Protein 3F5L (pdb70)

GO terms:
  GO:0080079 cellobiose glucosidase activity (F, IDA)
  GO:0080083 beta-gentiobiose beta-glucosidase activity (F, IDA)
  GO:0008422 beta-glucosidase activity (F, IDA)
  GO:0033907 beta-D-fucosidase activity (F, IDA)
  GO:0042973 glucan endo-1,3-beta-D-glucosidase activity (F, IDA)
  GO:0004565 beta-galactosidase activity (F, IDA)
  GO:0004567 beta-mannosidase activity (F, IDA)
  GO:0047668 amygdalin beta-glucosidase activity (F, IDA)
  GO:0047701 beta-L-arabinosidase activity (F, IDA)
  GO:0050224 prunasin beta-glucosidase activity (F, IDA)
  GO:0008422 beta-glucosidase activity (F, EXP)
  GO:0042803 protein homodimerization activity (F, IPI)

InterPro domains:
  IPR001360 Glycoside hydrolase family 1 [PF00232] (41-503)
  IPR001360 Glycoside hydrolase family 1 [PR00131] (334-348)
  IPR001360 Glycoside hydrolase family 1 [PR00131] (410-418)
  IPR001360 Glycoside hydrolase family 1 [PR00131] (431-442)
  IPR001360 Glycoside hydrolase family 1 [PR00131] (452-469)
  IPR001360 Glycoside hydrolase family 1 [PR00131] (476-488)
  IPR001360 Glycoside hydrolase family 1 [PTHR10353] (43-503)
  IPR017853 Glycoside hydrolase superfamily [SSF51445] (38-503)

Structure (mmCIF, N/CA/C/O backbone):
data_3F5L
#
_entry.id   3F5L
#
_cell.length_a   79.624
_cell.length_b   100.804
_cell.length_c   127.631
_cell.angle_alpha   90.00
_cell.angle_beta   90.00
_cell.angle_gamma   90.00
#
_symmetry.space_group_name_H-M   'P 21 21 21'
#
loop_
_entity.id
_entity.type
_entity.pdbx_description
1 polymer Beta-glucosidase
2 branched beta-D-glucopyranose-(1-3)-beta-D-glucopyranose
3 non-polymer 'ZINC ION'
4 non-polymer 'SULFATE ION'
5 non-polymer '2-(N-MORPHOLINO)-ETHANESULFONIC ACID'
6 water water
#
loop_
_atom_site.group_PDB
_atom_site.id
_atom_site.type_symbol
_atom_site.label_atom_id
_atom_site.label_alt_id
_atom_site.label_comp_id
_atom_site.label_asym_id
_atom_site.label_entity_id
_atom_site.label_seq_id
_atom_site.pdbx_PDB_ins_code
_atom_site.Cartn_x
_atom_site.Cartn_y
_atom_site.Cartn_z
_atom_site.occupancy
_atom_site.B_iso_or_equiv
_atom_site.auth_seq_id
_atom_site.auth_comp_id
_atom_site.auth_asym_id
_atom_site.auth_atom_id
_atom_site.pdbx_PDB_model_num
ATOM 1 N N . ASN A 1 10 ? 9.502 32.202 35.726 1.00 26.99 5 ASN A N 1
ATOM 2 C CA . ASN A 1 10 ? 9.515 31.473 34.434 1.00 26.00 5 ASN A CA 1
ATOM 3 C C . ASN A 1 10 ? 9.091 30.023 34.625 1.00 24.57 5 ASN A C 1
ATOM 4 O O . ASN A 1 10 ? 9.346 29.433 35.671 1.00 24.36 5 ASN A O 1
ATOM 9 N N . TRP A 1 11 ? 8.450 29.457 33.605 1.00 22.45 6 TRP A N 1
ATOM 10 C CA . TRP A 1 11 ? 7.801 28.149 33.727 1.00 19.87 6 TRP A CA 1
ATOM 11 C C . TRP A 1 11 ? 8.782 26.987 33.922 1.00 18.01 6 TRP A C 1
ATOM 12 O O . TRP A 1 11 ? 8.406 25.926 34.426 1.00 16.90 6 TRP A O 1
ATOM 23 N N . LEU A 1 12 ? 10.045 27.225 33.587 1.00 16.51 7 LEU A N 1
ATOM 24 C CA . LEU A 1 12 ? 11.106 26.240 33.833 1.00 15.44 7 LEU A CA 1
ATOM 25 C C . LEU A 1 12 ? 11.583 26.243 35.284 1.00 14.92 7 LEU A C 1
ATOM 26 O O . LEU A 1 12 ? 12.253 25.311 35.716 1.00 14.28 7 LEU A O 1
ATOM 31 N N . GLY A 1 13 ? 11.236 27.285 36.035 1.00 14.55 8 GLY A N 1
ATOM 32 C CA . GLY A 1 13 ? 11.641 27.367 37.435 1.00 14.67 8 GLY A CA 1
ATOM 33 C C . GLY A 1 13 ? 13.145 27.275 37.633 1.00 14.88 8 GLY A C 1
ATOM 34 O O . GLY A 1 13 ? 13.611 26.696 38.621 1.00 15.15 8 GLY A O 1
ATOM 35 N N . GLY A 1 14 ? 13.903 27.849 36.702 1.00 14.93 9 GLY A N 1
ATOM 36 C CA . GLY A 1 14 ? 15.365 27.851 36.785 1.00 15.05 9 GLY A CA 1
ATOM 37 C C . GLY A 1 14 ? 16.037 26.569 36.328 1.00 14.77 9 GLY A C 1
ATOM 38 O O . GLY A 1 14 ? 17.259 26.435 36.399 1.00 15.75 9 GLY A O 1
ATOM 39 N N . LEU A 1 15 ? 15.242 25.611 35.864 1.00 14.11 10 LEU A N 1
ATOM 40 C CA . LEU A 1 15 ? 15.798 24.352 35.386 1.00 13.39 10 LEU A CA 1
ATOM 41 C C . LEU A 1 15 ? 16.251 24.441 33.931 1.00 13.36 10 LEU A C 1
ATOM 42 O O . LEU A 1 15 ? 15.638 25.126 33.108 1.00 13.68 10 LEU A O 1
ATOM 47 N N . SER A 1 16 ? 17.341 23.742 33.639 1.00 13.02 11 SER A N 1
ATOM 48 C CA . SER A 1 16 ? 17.899 23.628 32.305 1.00 13.49 11 SER A CA 1
ATOM 49 C C . SER A 1 16 ? 18.990 22.583 32.425 1.00 13.44 11 SER A C 1
ATOM 50 O O . SER A 1 16 ? 19.271 22.113 33.531 1.00 12.73 11 SER A O 1
ATOM 53 N N . ARG A 1 17 ? 19.615 22.215 31.310 1.00 13.73 12 ARG A N 1
ATOM 54 C CA . ARG A 1 17 ? 20.729 21.270 31.375 1.00 14.35 12 ARG A CA 1
ATOM 55 C C . ARG A 1 17 ? 21.887 21.789 32.227 1.00 14.47 12 ARG A C 1
ATOM 56 O O . ARG A 1 17 ? 22.589 21.006 32.867 1.00 14.69 12 ARG A O 1
ATOM 64 N N . ALA A 1 18 ? 22.067 23.106 32.254 1.00 14.76 13 ALA A N 1
ATOM 65 C CA . ALA A 1 18 ? 23.122 23.714 33.064 1.00 14.80 13 ALA A CA 1
ATOM 66 C C . ALA A 1 18 ? 22.898 23.493 34.562 1.00 14.42 13 ALA A C 1
ATOM 67 O O . ALA A 1 18 ? 23.828 23.596 35.361 1.00 15.48 13 ALA A O 1
ATOM 69 N N . ALA A 1 19 ? 21.660 23.189 34.941 1.00 13.78 14 ALA A N 1
ATOM 70 C CA . ALA A 1 19 ? 21.317 22.972 36.345 1.00 12.90 14 ALA A CA 1
ATOM 71 C C . ALA A 1 19 ? 21.636 21.561 36.835 1.00 12.64 14 ALA A C 1
ATOM 72 O O . ALA A 1 19 ? 21.496 21.262 38.019 1.00 12.67 14 ALA A O 1
ATOM 74 N N . PHE A 1 20 ? 22.045 20.701 35.907 1.00 12.15 15 PHE A N 1
ATOM 75 C CA . PHE A 1 20 ? 22.381 19.314 36.211 1.00 12.02 15 PHE A CA 1
ATOM 76 C C . PHE A 1 20 ? 23.823 19.033 35.813 1.00 12.65 15 PHE A C 1
ATOM 77 O O . PHE A 1 20 ? 24.414 19.807 35.059 1.00 12.35 15 PHE A O 1
ATOM 85 N N . PRO A 1 21 ? 24.392 17.926 36.317 1.00 12.78 16 PRO A N 1
ATOM 86 C CA . PRO A 1 21 ? 25.805 17.652 36.037 1.00 13.26 16 PRO A CA 1
ATOM 87 C C . PRO A 1 21 ? 26.111 17.546 34.554 1.00 13.90 16 PRO A C 1
ATOM 88 O O . PRO A 1 21 ? 25.234 17.237 33.741 1.00 12.89 16 PRO A O 1
ATOM 92 N N . LYS A 1 22 ? 27.363 17.806 34.203 1.00 14.63 17 LYS A N 1
ATOM 93 C CA . LYS A 1 22 ? 27.810 17.625 32.837 1.00 15.79 17 LYS A CA 1
ATOM 94 C C . LYS A 1 22 ? 27.549 16.176 32.415 1.00 15.43 17 LYS A C 1
ATOM 95 O O . LYS A 1 22 ? 27.811 15.243 33.171 1.00 15.87 17 LYS A O 1
ATOM 101 N N . ARG A 1 23 ? 27.022 16.008 31.210 1.00 15.52 18 ARG A N 1
ATOM 102 C CA . ARG A 1 23 ? 26.747 14.684 30.643 1.00 15.29 18 ARG A CA 1
ATOM 103 C C . ARG A 1 23 ? 25.570 13.958 31.299 1.00 13.75 18 ARG A C 1
ATOM 104 O O . ARG A 1 23 ? 25.348 12.782 31.022 1.00 13.91 18 ARG A O 1
ATOM 112 N N . PHE A 1 24 ? 24.829 14.639 32.173 1.00 11.87 19 PHE A N 1
ATOM 113 C CA . PHE A 1 24 ? 23.623 14.044 32.760 1.00 10.02 19 PHE A CA 1
ATOM 114 C C . PHE A 1 24 ? 22.677 13.637 31.633 1.00 9.36 19 PHE A C 1
ATOM 115 O O . PHE A 1 24 ? 22.482 14.378 30.678 1.00 9.62 19 PHE A O 1
ATOM 123 N N . VAL A 1 25 ? 22.107 12.443 31.752 1.00 8.34 20 VAL A N 1
ATOM 124 C CA . VAL A 1 25 ? 21.276 11.862 30.698 1.00 7.96 20 VAL A CA 1
ATOM 125 C C . VAL A 1 25 ? 19.788 12.084 30.966 1.00 7.36 20 VAL A C 1
ATOM 126 O O . VAL A 1 25 ? 19.305 11.792 32.055 1.00 7.64 20 VAL A O 1
ATOM 130 N N . PHE A 1 26 ? 19.081 12.635 29.983 1.00 6.94 21 PHE A N 1
ATOM 131 C CA . PHE A 1 26 ? 17.625 12.783 30.058 1.00 6.79 21 PHE A CA 1
ATOM 132 C C . PHE A 1 26 ? 16.947 11.935 28.996 1.00 6.59 21 PHE A C 1
ATOM 133 O O . PHE A 1 26 ? 17.313 11.980 27.815 1.00 6.74 21 PHE A O 1
ATOM 141 N N . GLY A 1 27 ? 15.935 11.178 29.409 1.00 6.15 22 GLY A N 1
ATOM 142 C CA . GLY A 1 27 ? 15.210 10.320 28.475 1.00 6.15 22 GLY A CA 1
ATOM 143 C C . GLY A 1 27 ? 13.731 10.196 28.776 1.00 5.94 22 GLY A C 1
ATOM 144 O O . GLY A 1 27 ? 13.211 10.804 29.728 1.00 5.84 22 GLY A O 1
ATOM 145 N N . THR A 1 28 ? 13.051 9.405 27.941 1.00 5.96 23 THR A N 1
ATOM 146 C CA . THR A 1 28 ? 11.675 8.981 28.185 1.00 6.20 23 THR A CA 1
ATOM 147 C C . THR A 1 28 ? 11.642 7.464 28.174 1.00 5.65 23 THR A C 1
ATOM 148 O O . THR A 1 28 ? 12.614 6.829 27.760 1.00 5.44 23 THR A O 1
ATOM 152 N N . VAL A 1 29 ? 10.514 6.898 28.599 1.00 5.58 24 VAL A N 1
ATOM 153 C CA . VAL A 1 29 ? 10.410 5.458 28.843 1.00 5.91 24 VAL A CA 1
ATOM 154 C C . VAL A 1 29 ? 9.107 4.892 28.303 1.00 5.59 24 VAL A C 1
ATOM 155 O O . VAL A 1 29 ? 8.058 5.547 28.367 1.00 5.87 24 VAL A O 1
ATOM 159 N N . THR A 1 30 ? 9.190 3.678 27.762 1.00 5.28 25 THR A N 1
ATOM 160 C CA . THR A 1 30 ? 8.022 2.848 27.494 1.00 5.28 25 THR A CA 1
ATOM 161 C C . THR A 1 30 ? 8.388 1.419 27.890 1.00 5.47 25 THR A C 1
ATOM 162 O O . THR A 1 30 ? 9.510 1.162 28.315 1.00 5.50 25 THR A O 1
ATOM 166 N N . SER A 1 31 ? 7.436 0.494 27.759 1.00 4.93 26 SER A N 1
ATOM 167 C CA . SER A 1 31 ? 7.741 -0.929 27.845 1.00 5.12 26 SER A CA 1
ATOM 168 C C . SER A 1 31 ? 7.021 -1.647 26.707 1.00 4.79 26 SER A C 1
ATOM 169 O O . SER A 1 31 ? 6.043 -1.139 26.159 1.00 4.72 26 SER A O 1
ATOM 172 N N . ALA A 1 32 ? 7.505 -2.840 26.365 1.00 4.62 27 ALA A N 1
ATOM 173 C CA . ALA A 1 32 ? 7.077 -3.516 25.145 1.00 4.83 27 ALA A CA 1
ATOM 174 C C . ALA A 1 32 ? 5.573 -3.776 25.088 1.00 4.67 27 ALA A C 1
ATOM 175 O O . ALA A 1 32 ? 4.892 -3.369 24.130 1.00 4.98 27 ALA A O 1
ATOM 177 N N . TYR A 1 33 ? 5.036 -4.452 26.100 1.00 4.59 28 TYR A N 1
ATOM 178 C CA . TYR A 1 33 ? 3.619 -4.776 26.046 1.00 4.42 28 TYR A CA 1
ATOM 179 C C . TYR A 1 33 ? 2.764 -3.510 26.105 1.00 4.97 28 TYR A C 1
ATOM 180 O O . TYR A 1 33 ? 1.646 -3.477 25.585 1.00 5.39 28 TYR A O 1
ATOM 189 N N . GLN A 1 34 ? 3.275 -2.469 26.751 1.00 4.72 29 GLN A N 1
ATOM 190 C CA . GLN A 1 34 ? 2.471 -1.274 26.947 1.00 4.70 29 GLN A CA 1
ATOM 191 C C . GLN A 1 34 ? 2.345 -0.415 25.696 1.00 4.72 29 GLN A C 1
ATOM 192 O O . GLN A 1 34 ? 1.360 0.317 25.567 1.00 4.54 29 GLN A O 1
ATOM 198 N N . VAL A 1 35 ? 3.308 -0.517 24.773 1.00 4.46 30 VAL A N 1
ATOM 199 C CA . VAL A 1 35 ? 3.294 0.346 23.587 1.00 4.98 30 VAL A CA 1
ATOM 200 C C . VAL A 1 35 ? 3.378 -0.337 22.227 1.00 4.67 30 VAL A C 1
ATOM 201 O O . VAL A 1 35 ? 2.931 0.248 21.248 1.00 4.70 30 VAL A O 1
ATOM 205 N N . GLU A 1 36 ? 3.967 -1.535 22.133 1.00 4.85 31 GLU A N 1
ATOM 206 C CA . GLU A 1 36 ? 4.285 -2.066 20.804 1.00 5.12 31 GLU A CA 1
ATOM 207 C C . GLU A 1 36 ? 3.083 -2.379 19.939 1.00 4.98 31 GLU A C 1
ATOM 208 O O . GLU A 1 36 ? 3.072 -2.056 18.744 1.00 5.21 31 GLU A O 1
ATOM 214 N N . GLY A 1 37 ? 2.107 -3.053 20.528 1.00 5.01 32 GLY A N 1
ATOM 215 C CA . GLY A 1 37 ? 1.090 -3.711 19.729 1.00 5.68 32 GLY A CA 1
ATOM 216 C C . GLY A 1 37 ? 1.681 -4.905 19.010 1.00 5.50 32 GLY A C 1
ATOM 217 O O . GLY A 1 37 ? 2.684 -5.481 19.437 1.00 5.76 32 GLY A O 1
ATOM 218 N N . MET A 1 38 ? 1.037 -5.302 17.918 1.00 5.53 33 MET A N 1
ATOM 219 C CA . MET A 1 38 ? 1.427 -6.505 17.177 1.00 5.77 33 MET A CA 1
ATOM 220 C C . MET A 1 38 ? 1.657 -7.665 18.147 1.00 5.81 33 MET A C 1
ATOM 221 O O . MET A 1 38 ? 2.642 -8.406 18.046 1.00 6.12 33 MET A O 1
ATOM 226 N N . ALA A 1 39 ? 0.739 -7.810 19.100 1.00 5.96 34 ALA A N 1
ATOM 227 C CA . ALA A 1 39 ? 0.938 -8.777 20.183 1.00 6.30 34 ALA A CA 1
ATOM 228 C C . ALA A 1 39 ? 0.916 -10.222 19.705 1.00 6.87 34 ALA A C 1
ATOM 229 O O . ALA A 1 39 ? 1.623 -11.067 20.257 1.00 6.83 34 ALA A O 1
ATOM 231 N N . ALA A 1 40 ? 0.099 -10.506 18.694 1.00 7.00 35 ALA A N 1
ATOM 232 C CA . ALA A 1 40 ? -0.014 -11.863 18.143 1.00 8.25 35 ALA A CA 1
ATOM 233 C C . ALA A 1 40 ? 0.336 -11.851 16.665 1.00 8.79 35 ALA A C 1
ATOM 234 O O . ALA A 1 40 ? -0.201 -12.629 15.868 1.00 10.77 35 ALA A O 1
ATOM 236 N N . SER A 1 41 ? 1.253 -10.963 16.304 1.00 8.11 36 SER A N 1
ATOM 237 C CA . SER A 1 41 ? 1.696 -10.821 14.935 1.00 7.98 36 SER A CA 1
ATOM 238 C C . SER A 1 41 ? 3.215 -10.658 14.902 1.00 8.17 36 SER A C 1
ATOM 239 O O . SER A 1 41 ? 3.872 -10.527 15.938 1.00 7.74 36 SER A O 1
ATOM 242 N N . GLY A 1 42 ? 3.773 -10.669 13.701 1.00 8.06 37 GLY A N 1
ATOM 243 C CA . GLY A 1 42 ? 5.213 -10.578 13.550 1.00 7.53 37 GLY A CA 1
ATOM 244 C C . GLY A 1 42 ? 5.944 -11.747 14.193 1.00 7.15 37 GLY A C 1
ATOM 245 O O . GLY A 1 42 ? 7.128 -11.633 14.510 1.00 7.14 37 GLY A O 1
ATOM 246 N N . GLY A 1 43 ? 5.241 -12.862 14.376 1.00 7.14 38 GLY A N 1
ATOM 247 C CA . GLY A 1 43 ? 5.822 -14.054 14.994 1.00 7.28 38 GLY A CA 1
ATOM 248 C C . GLY A 1 43 ? 5.841 -14.091 16.513 1.00 7.15 38 GLY A C 1
ATOM 249 O O . GLY A 1 43 ? 6.290 -15.079 17.101 1.00 8.13 38 GLY A O 1
ATOM 250 N N . ARG A 1 44 ? 5.359 -13.034 17.167 1.00 6.73 39 ARG A N 1
ATOM 251 C CA . ARG A 1 44 ? 5.435 -12.981 18.628 1.00 6.52 39 ARG A CA 1
ATOM 252 C C . ARG A 1 44 ? 4.555 -14.048 19.264 1.00 6.73 39 ARG A C 1
ATOM 253 O O . ARG A 1 44 ? 3.400 -14.242 18.859 1.00 7.35 39 ARG A O 1
ATOM 261 N N . GLY A 1 45 ? 5.098 -14.738 20.267 1.00 6.76 40 GLY A N 1
ATOM 262 C CA . GLY A 1 45 ? 4.301 -15.668 21.075 1.00 7.20 40 GLY A CA 1
ATOM 263 C C . GLY A 1 45 ? 3.678 -14.961 22.270 1.00 7.00 40 GLY A C 1
ATOM 264 O O . GLY A 1 45 ? 4.097 -13.865 22.633 1.00 6.71 40 GLY A O 1
ATOM 265 N N . PRO A 1 46 ? 2.665 -15.572 22.893 1.00 7.03 41 PRO A N 1
ATOM 266 C CA . PRO A 1 46 ? 1.997 -14.866 23.995 1.00 7.38 41 PRO A CA 1
ATOM 267 C C . PRO A 1 46 ? 2.831 -14.783 25.271 1.00 7.27 41 PRO A C 1
ATOM 268 O O . PRO A 1 46 ? 3.625 -15.679 25.569 1.00 6.94 41 PRO A O 1
ATOM 272 N N . SER A 1 47 ? 2.637 -13.696 26.010 1.00 6.88 42 SER A N 1
ATOM 273 C CA . SER A 1 47 ? 3.144 -13.565 27.368 1.00 6.75 42 SER A CA 1
ATOM 274 C C . SER A 1 47 ? 2.028 -13.844 28.370 1.00 6.75 42 SER A C 1
ATOM 275 O O . SER A 1 47 ? 0.838 -13.967 28.010 1.00 6.56 42 SER A O 1
ATOM 278 N N . ILE A 1 48 ? 2.408 -13.926 29.644 1.00 6.58 43 ILE A N 1
ATOM 279 C CA . ILE A 1 48 ? 1.406 -14.081 30.692 1.00 6.67 43 ILE A CA 1
ATOM 280 C C . ILE A 1 48 ? 0.417 -12.904 30.711 1.00 6.63 43 ILE A C 1
ATOM 281 O O . ILE A 1 48 ? -0.729 -13.067 31.134 1.00 6.79 43 ILE A O 1
ATOM 286 N N . TRP A 1 49 ? 0.841 -11.735 30.231 1.00 6.60 44 TRP A N 1
ATOM 287 C CA . TRP A 1 49 ? -0.053 -10.571 30.184 1.00 6.50 44 TRP A CA 1
ATOM 288 C C . TRP A 1 49 ? -1.048 -10.653 29.037 1.00 6.82 44 TRP A C 1
ATOM 289 O O . TRP A 1 49 ? -2.158 -10.119 29.146 1.00 6.86 44 TRP A O 1
ATOM 300 N N . ASP A 1 50 ? -0.675 -11.319 27.942 1.00 6.74 45 ASP A N 1
ATOM 301 C CA . ASP A 1 50 ? -1.644 -11.548 26.867 1.00 7.33 45 ASP A CA 1
ATOM 302 C C . ASP A 1 50 ? -2.798 -12.402 27.391 1.00 7.47 45 ASP A C 1
ATOM 303 O O . ASP A 1 50 ? -3.976 -12.057 27.220 1.00 8.57 45 ASP A O 1
ATOM 308 N N . ALA A 1 51 ? -2.465 -13.517 28.042 1.00 7.38 46 ALA A N 1
ATOM 309 C CA . ALA A 1 51 ? -3.502 -14.408 28.565 1.00 7.72 46 ALA A CA 1
ATOM 310 C C . ALA A 1 51 ? -4.347 -13.700 29.618 1.00 7.90 46 ALA A C 1
ATOM 311 O O . ALA A 1 51 ? -5.565 -13.808 29.626 1.00 8.34 46 ALA A O 1
ATOM 313 N N . PHE A 1 52 ? -3.692 -12.963 30.503 1.00 7.51 47 PHE A N 1
ATOM 314 C CA . PHE A 1 52 ? -4.385 -12.251 31.570 1.00 7.12 47 PHE A CA 1
ATOM 315 C C . PHE A 1 52 ? -5.347 -11.201 31.007 1.00 7.22 47 PHE A C 1
ATOM 316 O O . PHE A 1 52 ? -6.528 -11.161 31.380 1.00 7.16 47 PHE A O 1
ATOM 324 N N . ALA A 1 53 ? -4.858 -10.371 30.087 1.00 7.28 48 ALA A N 1
ATOM 325 C CA . ALA A 1 53 ? -5.673 -9.267 29.578 1.00 7.57 48 ALA A CA 1
ATOM 326 C C . ALA A 1 53 ? -6.830 -9.727 28.702 1.00 8.28 48 ALA A C 1
ATOM 327 O O . ALA A 1 53 ? -7.838 -9.011 28.578 1.00 8.48 48 ALA A O 1
ATOM 329 N N . HIS A 1 54 ? -6.706 -10.922 28.119 1.00 8.10 49 HIS A N 1
ATOM 330 C CA . HIS A 1 54 ? -7.769 -11.463 27.277 1.00 9.26 49 HIS A CA 1
ATOM 331 C C . HIS A 1 54 ? -8.874 -12.158 28.067 1.00 10.13 49 HIS A C 1
ATOM 332 O O . HIS A 1 54 ? -9.870 -12.601 27.489 1.00 11.85 49 HIS A O 1
ATOM 339 N N . THR A 1 55 ? -8.711 -12.244 29.383 1.00 10.02 50 THR A N 1
ATOM 340 C CA . THR A 1 55 ? -9.726 -12.849 30.236 1.00 10.94 5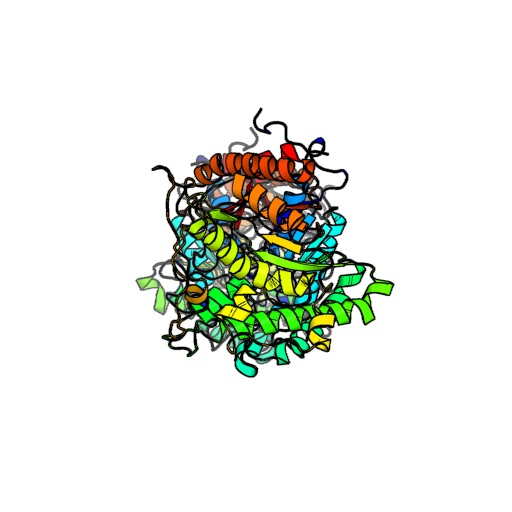0 THR A CA 1
ATOM 341 C C . THR A 1 55 ? -10.683 -11.755 30.717 1.00 10.90 50 THR A C 1
ATOM 342 O O . THR A 1 55 ? -10.252 -10.782 31.333 1.00 10.32 50 THR A O 1
ATOM 346 N N . PRO A 1 56 ? -11.989 -11.899 30.426 1.00 11.28 51 PRO A N 1
ATOM 347 C CA . PRO A 1 56 ? -12.940 -10.859 30.829 1.00 11.38 51 PRO A CA 1
ATOM 348 C C . PRO A 1 56 ? -12.848 -10.518 32.315 1.00 10.85 51 PRO A C 1
ATOM 349 O O . PRO A 1 56 ? -12.719 -11.409 33.150 1.00 11.05 51 PRO A O 1
ATOM 353 N N . GLY A 1 57 ? -12.910 -9.225 32.624 1.00 10.07 52 GLY A N 1
ATOM 354 C CA . GLY A 1 57 ? -12.881 -8.748 34.007 1.00 9.91 52 GLY A CA 1
ATOM 355 C C . GLY A 1 57 ? -11.508 -8.386 34.556 1.00 9.70 52 GLY A C 1
ATOM 356 O O . GLY A 1 57 ? -11.403 -7.682 35.565 1.00 10.54 52 GLY A O 1
ATOM 357 N N . ASN A 1 58 ? -10.442 -8.870 33.918 1.00 9.05 53 ASN A N 1
ATOM 358 C CA . ASN A 1 58 ? -9.107 -8.660 34.471 1.00 8.75 53 ASN A CA 1
ATOM 359 C C . ASN A 1 58 ? -8.579 -7.234 34.319 1.00 8.68 53 ASN A C 1
ATOM 360 O O . ASN A 1 58 ? -7.880 -6.731 35.207 1.00 9.79 53 ASN A O 1
ATOM 365 N N . VAL A 1 59 ? -8.903 -6.601 33.195 1.00 7.82 54 VAL A N 1
ATOM 366 C CA . VAL A 1 59 ? -8.437 -5.249 32.878 1.00 8.11 54 VAL A CA 1
ATOM 367 C C . VAL A 1 59 ? -9.637 -4.330 32.665 1.00 7.61 54 VAL A C 1
ATOM 368 O O . VAL A 1 59 ? -10.675 -4.765 32.148 1.00 8.21 54 VAL A O 1
ATOM 372 N N . ALA A 1 60 ? -9.502 -3.061 33.055 1.00 7.64 55 ALA A N 1
ATOM 373 C CA . ALA A 1 60 ? -10.551 -2.069 32.808 1.00 7.90 55 ALA A CA 1
ATOM 374 C C . ALA A 1 60 ? -11.077 -2.152 31.375 1.00 7.94 55 ALA A C 1
ATOM 375 O O . ALA A 1 60 ? -10.300 -2.160 30.418 1.00 8.03 55 ALA A O 1
ATOM 377 N N . GLY A 1 61 ? -12.400 -2.205 31.230 1.00 8.17 56 GLY A N 1
ATOM 378 C CA . GLY A 1 61 ? -13.034 -2.249 29.916 1.00 8.49 56 GLY A CA 1
ATOM 379 C C . GLY A 1 61 ? -12.722 -3.484 29.084 1.00 8.58 56 GLY A C 1
ATOM 380 O O . GLY A 1 61 ? -12.959 -3.492 27.876 1.00 9.21 56 GLY A O 1
ATOM 381 N N . ASN A 1 62 ? -12.198 -4.526 29.730 1.00 8.65 57 ASN A N 1
ATOM 382 C CA . ASN A 1 62 ? -11.725 -5.731 29.030 1.00 8.93 57 ASN A CA 1
ATOM 383 C C . ASN A 1 62 ? -10.732 -5.407 27.918 1.00 8.80 57 ASN A C 1
ATOM 384 O O . ASN A 1 62 ? -10.704 -6.053 26.873 1.00 8.99 57 ASN A O 1
ATOM 389 N N . GLN A 1 63 ? -9.899 -4.406 28.166 1.00 8.38 58 GLN A N 1
ATOM 390 C CA . GLN A 1 63 ? -8.930 -3.973 27.166 1.00 8.43 58 GLN A CA 1
ATOM 391 C C . GLN A 1 63 ? -7.639 -4.772 27.256 1.00 7.55 58 GLN A C 1
ATOM 392 O O . GLN A 1 63 ? -7.379 -5.466 28.237 1.00 7.54 58 GLN A O 1
ATOM 398 N N . ASN A 1 64 ? -6.832 -4.682 26.207 1.00 6.70 59 ASN A N 1
ATOM 399 C CA . ASN A 1 64 ? -5.593 -5.448 26.153 1.00 6.56 59 ASN A CA 1
ATOM 400 C C . ASN A 1 64 ? -4.566 -4.699 25.321 1.00 5.97 59 ASN A C 1
ATOM 401 O O . ASN A 1 64 ? -4.869 -3.635 24.775 1.00 5.98 59 ASN A O 1
ATOM 406 N N . GLY A 1 65 ? -3.362 -5.257 25.222 1.00 5.27 60 GLY A N 1
ATOM 407 C CA . GLY A 1 65 ? -2.293 -4.642 24.439 1.00 5.56 60 GLY A CA 1
ATOM 408 C C . GLY A 1 65 ? -2.148 -5.166 23.022 1.00 5.61 60 GLY A C 1
ATOM 409 O O . GLY A 1 65 ? -1.073 -5.052 22.429 1.00 6.06 60 GLY A O 1
ATOM 410 N N . ASP A 1 66 ? -3.208 -5.737 22.451 1.00 5.51 61 ASP A N 1
ATOM 411 C CA . ASP A 1 66 ? -3.089 -6.285 21.087 1.00 6.02 61 ASP A CA 1
ATOM 412 C C . ASP A 1 66 ? -2.538 -5.260 20.100 1.00 5.76 61 ASP A C 1
ATOM 413 O O . ASP A 1 66 ? -1.684 -5.591 19.267 1.00 5.75 61 ASP A O 1
ATOM 418 N N . VAL A 1 67 ? -3.068 -4.038 20.184 1.00 5.76 62 VAL A N 1
ATOM 419 C CA . VAL A 1 67 ? -2.643 -2.918 19.331 1.00 6.19 62 VAL A CA 1
ATOM 420 C C . VAL A 1 67 ? -1.882 -1.856 20.121 1.00 5.67 62 VAL A C 1
ATOM 421 O O . VAL A 1 67 ? -0.881 -1.322 19.637 1.00 5.93 62 VAL A O 1
ATOM 425 N N . ALA A 1 68 ? -2.333 -1.561 21.337 1.00 5.57 63 ALA A N 1
ATOM 426 C CA . ALA A 1 68 ? -1.671 -0.558 22.182 1.00 5.84 63 ALA A CA 1
ATOM 427 C C . ALA A 1 68 ? -1.468 0.739 21.393 1.00 5.35 63 ALA A C 1
ATOM 428 O O . ALA A 1 68 ? -2.425 1.246 20.815 1.00 6.14 63 ALA A O 1
ATOM 430 N N . THR A 1 69 ? -0.250 1.285 21.366 1.00 4.90 64 THR A N 1
ATOM 431 C CA . THR A 1 69 ? 0.012 2.501 20.584 1.00 5.25 64 THR A CA 1
ATOM 432 C C . THR A 1 69 ? 0.486 2.194 19.164 1.00 5.18 64 THR A C 1
ATOM 433 O O . THR A 1 69 ? 0.741 3.117 18.375 1.00 5.57 64 THR A O 1
ATOM 437 N N . ASP A 1 70 ? 0.652 0.905 18.860 1.00 4.90 65 ASP A N 1
ATOM 438 C CA . ASP A 1 70 ? 1.170 0.466 17.548 1.00 5.11 65 ASP A CA 1
ATOM 439 C C . ASP A 1 70 ? 2.557 1.050 17.254 1.00 5.47 65 ASP A C 1
ATOM 440 O O . ASP A 1 70 ? 2.886 1.353 16.099 1.00 5.67 65 ASP A O 1
ATOM 445 N N . GLN A 1 71 ? 3.382 1.174 18.288 1.00 5.35 66 GLN A N 1
ATOM 446 C CA . GLN A 1 71 ? 4.754 1.647 18.082 1.00 5.75 66 GLN A CA 1
ATOM 447 C C . GLN A 1 71 ? 5.506 0.727 17.115 1.00 6.17 66 GLN A C 1
ATOM 448 O O . GLN A 1 71 ? 6.408 1.175 16.406 1.00 6.47 66 GLN A O 1
ATOM 454 N N . TYR A 1 72 ? 5.122 -0.548 17.064 1.00 5.81 67 TYR A N 1
ATOM 455 C CA . TYR A 1 72 ? 5.741 -1.492 16.143 1.00 6.48 67 TYR A CA 1
ATOM 456 C C . TYR A 1 72 ? 5.776 -0.953 14.707 1.00 6.72 67 TYR A C 1
ATOM 457 O O . TYR A 1 72 ? 6.766 -1.129 13.998 1.00 7.66 67 TYR A O 1
ATOM 466 N N . HIS A 1 73 ? 4.699 -0.301 14.280 1.00 7.04 68 HIS A N 1
ATOM 467 C CA . HIS A 1 73 ? 4.638 0.239 12.921 1.00 7.90 68 HIS A CA 1
ATOM 468 C C . HIS A 1 73 ? 4.959 1.722 12.844 1.00 9.36 68 HIS A C 1
ATOM 469 O O . HIS A 1 73 ? 5.006 2.272 11.747 1.00 12.87 68 HIS A O 1
ATOM 476 N N . ARG A 1 74 ? 5.129 2.378 13.983 1.00 8.78 69 ARG A N 1
ATOM 477 C CA . ARG A 1 74 ? 5.256 3.836 14.006 1.00 9.56 69 ARG A CA 1
ATOM 478 C C . ARG A 1 74 ? 6.534 4.290 14.681 1.00 8.64 69 ARG A C 1
ATOM 479 O O . ARG A 1 74 ? 6.671 5.471 14.995 1.00 7.78 69 ARG A O 1
ATOM 487 N N . TYR A 1 75 ? 7.463 3.371 14.921 1.00 7.62 70 TYR A N 1
ATOM 488 C CA . TYR A 1 75 ? 8.613 3.698 15.765 1.00 7.17 70 TYR A CA 1
ATOM 489 C C . TYR A 1 75 ? 9.445 4.869 15.238 1.00 6.54 70 TYR A C 1
ATOM 490 O O . TYR A 1 75 ? 9.978 5.644 16.026 1.00 6.73 70 TYR A O 1
ATOM 499 N N . LYS A 1 76 ? 9.546 5.038 13.922 1.00 6.15 71 LYS A N 1
ATOM 500 C CA . LYS A 1 76 ? 10.309 6.175 13.408 1.00 6.16 71 LYS A CA 1
ATOM 501 C C . LYS A 1 76 ? 9.624 7.514 13.707 1.00 6.05 71 LYS A C 1
ATOM 502 O O . LYS A 1 76 ? 10.296 8.513 13.990 1.00 6.54 71 LYS A O 1
ATOM 508 N N . GLU A 1 77 ? 8.291 7.532 13.681 1.00 6.02 72 GLU A N 1
ATOM 509 C CA . GLU A 1 77 ? 7.568 8.720 14.119 1.00 6.44 72 GLU A CA 1
ATOM 510 C C . GLU A 1 77 ? 7.913 9.048 15.570 1.00 6.26 72 GLU A C 1
ATOM 511 O O . GLU A 1 77 ? 8.193 10.202 15.916 1.00 6.85 72 GLU A O 1
ATOM 517 N N . ASP A 1 78 ? 7.892 8.027 16.421 1.00 6.29 73 ASP A N 1
ATOM 518 C CA . ASP A 1 78 ? 8.093 8.252 17.844 1.00 6.14 73 ASP A CA 1
ATOM 519 C C . ASP A 1 78 ? 9.537 8.653 18.162 1.00 6.14 73 ASP A C 1
ATOM 520 O O . ASP A 1 78 ? 9.767 9.483 19.045 1.00 6.44 73 ASP A O 1
ATOM 525 N N . VAL A 1 79 ? 10.503 8.067 17.460 1.00 6.16 74 VAL A N 1
ATOM 526 C CA . VAL A 1 79 ? 11.898 8.463 17.637 1.00 6.76 74 VAL A CA 1
ATOM 527 C C . VAL A 1 79 ? 12.113 9.893 17.132 1.00 6.64 74 VAL A C 1
ATOM 528 O O . VAL A 1 79 ? 12.788 10.693 17.779 1.00 6.67 74 VAL A O 1
ATOM 532 N N . ASN A 1 80 ? 11.514 10.239 15.998 1.00 6.75 75 ASN A N 1
ATOM 533 C CA . ASN A 1 80 ? 11.608 11.628 15.535 1.00 7.01 75 ASN A CA 1
ATOM 534 C C . ASN A 1 80 ? 11.065 12.595 16.585 1.00 7.31 75 ASN A C 1
ATOM 535 O O . ASN A 1 80 ? 11.631 13.667 16.822 1.00 8.04 75 ASN A O 1
ATOM 540 N N . LEU A 1 81 ? 9.963 12.214 17.218 1.00 7.63 76 LEU A N 1
ATOM 541 C CA . LEU A 1 81 ? 9.337 13.059 18.222 1.00 8.65 76 LEU A CA 1
ATOM 542 C C . LEU A 1 81 ? 10.245 13.239 19.435 1.00 8.29 76 LEU A C 1
ATOM 543 O O . LEU A 1 81 ? 10.469 14.363 19.892 1.00 8.80 76 LEU A O 1
ATOM 548 N N . MET A 1 82 ? 10.795 12.148 19.966 1.00 7.65 77 MET A N 1
ATOM 549 C CA . MET A 1 82 ? 11.645 12.302 21.142 1.00 8.37 77 MET A CA 1
ATOM 550 C C . MET A 1 82 ? 12.893 13.141 20.829 1.00 8.30 77 MET A C 1
ATOM 551 O O . MET A 1 82 ? 13.353 13.906 21.680 1.00 8.52 77 MET A O 1
ATOM 556 N N . LYS A 1 83 ? 13.430 13.023 19.614 1.00 8.01 78 LYS A N 1
ATOM 557 C CA . LYS A 1 83 ? 14.577 13.842 19.236 1.00 8.64 78 LYS A CA 1
ATOM 558 C C . LYS A 1 83 ? 14.174 15.318 19.170 1.00 8.59 78 LYS A C 1
ATOM 559 O O . LYS A 1 83 ? 14.909 16.201 19.643 1.00 8.35 78 LYS A O 1
ATOM 565 N N . SER A 1 84 ? 12.997 15.589 18.612 1.00 8.68 79 SER A N 1
ATOM 566 C CA . SER A 1 84 ? 12.502 16.970 18.521 1.00 9.11 79 SER A CA 1
ATOM 567 C C . SER A 1 84 ? 12.285 17.607 19.898 1.00 8.96 79 SER A C 1
ATOM 568 O O . SER A 1 84 ? 12.297 18.843 20.037 1.00 9.80 79 SER A O 1
ATOM 571 N N . LEU A 1 85 ? 12.086 16.770 20.913 1.00 7.89 80 LEU A N 1
ATOM 572 C CA . LEU A 1 85 ? 11.859 17.245 22.278 1.00 7.82 80 LEU A CA 1
ATOM 573 C C . LEU A 1 85 ? 13.169 17.336 23.080 1.00 7.86 80 LEU A C 1
ATOM 574 O O . LEU A 1 85 ? 13.156 17.589 24.279 1.00 7.66 80 LEU A O 1
ATOM 579 N N . ASN A 1 86 ? 14.289 17.116 22.397 1.00 7.60 81 ASN A N 1
ATOM 580 C CA . ASN A 1 86 ? 15.636 17.308 22.963 1.00 7.70 81 ASN A CA 1
ATOM 581 C C . ASN A 1 86 ? 16.082 16.279 23.997 1.00 8.08 81 ASN A C 1
ATOM 582 O O . ASN A 1 86 ? 17.010 16.529 24.756 1.00 8.38 81 ASN A O 1
ATOM 587 N N . PHE A 1 87 ? 15.450 15.112 24.001 1.00 7.51 82 PHE A N 1
ATOM 588 C CA . PHE A 1 87 ? 15.915 14.024 24.856 1.00 7.48 82 PHE A CA 1
ATOM 589 C C . PHE A 1 87 ? 17.208 13.403 24.313 1.00 7.76 82 PHE A C 1
ATOM 590 O O . PHE A 1 87 ? 17.468 13.470 23.110 1.00 8.51 82 PHE A O 1
ATOM 598 N N . ASP A 1 88 ? 18.001 12.810 25.212 1.00 8.11 83 ASP A N 1
ATOM 599 C CA . ASP A 1 88 ? 19.280 12.157 24.882 1.00 8.63 83 ASP A CA 1
ATOM 600 C C . ASP A 1 88 ? 19.174 10.650 24.739 1.00 7.60 83 ASP A C 1
ATOM 601 O O . ASP A 1 88 ? 20.050 10.024 24.149 1.00 7.28 83 ASP A O 1
ATOM 606 N N . ALA A 1 89 ? 18.140 10.068 25.339 1.00 6.82 84 ALA A N 1
ATOM 607 C CA . ALA A 1 89 ? 18.094 8.622 25.542 1.00 6.22 84 ALA A CA 1
ATOM 608 C C . ALA A 1 89 ? 16.657 8.142 25.548 1.00 5.91 84 ALA A C 1
ATOM 609 O O . ALA A 1 89 ? 15.738 8.914 25.802 1.00 5.98 84 ALA A O 1
ATOM 611 N N . TYR A 1 90 ? 16.482 6.852 25.282 1.00 5.30 85 TYR A N 1
ATOM 612 C CA . TYR A 1 90 ? 15.168 6.226 25.301 1.00 5.09 85 TYR A CA 1
ATOM 613 C C . TYR A 1 90 ? 15.302 4.903 26.027 1.00 5.02 85 TYR A C 1
ATOM 614 O O . TYR A 1 90 ? 16.121 4.063 25.634 1.00 5.33 85 TYR A O 1
ATOM 623 N N . ARG A 1 91 ? 14.518 4.733 27.090 1.00 4.72 86 ARG A N 1
ATOM 624 C CA . ARG A 1 91 ? 14.440 3.449 27.795 1.00 5.10 86 ARG A CA 1
ATOM 625 C C . ARG A 1 91 ? 13.231 2.695 27.261 1.00 5.31 86 ARG A C 1
ATOM 626 O O . ARG A 1 91 ? 12.104 3.207 27.297 1.00 5.38 86 ARG A O 1
ATOM 634 N N . PHE A 1 92 ? 13.473 1.489 26.753 1.00 5.52 87 PHE A N 1
ATOM 635 C CA . PHE A 1 92 ? 12.407 0.639 26.239 1.00 5.37 87 PHE A CA 1
ATOM 636 C C . PHE A 1 92 ? 12.765 -0.786 26.577 1.00 5.29 87 PHE A C 1
ATOM 637 O O . PHE A 1 92 ? 13.883 -1.056 27.019 1.00 5.87 87 PHE A O 1
ATOM 645 N N . SER A 1 93 ? 11.823 -1.698 26.378 1.00 4.92 88 SER A N 1
ATOM 646 C CA . SER A 1 93 ? 12.111 -3.103 26.661 1.00 4.70 88 SER A CA 1
ATOM 647 C C . SER A 1 93 ? 11.978 -3.994 25.433 1.00 4.85 88 SER A C 1
ATOM 648 O O . SER A 1 93 ? 11.272 -3.665 24.468 1.00 5.14 88 SER A O 1
ATOM 651 N N . ILE A 1 94 ? 12.706 -5.106 25.471 1.00 5.19 89 ILE A N 1
ATOM 652 C CA . ILE A 1 94 ? 12.572 -6.167 24.484 1.00 5.78 89 ILE A CA 1
ATOM 653 C C . ILE A 1 94 ? 11.576 -7.184 25.029 1.00 5.43 89 ILE A C 1
ATOM 654 O O . ILE A 1 94 ? 11.708 -7.645 26.172 1.00 5.74 89 ILE A O 1
ATOM 659 N N . SER A 1 95 ? 10.591 -7.541 24.205 1.00 5.17 90 SER A N 1
ATOM 660 C CA . SER A 1 95 ? 9.648 -8.589 24.567 1.00 5.38 90 SER A CA 1
ATOM 661 C C . SER A 1 95 ? 10.294 -9.957 24.357 1.00 5.12 90 SER A C 1
ATOM 662 O O . SER A 1 95 ? 10.610 -10.348 23.223 1.00 5.14 90 SER A O 1
ATOM 665 N N . TRP A 1 96 ? 10.489 -10.679 25.457 1.00 4.87 91 TRP A N 1
ATOM 666 C CA . TRP A 1 96 ? 11.101 -12.011 25.433 1.00 5.02 91 TRP A CA 1
ATOM 667 C C . TRP A 1 96 ? 10.381 -12.909 24.435 1.00 5.32 91 TRP A C 1
ATOM 668 O O . TRP A 1 96 ? 11.022 -13.579 23.624 1.00 5.33 91 TRP A O 1
ATOM 679 N N . SER A 1 97 ? 9.052 -12.905 24.467 1.00 4.90 92 SER A N 1
ATOM 680 C CA . SER A 1 97 ? 8.295 -13.795 23.586 1.00 5.76 92 SER A CA 1
ATOM 681 C C . SER A 1 97 ? 8.203 -13.299 22.138 1.00 5.97 92 SER A C 1
ATOM 682 O O . SER A 1 97 ? 7.731 -14.041 21.266 1.00 5.91 92 SER A O 1
ATOM 685 N N . ARG A 1 98 ? 8.673 -12.078 21.860 1.00 6.18 93 ARG A N 1
ATOM 686 C CA . ARG A 1 98 ? 8.829 -11.639 20.466 1.00 6.02 93 ARG A CA 1
ATOM 687 C C . ARG A 1 98 ? 10.130 -12.205 19.882 1.00 6.65 93 ARG A C 1
ATOM 688 O O . ARG A 1 98 ? 10.200 -12.465 18.687 1.00 6.83 93 ARG A O 1
ATOM 696 N N . ILE A 1 99 ? 11.143 -12.401 20.723 1.00 6.59 94 ILE A N 1
ATOM 697 C CA . ILE A 1 99 ? 12.409 -13.011 20.299 1.00 7.38 94 ILE A CA 1
ATOM 698 C C . ILE A 1 99 ? 12.332 -14.538 20.293 1.00 7.12 94 ILE A C 1
ATOM 699 O O . ILE A 1 99 ? 12.690 -15.172 19.302 1.00 6.82 94 ILE A O 1
ATOM 704 N N . PHE A 1 100 ? 11.884 -15.101 21.412 1.00 6.82 95 PHE A N 1
ATOM 705 C CA . PHE A 1 100 ? 11.685 -16.555 21.566 1.00 6.72 95 PHE A CA 1
ATOM 706 C C . PHE A 1 100 ? 10.210 -16.803 21.866 1.00 7.01 95 PHE A C 1
ATOM 707 O O . PHE A 1 100 ? 9.792 -16.683 23.014 1.00 6.54 95 PHE A O 1
ATOM 715 N N . PRO A 1 101 ? 9.409 -17.156 20.848 1.00 7.21 96 PRO A N 1
ATOM 716 C CA . PRO A 1 101 ? 7.972 -17.300 21.104 1.00 7.99 96 PRO A CA 1
ATOM 717 C C . PRO A 1 101 ? 7.634 -18.281 22.226 1.00 8.65 96 PRO A C 1
ATOM 718 O O . PRO A 1 101 ? 6.634 -18.085 22.910 1.00 9.09 96 PRO A O 1
ATOM 722 N N . ASP A 1 102 ? 8.457 -19.317 22.404 1.00 8.78 97 ASP A N 1
ATOM 723 C CA . ASP A 1 102 ? 8.273 -20.301 23.476 1.00 9.97 97 ASP A CA 1
ATOM 724 C C . ASP A 1 102 ? 9.145 -20.022 24.702 1.00 9.54 97 ASP A C 1
ATOM 725 O O . ASP A 1 102 ? 9.156 -20.807 25.655 1.00 9.53 97 ASP A O 1
ATOM 730 N N . GLY A 1 103 ? 9.892 -18.922 24.676 1.00 8.97 98 GLY A N 1
ATOM 731 C CA . GLY A 1 103 ? 10.769 -18.555 25.788 1.00 9.13 98 GLY A CA 1
ATOM 732 C C . GLY A 1 103 ? 12.151 -19.197 25.770 1.00 9.41 98 GLY A C 1
ATOM 733 O O . GLY A 1 103 ? 13.038 -18.795 26.516 1.00 10.29 98 GLY A O 1
ATOM 734 N N . GLU A 1 104 ? 12.310 -20.198 24.907 1.00 9.05 99 GLU A N 1
ATOM 735 C CA . GLU A 1 104 ? 13.527 -20.980 24.766 1.00 9.72 99 GLU A CA 1
ATOM 736 C C . GLU A 1 104 ? 13.429 -21.607 23.381 1.00 9.75 99 GLU A C 1
ATOM 737 O O . GLU A 1 104 ? 12.337 -21.695 22.810 1.00 9.94 99 GLU A O 1
ATOM 743 N N . GLY A 1 105 ? 14.560 -22.035 22.833 1.00 10.70 100 GLY A N 1
ATOM 744 C CA . GLY A 1 105 ? 14.547 -22.730 21.548 1.00 11.17 100 GLY A CA 1
ATOM 745 C C . GLY A 1 105 ? 14.562 -21.822 20.332 1.00 11.14 100 GLY A C 1
ATOM 746 O O . GLY A 1 105 ? 15.511 -21.072 20.123 1.00 11.47 100 GLY A O 1
ATOM 747 N N . ARG A 1 106 ? 13.500 -21.894 19.534 1.00 11.47 101 ARG A N 1
ATOM 748 C CA . ARG A 1 106 ? 13.465 -21.253 18.221 1.00 12.03 101 ARG A CA 1
ATOM 749 C C . ARG A 1 106 ? 13.444 -19.725 18.314 1.00 11.22 101 ARG A C 1
ATOM 750 O O . ARG A 1 106 ? 12.678 -19.154 19.091 1.00 11.55 101 ARG A O 1
ATOM 758 N N . VAL A 1 107 ? 14.314 -19.084 17.539 1.00 10.41 102 VAL A N 1
ATOM 759 C CA . VAL A 1 107 ? 14.365 -17.623 17.430 1.00 10.18 102 VAL A CA 1
ATOM 760 C C . VAL A 1 107 ? 13.415 -17.133 16.337 1.00 9.94 102 VAL A C 1
ATOM 761 O O . VAL A 1 107 ? 13.394 -17.670 15.218 1.00 10.22 102 VAL A O 1
ATOM 765 N N . ASN A 1 108 ? 12.620 -16.119 16.668 1.00 8.95 103 ASN A N 1
ATOM 766 C CA . ASN A 1 108 ? 11.747 -15.456 15.706 1.00 8.65 103 ASN A CA 1
ATOM 767 C C . ASN A 1 108 ? 12.515 -14.331 15.011 1.00 8.39 103 ASN A C 1
ATOM 768 O O . ASN A 1 108 ? 12.666 -13.239 15.553 1.00 7.76 103 ASN A O 1
ATOM 773 N N . GLN A 1 109 ? 13.006 -14.595 13.804 1.00 8.25 104 GLN A N 1
ATOM 774 C CA . GLN A 1 109 ? 13.878 -13.633 13.130 1.00 9.00 104 GLN A CA 1
ATOM 775 C C . GLN A 1 109 ? 13.194 -12.294 12.847 1.00 8.20 104 GLN A C 1
ATOM 776 O O . GLN A 1 109 ? 13.841 -11.243 12.849 1.00 7.95 104 GLN A O 1
ATOM 782 N N . GLU A 1 110 ? 11.890 -12.334 12.587 1.00 7.62 105 GLU A N 1
ATOM 783 C CA . GLU A 1 110 ? 11.141 -11.099 12.342 1.00 7.78 105 GLU A CA 1
ATOM 784 C C . GLU A 1 110 ? 11.169 -10.192 13.585 1.00 7.66 105 GLU A C 1
ATOM 785 O O . GLU A 1 110 ? 11.244 -8.967 13.473 1.00 7.41 105 GLU A O 1
ATOM 791 N N . GLY A 1 111 ? 11.111 -10.806 14.765 1.00 6.87 106 GLY A N 1
ATOM 792 C CA . GLY A 1 111 ? 11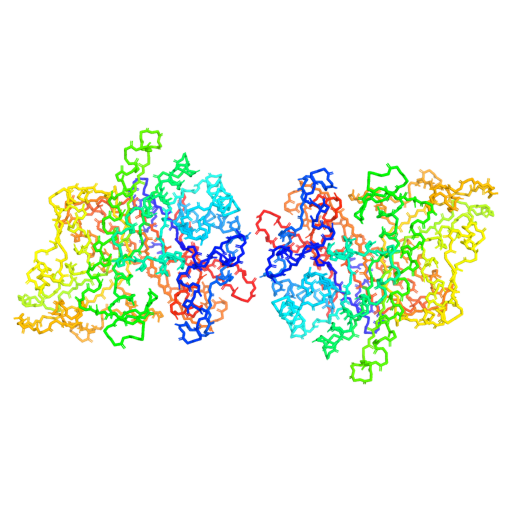.189 -10.064 16.033 1.00 7.29 106 GLY A CA 1
ATOM 793 C C . GLY A 1 111 ? 12.555 -9.442 16.241 1.00 7.06 106 GLY A C 1
ATOM 794 O O . GLY A 1 111 ? 12.680 -8.273 16.621 1.00 7.25 106 GLY A O 1
ATOM 795 N N . VAL A 1 112 ? 13.604 -10.211 15.963 1.00 6.97 107 VAL A N 1
ATOM 796 C CA . VAL A 1 112 ? 14.967 -9.699 16.029 1.00 7.42 107 VAL A CA 1
ATOM 797 C C . VAL A 1 112 ? 15.125 -8.495 15.091 1.00 7.29 107 VAL A C 1
ATOM 798 O O . VAL A 1 112 ? 15.738 -7.479 15.447 1.00 7.47 107 VAL A O 1
ATOM 802 N N . ALA A 1 113 ? 14.563 -8.601 13.889 1.00 6.88 108 ALA A N 1
ATOM 803 C CA . ALA A 1 113 ? 14.665 -7.523 12.913 1.00 7.09 108 ALA A CA 1
ATOM 804 C C . ALA A 1 113 ? 14.002 -6.232 13.407 1.00 6.67 108 ALA A C 1
ATOM 805 O O . ALA A 1 113 ? 14.524 -5.134 13.167 1.00 7.16 108 ALA A O 1
ATOM 807 N N . TYR A 1 114 ? 12.862 -6.349 14.095 1.00 6.40 109 TYR A N 1
ATOM 808 C CA . TYR A 1 114 ? 12.218 -5.158 14.660 1.00 6.49 109 TYR A CA 1
ATOM 809 C C . TYR A 1 114 ? 13.168 -4.418 15.612 1.00 6.46 109 TYR A C 1
ATOM 810 O O . TYR A 1 114 ? 13.397 -3.209 15.479 1.00 6.45 109 TYR A O 1
ATOM 819 N N . TYR A 1 115 ? 13.722 -5.138 16.581 1.00 6.44 110 TYR A N 1
ATOM 820 C CA . TYR A 1 115 ? 14.605 -4.482 17.544 1.00 6.33 110 TYR A CA 1
ATOM 821 C C . TYR A 1 115 ? 15.878 -3.949 16.891 1.00 6.35 110 TYR A C 1
ATOM 822 O O . TYR A 1 115 ? 16.357 -2.876 17.260 1.00 6.47 110 TYR A O 1
ATOM 831 N N . ASN A 1 116 ? 16.416 -4.669 15.911 1.00 6.60 111 ASN A N 1
ATOM 832 C CA . ASN A 1 116 ? 17.548 -4.123 15.166 1.00 7.17 111 ASN A CA 1
ATOM 833 C C . ASN A 1 116 ? 17.188 -2.803 14.486 1.00 6.94 111 ASN A C 1
ATOM 834 O O . ASN A 1 116 ? 17.951 -1.830 14.543 1.00 7.19 111 ASN A O 1
ATOM 839 N N . ASN A 1 117 ? 16.012 -2.764 13.868 1.00 7.06 112 ASN A N 1
ATOM 840 C CA . ASN A 1 117 ? 15.560 -1.549 13.187 1.00 7.23 112 ASN A CA 1
ATOM 841 C C . ASN A 1 117 ? 15.360 -0.377 14.148 1.00 7.15 112 ASN A C 1
ATOM 842 O O . ASN A 1 117 ? 15.750 0.758 13.851 1.00 7.44 112 ASN A O 1
ATOM 847 N N . LEU A 1 118 ? 14.759 -0.660 15.303 1.00 6.93 113 LEU A N 1
ATOM 848 C CA . LEU A 1 118 ? 14.545 0.355 16.325 1.00 6.80 113 LEU A CA 1
ATOM 849 C C . LEU A 1 118 ? 15.880 0.881 16.869 1.00 6.38 113 LEU A C 1
ATOM 850 O O . LEU A 1 118 ? 16.116 2.097 16.921 1.00 6.38 113 LEU A O 1
ATOM 855 N N . ILE A 1 119 ? 16.752 -0.036 17.276 1.00 6.39 114 ILE A N 1
ATOM 856 C CA . ILE A 1 119 ? 18.067 0.339 17.803 1.00 6.55 114 ILE A CA 1
ATOM 857 C C . ILE A 1 119 ? 18.860 1.159 16.781 1.00 6.59 114 ILE A C 1
ATOM 858 O O . ILE A 1 119 ? 19.437 2.204 17.110 1.00 7.15 114 ILE A O 1
ATOM 863 N N . ASN A 1 120 ? 18.886 0.693 15.538 1.00 7.08 115 ASN A N 1
ATOM 864 C CA . ASN A 1 120 ? 19.637 1.396 14.508 1.00 7.12 115 ASN A CA 1
ATOM 865 C C . ASN A 1 120 ? 19.076 2.791 14.241 1.00 7.27 115 ASN A C 1
ATOM 866 O O . ASN A 1 120 ? 19.841 3.734 14.050 1.00 8.09 115 ASN A O 1
ATOM 871 N N . TYR A 1 121 ? 17.752 2.935 14.243 1.00 7.37 116 TYR A N 1
ATOM 872 C CA . TYR A 1 121 ? 17.160 4.245 14.015 1.00 7.34 116 TYR A CA 1
ATOM 873 C C . TYR A 1 121 ? 17.429 5.192 15.183 1.00 7.22 116 TYR A C 1
ATOM 874 O O . TYR A 1 121 ? 17.753 6.363 14.972 1.00 7.91 116 TYR A O 1
ATOM 883 N N . LEU A 1 122 ? 17.310 4.695 16.418 1.00 7.46 117 LEU A N 1
ATOM 884 C CA . LEU A 1 122 ? 17.685 5.487 17.595 1.00 7.17 117 LEU A CA 1
ATOM 885 C C . LEU A 1 122 ? 19.093 6.043 17.438 1.00 7.54 117 LEU A C 1
ATOM 886 O O . LEU A 1 122 ? 19.329 7.251 17.606 1.00 7.69 117 LEU A O 1
ATOM 891 N N . LEU A 1 123 ? 20.034 5.165 17.124 1.00 8.50 118 LEU A N 1
ATOM 892 C CA . LEU A 1 123 ? 21.428 5.590 17.005 1.00 9.38 118 LEU A CA 1
ATOM 893 C C . LEU A 1 123 ? 21.622 6.580 15.843 1.00 10.05 118 LEU A C 1
ATOM 894 O O . LEU A 1 123 ? 22.362 7.566 15.973 1.00 10.94 118 LEU A O 1
ATOM 899 N N . GLN A 1 124 ? 20.954 6.328 14.720 1.00 10.29 119 GLN A N 1
ATOM 900 C CA . GLN A 1 124 ? 20.991 7.250 13.579 1.00 11.42 119 GLN A CA 1
ATOM 901 C C . GLN A 1 124 ? 20.541 8.652 13.987 1.00 11.45 119 GLN A C 1
ATOM 902 O O . GLN A 1 124 ? 21.089 9.651 13.512 1.00 12.03 119 GLN A O 1
ATOM 908 N N . LYS A 1 125 ? 19.557 8.723 14.881 1.00 10.74 120 LYS A N 1
ATOM 909 C CA . LYS A 1 125 ? 18.993 10.000 15.323 1.00 10.95 120 LYS A CA 1
ATOM 910 C C . LYS A 1 125 ? 19.669 10.568 16.581 1.00 10.76 120 LYS A C 1
ATOM 911 O O . LYS A 1 125 ? 19.217 11.577 17.128 1.00 11.88 120 LYS A O 1
ATOM 917 N N . GLY A 1 126 ? 20.739 9.925 17.039 1.00 10.33 121 GLY A N 1
ATOM 918 C CA . GLY A 1 126 ? 21.490 10.424 18.191 1.00 10.57 121 GLY A CA 1
ATOM 919 C C . GLY A 1 126 ? 20.825 10.201 19.540 1.00 10.11 121 GLY A C 1
ATOM 920 O O . GLY A 1 126 ? 21.065 10.940 20.494 1.00 11.18 121 GLY A O 1
ATOM 921 N N . ILE A 1 127 ? 19.992 9.171 19.628 1.00 9.08 122 ILE A N 1
ATOM 922 C CA . ILE A 1 127 ? 19.310 8.822 20.885 1.00 8.50 122 ILE A CA 1
ATOM 923 C C . ILE A 1 127 ? 19.912 7.519 21.436 1.00 8.10 122 ILE A C 1
ATOM 924 O O . ILE A 1 127 ? 19.972 6.514 20.730 1.00 8.48 122 ILE A O 1
ATOM 929 N N . THR A 1 128 ? 20.372 7.541 22.685 1.00 7.20 123 THR A N 1
ATOM 930 C CA . THR A 1 128 ? 21.027 6.368 23.273 1.00 7.22 123 THR A CA 1
ATOM 931 C C . THR A 1 128 ? 19.983 5.357 23.754 1.00 6.76 123 THR A C 1
ATOM 932 O O . THR A 1 128 ? 19.102 5.697 24.537 1.00 7.28 123 THR A O 1
ATOM 936 N N . PRO A 1 129 ? 20.088 4.107 23.297 1.00 7.10 124 PRO A N 1
ATOM 937 C CA . PRO A 1 129 ? 19.154 3.088 23.783 1.00 6.84 124 PRO A CA 1
ATOM 938 C C . PRO A 1 129 ? 19.527 2.559 25.177 1.00 7.00 124 PRO A C 1
ATOM 939 O O . PRO A 1 129 ? 20.673 2.156 25.409 1.00 7.35 124 PRO A O 1
ATOM 943 N N . TYR A 1 130 ? 18.564 2.587 26.093 1.00 6.36 125 TYR A N 1
ATOM 944 C CA . TYR A 1 130 ? 18.686 1.971 27.417 1.00 6.25 125 TYR A CA 1
ATOM 945 C C . TYR A 1 130 ? 17.670 0.834 27.407 1.00 6.35 125 TYR A C 1
ATOM 946 O O . TYR A 1 130 ? 16.466 1.076 27.312 1.00 6.81 125 TYR A O 1
ATOM 955 N N . VAL A 1 131 ? 18.139 -0.406 27.465 1.00 6.00 126 VAL A N 1
ATOM 956 C CA . VAL A 1 131 ? 17.287 -1.526 27.094 1.00 5.94 126 VAL A CA 1
ATOM 957 C C . VAL A 1 131 ? 17.005 -2.468 28.253 1.00 5.69 126 VAL A C 1
ATOM 958 O O . VAL A 1 131 ? 17.927 -3.068 28.802 1.00 5.78 126 VAL A O 1
ATOM 962 N N . ASN A 1 132 ? 15.727 -2.597 28.609 1.00 5.46 127 ASN A N 1
ATOM 963 C CA . ASN A 1 132 ? 15.284 -3.597 29.577 1.00 6.12 127 ASN A CA 1
ATOM 964 C C . ASN A 1 132 ? 15.052 -4.930 28.893 1.00 6.28 127 ASN A C 1
ATOM 965 O O . ASN A 1 132 ? 14.408 -5.001 27.850 1.00 6.53 127 ASN A O 1
ATOM 970 N N . LEU A 1 133 ? 15.553 -5.998 29.497 1.00 5.93 128 LEU A N 1
ATOM 971 C CA . LEU A 1 133 ? 15.309 -7.337 28.957 1.00 6.44 128 LEU A CA 1
ATOM 972 C C . LEU A 1 133 ? 13.927 -7.866 29.343 1.00 6.43 128 LEU A C 1
ATOM 973 O O . LEU A 1 133 ? 13.367 -8.718 28.650 1.00 6.71 128 LEU A O 1
ATOM 978 N N . TYR A 1 134 ? 13.385 -7.371 30.451 1.00 6.47 129 TYR A N 1
ATOM 979 C CA . TYR A 1 134 ? 12.155 -7.936 30.995 1.00 6.79 129 TYR A CA 1
ATOM 980 C C . TYR A 1 134 ? 11.317 -6.841 31.630 1.00 7.11 129 TYR A C 1
ATOM 981 O O . TYR A 1 134 ? 11.824 -6.044 32.419 1.00 8.35 129 TYR A O 1
ATOM 990 N N . HIS A 1 135 ? 10.033 -6.807 31.284 1.00 6.69 130 HIS A N 1
ATOM 991 C CA . HIS A 1 135 ? 9.113 -5.835 31.856 1.00 7.18 130 HIS A CA 1
ATOM 992 C C . HIS A 1 135 ? 7.726 -6.475 32.005 1.00 7.40 130 HIS A C 1
ATOM 993 O O . HIS A 1 135 ? 6.772 -6.126 31.297 1.00 7.09 130 HIS A O 1
ATOM 1000 N N . TYR A 1 136 ? 7.660 -7.440 32.926 1.00 7.31 131 TYR A N 1
ATOM 1001 C CA . TYR A 1 136 ? 6.454 -8.187 33.341 1.00 7.72 131 TYR A CA 1
ATOM 1002 C C . TYR A 1 136 ? 6.006 -9.284 32.376 1.00 7.71 131 TYR A C 1
ATOM 1003 O O . TYR A 1 136 ? 5.121 -10.078 32.708 1.00 7.91 131 TYR A O 1
ATOM 1012 N N . ASP A 1 137 ? 6.593 -9.311 31.190 1.00 6.99 132 ASP A N 1
ATOM 1013 C CA . ASP A 1 137 ? 6.031 -10.045 30.066 1.00 7.20 132 ASP A CA 1
ATOM 1014 C C . ASP A 1 137 ? 6.655 -11.422 29.858 1.00 7.26 132 ASP A C 1
ATOM 1015 O O . ASP A 1 137 ? 7.120 -11.748 28.756 1.00 6.92 132 ASP A O 1
ATOM 1020 N N . LEU A 1 138 ? 6.631 -12.244 30.907 1.00 6.81 133 LEU A N 1
ATOM 1021 C CA . LEU A 1 138 ? 7.148 -13.611 30.823 1.00 6.80 133 LEU A CA 1
ATOM 1022 C C . LEU A 1 138 ? 6.424 -14.380 29.704 1.00 6.22 133 LEU A C 1
ATOM 1023 O O . LEU A 1 138 ? 5.196 -14.343 29.630 1.00 5.98 133 LEU A O 1
ATOM 1028 N N . PRO A 1 139 ? 7.178 -15.065 28.821 1.00 6.19 134 PRO A N 1
ATOM 1029 C CA . PRO A 1 139 ? 6.516 -15.933 27.849 1.00 6.57 134 PRO A CA 1
ATOM 1030 C C . PRO A 1 139 ? 5.566 -16.922 28.530 1.00 6.66 134 PRO A C 1
ATOM 1031 O O . PRO A 1 139 ? 5.930 -17.573 29.512 1.00 6.70 134 PRO A O 1
ATOM 1035 N N . LEU A 1 140 ? 4.343 -16.999 28.014 1.00 6.67 135 LEU A N 1
ATOM 1036 C CA . LEU A 1 140 ? 3.324 -17.883 28.577 1.00 7.06 135 LEU A CA 1
ATOM 1037 C C . LEU A 1 140 ? 3.810 -19.329 28.627 1.00 7.31 135 LEU A C 1
ATOM 1038 O O . LEU A 1 140 ? 3.527 -20.054 29.581 1.00 7.31 135 LEU A O 1
ATOM 1043 N N . ALA A 1 141 ? 4.572 -19.733 27.622 1.00 7.43 136 ALA A N 1
ATOM 1044 C CA . ALA A 1 141 ? 5.061 -21.110 27.581 1.00 7.93 136 ALA A CA 1
ATOM 1045 C C . ALA A 1 141 ? 5.940 -21.430 28.786 1.00 8.37 136 ALA A C 1
ATOM 1046 O O . ALA A 1 141 ? 5.923 -22.559 29.281 1.00 8.06 136 ALA A O 1
ATOM 1048 N N . LEU A 1 142 ? 6.694 -20.440 29.272 1.00 7.78 137 LEU A N 1
ATOM 1049 C CA . LEU A 1 142 ? 7.567 -20.662 30.434 1.00 8.01 137 LEU A CA 1
ATOM 1050 C C . LEU A 1 142 ? 6.785 -20.725 31.738 1.00 8.35 137 LEU A C 1
ATOM 1051 O O . LEU A 1 142 ? 7.141 -21.477 32.650 1.00 8.57 137 LEU A O 1
ATOM 1056 N N . GLU A 1 143 ? 5.718 -19.936 31.831 1.00 7.92 138 GLU A N 1
ATOM 1057 C CA . GLU A 1 143 ? 4.828 -20.017 32.983 1.00 8.24 138 GLU A CA 1
ATOM 1058 C C . GLU A 1 143 ? 4.222 -21.419 33.072 1.00 8.53 138 GLU A C 1
ATOM 1059 O O . GLU A 1 143 ? 4.228 -22.050 34.133 1.00 8.59 138 GLU A O 1
ATOM 1065 N N . LYS A 1 144 ? 3.704 -21.906 31.949 1.00 8.34 139 LYS A N 1
ATOM 1066 C CA . LYS A 1 144 ? 3.031 -23.218 31.930 1.00 9.27 139 LYS A CA 1
ATOM 1067 C C . LYS A 1 144 ? 4.003 -24.386 32.113 1.00 9.30 139 LYS A C 1
ATOM 1068 O O . LYS A 1 144 ? 3.704 -25.343 32.834 1.00 9.97 139 LYS A O 1
ATOM 1074 N N . LYS A 1 145 ? 5.170 -24.308 31.488 1.00 8.51 140 LYS A N 1
ATOM 1075 C CA . LYS A 1 145 ? 6.099 -25.440 31.505 1.00 8.99 140 LYS A CA 1
ATOM 1076 C C . LYS A 1 145 ? 6.909 -25.518 32.793 1.00 9.05 140 LYS A C 1
ATOM 1077 O O . LYS A 1 145 ? 7.182 -26.616 33.300 1.00 9.04 140 LYS A O 1
ATOM 1083 N N . TYR A 1 146 ? 7.287 -24.357 33.325 1.00 8.76 141 TYR A N 1
ATOM 1084 C CA . TYR A 1 146 ? 8.237 -24.303 34.437 1.00 8.44 141 TYR A CA 1
ATOM 1085 C C . TYR A 1 146 ? 7.668 -23.729 35.727 1.00 8.36 141 TYR A C 1
ATOM 1086 O O . TYR A 1 146 ? 8.283 -23.857 36.778 1.00 8.69 141 TYR A O 1
ATOM 1095 N N . GLY A 1 147 ? 6.525 -23.054 35.644 1.00 8.19 142 GLY A N 1
ATOM 1096 C CA . GLY A 1 147 ? 5.974 -22.363 36.800 1.00 8.53 142 GLY A CA 1
ATOM 1097 C C . GLY A 1 147 ? 6.556 -20.975 37.002 1.00 8.20 142 GLY A C 1
ATOM 1098 O O . GLY A 1 147 ? 6.445 -20.398 38.090 1.00 8.28 142 GLY A O 1
ATOM 1099 N N . GLY A 1 148 ? 7.164 -20.422 35.959 1.00 7.74 143 GLY A N 1
ATOM 1100 C CA . GLY A 1 148 ? 7.657 -19.050 36.035 1.00 7.70 143 GLY A CA 1
ATOM 1101 C C . GLY A 1 148 ? 8.609 -18.829 37.193 1.00 7.63 143 GLY A C 1
ATOM 1102 O O . GLY A 1 148 ? 9.459 -19.673 37.498 1.00 7.50 143 GLY A O 1
ATOM 1103 N N . TRP A 1 149 ? 8.452 -17.686 37.851 1.00 7.82 144 TRP A N 1
ATOM 1104 C CA . TRP A 1 149 ? 9.427 -17.207 38.835 1.00 7.73 144 TRP A CA 1
ATOM 1105 C C . TRP A 1 149 ? 9.455 -18.001 40.145 1.00 8.26 144 TRP A C 1
ATOM 1106 O O . TRP A 1 149 ? 10.289 -17.756 41.007 1.00 8.06 144 TRP A O 1
ATOM 1117 N N . LEU A 1 150 ? 8.548 -18.964 40.279 1.00 8.19 145 LEU A N 1
ATOM 1118 C CA . LEU A 1 150 ? 8.622 -19.892 41.404 1.00 8.79 145 LEU A CA 1
ATOM 1119 C C . LEU A 1 150 ? 9.756 -20.909 41.219 1.00 8.98 145 LEU A C 1
ATOM 1120 O O . LEU A 1 150 ? 10.187 -21.533 42.189 1.00 10.04 145 LEU A O 1
ATOM 1125 N N . ASN A 1 151 ? 10.234 -21.073 39.986 1.00 8.26 146 ASN A N 1
ATOM 1126 C CA . ASN A 1 151 ? 11.214 -22.109 39.646 1.00 8.49 146 ASN A CA 1
ATOM 1127 C C . ASN A 1 151 ? 12.621 -21.531 39.539 1.00 8.52 146 ASN A C 1
ATOM 1128 O O . ASN A 1 151 ? 12.868 -20.601 38.758 1.00 8.63 146 ASN A O 1
ATOM 1133 N N . ALA A 1 152 ? 13.553 -22.069 40.322 1.00 8.81 147 ALA A N 1
ATOM 1134 C CA . ALA A 1 152 ? 14.940 -21.614 40.274 1.00 8.97 147 ALA A CA 1
ATOM 1135 C C . ALA A 1 152 ? 15.576 -21.776 38.884 1.00 8.68 147 ALA A C 1
ATOM 1136 O O . ALA A 1 152 ? 16.560 -21.093 38.559 1.00 8.94 147 ALA A O 1
ATOM 1138 N N . LYS A 1 153 ? 15.000 -22.650 38.058 1.00 8.66 148 LYS A N 1
ATOM 1139 C CA . LYS A 1 153 ? 15.457 -22.844 36.678 1.00 9.47 148 LYS A CA 1
ATOM 1140 C C . LYS A 1 153 ? 15.346 -21.557 35.841 1.00 8.62 148 LYS A C 1
ATOM 1141 O O . LYS A 1 153 ? 15.962 -21.435 34.774 1.00 8.21 148 LYS A O 1
ATOM 1147 N N . MET A 1 154 ? 14.566 -20.592 36.321 1.00 8.28 149 MET A N 1
ATOM 1148 C CA . MET A 1 154 ? 14.481 -19.315 35.622 1.00 8.23 149 MET A CA 1
ATOM 1149 C C . MET A 1 154 ? 15.842 -18.653 35.452 1.00 8.16 149 MET A C 1
ATOM 1150 O O . MET A 1 154 ? 16.034 -17.886 34.503 1.00 7.94 149 MET A O 1
ATOM 1155 N N . ALA A 1 155 ? 16.779 -18.895 36.373 1.00 7.77 150 ALA A N 1
ATOM 1156 C CA . ALA A 1 155 ? 18.103 -18.278 36.225 1.00 8.13 150 ALA A CA 1
ATOM 1157 C C . ALA A 1 155 ? 18.755 -18.733 34.923 1.00 8.18 150 ALA A C 1
ATOM 1158 O O . ALA A 1 155 ? 19.292 -17.927 34.170 1.00 7.84 150 ALA A O 1
ATOM 1160 N N . ASP A 1 156 ? 18.699 -20.033 34.647 1.00 8.23 151 ASP A N 1
ATOM 1161 C CA . ASP A 1 156 ? 19.250 -20.578 33.402 1.00 8.70 151 ASP A CA 1
ATOM 1162 C C . ASP A 1 156 ? 18.480 -20.060 32.185 1.00 8.20 151 ASP A C 1
ATOM 1163 O O . ASP A 1 156 ? 19.074 -19.651 31.185 1.00 8.29 151 ASP A O 1
ATOM 1168 N N . LEU A 1 157 ? 17.154 -20.100 32.266 1.00 7.83 152 LEU A N 1
ATOM 1169 C CA . LEU A 1 157 ? 16.320 -19.679 31.137 1.00 7.56 152 LEU A CA 1
ATOM 1170 C C . LEU A 1 157 ? 16.517 -18.201 30.799 1.00 7.16 152 LEU A C 1
ATOM 1171 O O . LEU A 1 157 ? 16.656 -17.826 29.627 1.00 6.99 152 LEU A O 1
ATOM 1176 N N . PHE A 1 158 ? 16.554 -17.361 31.829 1.00 6.46 153 PHE A N 1
ATOM 1177 C CA . PHE A 1 158 ? 16.767 -15.936 31.626 1.00 6.59 153 PHE A CA 1
ATOM 1178 C C . PHE A 1 158 ? 18.182 -15.654 31.127 1.00 6.57 153 PHE A C 1
ATOM 1179 O O . PHE A 1 158 ? 18.380 -14.806 30.253 1.00 6.53 153 PHE A O 1
ATOM 1187 N N . THR A 1 159 ? 19.170 -16.367 31.659 1.00 6.70 154 THR A N 1
ATOM 1188 C CA . THR A 1 159 ? 20.542 -16.152 31.217 1.00 7.01 154 THR A CA 1
ATOM 1189 C C . THR A 1 159 ? 20.714 -16.473 29.734 1.00 7.08 154 THR A C 1
ATOM 1190 O O . THR A 1 159 ? 21.398 -15.750 29.018 1.00 7.35 154 THR A O 1
ATOM 1194 N N . GLU A 1 160 ? 20.077 -17.542 29.267 1.00 7.40 155 GLU A N 1
ATOM 1195 C CA . GLU A 1 160 ? 20.200 -17.906 27.855 1.00 8.24 155 GLU A CA 1
ATOM 1196 C C . GLU A 1 160 ? 19.541 -16.865 26.941 1.00 7.50 155 GLU A C 1
ATOM 1197 O O . GLU A 1 160 ? 20.079 -16.517 25.882 1.00 7.54 155 GLU A O 1
ATOM 1203 N N . TYR A 1 161 ? 18.402 -16.330 27.376 1.00 7.15 156 TYR A N 1
ATOM 1204 C CA . TYR A 1 161 ? 17.738 -15.226 26.673 1.00 6.74 156 TYR A CA 1
A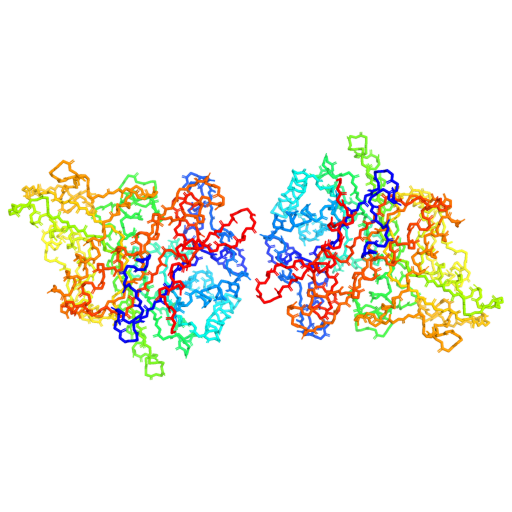TOM 1205 C C . TYR A 1 161 ? 18.603 -13.965 26.676 1.00 6.54 156 TYR A C 1
ATOM 1206 O O . TYR A 1 161 ? 18.806 -13.335 25.631 1.00 6.75 156 TYR A O 1
ATOM 1215 N N . ALA A 1 162 ? 19.135 -13.619 27.845 1.00 6.67 157 ALA A N 1
ATOM 1216 C CA . ALA A 1 162 ? 20.035 -12.466 27.963 1.00 6.74 157 ALA A CA 1
ATOM 1217 C C . ALA A 1 162 ? 21.254 -12.618 27.070 1.00 6.89 157 ALA A C 1
ATOM 1218 O O . ALA A 1 162 ? 21.633 -11.672 26.368 1.00 6.86 157 ALA A O 1
ATOM 1220 N N . ASP A 1 163 ? 21.852 -13.812 27.087 1.00 6.92 158 ASP A N 1
ATOM 1221 C CA . ASP A 1 163 ? 23.022 -14.101 26.259 1.00 7.44 158 ASP A CA 1
ATOM 1222 C C . ASP A 1 163 ? 22.726 -13.811 24.780 1.00 7.38 158 ASP A C 1
ATOM 1223 O O . ASP A 1 163 ? 23.502 -13.132 24.093 1.00 7.38 158 ASP A O 1
ATOM 1228 N N . PHE A 1 164 ? 21.587 -14.297 24.300 1.00 7.15 159 PHE A N 1
ATOM 1229 C CA . PHE A 1 164 ? 21.192 -14.026 22.920 1.00 7.11 159 PHE A CA 1
ATOM 1230 C C . PHE A 1 164 ? 21.101 -12.529 22.638 1.00 7.08 159 PHE A C 1
ATOM 1231 O O . PHE A 1 164 ? 21.584 -12.050 21.613 1.00 6.73 159 PHE A O 1
ATOM 1239 N N . CYS A 1 165 ? 20.466 -11.786 23.541 1.00 6.36 160 CYS A N 1
ATOM 1240 C CA . CYS A 1 165 ? 20.342 -10.336 23.355 1.00 6.75 160 CYS A CA 1
ATOM 1241 C C . CYS A 1 165 ? 21.694 -9.630 23.371 1.00 6.63 160 CYS A C 1
ATOM 1242 O O . CYS A 1 165 ? 21.939 -8.739 22.553 1.00 6.66 160 CYS A O 1
ATOM 1245 N N . PHE A 1 166 ? 22.577 -10.020 24.290 1.00 6.45 161 PHE A N 1
ATOM 1246 C CA . PHE A 1 166 ? 23.916 -9.432 24.324 1.00 6.82 161 PHE A CA 1
ATOM 1247 C C . PHE A 1 166 ? 24.646 -9.697 22.999 1.00 7.43 161 PHE A C 1
ATOM 1248 O O . PHE A 1 166 ? 25.229 -8.795 22.410 1.00 7.47 161 PHE A O 1
ATOM 1256 N N . LYS A 1 167 ? 24.620 -10.944 22.534 1.00 7.90 162 LYS A N 1
ATOM 1257 C CA . LYS A 1 167 ? 25.286 -11.323 21.288 1.00 9.03 162 LYS A CA 1
ATOM 1258 C C . LYS A 1 167 ? 24.729 -10.547 20.092 1.00 8.97 162 LYS A C 1
ATOM 1259 O O . LYS A 1 167 ? 25.467 -10.076 19.227 1.00 9.08 162 LYS A O 1
ATOM 1265 N N . THR A 1 168 ? 23.411 -10.411 20.057 1.00 8.16 163 THR A N 1
ATOM 1266 C CA . THR A 1 168 ? 22.732 -9.923 18.870 1.00 8.23 163 THR A CA 1
ATOM 1267 C C . THR A 1 168 ? 22.702 -8.397 18.793 1.00 7.78 163 THR A C 1
ATOM 1268 O O . THR A 1 168 ? 22.807 -7.823 17.705 1.00 8.44 163 THR A O 1
ATOM 1272 N N . PHE A 1 169 ? 22.586 -7.742 19.945 1.00 7.21 164 PHE A N 1
ATOM 1273 C CA . PHE A 1 169 ? 22.417 -6.288 19.983 1.00 7.25 164 PHE A CA 1
ATOM 1274 C C . PHE A 1 169 ? 23.530 -5.529 20.698 1.00 7.21 164 PHE A C 1
ATOM 1275 O O . PHE A 1 169 ? 23.619 -4.302 20.567 1.00 7.09 164 PHE A O 1
ATOM 1283 N N . GLY A 1 170 ? 24.370 -6.247 21.449 1.00 7.53 165 GLY A N 1
ATOM 1284 C CA . GLY A 1 170 ? 25.340 -5.617 22.350 1.00 7.80 165 GLY A CA 1
ATOM 1285 C C . GLY A 1 170 ? 26.512 -4.888 21.720 1.00 8.20 165 GLY A C 1
ATOM 1286 O O . GLY A 1 170 ? 27.209 -4.139 22.393 1.00 8.00 165 GLY A O 1
ATOM 1287 N N . ASN A 1 171 ? 26.732 -5.091 20.427 1.00 8.73 166 ASN A N 1
ATOM 1288 C CA . ASN A 1 171 ? 27.739 -4.285 19.738 1.00 9.80 166 ASN A CA 1
ATOM 1289 C C . ASN A 1 171 ? 27.270 -2.844 19.601 1.00 9.45 166 ASN A C 1
ATOM 1290 O O . ASN A 1 171 ? 28.085 -1.931 19.450 1.00 9.68 166 ASN A O 1
ATOM 1295 N N . ARG A 1 172 ? 25.954 -2.647 19.704 1.00 8.84 167 ARG A N 1
ATOM 1296 C CA . ARG A 1 172 ? 25.341 -1.319 19.624 1.00 8.79 167 ARG A CA 1
ATOM 1297 C C . ARG A 1 172 ? 24.753 -0.846 20.952 1.00 8.56 167 ARG A C 1
ATOM 1298 O O . ARG A 1 172 ? 24.888 0.323 21.297 1.00 9.88 167 ARG A O 1
ATOM 1306 N N . VAL A 1 173 ? 24.102 -1.746 21.691 1.00 7.87 168 VAL A N 1
ATOM 1307 C CA . VAL A 1 173 ? 23.494 -1.404 22.978 1.00 7.67 168 VAL A CA 1
ATOM 1308 C C . VAL A 1 173 ? 24.534 -1.525 24.092 1.00 7.59 168 VAL A C 1
ATOM 1309 O O . VAL A 1 173 ? 25.137 -2.585 24.265 1.00 7.99 168 VAL A O 1
ATOM 1313 N N . LYS A 1 174 ? 24.754 -0.431 24.824 1.00 7.34 169 LYS A N 1
ATOM 1314 C CA . LYS A 1 174 ? 25.775 -0.378 25.870 1.00 7.65 169 LYS A CA 1
ATOM 1315 C C . LYS A 1 174 ? 25.196 -0.167 27.275 1.00 7.38 169 LYS A C 1
ATOM 1316 O O . LYS A 1 174 ? 25.932 -0.177 28.263 1.00 8.29 169 LYS A O 1
ATOM 1322 N N . HIS A 1 175 ? 23.884 0.032 27.359 1.00 7.03 170 HIS A N 1
ATOM 1323 C CA . HIS A 1 175 ? 23.219 0.274 28.638 1.00 6.84 170 HIS A CA 1
ATOM 1324 C C . HIS A 1 175 ? 22.031 -0.665 28.747 1.00 6.71 170 HIS A C 1
ATOM 1325 O O . HIS A 1 175 ? 21.007 -0.455 28.087 1.00 7.47 170 HIS A O 1
ATOM 1332 N N . TRP A 1 176 ? 22.178 -1.698 29.570 1.00 6.20 171 TRP A N 1
ATOM 1333 C CA . TRP A 1 176 ? 21.146 -2.714 29.751 1.00 6.28 171 TRP A CA 1
ATOM 1334 C C . TRP A 1 176 ? 20.569 -2.662 31.151 1.00 6.44 171 TRP A C 1
ATOM 1335 O O . TRP A 1 176 ? 21.231 -2.204 32.095 1.00 6.41 171 TRP A O 1
ATOM 1346 N N . PHE A 1 177 ? 19.337 -3.152 31.279 1.00 6.05 172 PHE A N 1
ATOM 1347 C CA . PHE A 1 177 ? 18.749 -3.498 32.561 1.00 6.56 172 PHE A CA 1
ATOM 1348 C C . PHE A 1 177 ? 18.182 -4.895 32.407 1.00 6.58 172 PHE A C 1
ATOM 1349 O O . PHE A 1 177 ? 17.690 -5.257 31.334 1.00 6.69 172 PHE A O 1
ATOM 1357 N N . THR A 1 178 ? 18.231 -5.681 33.473 1.00 6.77 173 THR A N 1
ATOM 1358 C CA . THR A 1 178 ? 17.608 -6.998 33.443 1.00 7.11 173 THR A CA 1
ATOM 1359 C C . THR A 1 178 ? 16.099 -6.884 33.678 1.00 7.72 173 THR A C 1
ATOM 1360 O O . THR A 1 178 ? 15.303 -7.057 32.747 1.00 8.97 173 THR A O 1
ATOM 1364 N N . PHE A 1 179 ? 15.714 -6.553 34.906 1.00 7.38 174 PHE A N 1
ATOM 1365 C CA . PHE A 1 179 ? 14.313 -6.584 35.316 1.00 7.09 174 PHE A CA 1
ATOM 1366 C C . PHE A 1 179 ? 13.727 -5.221 35.626 1.00 7.75 174 PHE A C 1
ATOM 1367 O O . PHE A 1 179 ? 14.461 -4.251 35.839 1.00 8.43 174 PHE A O 1
ATOM 1375 N N . ASN A 1 180 ? 12.395 -5.175 35.664 1.00 8.45 175 ASN A N 1
ATOM 1376 C CA . ASN A 1 180 ? 11.653 -3.989 36.057 1.00 7.79 175 ASN A CA 1
ATOM 1377 C C . ASN A 1 180 ? 10.734 -4.287 37.233 1.00 7.87 175 ASN A C 1
ATOM 1378 O O . ASN A 1 180 ? 9.805 -5.090 37.117 1.00 8.23 175 ASN A O 1
ATOM 1383 N N . GLN A 1 181 ? 10.993 -3.644 38.362 1.00 7.94 176 GLN A N 1
ATOM 1384 C CA . GLN A 1 181 ? 10.122 -3.726 39.534 1.00 7.73 176 GLN A CA 1
ATOM 1385 C C . GLN A 1 181 ? 9.789 -5.149 39.970 1.00 7.92 176 GLN A C 1
ATOM 1386 O O . GLN A 1 181 ? 8.613 -5.498 40.063 1.00 7.45 176 GLN A O 1
ATOM 1392 N N . PRO A 1 182 ? 10.815 -5.959 40.263 1.00 7.79 177 PRO A N 1
ATOM 1393 C CA . PRO A 1 182 ? 10.535 -7.293 40.787 1.00 7.66 177 PRO A CA 1
ATOM 1394 C C . PRO A 1 182 ? 9.683 -7.249 42.058 1.00 7.81 177 PRO A C 1
ATOM 1395 O O . PRO A 1 182 ? 8.921 -8.179 42.304 1.00 7.84 177 PRO A O 1
ATOM 1399 N N . ARG A 1 183 ? 9.773 -6.179 42.849 1.00 7.41 178 ARG A N 1
ATOM 1400 C CA . ARG A 1 183 ? 8.923 -6.064 44.040 1.00 7.48 178 ARG A CA 1
ATOM 1401 C C . ARG A 1 183 ? 7.446 -6.116 43.676 1.00 7.55 178 ARG A C 1
ATOM 1402 O O . ARG A 1 183 ? 6.648 -6.737 44.381 1.00 7.91 178 ARG A O 1
ATOM 1410 N N . ILE A 1 184 ? 7.086 -5.445 42.584 1.00 7.92 179 ILE A N 1
ATOM 1411 C CA . ILE A 1 184 ? 5.688 -5.380 42.158 1.00 8.56 179 ILE A CA 1
ATOM 1412 C C . ILE A 1 184 ? 5.233 -6.723 41.570 1.00 8.25 179 ILE A C 1
ATOM 1413 O O . ILE A 1 184 ? 4.086 -7.138 41.784 1.00 8.37 179 ILE A O 1
ATOM 1418 N N . VAL A 1 185 ? 6.116 -7.421 40.857 1.00 7.86 180 VAL A N 1
ATOM 1419 C CA . VAL A 1 185 ? 5.779 -8.769 40.413 1.00 7.93 180 VAL A CA 1
ATOM 1420 C C . VAL A 1 185 ? 5.506 -9.667 41.619 1.00 7.83 180 VAL A C 1
ATOM 1421 O O . VAL A 1 185 ? 4.507 -10.387 41.652 1.00 7.87 180 VAL A O 1
ATOM 1425 N N . ALA A 1 186 ? 6.371 -9.592 42.627 1.00 7.45 181 ALA A N 1
ATOM 1426 C CA . ALA A 1 186 ? 6.198 -10.413 43.826 1.00 7.76 181 ALA A CA 1
ATOM 1427 C C . ALA A 1 186 ? 4.914 -10.018 44.562 1.00 7.95 181 ALA A C 1
ATOM 1428 O O . ALA A 1 186 ? 4.110 -10.875 44.945 1.00 8.49 181 ALA A O 1
ATOM 1430 N N . LEU A 1 187 ? 4.709 -8.719 44.743 1.00 7.55 182 LEU A N 1
ATOM 1431 C CA . LEU A 1 187 ? 3.556 -8.227 45.497 1.00 7.62 182 LEU A CA 1
ATOM 1432 C C . LEU A 1 187 ? 2.233 -8.516 44.797 1.00 7.88 182 LEU A C 1
ATOM 1433 O O . LEU A 1 187 ? 1.326 -9.121 45.378 1.00 8.28 182 LEU A O 1
ATOM 1438 N N . LEU A 1 188 ? 2.102 -8.066 43.554 1.00 7.67 183 LEU A N 1
ATOM 1439 C CA . LEU A 1 188 ? 0.817 -8.181 42.881 1.00 8.13 183 LEU A CA 1
ATOM 1440 C C . LEU A 1 188 ? 0.591 -9.552 42.255 1.00 8.19 183 LEU A C 1
ATOM 1441 O O . LEU A 1 188 ? -0.546 -10.011 42.163 1.00 8.64 183 LEU A O 1
ATOM 1446 N N . GLY A 1 189 ? 1.664 -10.204 41.829 1.00 8.33 184 GLY A N 1
ATOM 1447 C CA . GLY A 1 189 ? 1.547 -11.521 41.216 1.00 8.01 184 GLY A CA 1
ATOM 1448 C C . GLY A 1 189 ? 1.393 -12.662 42.201 1.00 8.28 184 GLY A C 1
ATOM 1449 O O . GLY A 1 189 ? 0.818 -13.702 41.858 1.00 8.23 184 GLY A O 1
ATOM 1450 N N . TYR A 1 190 ? 1.910 -12.481 43.419 1.00 7.63 185 TYR A N 1
ATOM 1451 C CA . TYR A 1 190 ? 2.062 -13.604 44.358 1.00 8.02 185 TYR A CA 1
ATOM 1452 C C . TYR A 1 190 ? 1.635 -13.348 45.807 1.00 8.56 185 TYR A C 1
ATOM 1453 O O . TYR A 1 190 ? 1.538 -14.289 46.591 1.00 9.41 185 TYR A O 1
ATOM 1462 N N . ASP A 1 191 ? 1.391 -12.087 46.156 1.00 9.08 186 ASP A N 1
ATOM 1463 C CA . ASP A 1 191 ? 0.880 -11.726 47.488 1.00 9.65 186 ASP A CA 1
ATOM 1464 C C . ASP A 1 191 ? -0.608 -11.410 47.350 1.00 10.27 186 ASP A C 1
ATOM 1465 O O . ASP A 1 191 ? -1.462 -12.143 47.864 1.00 10.43 186 ASP A O 1
ATOM 1470 N N . GLN A 1 192 ? -0.922 -10.355 46.604 1.00 10.29 187 GLN A N 1
ATOM 1471 C CA . GLN A 1 192 ? -2.312 -9.927 46.420 1.00 11.60 187 GLN A CA 1
ATOM 1472 C C . GLN A 1 192 ? -3.034 -10.708 45.318 1.00 11.54 187 GLN A C 1
ATOM 1473 O O . GLN A 1 192 ? -4.263 -10.789 45.316 1.00 12.19 187 GLN A O 1
ATOM 1479 N N . GLY A 1 193 ? -2.281 -11.236 44.358 1.00 11.22 188 GLY A N 1
ATOM 1480 C CA . GLY A 1 193 ? -2.868 -12.009 43.265 1.00 11.50 188 GLY A CA 1
ATOM 1481 C C . GLY A 1 193 ? -3.692 -11.210 42.269 1.00 11.33 188 GLY A C 1
ATOM 1482 O O . GLY A 1 193 ? -4.615 -11.746 41.660 1.00 12.00 188 GLY A O 1
ATOM 1483 N N . THR A 1 194 ? -3.350 -9.941 42.076 1.00 10.73 189 THR A N 1
ATOM 1484 C CA . THR A 1 194 ? -4.091 -9.084 41.145 1.00 11.11 189 THR A CA 1
ATOM 1485 C C . THR A 1 194 ? -3.371 -8.853 39.814 1.00 10.91 189 THR A C 1
ATOM 1486 O O . THR A 1 194 ? -3.938 -8.236 38.917 1.00 12.81 189 THR A O 1
ATOM 1490 N N . ASN A 1 195 ? -2.123 -9.296 39.696 1.00 9.91 190 ASN A N 1
ATOM 1491 C CA . ASN A 1 195 ? -1.425 -9.313 38.406 1.00 9.25 190 ASN A CA 1
ATOM 1492 C C . ASN A 1 195 ? -1.109 -10.771 38.091 1.00 9.08 190 ASN A C 1
ATOM 1493 O O . ASN A 1 195 ? -1.058 -11.590 39.007 1.00 8.76 190 ASN A O 1
ATOM 1498 N N . PRO A 1 196 ? -0.860 -11.104 36.813 1.00 8.75 191 PRO A N 1
ATOM 1499 C CA . PRO A 1 196 ? -0.514 -12.503 36.508 1.00 9.46 191 PRO A CA 1
ATOM 1500 C C . PRO A 1 196 ? 0.747 -12.915 37.268 1.00 9.63 191 PRO A C 1
ATOM 1501 O O . PRO A 1 196 ? 1.673 -12.111 37.411 1.00 10.06 191 PRO A O 1
ATOM 1505 N N . PRO A 1 197 ? 0.804 -14.167 37.752 1.00 9.45 192 PRO A N 1
ATOM 1506 C CA . PRO A 1 197 ? -0.107 -15.293 37.517 1.00 9.56 192 PRO A CA 1
ATOM 1507 C C . PRO A 1 197 ? -1.326 -15.374 38.445 1.00 9.78 192 PRO A C 1
ATOM 1508 O O . PRO A 1 197 ? -1.946 -16.436 38.526 1.00 10.72 192 PRO A O 1
ATOM 1512 N N . LYS A 1 198 ? -1.670 -14.284 39.130 1.00 9.87 193 LYS A N 1
ATOM 1513 C CA . LYS A 1 198 ? -2.863 -14.251 40.006 1.00 10.53 193 LYS A CA 1
ATOM 1514 C C . LYS A 1 198 ? -2.804 -15.293 41.120 1.00 10.69 193 LYS A C 1
ATOM 1515 O O . LYS A 1 198 ? -3.791 -16.003 41.391 1.00 11.36 193 LYS A O 1
ATOM 1521 N N . ARG A 1 199 ? -1.649 -15.388 41.768 1.00 10.04 194 ARG A N 1
ATOM 1522 C CA . ARG A 1 199 ? -1.480 -16.327 42.869 1.00 10.09 194 ARG A CA 1
ATOM 1523 C C . ARG A 1 199 ? -1.546 -15.627 44.212 1.00 10.43 194 ARG A C 1
ATOM 1524 O O . ARG A 1 199 ? -1.070 -14.500 44.371 1.00 9.82 194 ARG A O 1
ATOM 1532 N N . CYS A 1 200 ? -2.157 -16.300 45.179 1.00 10.69 195 CYS A N 1
ATOM 1533 C CA . CYS A 1 200 ? -2.286 -15.778 46.525 1.00 11.80 195 CYS A CA 1
ATOM 1534 C C . CYS A 1 200 ? -2.935 -16.867 47.364 1.00 12.22 195 CYS A C 1
ATOM 1535 O O . CYS A 1 200 ? -3.391 -17.875 46.831 1.00 12.02 195 CYS A O 1
ATOM 1538 N N . THR A 1 201 ? -2.977 -16.666 48.672 1.00 12.58 196 THR A N 1
ATOM 1539 C CA . THR A 1 201 ? -3.534 -17.687 49.554 1.00 13.97 196 THR A CA 1
ATOM 1540 C C . THR A 1 201 ? -4.973 -18.069 49.175 1.00 15.60 196 THR A C 1
ATOM 1541 O O . THR A 1 201 ? -5.298 -19.258 49.092 1.00 16.42 196 THR A O 1
ATOM 1545 N N . LYS A 1 202 ? -5.821 -17.083 48.908 1.00 17.40 197 LYS A N 1
ATOM 1546 C CA . LYS A 1 202 ? -7.226 -17.393 48.580 1.00 19.11 197 LYS A CA 1
ATOM 1547 C C . LYS A 1 202 ? -7.501 -17.672 47.091 1.00 19.44 197 LYS A C 1
ATOM 1548 O O . LYS A 1 202 ? -8.612 -18.063 46.721 1.00 20.46 197 LYS A O 1
ATOM 1554 N N . CYS A 1 203 ? -6.481 -17.515 46.254 1.00 18.89 198 CYS A N 1
ATOM 1555 C CA . CYS A 1 203 ? -6.656 -17.440 44.799 1.00 18.27 198 CYS A CA 1
ATOM 1556 C C . CYS A 1 203 ? -7.007 -18.748 44.072 1.00 17.77 198 CYS A C 1
ATOM 1557 O O . CYS A 1 203 ? -6.527 -19.824 44.430 1.00 17.57 198 CYS A O 1
ATOM 1560 N N . ALA A 1 204 ? -7.830 -18.630 43.028 1.00 17.45 199 ALA A N 1
ATOM 1561 C CA . ALA A 1 204 ? -8.227 -19.776 42.204 1.00 17.11 199 ALA A CA 1
ATOM 1562 C C . ALA A 1 204 ? -7.034 -20.515 41.614 1.00 16.94 199 ALA A C 1
ATOM 1563 O O . ALA A 1 204 ? -7.045 -21.741 41.504 1.00 16.91 199 ALA A O 1
ATOM 1565 N N . ALA A 1 205 ? -6.005 -19.766 41.232 1.00 16.04 200 ALA A N 1
ATOM 1566 C CA . ALA A 1 205 ? -4.826 -20.349 40.606 1.00 15.77 200 ALA A CA 1
ATOM 1567 C C . ALA A 1 205 ? -3.928 -21.043 41.619 1.00 15.20 200 ALA A C 1
ATOM 1568 O O . ALA A 1 205 ? -2.963 -21.707 41.244 1.00 16.24 200 ALA A O 1
ATOM 1570 N N . GLY A 1 206 ? -4.238 -20.871 42.900 1.00 14.44 201 GLY A N 1
ATOM 1571 C CA . GLY A 1 206 ? -3.398 -21.407 43.961 1.00 13.66 201 GLY A CA 1
ATOM 1572 C C . GLY A 1 206 ? -2.468 -20.340 44.506 1.00 13.11 201 GLY A C 1
ATOM 1573 O O . GLY A 1 206 ? -2.542 -19.178 44.097 1.00 12.39 201 GLY A O 1
ATOM 1574 N N . GLY A 1 207 ? -1.603 -20.734 45.433 1.00 12.55 202 GLY A N 1
ATOM 1575 C CA . GLY A 1 207 ? -0.599 -19.820 45.962 1.00 11.80 202 GLY A CA 1
ATOM 1576 C C . GLY A 1 207 ? -0.528 -19.767 47.472 1.00 11.84 202 GLY A C 1
ATOM 1577 O O . GLY A 1 207 ? -1.229 -20.500 48.188 1.00 12.65 202 GLY A O 1
ATOM 1578 N N . ASN A 1 208 ? 0.340 -18.883 47.951 1.00 10.63 203 ASN A N 1
ATOM 1579 C CA . ASN A 1 208 ? 0.603 -18.717 49.367 1.00 10.34 203 ASN A CA 1
ATOM 1580 C C . ASN A 1 208 ? 1.265 -17.354 49.537 1.00 9.95 203 ASN A C 1
ATOM 1581 O O . ASN A 1 208 ? 2.457 -17.184 49.231 1.00 9.45 203 ASN A O 1
ATOM 1586 N N . SER A 1 209 ? 0.483 -16.390 50.011 1.00 9.49 204 SER A N 1
ATOM 1587 C CA . SER A 1 209 ? 0.927 -15.002 50.081 1.00 9.54 204 SER A CA 1
ATOM 1588 C C . SER A 1 209 ? 2.069 -14.790 51.069 1.00 9.55 204 SER A C 1
ATOM 1589 O O . SER A 1 209 ? 2.743 -13.761 51.024 1.00 9.72 204 SER A O 1
ATOM 1592 N N . ALA A 1 210 ? 2.287 -15.758 51.958 1.00 9.73 205 ALA A N 1
ATOM 1593 C CA . ALA A 1 210 ? 3.335 -15.649 52.974 1.00 9.85 205 ALA A CA 1
ATOM 1594 C C . ALA A 1 210 ? 4.682 -16.208 52.533 1.00 9.80 205 ALA A C 1
ATOM 1595 O O . ALA A 1 210 ? 5.708 -15.920 53.149 1.00 9.85 205 ALA A O 1
ATOM 1597 N N . THR A 1 211 ? 4.682 -17.021 51.483 1.00 9.50 206 THR A N 1
ATOM 1598 C CA . THR A 1 211 ? 5.916 -17.689 51.051 1.00 9.48 206 THR A CA 1
ATOM 1599 C C . THR A 1 211 ? 6.332 -17.327 49.626 1.00 8.90 206 THR A C 1
ATOM 1600 O O . THR A 1 211 ? 7.518 -17.094 49.367 1.00 8.82 206 THR A O 1
ATOM 1604 N N . GLU A 1 212 ? 5.373 -17.306 48.703 1.00 8.27 207 GLU A N 1
ATOM 1605 C CA . GLU A 1 212 ? 5.702 -17.164 47.282 1.00 7.95 207 GLU A CA 1
ATOM 1606 C C . GLU A 1 212 ? 6.358 -15.827 46.906 1.00 7.41 207 GLU A C 1
ATOM 1607 O O . GLU A 1 212 ? 7.281 -15.816 46.102 1.00 7.19 207 GLU A O 1
ATOM 1613 N N . PRO A 1 213 ? 5.915 -14.705 47.497 1.00 7.26 208 PRO A N 1
ATOM 1614 C CA . PRO A 1 213 ? 6.613 -13.454 47.158 1.00 7.23 208 PRO A CA 1
ATOM 1615 C C . PRO A 1 213 ? 8.118 -13.527 47.418 1.00 7.13 208 PRO A C 1
ATOM 1616 O O . PRO A 1 213 ? 8.917 -12.957 46.647 1.00 7.54 208 PRO A O 1
ATOM 1620 N N . TYR A 1 214 ? 8.510 -14.207 48.495 1.00 6.70 209 TYR A N 1
ATOM 1621 C CA . TYR A 1 214 ? 9.929 -14.308 48.839 1.00 6.66 209 TYR A CA 1
ATOM 1622 C C . TYR A 1 214 ? 10.698 -15.233 47.895 1.00 6.79 209 TYR A C 1
ATOM 1623 O O . TYR A 1 214 ? 11.850 -14.963 47.562 1.00 6.69 209 TYR A O 1
ATOM 1632 N N . ILE A 1 215 ? 10.064 -16.330 47.482 1.00 6.59 210 ILE A N 1
ATOM 1633 C CA . ILE A 1 215 ? 10.666 -17.242 46.514 1.00 7.19 210 ILE A CA 1
ATOM 1634 C C . ILE A 1 215 ? 10.908 -16.500 45.186 1.00 6.78 210 ILE A C 1
ATOM 1635 O O . ILE A 1 215 ? 11.982 -16.585 44.588 1.00 7.11 210 ILE A O 1
ATOM 1640 N N . VAL A 1 216 ? 9.892 -15.763 44.748 1.00 6.26 211 VAL A N 1
ATOM 1641 C CA . VAL A 1 216 ? 9.947 -15.021 43.490 1.00 6.19 211 VAL A CA 1
ATOM 1642 C C . VAL A 1 216 ? 11.057 -13.955 43.509 1.00 6.23 211 VAL A C 1
ATOM 1643 O O . VAL A 1 216 ? 11.875 -13.881 42.584 1.00 6.08 211 VAL A O 1
ATOM 1647 N N . ALA A 1 217 ? 11.132 -13.170 44.584 1.00 6.27 212 ALA A N 1
ATOM 1648 C CA . ALA A 1 217 ? 12.168 -12.140 44.691 1.00 6.28 212 ALA A CA 1
ATOM 1649 C C . ALA A 1 217 ? 13.553 -12.780 44.655 1.00 6.32 212 ALA A C 1
ATOM 1650 O O . ALA A 1 217 ? 14.478 -12.263 44.019 1.00 6.55 212 ALA A O 1
ATOM 1652 N N . HIS A 1 218 ? 13.695 -13.913 45.342 1.00 6.43 213 HIS A N 1
ATOM 1653 C CA . HIS A 1 218 ? 14.962 -14.613 45.399 1.00 6.31 213 HIS A CA 1
ATOM 1654 C C . HIS A 1 218 ? 15.377 -15.047 44.002 1.00 6.46 213 HIS A C 1
ATOM 1655 O O . HIS A 1 218 ? 16.528 -14.878 43.610 1.00 6.52 213 HIS A O 1
ATOM 1662 N N . ASN A 1 219 ? 14.431 -15.589 43.237 1.00 6.41 214 ASN A N 1
ATOM 1663 C CA . ASN A 1 219 ? 14.749 -16.032 41.891 1.00 6.13 214 ASN A CA 1
ATOM 1664 C C . ASN A 1 219 ? 15.051 -14.880 40.936 1.00 6.48 214 ASN A C 1
ATOM 1665 O O . ASN A 1 219 ? 15.893 -15.019 40.068 1.00 6.42 214 ASN A O 1
ATOM 1670 N N . PHE A 1 220 ? 14.412 -13.729 41.134 1.00 5.88 215 PHE A N 1
ATOM 1671 C CA . PHE A 1 220 ? 14.783 -12.543 40.341 1.00 5.93 215 PHE A CA 1
ATOM 1672 C C . PHE A 1 220 ? 16.231 -12.129 40.629 1.00 6.02 215 PHE A C 1
ATOM 1673 O O . PHE A 1 220 ? 16.995 -11.833 39.707 1.00 6.14 215 PHE A O 1
ATOM 1681 N N . LEU A 1 221 ? 16.603 -12.101 41.909 1.00 6.09 216 LEU A N 1
ATOM 1682 C CA . LEU A 1 221 ? 17.977 -11.754 42.284 1.00 6.10 216 LEU A CA 1
ATOM 1683 C C . LEU A 1 221 ? 19.005 -12.755 41.725 1.00 6.14 216 LEU A C 1
ATOM 1684 O O . LEU A 1 221 ? 20.028 -12.357 41.164 1.00 6.24 216 LEU A O 1
ATOM 1689 N N . LEU A 1 222 ? 18.731 -14.052 41.858 1.00 5.99 217 LEU A N 1
ATOM 1690 C CA . LEU A 1 222 ? 19.647 -15.063 41.331 1.00 6.23 217 LEU A CA 1
ATOM 1691 C C . LEU A 1 222 ? 19.730 -14.999 39.807 1.00 6.11 217 LEU A C 1
ATOM 1692 O O . LEU A 1 222 ? 20.804 -15.194 39.228 1.00 6.88 217 LEU A O 1
ATOM 1697 N N . SER A 1 223 ? 18.604 -14.722 39.159 1.00 5.88 218 SER A N 1
ATOM 1698 C CA . SER A 1 223 ? 18.576 -14.636 37.691 1.00 5.68 218 SER A CA 1
ATOM 1699 C C . SER A 1 223 ? 19.325 -13.404 37.182 1.00 5.79 218 SER A C 1
ATOM 1700 O O . SER A 1 223 ? 20.060 -13.491 36.201 1.00 5.81 218 SER A O 1
ATOM 1703 N N . HIS A 1 224 ? 19.134 -12.268 37.849 1.00 5.52 219 HIS A N 1
ATOM 1704 C CA . HIS A 1 224 ? 19.887 -11.073 37.534 1.00 5.79 219 HIS A CA 1
ATOM 1705 C C . HIS A 1 224 ? 21.390 -11.361 37.637 1.00 5.76 219 HIS A C 1
ATOM 1706 O O . HIS A 1 224 ? 22.170 -11.023 36.744 1.00 5.95 219 HIS A O 1
ATOM 1713 N N . ALA A 1 225 ? 21.799 -11.966 38.746 1.00 5.65 220 ALA A N 1
ATOM 1714 C CA . ALA A 1 225 ? 23.218 -12.208 38.994 1.00 6.05 220 ALA A CA 1
ATOM 1715 C C . ALA A 1 225 ? 23.807 -13.154 37.953 1.00 6.33 220 ALA A C 1
ATOM 1716 O O . ALA A 1 225 ? 24.938 -12.962 37.507 1.00 6.62 220 ALA A O 1
ATOM 1718 N N . ALA A 1 226 ? 23.044 -14.168 37.553 1.00 6.51 221 ALA A N 1
ATOM 1719 C CA . ALA A 1 226 ? 23.525 -15.100 36.547 1.00 6.59 221 ALA A CA 1
ATOM 1720 C C . ALA A 1 226 ? 23.688 -14.430 35.190 1.00 6.42 221 ALA A C 1
ATOM 1721 O O . ALA A 1 226 ? 24.677 -14.664 34.486 1.00 7.20 221 ALA A O 1
ATOM 1723 N N . ALA A 1 227 ? 22.730 -13.584 34.822 1.00 6.16 222 ALA A N 1
ATOM 1724 C CA . ALA A 1 227 ? 22.818 -12.900 33.531 1.00 6.08 222 ALA A CA 1
ATOM 1725 C C . ALA A 1 227 ? 24.004 -11.932 33.480 1.00 6.51 222 ALA A C 1
ATOM 1726 O O . ALA A 1 227 ? 24.690 -11.819 32.455 1.00 6.59 222 ALA A O 1
ATOM 1728 N N . VAL A 1 228 ? 24.238 -11.229 34.583 1.00 6.33 223 VAL A N 1
ATOM 1729 C CA . VAL A 1 228 ? 25.363 -10.305 34.666 1.00 6.93 223 VAL A CA 1
ATOM 1730 C C . VAL A 1 228 ? 26.699 -11.062 34.659 1.00 7.02 223 VAL A C 1
ATOM 1731 O O . VAL A 1 228 ? 27.657 -10.633 34.006 1.00 7.56 223 VAL A O 1
ATOM 1735 N N . ALA A 1 229 ? 26.761 -12.205 35.337 1.00 6.68 224 ALA A N 1
ATOM 1736 C CA . ALA A 1 229 ? 27.974 -13.023 35.286 1.00 7.30 224 ALA A CA 1
ATOM 1737 C C . ALA A 1 229 ? 28.267 -13.453 33.841 1.00 7.17 224 ALA A C 1
ATOM 1738 O O . ALA A 1 229 ? 29.424 -13.454 33.403 1.00 7.20 224 ALA A O 1
ATOM 1740 N N . ARG A 1 230 ? 27.230 -13.824 33.094 1.00 6.86 225 ARG A N 1
ATOM 1741 C CA . ARG A 1 230 ? 27.391 -14.163 31.679 1.00 6.90 225 ARG A CA 1
ATOM 1742 C C . ARG A 1 230 ? 27.892 -12.961 30.874 1.00 6.83 225 ARG A C 1
ATOM 1743 O O . ARG A 1 230 ? 28.816 -13.079 30.074 1.00 7.37 225 ARG A O 1
ATOM 1751 N N . TYR A 1 231 ? 27.287 -11.795 31.087 1.00 7.12 226 TYR A N 1
ATOM 1752 C CA . TYR A 1 231 ? 27.752 -10.606 30.385 1.00 7.30 226 TYR A CA 1
ATOM 1753 C C . TYR A 1 231 ? 29.235 -10.354 30.642 1.00 7.60 226 TYR A C 1
ATOM 1754 O O . TYR A 1 231 ? 30.025 -10.141 29.709 1.00 7.31 226 TYR A O 1
ATOM 1763 N N . ARG A 1 232 ? 29.608 -10.367 31.914 1.00 7.74 227 ARG A N 1
ATOM 1764 C CA . ARG A 1 232 ? 30.964 -10.011 32.306 1.00 8.58 227 ARG A CA 1
ATOM 1765 C C . ARG A 1 232 ? 32.001 -11.007 31.809 1.00 9.36 227 ARG A C 1
ATOM 1766 O O . ARG A 1 232 ? 33.117 -10.620 31.438 1.00 10.58 227 ARG A O 1
ATOM 1774 N N . THR A 1 233 ? 31.658 -12.288 31.815 1.00 9.44 228 THR A N 1
ATOM 1775 C CA . THR A 1 233 ? 32.627 -13.306 31.418 1.00 10.75 228 THR A CA 1
ATOM 1776 C C . THR A 1 233 ? 32.730 -13.518 29.917 1.00 11.07 228 THR A C 1
ATOM 1777 O O . THR A 1 233 ? 33.790 -13.903 29.432 1.00 11.84 228 THR A O 1
ATOM 1781 N N . LYS A 1 234 ? 31.652 -13.256 29.177 1.00 10.92 229 LYS A N 1
ATOM 1782 C CA . LYS A 1 234 ? 31.620 -13.562 27.741 1.00 10.97 229 LYS A CA 1
ATOM 1783 C C . LYS A 1 234 ? 31.591 -12.343 26.808 1.00 11.02 229 LYS A C 1
ATOM 1784 O O . LYS A 1 234 ? 32.177 -12.382 25.721 1.00 12.25 229 LYS A O 1
ATOM 1790 N N . TYR A 1 235 ? 30.921 -11.265 27.217 1.00 9.99 230 TYR A N 1
ATOM 1791 C CA . TYR A 1 235 ? 30.637 -10.152 26.302 1.00 9.15 230 TYR A CA 1
ATOM 1792 C C . TYR A 1 235 ? 31.305 -8.830 26.634 1.00 9.06 230 TYR A C 1
ATOM 1793 O O . TYR A 1 235 ? 31.524 -8.010 25.745 1.00 8.73 230 TYR A O 1
ATOM 1802 N N . GLN A 1 236 ? 31.616 -8.605 27.908 1.00 9.16 231 GLN A N 1
ATOM 1803 C CA . GLN A 1 236 ? 32.056 -7.288 28.351 1.00 9.80 231 GLN A CA 1
ATOM 1804 C C . GLN A 1 236 ? 33.371 -6.837 27.719 1.00 9.81 231 GLN A C 1
ATOM 1805 O O . GLN A 1 236 ? 33.519 -5.666 27.400 1.00 9.24 231 GLN A O 1
ATOM 1811 N N . ALA A 1 237 ? 34.314 -7.754 27.541 1.00 10.42 232 ALA A N 1
ATOM 1812 C CA . ALA A 1 237 ? 35.618 -7.353 27.014 1.00 10.82 232 ALA A CA 1
ATOM 1813 C C . ALA A 1 237 ? 35.480 -6.698 25.644 1.00 10.80 232 ALA A C 1
ATOM 1814 O O . ALA A 1 237 ? 36.076 -5.643 25.389 1.00 11.38 232 ALA A O 1
ATOM 1816 N N . ALA A 1 238 ? 34.689 -7.317 24.768 1.00 10.47 233 ALA A N 1
ATOM 1817 C CA . ALA A 1 238 ? 34.461 -6.790 23.425 1.00 10.64 233 ALA A CA 1
ATOM 1818 C C . ALA A 1 238 ? 33.492 -5.618 23.432 1.00 10.59 233 ALA A C 1
ATOM 1819 O O . ALA A 1 238 ? 33.729 -4.612 22.763 1.00 11.73 233 ALA A O 1
ATOM 1821 N N . GLN A 1 239 ? 32.405 -5.737 24.193 1.00 9.03 234 GLN A N 1
ATOM 1822 C CA . GLN A 1 239 ? 31.305 -4.770 24.073 1.00 9.01 234 GLN A CA 1
ATOM 1823 C C . GLN A 1 239 ? 31.420 -3.552 24.981 1.00 9.12 234 GLN A C 1
ATOM 1824 O O . GLN A 1 239 ? 30.956 -2.469 24.622 1.00 8.73 234 GLN A O 1
ATOM 1830 N N . GLN A 1 240 ? 32.020 -3.729 26.155 1.00 9.03 235 GLN A N 1
ATOM 1831 C CA . GLN A 1 240 ? 32.329 -2.604 27.040 1.00 9.79 235 GLN A CA 1
ATOM 1832 C C . GLN A 1 240 ? 31.108 -1.768 27.414 1.00 9.81 235 GLN A C 1
ATOM 1833 O O . GLN A 1 240 ? 31.158 -0.536 27.480 1.00 10.74 235 GLN A O 1
ATOM 1839 N N . GLY A 1 241 ? 30.015 -2.479 27.684 1.00 9.50 236 GLY A N 1
ATOM 1840 C CA . GLY A 1 241 ? 28.785 -1.880 28.189 1.00 9.02 236 GLY A CA 1
ATOM 1841 C C . GLY A 1 241 ? 28.549 -2.196 29.657 1.00 8.67 236 GLY A C 1
ATOM 1842 O O . GLY A 1 241 ? 29.455 -2.647 30.376 1.00 8.70 236 GLY A O 1
ATOM 1843 N N . LYS A 1 242 ? 27.315 -1.956 30.091 1.00 8.45 237 LYS A N 1
ATOM 1844 C CA . LYS A 1 242 ? 26.940 -2.041 31.499 1.00 8.56 237 LYS A CA 1
ATOM 1845 C C . LYS A 1 242 ? 25.560 -2.672 31.628 1.00 7.86 237 LYS A C 1
ATOM 1846 O O . LYS A 1 242 ? 24.738 -2.571 30.714 1.00 7.89 237 LYS A O 1
ATOM 1852 N N . VAL A 1 243 ? 25.317 -3.317 32.764 1.00 7.14 238 VAL A N 1
ATOM 1853 C CA . VAL A 1 243 ? 24.032 -3.939 33.053 1.00 7.06 238 VAL A CA 1
ATOM 1854 C C . VAL A 1 243 ? 23.588 -3.580 34.469 1.00 6.91 238 VAL A C 1
ATOM 1855 O O . VAL A 1 243 ? 24.339 -3.769 35.430 1.00 7.78 238 VAL A O 1
ATOM 1859 N N . GLY A 1 244 ? 22.364 -3.062 34.593 1.00 6.67 239 GLY A N 1
ATOM 1860 C CA . GLY A 1 244 ? 21.781 -2.759 35.901 1.00 6.68 239 GLY A CA 1
ATOM 1861 C C . GLY A 1 244 ? 20.438 -3.453 36.075 1.00 6.57 239 GLY A C 1
ATOM 1862 O O . GLY A 1 244 ? 20.128 -4.433 35.386 1.00 6.03 239 GLY A O 1
ATOM 1863 N N . ILE A 1 245 ? 19.653 -2.945 37.012 1.00 6.14 240 ILE A N 1
ATOM 1864 C CA . ILE A 1 245 ? 18.335 -3.489 37.329 1.00 6.18 240 ILE A CA 1
ATOM 1865 C C . ILE A 1 245 ? 17.458 -2.299 37.734 1.00 6.03 240 ILE A C 1
ATOM 1866 O O . ILE A 1 245 ? 17.983 -1.283 38.202 1.00 7.32 240 ILE A O 1
ATOM 1871 N N . VAL A 1 246 ? 16.150 -2.405 37.510 1.00 5.91 241 VAL A N 1
ATOM 1872 C CA . VAL A 1 246 ? 15.215 -1.324 37.840 1.00 6.14 241 VAL A CA 1
ATOM 1873 C C . VAL A 1 246 ? 14.329 -1.733 39.016 1.00 6.41 241 VAL A C 1
ATOM 1874 O O . VAL A 1 246 ? 13.656 -2.765 38.969 1.00 6.30 241 VAL A O 1
ATOM 1878 N N . LEU A 1 247 ? 14.359 -0.928 40.074 1.00 6.31 242 LEU A N 1
ATOM 1879 C CA . LEU A 1 247 ? 13.633 -1.191 41.310 1.00 6.73 242 LEU A CA 1
ATOM 1880 C C . LEU A 1 247 ? 12.690 -0.029 41.614 1.00 6.93 242 LEU A C 1
ATOM 1881 O O . LEU A 1 247 ? 13.081 1.141 41.505 1.00 7.22 242 LEU A O 1
ATOM 1886 N N . ASP A 1 248 ? 11.455 -0.331 42.010 1.00 7.32 243 ASP A N 1
ATOM 1887 C CA . ASP A 1 248 ? 10.581 0.742 42.496 1.00 7.90 243 ASP A CA 1
ATOM 1888 C C . ASP A 1 248 ? 10.944 1.146 43.925 1.00 7.62 243 ASP A C 1
ATOM 1889 O O . ASP A 1 248 ? 11.270 0.312 44.767 1.00 7.91 243 ASP A O 1
ATOM 1894 N N . PHE A 1 249 ? 10.878 2.444 44.190 1.00 7.89 244 PHE A N 1
ATOM 1895 C CA . PHE A 1 249 ? 11.083 2.941 45.537 1.00 8.57 244 PHE A CA 1
ATOM 1896 C C . PHE A 1 249 ? 10.176 4.137 45.727 1.00 9.03 244 PHE A C 1
ATOM 1897 O O . PHE A 1 249 ? 10.377 5.185 45.113 1.00 9.92 244 PHE A O 1
ATOM 1905 N N . ASN A 1 250 ? 9.158 3.962 46.557 1.00 9.04 245 ASN A N 1
ATOM 1906 C CA . ASN A 1 250 ? 8.391 5.109 47.022 1.00 9.44 245 ASN A CA 1
ATOM 1907 C C . ASN A 1 250 ? 8.823 5.441 48.437 1.00 9.02 245 ASN A C 1
ATOM 1908 O O . ASN A 1 250 ? 9.203 4.565 49.207 1.00 9.66 245 ASN A O 1
ATOM 1913 N N . TRP A 1 251 ? 8.818 6.723 48.757 1.00 8.25 246 TRP A N 1
ATOM 1914 C CA . TRP A 1 251 ? 9.369 7.159 50.026 1.00 8.32 246 TRP A CA 1
ATOM 1915 C C . TRP A 1 251 ? 8.445 6.835 51.198 1.00 8.42 246 TRP A C 1
ATOM 1916 O O . TRP A 1 251 ? 7.221 6.830 51.059 1.00 9.07 246 TRP A O 1
ATOM 1927 N N . TYR A 1 252 ? 9.041 6.559 52.353 1.00 8.23 247 TYR A N 1
ATOM 1928 C CA . TYR A 1 252 ? 8.279 6.401 53.595 1.00 8.66 247 TYR A CA 1
ATOM 1929 C C . TYR A 1 252 ? 8.795 7.403 54.616 1.00 8.79 247 TYR A C 1
ATOM 1930 O O . TYR A 1 252 ? 9.996 7.483 54.861 1.00 9.01 247 TYR A O 1
ATOM 1939 N N . GLU A 1 253 ? 7.878 8.185 55.176 1.00 9.21 248 GLU A N 1
ATOM 1940 C CA . GLU A 1 253 ? 8.206 9.220 56.145 1.00 9.99 248 GLU A CA 1
ATOM 1941 C C . GLU A 1 253 ? 7.515 8.905 57.466 1.00 9.82 248 GLU A C 1
ATOM 1942 O O . GLU A 1 253 ? 6.312 8.658 57.501 1.00 10.17 248 GLU A O 1
ATOM 1948 N N . ALA A 1 254 ? 8.272 8.898 58.558 1.00 9.92 249 ALA A N 1
ATOM 1949 C CA . ALA A 1 254 ? 7.670 8.659 59.872 1.00 10.37 249 ALA A CA 1
ATOM 1950 C C . ALA A 1 254 ? 6.573 9.683 60.178 1.00 10.80 249 ALA A C 1
ATOM 1951 O O . ALA A 1 254 ? 6.738 10.876 59.924 1.00 11.45 249 ALA A O 1
ATOM 1953 N N . LEU A 1 255 ? 5.459 9.209 60.727 1.00 11.52 250 LEU A N 1
ATOM 1954 C CA . LEU A 1 255 ? 4.336 10.081 61.058 1.00 12.54 250 LEU A CA 1
ATOM 1955 C C . LEU A 1 255 ? 4.727 11.095 62.125 1.00 12.94 250 LEU A C 1
ATOM 1956 O O . LEU A 1 255 ? 4.253 12.238 62.110 1.00 13.85 250 LEU A O 1
ATOM 1961 N N . SER A 1 256 ? 5.587 10.663 63.043 1.00 13.51 251 SER A N 1
ATOM 1962 C CA . SER A 1 256 ? 6.089 11.518 64.114 1.00 14.13 251 SER A CA 1
ATOM 1963 C C . SER A 1 256 ? 7.533 11.136 64.407 1.00 14.63 251 SER A C 1
ATOM 1964 O O . SER A 1 256 ? 8.055 10.176 63.843 1.00 14.31 251 SER A O 1
ATOM 1967 N N . ASN A 1 257 ? 8.182 11.886 65.293 1.00 15.42 252 ASN A N 1
ATOM 1968 C CA . ASN A 1 257 ? 9.555 11.575 65.668 1.00 16.42 252 ASN A CA 1
ATOM 1969 C C . ASN A 1 257 ? 9.657 10.536 66.784 1.00 16.16 252 ASN A C 1
ATOM 1970 O O . ASN A 1 257 ? 10.733 10.343 67.357 1.00 16.80 252 ASN A O 1
ATOM 1975 N N . SER A 1 258 ? 8.555 9.854 67.087 1.00 15.69 253 SER A N 1
ATOM 1976 C CA . SER A 1 258 ? 8.602 8.787 68.088 1.00 15.60 253 SER A CA 1
ATOM 1977 C C . SER A 1 258 ? 9.508 7.643 67.634 1.00 15.85 253 SER A C 1
ATOM 1978 O O . SER A 1 258 ? 9.698 7.416 66.435 1.00 15.49 253 SER A O 1
ATOM 1981 N N . THR A 1 259 ? 10.084 6.935 68.595 1.00 15.95 254 THR A N 1
ATOM 1982 C CA . THR A 1 259 ? 10.947 5.799 68.301 1.00 16.18 254 THR A CA 1
ATOM 1983 C C . THR A 1 259 ? 10.177 4.798 67.448 1.00 15.59 254 THR A C 1
ATOM 1984 O O . THR A 1 259 ? 10.689 4.277 66.462 1.00 14.91 254 THR A O 1
ATOM 1988 N N . GLU A 1 260 ? 8.926 4.570 67.822 1.00 15.01 255 GLU A N 1
ATOM 1989 C CA . GLU A 1 260 ? 8.069 3.592 67.158 1.00 15.24 255 GLU A CA 1
ATOM 1990 C C . GLU A 1 260 ? 7.733 3.989 65.711 1.00 14.36 255 GLU A C 1
ATOM 1991 O O . GLU A 1 260 ? 7.770 3.149 64.810 1.00 14.11 255 GLU A O 1
ATOM 1997 N N . ASP A 1 261 ? 7.443 5.268 65.477 1.00 13.06 256 ASP A N 1
ATOM 1998 C CA . ASP A 1 261 ? 7.118 5.715 64.112 1.00 12.34 256 ASP A CA 1
ATOM 1999 C C . ASP A 1 261 ? 8.367 5.755 63.224 1.00 12.12 256 ASP A C 1
ATOM 2000 O O . ASP A 1 261 ? 8.310 5.374 62.052 1.00 11.65 256 ASP A O 1
ATOM 2005 N N . GLN A 1 262 ? 9.492 6.220 63.764 1.00 11.73 257 GLN A N 1
ATOM 2006 C CA . GLN A 1 262 ? 10.742 6.193 63.007 1.00 11.81 257 GLN A CA 1
ATOM 2007 C C . GLN A 1 262 ? 11.134 4.761 62.638 1.00 11.39 257 GLN A C 1
ATOM 2008 O O . GLN A 1 262 ? 11.572 4.508 61.513 1.00 10.86 257 GLN A O 1
ATOM 2014 N N . ALA A 1 263 ? 10.969 3.826 63.572 1.00 10.92 258 ALA A N 1
ATOM 2015 C CA . ALA A 1 263 ? 11.245 2.412 63.302 1.00 10.58 258 ALA A CA 1
ATOM 2016 C C . ALA A 1 263 ? 10.326 1.856 62.212 1.00 10.30 258 ALA A C 1
ATOM 2017 O O . ALA A 1 263 ? 10.755 1.078 61.368 1.00 10.29 258 ALA A O 1
ATOM 2019 N N . ALA A 1 264 ? 9.059 2.247 62.236 1.00 9.69 259 ALA A N 1
ATOM 2020 C CA . ALA A 1 264 ? 8.121 1.789 61.215 1.00 9.51 259 ALA A CA 1
ATOM 2021 C C . ALA A 1 264 ? 8.530 2.267 59.826 1.00 9.19 259 ALA A C 1
ATOM 2022 O O . ALA A 1 264 ? 8.508 1.492 58.872 1.00 8.94 259 ALA A O 1
ATOM 2024 N N . ALA A 1 265 ? 8.879 3.543 59.704 1.00 8.98 260 ALA A N 1
ATOM 2025 C CA . ALA A 1 265 ? 9.269 4.086 58.405 1.00 8.92 260 ALA A CA 1
ATOM 2026 C C . ALA A 1 265 ? 10.495 3.350 57.888 1.00 8.99 260 ALA A C 1
ATOM 2027 O O . ALA A 1 265 ? 10.583 3.053 56.693 1.00 8.53 260 ALA A O 1
ATOM 2029 N N . GLN A 1 266 ? 11.431 3.037 58.781 1.00 9.02 261 GLN A N 1
ATOM 2030 C CA . GLN A 1 266 ? 12.651 2.355 58.371 1.00 9.13 261 GLN A CA 1
ATOM 2031 C C . GLN A 1 266 ? 12.358 0.901 57.981 1.00 9.26 261 GLN A C 1
ATOM 2032 O O . GLN A 1 266 ? 12.944 0.388 57.023 1.00 9.15 261 GLN A O 1
ATOM 2038 N N . ARG A 1 267 ? 11.469 0.238 58.715 1.00 9.47 262 ARG A N 1
ATOM 2039 C CA . ARG A 1 267 ? 11.056 -1.123 58.364 1.00 9.72 262 ARG A CA 1
ATOM 2040 C C . ARG A 1 267 ? 10.461 -1.152 56.961 1.00 8.98 262 ARG A C 1
ATOM 2041 O O . ARG A 1 267 ? 10.738 -2.054 56.163 1.00 8.82 262 ARG A O 1
ATOM 2049 N N . ALA A 1 268 ? 9.606 -0.175 56.679 1.00 8.38 263 ALA A N 1
ATOM 2050 C CA . ALA A 1 268 ? 8.978 -0.067 55.369 1.00 7.92 263 ALA A CA 1
ATOM 2051 C C . ALA A 1 268 ? 10.026 0.104 54.278 1.00 7.98 263 ALA A C 1
ATOM 2052 O O . ALA A 1 268 ? 9.963 -0.561 53.244 1.00 7.91 263 ALA A O 1
ATOM 2054 N N . ARG A 1 269 ? 11.005 0.978 54.501 1.00 7.21 264 ARG A N 1
ATOM 2055 C CA . ARG A 1 269 ? 12.072 1.146 53.522 1.00 7.44 264 ARG A CA 1
ATOM 2056 C C . ARG A 1 269 ? 12.813 -0.166 53.286 1.00 7.18 264 ARG A C 1
ATOM 2057 O O . ARG A 1 269 ? 13.080 -0.540 52.135 1.00 7.44 264 ARG A O 1
ATOM 2065 N N . ASP A 1 270 ? 13.126 -0.884 54.362 1.00 7.18 265 ASP A N 1
ATOM 2066 C CA . ASP A 1 270 ? 13.844 -2.145 54.239 1.00 7.43 265 ASP A CA 1
ATOM 2067 C C . ASP A 1 270 ? 13.051 -3.236 53.492 1.00 6.96 265 ASP A C 1
ATOM 2068 O O . ASP A 1 270 ? 13.629 -3.962 52.672 1.00 7.69 265 ASP A O 1
ATOM 2073 N N . PHE A 1 271 ? 11.750 -3.336 53.760 1.00 6.98 266 PHE A N 1
ATOM 2074 C CA . PHE A 1 271 ? 10.897 -4.327 53.095 1.00 6.88 266 PHE A CA 1
ATOM 2075 C C . PHE A 1 271 ? 10.588 -3.937 51.648 1.00 6.85 266 PHE A C 1
ATOM 2076 O O . PHE A 1 271 ? 10.209 -4.790 50.834 1.00 7.72 266 PHE A O 1
ATOM 2084 N N . HIS A 1 272 ? 10.750 -2.652 51.332 1.00 6.91 267 HIS A N 1
ATOM 2085 C CA . HIS A 1 272 ? 10.403 -2.129 50.001 1.00 7.22 267 HIS A CA 1
ATOM 2086 C C . HIS A 1 272 ? 11.613 -2.149 49.061 1.00 7.23 267 HIS A C 1
ATOM 2087 O O . HIS A 1 272 ? 11.613 -2.862 48.038 1.00 7.72 267 HIS A O 1
ATOM 2094 N N . ILE A 1 273 ? 12.636 -1.363 49.398 1.00 6.94 268 ILE A N 1
ATOM 2095 C CA . ILE A 1 273 ? 13.846 -1.261 48.577 1.00 7.49 268 ILE A CA 1
ATOM 2096 C C . ILE A 1 273 ? 15.003 -2.120 49.113 1.00 7.23 268 ILE A C 1
ATOM 2097 O O . ILE A 1 273 ? 15.763 -2.702 48.333 1.00 7.53 268 ILE A O 1
ATOM 2102 N N . GLY A 1 274 ? 15.137 -2.223 50.432 1.00 6.91 269 GLY A N 1
ATOM 2103 C CA . GLY A 1 274 ? 16.243 -2.986 51.017 1.00 6.90 269 GLY A CA 1
ATOM 2104 C C . GLY A 1 274 ? 16.214 -4.440 50.595 1.00 6.67 269 GLY A C 1
ATOM 2105 O O . GLY A 1 274 ? 17.254 -5.081 50.446 1.00 6.52 269 GLY A O 1
ATOM 2106 N N . TRP A 1 275 ? 15.005 -4.959 50.416 1.00 6.59 270 TRP A N 1
ATOM 2107 C CA . TRP A 1 275 ? 14.783 -6.330 49.975 1.00 6.50 270 TRP A CA 1
ATOM 2108 C C . TRP A 1 275 ? 15.681 -6.694 48.794 1.00 6.55 270 TRP A C 1
ATOM 2109 O O . TRP A 1 275 ? 16.196 -7.819 48.731 1.00 6.84 270 TRP A O 1
ATOM 2120 N N . TYR A 1 276 ? 15.862 -5.738 47.874 1.00 6.89 271 TYR A N 1
ATOM 2121 C CA . TYR A 1 276 ? 16.730 -5.924 46.700 1.00 7.37 271 TYR A CA 1
ATOM 2122 C C . TYR A 1 276 ? 18.095 -5.261 46.827 1.00 7.68 271 TYR A C 1
ATOM 2123 O O . TYR A 1 276 ? 19.101 -5.821 46.381 1.00 7.97 271 TYR A O 1
ATOM 2132 N N . LEU A 1 277 ? 18.142 -4.066 47.415 1.00 8.21 272 LEU A N 1
ATOM 2133 C CA . LEU A 1 277 ? 19.407 -3.337 47.481 1.00 8.63 272 LEU A CA 1
ATOM 2134 C C . LEU A 1 277 ? 20.400 -3.914 48.469 1.00 8.49 272 LEU A C 1
ATOM 2135 O O . LEU A 1 277 ? 21.595 -3.862 48.224 1.00 8.65 272 LEU A O 1
ATOM 2140 N N . ASP A 1 278 ? 19.945 -4.427 49.605 1.00 7.96 273 ASP A N 1
ATOM 2141 C CA . ASP A 1 278 ? 20.909 -5.053 50.503 1.00 7.72 273 ASP A CA 1
ATOM 2142 C C . ASP A 1 278 ? 21.593 -6.273 49.859 1.00 7.28 273 ASP A C 1
ATOM 2143 O O . ASP A 1 278 ? 22.809 -6.403 49.930 1.00 7.45 273 ASP A O 1
ATOM 2148 N N . PRO A 1 279 ? 20.834 -7.144 49.174 1.00 6.49 274 PRO A N 1
ATOM 2149 C CA . PRO A 1 279 ? 21.546 -8.184 48.431 1.00 6.53 274 PRO A CA 1
ATOM 2150 C C . PRO A 1 279 ? 22.502 -7.630 47.362 1.00 6.78 274 PRO A C 1
ATOM 2151 O O . PRO A 1 279 ? 23.668 -8.059 47.283 1.00 6.94 274 PRO A O 1
ATOM 2155 N N . LEU A 1 280 ? 22.026 -6.687 46.559 1.00 6.54 275 LEU A N 1
ATOM 2156 C CA . LEU A 1 280 ? 22.817 -6.201 45.419 1.00 6.49 275 LEU A CA 1
ATOM 2157 C C . LEU A 1 280 ? 24.056 -5.422 45.832 1.00 6.57 275 LEU A C 1
ATOM 2158 O O . LEU A 1 280 ? 25.081 -5.465 45.145 1.00 6.62 275 LEU A O 1
ATOM 2163 N N . ILE A 1 281 ? 23.967 -4.697 46.945 1.00 6.99 276 ILE A N 1
ATOM 2164 C CA . ILE A 1 281 ? 25.086 -3.852 47.387 1.00 7.69 276 ILE A CA 1
ATOM 2165 C C . ILE A 1 281 ? 25.913 -4.526 48.481 1.00 7.74 276 ILE A C 1
ATOM 2166 O O . ILE A 1 281 ? 27.150 -4.434 48.486 1.00 8.34 276 ILE A O 1
ATOM 2171 N N . ASN A 1 282 ? 25.228 -5.206 49.396 1.00 7.80 277 ASN A N 1
ATOM 2172 C CA . ASN A 1 282 ? 25.868 -5.750 50.601 1.00 8.14 277 ASN A CA 1
ATOM 2173 C C . ASN A 1 282 ? 25.944 -7.277 50.674 1.00 8.34 277 ASN A C 1
ATOM 2174 O O . ASN A 1 282 ? 26.594 -7.820 51.572 1.00 9.11 277 ASN A O 1
ATOM 2179 N N . GLY A 1 283 ? 25.287 -7.972 49.755 1.00 8.09 278 GLY A N 1
ATOM 2180 C CA . GLY A 1 283 ? 25.330 -9.434 49.738 1.00 8.47 278 GLY A CA 1
ATOM 2181 C C . GLY A 1 283 ? 24.501 -10.143 50.796 1.00 8.41 278 GLY A C 1
ATOM 2182 O O . GLY A 1 283 ? 24.795 -11.291 51.130 1.00 10.03 278 GLY A O 1
ATOM 2183 N N . HIS A 1 284 ? 23.472 -9.487 51.330 1.00 8.14 279 HIS A N 1
ATOM 2184 C CA . HIS A 1 284 ? 22.569 -10.139 52.281 1.00 7.68 279 HIS A CA 1
ATOM 2185 C C . HIS A 1 284 ? 21.216 -9.437 52.275 1.00 7.44 279 HIS A C 1
ATOM 2186 O O . HIS A 1 284 ? 21.122 -8.270 51.894 1.00 7.79 279 HIS A O 1
ATOM 2193 N N . TYR A 1 285 ? 20.167 -10.137 52.700 1.00 7.28 280 TYR A N 1
ATOM 2194 C CA . TYR A 1 285 ? 18.876 -9.478 52.907 1.00 7.40 280 TYR A CA 1
ATOM 2195 C C . TYR A 1 285 ? 18.923 -8.548 54.124 1.00 7.84 280 TYR A C 1
ATOM 2196 O O . TYR A 1 285 ? 19.743 -8.756 55.024 1.00 7.98 280 TYR A O 1
ATOM 2205 N N . PRO A 1 286 ? 18.038 -7.536 54.177 1.00 7.72 281 PRO A N 1
ATOM 2206 C CA . PRO A 1 286 ? 18.030 -6.666 55.359 1.00 8.07 281 PRO A CA 1
ATOM 2207 C C . PRO A 1 286 ? 17.847 -7.472 56.631 1.00 8.56 281 PRO A C 1
ATOM 2208 O O . PRO A 1 286 ? 17.105 -8.460 56.643 1.00 8.69 281 PRO A O 1
ATOM 2212 N N . GLN A 1 287 ? 18.511 -7.045 57.702 1.00 9.04 282 GLN A N 1
ATOM 2213 C CA . GLN A 1 287 ? 18.433 -7.756 58.974 1.00 9.53 282 GLN A CA 1
ATOM 2214 C C . GLN A 1 287 ? 16.991 -7.874 59.474 1.00 9.56 282 GLN A C 1
ATOM 2215 O O . GLN A 1 287 ? 16.600 -8.925 59.971 1.00 9.26 282 GLN A O 1
ATOM 2221 N N . ILE A 1 288 ? 16.201 -6.811 59.330 1.00 9.85 283 ILE A N 1
ATOM 2222 C CA . ILE A 1 288 ? 14.831 -6.837 59.846 1.00 9.76 283 ILE A CA 1
ATOM 2223 C C . ILE A 1 288 ? 13.999 -7.895 59.118 1.00 9.66 283 ILE A C 1
ATOM 2224 O O . ILE A 1 288 ? 13.120 -8.528 59.708 1.00 9.04 283 ILE A O 1
ATOM 2229 N N . MET A 1 289 ? 14.278 -8.089 57.830 1.00 9.01 284 MET A N 1
ATOM 2230 C CA . MET A 1 289 ? 13.580 -9.137 57.086 1.00 9.10 284 MET A CA 1
ATOM 2231 C C . MET A 1 289 ? 14.003 -10.517 57.555 1.00 9.22 284 MET A C 1
ATOM 2232 O O . MET A 1 289 ? 13.168 -11.415 57.720 1.00 9.28 284 MET A O 1
ATOM 2237 N N . GLN A 1 290 ? 15.296 -10.703 57.781 1.00 9.24 285 GLN A N 1
ATOM 2238 C CA . GLN A 1 290 ? 15.748 -11.972 58.344 1.00 9.92 285 GLN A CA 1
ATOM 2239 C C . GLN A 1 290 ? 15.088 -12.239 59.691 1.00 10.74 285 GLN A C 1
ATOM 2240 O O . GLN A 1 290 ? 14.666 -13.364 59.960 1.00 10.93 285 GLN A O 1
ATOM 2246 N N . ASP A 1 291 ? 14.990 -11.200 60.518 1.00 10.84 286 ASP A N 1
ATOM 2247 C CA . ASP A 1 291 ? 14.453 -11.344 61.879 1.00 11.72 286 ASP A CA 1
ATOM 2248 C C . ASP A 1 291 ? 12.959 -11.642 61.909 1.00 11.76 286 ASP A C 1
ATOM 2249 O O . ASP A 1 291 ? 12.491 -12.394 62.766 1.00 12.49 286 ASP A O 1
ATOM 2254 N N . LEU A 1 292 ? 12.198 -11.037 61.000 1.00 11.26 287 LEU A N 1
ATOM 2255 C CA . LEU A 1 292 ? 10.741 -11.167 61.036 1.00 11.32 287 LEU A CA 1
ATOM 2256 C C . LEU A 1 292 ? 10.213 -12.274 60.134 1.00 11.23 287 LEU A C 1
ATOM 2257 O O . LEU A 1 292 ? 9.230 -12.947 60.470 1.00 11.63 287 LEU A O 1
ATOM 2262 N N . VAL A 1 293 ? 10.847 -12.458 58.979 1.00 10.57 288 VAL A N 1
ATOM 2263 C CA . VAL A 1 293 ? 10.361 -13.426 57.994 1.00 10.79 288 VAL A CA 1
ATOM 2264 C C . VAL A 1 293 ? 10.949 -14.819 58.253 1.00 11.13 288 VAL A C 1
ATOM 2265 O O . VAL A 1 293 ? 10.335 -15.831 57.912 1.00 10.74 288 VAL A O 1
ATOM 2269 N N . LYS A 1 294 ? 12.129 -14.857 58.866 1.00 11.92 289 LYS A N 1
ATOM 2270 C CA . LYS A 1 294 ? 12.709 -16.108 59.364 1.00 12.63 289 LYS A CA 1
ATOM 2271 C C . LYS A 1 294 ? 12.824 -17.169 58.262 1.00 12.45 289 LYS A C 1
ATOM 2272 O O . LYS A 1 294 ? 13.386 -16.893 57.203 1.00 12.04 289 LYS A O 1
ATOM 2278 N N . ASP A 1 295 ? 12.302 -18.373 58.486 1.00 12.98 290 ASP A N 1
ATOM 2279 C CA . ASP A 1 295 ? 12.542 -19.446 57.524 1.00 14.08 290 ASP A CA 1
ATOM 2280 C C . ASP A 1 295 ? 11.782 -19.298 56.200 1.00 13.11 290 ASP A C 1
ATOM 2281 O O . ASP A 1 295 ? 12.044 -20.038 55.247 1.00 13.98 290 ASP A O 1
ATOM 2286 N N . ARG A 1 296 ? 10.858 -18.342 56.134 1.00 11.99 291 ARG A N 1
ATOM 2287 C CA . ARG A 1 296 ? 10.170 -18.061 54.875 1.00 11.11 291 ARG A CA 1
ATOM 2288 C C . ARG A 1 296 ? 11.032 -17.220 53.924 1.00 10.72 291 ARG A C 1
ATOM 2289 O O . ARG A 1 296 ? 10.722 -17.091 52.740 1.00 11.04 291 ARG A O 1
ATOM 2297 N N . LEU A 1 297 ? 12.118 -16.651 54.443 1.00 10.19 292 LEU A N 1
ATOM 2298 C CA . LEU A 1 297 ? 13.037 -15.894 53.603 1.00 9.69 292 LEU A CA 1
ATOM 2299 C C . LEU A 1 297 ? 14.171 -16.811 53.158 1.00 9.58 292 LEU A C 1
ATOM 2300 O O . LEU A 1 297 ? 14.923 -17.307 53.993 1.00 10.11 292 LEU A O 1
ATOM 2305 N N . PRO A 1 298 ? 14.289 -17.070 51.841 1.00 9.32 293 PRO A N 1
ATOM 2306 C CA . PRO A 1 298 ? 15.363 -17.974 51.402 1.00 9.39 293 PRO A CA 1
ATOM 2307 C C . PRO A 1 298 ? 16.744 -17.448 51.803 1.00 9.64 293 PRO A C 1
ATOM 2308 O O . PRO A 1 298 ? 16.924 -16.235 51.956 1.00 9.62 293 PRO A O 1
ATOM 2312 N N . LYS A 1 299 ? 17.696 -18.362 51.985 1.00 10.31 294 LYS A N 1
ATOM 2313 C CA . LYS A 1 299 ? 19.061 -18.004 52.344 1.00 11.68 294 LYS A CA 1
ATOM 2314 C C . LYS A 1 299 ? 19.968 -18.142 51.142 1.00 11.04 294 LYS A C 1
ATOM 2315 O O . LYS A 1 299 ? 19.995 -19.188 50.500 1.00 12.34 294 LYS A O 1
ATOM 2321 N N . PHE A 1 300 ? 20.699 -17.084 50.819 1.00 10.47 295 PHE A N 1
ATOM 2322 C CA . PHE A 1 300 ? 21.773 -17.185 49.848 1.00 9.68 295 PHE A CA 1
ATOM 2323 C C . PHE A 1 300 ? 22.903 -18.014 50.433 1.00 10.05 295 PHE A C 1
ATOM 2324 O O . PHE A 1 300 ? 23.289 -17.811 51.583 1.00 10.49 295 PHE A O 1
ATOM 2332 N N . THR A 1 301 ? 23.453 -18.927 49.642 1.00 9.72 296 THR A N 1
ATOM 2333 C CA . THR A 1 301 ? 24.736 -19.529 50.018 1.00 10.24 296 THR A CA 1
ATOM 2334 C C . THR A 1 301 ? 25.813 -18.455 49.912 1.00 10.32 296 THR A C 1
ATOM 2335 O O . THR A 1 301 ? 25.625 -17.466 49.207 1.00 9.98 296 THR A O 1
ATOM 2339 N N . PRO A 1 302 ? 26.958 -18.644 50.593 1.00 10.54 297 PRO A N 1
ATOM 2340 C CA . PRO A 1 302 ? 28.035 -17.668 50.431 1.00 10.60 297 PRO A CA 1
ATOM 2341 C C . PRO A 1 302 ? 28.396 -17.428 48.959 1.00 10.16 297 PRO A C 1
ATOM 2342 O O . PRO A 1 302 ? 28.629 -16.287 48.557 1.00 10.36 297 PRO A O 1
ATOM 2346 N N . GLU A 1 303 ? 28.422 -18.485 48.153 1.00 10.13 298 GLU A N 1
ATOM 2347 C CA . GLU A 1 303 ? 28.742 -18.336 46.739 1.00 10.56 298 GLU A CA 1
ATOM 2348 C C . GLU A 1 303 ? 27.685 -17.518 45.975 1.00 9.75 298 GLU A C 1
ATOM 2349 O O . GLU A 1 303 ? 28.020 -16.652 45.171 1.00 9.90 298 GLU A O 1
ATOM 2355 N N . GLN A 1 304 ? 26.414 -17.793 46.242 1.00 9.11 299 GLN A N 1
ATOM 2356 C CA . GLN A 1 304 ? 25.333 -17.021 45.627 1.00 8.90 299 GLN A CA 1
ATOM 2357 C C . GLN A 1 304 ? 25.369 -15.557 46.043 1.00 8.24 299 GLN A C 1
ATOM 2358 O O . GLN A 1 304 ? 25.185 -14.664 45.206 1.00 8.22 299 GLN A O 1
ATOM 2364 N N . ALA A 1 305 ? 25.608 -15.315 47.331 1.00 7.93 300 ALA A N 1
ATOM 2365 C CA . ALA A 1 305 ? 25.670 -13.954 47.843 1.00 8.00 300 ALA A CA 1
ATOM 2366 C C . ALA A 1 305 ? 26.793 -13.181 47.163 1.00 7.63 300 ALA A C 1
ATOM 2367 O O . ALA A 1 305 ? 26.632 -12.012 46.848 1.00 7.83 300 ALA A O 1
ATOM 2369 N N . ARG A 1 306 ? 27.917 -13.844 46.915 1.00 7.84 301 ARG A N 1
ATOM 2370 C CA . ARG A 1 306 ? 29.055 -13.199 46.255 1.00 7.69 301 ARG A CA 1
ATOM 2371 C C . ARG A 1 306 ? 28.786 -12.963 44.767 1.00 8.20 301 ARG A C 1
ATOM 2372 O O . ARG A 1 306 ? 29.331 -12.039 44.164 1.00 8.59 301 ARG A O 1
ATOM 2380 N N . LEU A 1 307 ? 27.916 -13.779 44.176 1.00 7.78 302 LEU A N 1
ATOM 2381 C CA . LEU A 1 307 ? 27.508 -13.550 42.787 1.00 8.07 302 LEU A CA 1
ATOM 2382 C C . LEU A 1 307 ? 26.539 -12.375 42.664 1.00 7.64 302 LEU A C 1
ATOM 2383 O O . LEU A 1 307 ? 26.594 -11.612 41.701 1.00 7.56 302 LEU A O 1
ATOM 2388 N N . VAL A 1 308 ? 25.646 -12.246 43.643 1.00 7.05 303 VAL A N 1
ATOM 2389 C CA . VAL A 1 308 ? 24.657 -11.168 43.661 1.00 7.04 303 VAL A CA 1
ATOM 2390 C C . VAL A 1 308 ? 25.267 -9.822 44.062 1.00 6.88 303 VAL A C 1
ATOM 2391 O O . VAL A 1 308 ? 24.950 -8.794 43.465 1.00 7.01 303 VAL A O 1
ATOM 2395 N N . LYS A 1 309 ? 26.134 -9.822 45.070 1.00 6.44 304 LYS A N 1
ATOM 2396 C CA . LYS A 1 309 ? 26.755 -8.579 45.509 1.00 6.42 304 LYS A CA 1
ATOM 2397 C C . LYS A 1 309 ? 27.595 -7.986 44.381 1.00 6.55 304 LYS A C 1
ATOM 2398 O O . LYS A 1 309 ? 28.411 -8.670 43.775 1.00 6.90 304 LYS A O 1
ATOM 2404 N N . GLY A 1 310 ? 27.389 -6.704 44.123 1.00 6.68 305 GLY A N 1
ATOM 2405 C CA . GLY A 1 310 ? 28.154 -5.989 43.105 1.00 7.45 305 GLY A CA 1
ATOM 2406 C C . GLY A 1 310 ? 27.705 -6.256 41.677 1.00 7.40 305 GLY A C 1
ATOM 2407 O O . GLY A 1 310 ? 28.347 -5.802 40.735 1.00 8.24 305 GLY A O 1
ATOM 2408 N N . SER A 1 311 ? 26.597 -6.978 41.509 1.00 7.21 306 SER A N 1
ATOM 2409 C CA . SER A 1 311 ? 26.145 -7.386 40.174 1.00 7.35 306 SER A CA 1
ATOM 2410 C C . SER A 1 311 ? 25.323 -6.351 39.407 1.00 7.44 306 SER A C 1
ATOM 2411 O O . SER A 1 311 ? 24.868 -6.643 38.307 1.00 8.08 306 SER A O 1
ATOM 2414 N N . ALA A 1 312 ? 25.126 -5.168 39.974 1.00 7.94 307 ALA A N 1
ATOM 2415 C CA . ALA A 1 312 ? 24.465 -4.086 39.229 1.00 8.50 307 ALA A CA 1
ATOM 2416 C C . ALA A 1 312 ? 25.444 -2.945 38.992 1.00 8.87 307 ALA A C 1
ATOM 2417 O O . ALA A 1 312 ? 25.997 -2.396 39.945 1.00 10.13 307 ALA A O 1
ATOM 2419 N N . ASP A 1 313 ? 25.667 -2.598 37.724 1.00 8.65 308 ASP A N 1
ATOM 2420 C CA . ASP A 1 313 ? 26.572 -1.496 37.378 1.00 9.07 308 ASP A CA 1
ATOM 2421 C C . ASP A 1 313 ? 25.975 -0.125 37.696 1.00 9.10 308 ASP A C 1
ATOM 2422 O O . ASP A 1 313 ? 26.708 0.855 37.875 1.00 10.12 308 ASP A O 1
ATOM 2427 N N . TYR A 1 314 ? 24.647 -0.064 37.742 1.00 8.26 309 TYR A N 1
ATOM 2428 C CA . TYR A 1 314 ? 23.920 1.104 38.224 1.00 7.79 309 TYR A CA 1
ATOM 2429 C C . TYR A 1 314 ? 22.583 0.606 38.734 1.00 7.60 309 TYR A C 1
ATOM 2430 O O . TYR A 1 314 ? 22.141 -0.504 38.371 1.00 7.88 309 TYR A O 1
ATOM 2439 N N . ILE A 1 315 ? 21.956 1.399 39.594 1.00 7.23 310 ILE A N 1
ATOM 2440 C CA . ILE A 1 315 ? 20.652 1.044 40.128 1.00 7.83 310 ILE A CA 1
ATOM 2441 C C . ILE A 1 315 ? 19.615 1.949 39.491 1.00 7.37 310 ILE A C 1
ATOM 2442 O O . ILE A 1 315 ? 19.680 3.170 39.638 1.00 8.06 310 ILE A O 1
ATOM 2447 N N . GLY A 1 316 ? 18.678 1.361 38.756 1.00 7.16 311 GLY A N 1
ATOM 2448 C CA . GLY A 1 316 ? 17.537 2.127 38.261 1.00 6.62 311 GLY A CA 1
ATOM 2449 C C . GLY A 1 316 ? 16.502 2.227 39.366 1.00 6.67 311 GLY A C 1
ATOM 2450 O O . GLY A 1 316 ? 16.117 1.222 39.967 1.00 6.41 311 GLY A O 1
ATOM 2451 N N . ILE A 1 317 ? 16.073 3.447 39.667 1.00 5.78 312 ILE A N 1
ATOM 2452 C CA . ILE A 1 317 ? 15.005 3.667 40.638 1.00 6.52 312 ILE A CA 1
ATOM 2453 C C . ILE A 1 317 ? 13.794 4.279 39.949 1.00 6.29 312 ILE A C 1
ATOM 2454 O O . ILE A 1 317 ? 13.886 5.342 39.310 1.00 6.45 312 ILE A O 1
ATOM 2459 N N . ASN A 1 318 ? 12.658 3.593 40.061 1.00 5.87 313 ASN A N 1
ATOM 2460 C CA . ASN A 1 318 ? 11.374 4.151 39.657 1.00 6.03 313 ASN A CA 1
ATOM 2461 C C . ASN A 1 318 ? 10.746 4.829 40.866 1.00 6.13 313 ASN A C 1
ATOM 2462 O O . ASN A 1 318 ? 10.412 4.163 41.854 1.00 7.45 313 ASN A O 1
ATOM 2467 N N . GLN A 1 319 ? 10.608 6.150 40.795 1.00 6.17 314 GLN A N 1
ATOM 2468 C CA . GLN A 1 319 ? 10.202 6.946 41.949 1.00 6.75 314 GLN A CA 1
ATOM 2469 C C . GLN A 1 319 ? 8.932 7.691 41.591 1.00 6.82 314 GLN A C 1
ATOM 2470 O O . GLN A 1 319 ? 8.928 8.437 40.619 1.00 7.83 314 GLN A O 1
ATOM 2476 N N . TYR A 1 320 ? 7.863 7.501 42.361 1.00 6.76 315 TYR A N 1
ATOM 2477 C CA . TYR A 1 320 ? 6.600 8.178 42.067 1.00 6.76 315 TYR A CA 1
ATOM 2478 C C . TYR A 1 320 ? 6.020 8.969 43.227 1.00 6.93 315 TYR A C 1
ATOM 2479 O O . TYR A 1 320 ? 5.514 10.067 43.035 1.00 7.29 315 TYR A O 1
ATOM 2488 N N . THR A 1 321 ? 6.059 8.393 44.422 1.00 7.04 316 THR A N 1
ATOM 2489 C CA . THR A 1 321 ? 5.236 8.921 45.506 1.00 7.79 316 THR A CA 1
ATOM 2490 C C . THR A 1 321 ? 5.839 8.652 46.882 1.00 7.91 316 THR A C 1
ATOM 2491 O O . THR A 1 321 ? 6.962 8.137 46.991 1.00 7.51 316 THR A O 1
ATOM 2495 N N . ALA A 1 322 ? 5.087 9.011 47.923 1.00 7.81 317 ALA A N 1
ATOM 2496 C CA . ALA A 1 322 ? 5.534 8.914 49.314 1.00 8.36 317 ALA A CA 1
ATOM 2497 C C . ALA A 1 322 ? 4.321 8.645 50.203 1.00 8.96 317 ALA A C 1
ATOM 2498 O O . ALA A 1 322 ? 3.192 8.989 49.839 1.00 9.30 317 ALA A O 1
ATOM 2500 N N . SER A 1 323 ? 4.567 8.031 51.359 1.00 9.43 318 SER A N 1
ATOM 2501 C CA . SER A 1 323 ? 3.521 7.712 52.346 1.00 10.20 318 SER A CA 1
ATOM 2502 C C . SER A 1 323 ? 4.044 8.014 53.738 1.00 10.08 318 SER A C 1
ATOM 2503 O O . SER A 1 323 ? 5.252 7.859 53.997 1.00 9.91 318 SER A O 1
ATOM 2506 N N . TYR A 1 324 ? 3.146 8.423 54.637 1.00 10.17 319 TYR A N 1
ATOM 2507 C CA . TYR A 1 324 ? 3.458 8.466 56.070 1.00 10.49 319 TYR A CA 1
ATOM 2508 C C . TYR A 1 324 ? 3.275 7.074 56.670 1.00 10.86 319 TYR A C 1
ATOM 2509 O O . TYR A 1 324 ? 2.337 6.347 56.309 1.00 11.13 319 TYR A O 1
ATOM 2518 N N . MET A 1 325 ? 4.162 6.723 57.603 1.00 11.18 320 MET A N 1
ATOM 2519 C CA . MET A 1 325 ? 4.109 5.447 58.310 1.00 12.04 320 MET A CA 1
ATOM 2520 C C . MET A 1 325 ? 4.007 5.640 59.822 1.00 11.65 320 MET A C 1
ATOM 2521 O O . MET A 1 325 ? 4.747 6.429 60.415 1.00 11.22 320 MET A O 1
ATOM 2526 N N . LYS A 1 326 ? 3.086 4.894 60.421 1.00 12.10 321 LYS A N 1
ATOM 2527 C CA . LYS A 1 326 ? 2.881 4.862 61.864 1.00 12.87 321 LYS A CA 1
ATOM 2528 C C . LYS A 1 326 ? 3.319 3.493 62.373 1.00 13.34 321 LYS A C 1
ATOM 2529 O O . LYS A 1 326 ? 3.116 2.469 61.710 1.00 13.06 321 LYS A O 1
ATOM 2535 N N . GLY A 1 327 ? 3.922 3.480 63.555 1.00 14.45 322 GLY A N 1
ATOM 2536 C CA . GLY A 1 327 ? 4.431 2.249 64.117 1.00 16.34 322 GLY A CA 1
ATOM 2537 C C . GLY A 1 327 ? 3.483 1.589 65.089 1.00 17.84 322 GLY A C 1
ATOM 2538 O O . GLY A 1 327 ? 2.336 2.026 65.271 1.00 18.21 322 GLY A O 1
ATOM 2539 N N . GLN A 1 328 ? 3.992 0.537 65.717 1.00 18.88 323 GLN A N 1
ATOM 2540 C CA . GLN A 1 328 ? 3.229 -0.338 66.578 1.00 20.88 323 GLN A CA 1
ATOM 2541 C C . GLN A 1 328 ? 4.256 -1.228 67.263 1.00 21.63 323 GLN A C 1
ATOM 2542 O O . GLN A 1 328 ? 5.393 -1.329 66.806 1.00 21.83 323 GLN A O 1
ATOM 2548 N N . GLN A 1 329 ? 3.881 -1.863 68.366 1.00 22.94 324 GLN A N 1
ATOM 2549 C CA . GLN A 1 329 ? 4.805 -2.780 69.011 1.00 23.81 324 GLN A CA 1
ATOM 2550 C C . GLN A 1 329 ? 4.935 -4.027 68.141 1.00 23.56 324 GLN A C 1
ATOM 2551 O O . GLN A 1 329 ? 3.933 -4.603 67.725 1.00 23.59 324 GLN A O 1
ATOM 2557 N N . LEU A 1 330 ? 6.168 -4.424 67.839 1.00 23.78 325 LEU A N 1
ATOM 2558 C CA . LEU A 1 330 ? 6.396 -5.634 67.053 1.00 24.21 325 LEU A CA 1
ATOM 2559 C C . LEU A 1 330 ? 5.881 -6.847 67.814 1.00 24.87 325 LEU A C 1
ATOM 2560 O O . LEU A 1 330 ? 6.206 -7.041 68.990 1.00 25.23 325 LEU A O 1
ATOM 2565 N N . MET A 1 331 ? 5.075 -7.655 67.134 1.00 25.62 326 MET A N 1
ATOM 2566 C CA . MET A 1 331 ? 4.402 -8.785 67.755 1.00 26.53 326 MET A CA 1
ATOM 2567 C C . MET A 1 331 ? 4.772 -10.099 67.091 1.00 26.35 326 MET A C 1
ATOM 2568 O O . MET A 1 331 ? 5.114 -10.135 65.911 1.00 26.12 326 MET A O 1
ATOM 2573 N N . GLN A 1 332 ? 4.706 -11.178 67.864 1.00 26.35 327 GLN A N 1
ATOM 2574 C CA . GLN A 1 332 ? 4.754 -12.519 67.313 1.00 26.48 327 GLN A CA 1
ATOM 2575 C C . GLN A 1 332 ? 3.398 -12.794 66.672 1.00 26.03 327 GLN A C 1
ATOM 2576 O O . GLN A 1 332 ? 2.362 -12.695 67.333 1.00 26.42 327 GLN A O 1
ATOM 2582 N N . GLN A 1 333 ? 3.396 -13.114 65.382 1.00 25.02 328 GLN A N 1
ATOM 2583 C CA . GLN A 1 333 ? 2.142 -13.330 64.665 1.00 24.25 328 GLN A CA 1
ATOM 2584 C C . GLN A 1 333 ? 2.237 -14.504 63.689 1.00 23.19 328 GLN A C 1
ATOM 2585 O O . GLN A 1 333 ? 3.312 -14.811 63.175 1.00 23.16 328 GLN A O 1
ATOM 2591 N N . THR A 1 334 ? 1.111 -15.173 63.463 1.00 22.13 329 THR A N 1
ATOM 2592 C CA . THR A 1 334 ? 1.032 -16.215 62.446 1.00 21.18 329 THR A CA 1
ATOM 2593 C C . THR A 1 334 ? 1.217 -15.542 61.085 1.00 19.96 329 THR A C 1
ATOM 2594 O O . THR A 1 334 ? 0.535 -14.565 60.785 1.00 20.16 329 THR A O 1
ATOM 2598 N N . PRO A 1 335 ? 2.160 -16.042 60.267 1.00 18.77 330 PRO A N 1
ATOM 2599 C CA . PRO A 1 335 ? 2.391 -15.421 58.961 1.00 17.88 330 PRO A CA 1
ATOM 2600 C C . PRO A 1 335 ? 1.155 -15.461 58.072 1.00 16.86 330 PRO A C 1
ATOM 2601 O O . PRO A 1 335 ? 0.470 -16.484 58.003 1.00 17.05 330 PRO A O 1
ATOM 2605 N N . THR A 1 336 ? 0.877 -14.343 57.408 1.00 15.24 331 THR A N 1
ATOM 2606 C CA . THR A 1 336 ? -0.215 -14.278 56.441 1.00 14.40 331 THR A CA 1
ATOM 2607 C C . THR A 1 336 ? 0.245 -13.794 55.060 1.00 13.15 331 THR A C 1
ATOM 2608 O O . THR A 1 336 ? -0.209 -14.311 54.038 1.00 12.76 331 THR A O 1
ATOM 2612 N N . SER A 1 337 ? 1.136 -12.800 55.023 1.00 12.01 332 SER A N 1
ATOM 2613 C CA . SER A 1 337 ? 1.567 -12.238 53.738 1.00 10.76 332 SER A CA 1
ATOM 2614 C C . SER A 1 337 ? 2.819 -11.389 53.848 1.00 10.06 332 SER A C 1
ATOM 2615 O O . SER A 1 337 ? 3.138 -10.860 54.910 1.00 9.58 332 SER A O 1
ATOM 2618 N N . TYR A 1 338 ? 3.507 -11.225 52.721 1.00 9.37 333 TYR A N 1
ATOM 2619 C CA . TYR A 1 338 ? 4.616 -10.281 52.634 1.00 9.03 333 TYR A CA 1
ATOM 2620 C C . TYR A 1 338 ? 4.169 -8.910 53.152 1.00 8.88 333 TYR A C 1
ATOM 2621 O O . TYR A 1 338 ? 4.880 -8.278 53.939 1.00 8.65 333 TYR A O 1
ATOM 2630 N N . SER A 1 339 ? 2.984 -8.467 52.741 1.00 9.23 334 SER A N 1
ATOM 2631 C CA . SER A 1 339 ? 2.499 -7.147 53.138 1.00 10.00 334 SER A CA 1
ATOM 2632 C C . SER A 1 339 ? 2.337 -7.017 54.653 1.00 10.25 334 SER A C 1
ATOM 2633 O O . SER A 1 339 ? 2.737 -6.013 55.246 1.00 10.67 334 SER A O 1
ATOM 2636 N N . ALA A 1 340 ? 1.741 -8.027 55.269 1.00 10.17 335 ALA A N 1
ATOM 2637 C CA . ALA A 1 340 ? 1.511 -8.010 56.713 1.00 10.46 335 ALA A CA 1
ATOM 2638 C C . ALA A 1 340 ? 2.807 -8.174 57.508 1.00 10.55 335 ALA A C 1
ATOM 2639 O O . ALA A 1 340 ? 2.892 -7.746 58.670 1.00 10.96 335 ALA A O 1
ATOM 2641 N N . ASP A 1 341 ? 3.819 -8.783 56.894 1.00 10.01 336 ASP A N 1
ATOM 2642 C CA . ASP A 1 341 ? 5.107 -8.991 57.557 1.00 9.96 336 ASP A CA 1
ATOM 2643 C C . ASP A 1 341 ? 5.797 -7.698 57.998 1.00 10.01 336 ASP A C 1
ATOM 2644 O O . ASP A 1 341 ? 6.618 -7.725 58.916 1.00 10.14 336 ASP A O 1
ATOM 2649 N N . TRP A 1 342 ? 5.500 -6.581 57.335 1.00 9.65 337 TRP A N 1
ATOM 2650 C CA . TRP A 1 342 ? 6.176 -5.324 57.644 1.00 9.98 337 TRP A CA 1
ATOM 2651 C C . TRP A 1 342 ? 5.833 -4.821 59.044 1.00 10.31 337 TRP A C 1
ATOM 2652 O O . TRP A 1 342 ? 6.609 -4.080 59.642 1.00 10.81 337 TRP A O 1
ATOM 2663 N N . GLN A 1 343 ? 4.644 -5.189 59.525 1.00 10.71 338 GLN A N 1
ATOM 2664 C CA . GLN A 1 343 ? 4.098 -4.676 60.790 1.00 11.55 338 GLN A CA 1
ATOM 2665 C C . GLN A 1 343 ? 4.153 -3.150 60.861 1.00 11.64 338 GLN A C 1
ATOM 2666 O O . GLN A 1 343 ? 4.658 -2.566 61.828 1.00 11.99 338 GLN A O 1
ATOM 2672 N N . VAL A 1 344 ? 3.612 -2.506 59.828 1.00 11.84 339 VAL A N 1
ATOM 2673 C CA . VAL A 1 344 ? 3.484 -1.055 59.802 1.00 12.36 339 VAL A CA 1
ATOM 2674 C C . VAL A 1 344 ? 2.052 -0.640 59.517 1.00 12.95 339 VAL A C 1
ATOM 2675 O O . VAL A 1 344 ? 1.232 -1.430 59.050 1.00 12.80 339 VAL A O 1
ATOM 2679 N N . THR A 1 345 ? 1.761 0.618 59.807 1.00 13.97 340 THR A N 1
ATOM 2680 C CA . THR A 1 345 ? 0.435 1.158 59.601 1.00 15.34 340 THR A CA 1
ATOM 2681 C C . THR A 1 345 ? 0.516 2.357 58.672 1.00 15.64 340 THR A C 1
ATOM 2682 O O . THR A 1 345 ? 1.110 3.382 59.004 1.00 15.53 340 THR A O 1
ATOM 2686 N N . TYR A 1 346 ? -0.052 2.207 57.486 1.00 16.41 341 TYR A N 1
ATOM 2687 C CA . TYR A 1 346 ? -0.170 3.310 56.566 1.00 17.24 341 TYR A CA 1
ATOM 2688 C C . TYR A 1 346 ? -1.167 4.316 57.131 1.00 17.61 341 TYR A C 1
ATOM 2689 O O . TYR A 1 346 ? -2.201 3.933 57.689 1.00 17.94 341 TYR A O 1
ATOM 2698 N N . VAL A 1 347 ? -0.836 5.598 57.026 1.00 17.68 342 VAL A N 1
ATOM 2699 C CA . VAL A 1 347 ? -1.773 6.649 57.410 1.00 18.01 342 VAL A CA 1
ATOM 2700 C C . VAL A 1 347 ? -1.833 7.721 56.333 1.00 17.86 342 VAL A C 1
ATOM 2701 O O . VAL A 1 347 ? -0.834 8.026 55.687 1.00 17.53 342 VAL A O 1
ATOM 2705 N N . PHE A 1 348 ? -3.021 8.289 56.144 1.00 17.95 343 PHE A N 1
ATOM 2706 C CA . PHE A 1 348 ? -3.260 9.276 55.079 1.00 17.81 343 PHE A CA 1
ATOM 2707 C C . PHE A 1 348 ? -2.600 10.648 55.290 1.00 17.88 343 PHE A C 1
ATOM 2708 O O . PHE A 1 348 ? -2.172 11.299 54.335 1.00 17.43 343 PHE A O 1
ATOM 2716 N N . ALA A 1 349 ? -2.524 11.097 56.537 1.00 17.64 344 ALA A N 1
ATOM 2717 C CA . ALA A 1 349 ? -2.236 12.508 56.767 1.00 17.35 344 ALA A CA 1
ATOM 2718 C C . ALA A 1 349 ? -1.353 12.733 57.981 1.00 16.82 344 ALA A C 1
ATOM 2719 O O . ALA A 1 349 ? -1.185 11.844 58.813 1.00 16.96 344 ALA A O 1
ATOM 2721 N N . LYS A 1 350 ? -0.815 13.946 58.069 1.00 16.84 345 LYS A N 1
ATOM 2722 C CA . LYS A 1 350 ? -0.050 14.387 59.228 1.00 17.13 345 LYS A CA 1
ATOM 2723 C C . LYS A 1 350 ? -0.478 15.809 59.586 1.00 17.37 345 LYS A C 1
ATOM 2724 O O . LYS A 1 350 ? -0.609 16.663 58.716 1.00 17.27 345 LYS A O 1
ATOM 2730 N N . ASN A 1 351 ? -0.711 16.051 60.873 1.00 17.64 346 ASN A N 1
ATOM 2731 C CA . ASN A 1 351 ? -1.164 17.365 61.331 1.00 18.58 346 ASN A CA 1
ATOM 2732 C C . ASN A 1 351 ? -2.381 17.875 60.555 1.00 18.43 346 ASN A C 1
ATOM 2733 O O . ASN A 1 351 ? -2.498 19.071 60.270 1.00 19.09 346 ASN A O 1
ATOM 2738 N N . GLY A 1 352 ? -3.278 16.956 60.205 1.00 18.23 347 GLY A N 1
ATOM 2739 C CA . GLY A 1 352 ? -4.530 17.300 59.549 1.00 18.38 347 GLY A CA 1
ATOM 2740 C C . GLY A 1 352 ? -4.448 17.517 58.051 1.00 18.42 347 GLY A C 1
ATOM 2741 O O . GLY A 1 352 ? -5.450 17.841 57.417 1.00 18.88 347 GLY A O 1
ATOM 2742 N N . LYS A 1 353 ? -3.257 17.339 57.481 1.00 18.01 348 LYS A N 1
ATOM 2743 C CA . LYS A 1 353 ? -3.050 17.597 56.057 1.00 18.20 348 LYS A CA 1
ATOM 2744 C C . LYS A 1 353 ? -2.630 16.338 55.306 1.00 17.41 348 LYS A C 1
ATOM 2745 O O . LYS A 1 353 ? -1.744 15.619 55.756 1.00 17.77 348 LYS A O 1
ATOM 2751 N N . PRO A 1 354 ? -3.266 16.070 54.151 1.00 16.67 349 PRO A N 1
ATOM 2752 C CA . PRO A 1 354 ? -2.840 14.946 53.315 1.00 15.65 349 PRO A CA 1
ATOM 2753 C C . PRO A 1 354 ? -1.401 15.145 52.871 1.00 14.22 349 PRO A C 1
ATOM 2754 O O . PRO A 1 354 ? -0.953 16.282 52.736 1.00 14.15 349 PRO A O 1
ATOM 2758 N N . ILE A 1 355 ? -0.696 14.048 52.625 1.00 12.80 350 ILE A N 1
ATOM 2759 C CA . ILE A 1 355 ? 0.697 14.130 52.181 1.00 11.60 350 ILE A CA 1
ATOM 2760 C C . ILE A 1 355 ? 0.815 14.889 50.847 1.00 11.42 350 ILE A C 1
ATOM 2761 O O . ILE A 1 355 ? 1.804 15.564 50.585 1.00 11.07 350 ILE A O 1
ATOM 2766 N N . GLY A 1 356 ? -0.224 14.805 50.022 1.00 10.93 351 GLY A N 1
ATOM 2767 C CA . GLY A 1 356 ? -0.260 15.543 48.761 1.00 10.86 351 GLY A CA 1
ATOM 2768 C C . GLY A 1 356 ? -1.554 15.194 48.051 1.00 10.49 351 GLY A C 1
ATOM 2769 O O . GLY A 1 356 ? -2.265 14.288 48.491 1.00 11.41 351 GLY A O 1
ATOM 2770 N N . PRO A 1 357 ? -1.863 15.909 46.955 1.00 10.43 352 PRO A N 1
ATOM 2771 C CA . PRO A 1 357 ? -3.035 15.572 46.147 1.00 10.06 352 PRO A CA 1
ATOM 2772 C C . PRO A 1 357 ? -2.757 14.331 45.301 1.00 9.91 352 PRO A C 1
ATOM 2773 O O . PRO A 1 357 ? -1.599 14.031 45.017 1.00 10.73 352 PRO A O 1
ATOM 2777 N N . GLN A 1 358 ? -3.806 13.617 44.908 1.00 9.32 353 GLN A N 1
ATOM 2778 C CA . GLN A 1 358 ? -3.645 12.422 44.079 1.00 8.69 353 GLN A CA 1
ATOM 2779 C C . GLN A 1 358 ? -3.725 12.734 42.601 1.00 8.28 353 GLN A C 1
ATOM 2780 O O . GLN A 1 358 ? -4.482 13.602 42.184 1.00 8.36 353 GLN A O 1
ATOM 2786 N N . ALA A 1 359 ? -2.941 12.011 41.810 1.00 7.26 354 ALA A N 1
ATOM 2787 C CA . ALA A 1 359 ? -3.140 11.991 40.363 1.00 7.06 354 ALA A CA 1
ATOM 2788 C C . ALA A 1 359 ? -4.323 11.062 40.053 1.00 7.05 354 ALA A C 1
ATOM 2789 O O . ALA A 1 359 ? -5.139 10.777 40.939 1.00 7.37 354 ALA A O 1
ATOM 2791 N N . ASN A 1 360 ? -4.447 10.605 38.813 1.00 6.58 355 ASN A N 1
ATOM 2792 C CA . ASN A 1 360 ? -5.540 9.695 38.500 1.00 6.31 355 ASN A CA 1
ATOM 2793 C C . ASN A 1 360 ? -5.444 8.366 39.268 1.00 6.60 355 ASN A C 1
ATOM 2794 O O . ASN A 1 360 ? -6.443 7.863 39.788 1.00 6.93 355 ASN A O 1
ATOM 2799 N N . SER A 1 361 ? -4.243 7.801 39.342 1.00 6.42 356 SER A N 1
ATOM 2800 C CA . SER A 1 361 ? -4.050 6.534 40.043 1.00 7.13 356 SER A CA 1
ATOM 2801 C C . SER A 1 361 ? -4.140 6.753 41.552 1.00 7.58 356 SER A C 1
ATOM 2802 O O . SER A 1 361 ? -3.502 7.643 42.090 1.00 7.55 356 SER A O 1
ATOM 2805 N N . ASN A 1 362 ? -4.932 5.931 42.239 1.00 7.86 357 ASN A N 1
ATOM 2806 C CA . ASN A 1 362 ? -5.215 6.159 43.654 1.00 8.68 357 ASN A CA 1
ATOM 2807 C C . ASN A 1 362 ? -3.969 6.097 44.534 1.00 8.81 357 ASN A C 1
ATOM 2808 O O . ASN A 1 362 ? -3.912 6.760 45.569 1.00 10.10 357 ASN A O 1
ATOM 2813 N N . TRP A 1 363 ? -2.984 5.315 44.107 1.00 9.09 358 TRP A N 1
ATOM 2814 C CA . TRP A 1 363 ? -1.740 5.141 44.867 1.00 9.45 358 TRP A CA 1
ATOM 2815 C C . TRP A 1 363 ? -0.773 6.299 44.656 1.00 9.38 358 TRP A C 1
ATOM 2816 O O . TRP A 1 363 ? 0.208 6.415 45.384 1.00 9.87 358 TRP A O 1
ATOM 2827 N N . LEU A 1 364 ? -1.030 7.140 43.657 1.00 8.13 359 LEU A N 1
ATOM 2828 C CA . LEU A 1 364 ? -0.045 8.153 43.260 1.00 7.81 359 LEU A CA 1
ATOM 2829 C C . LEU A 1 364 ? -0.357 9.509 43.884 1.00 7.74 359 LEU A C 1
ATOM 2830 O O . LEU A 1 364 ? -1.120 10.310 43.345 1.00 8.02 359 LEU A O 1
ATOM 2835 N N . TYR A 1 365 ? 0.229 9.741 45.053 1.00 7.56 360 TYR A N 1
ATOM 2836 C CA . TYR A 1 365 ? 0.148 11.035 45.715 1.00 7.51 360 TYR A CA 1
ATOM 2837 C C . TYR A 1 365 ? 1.304 11.898 45.218 1.00 7.30 360 TYR A C 1
ATOM 2838 O O . TYR A 1 365 ? 2.456 11.442 45.163 1.00 7.55 360 TYR A O 1
ATOM 2847 N N . ILE A 1 366 ? 0.997 13.135 44.846 1.00 7.26 361 ILE A N 1
ATOM 2848 C CA . ILE A 1 366 ? 2.008 14.041 44.313 1.00 7.69 361 ILE A CA 1
ATOM 2849 C C . ILE A 1 366 ? 2.789 14.645 45.476 1.00 7.72 361 ILE A C 1
ATOM 2850 O O . ILE A 1 366 ? 2.277 15.514 46.195 1.00 8.30 361 ILE A O 1
ATOM 2855 N N . VAL A 1 367 ? 4.011 14.147 45.671 1.00 7.51 362 VAL A N 1
ATOM 2856 C CA . VAL A 1 367 ? 4.855 14.510 46.819 1.00 7.62 362 VAL A CA 1
ATOM 2857 C C . VAL A 1 367 ? 6.295 14.690 46.341 1.00 7.45 362 VAL A C 1
ATOM 2858 O O . VAL A 1 367 ? 7.112 13.773 46.413 1.00 7.53 362 VAL A O 1
ATOM 2862 N N . PRO A 1 368 ? 6.614 15.880 45.823 1.00 7.41 363 PRO A N 1
ATOM 2863 C CA . PRO A 1 368 ? 7.924 16.056 45.216 1.00 7.57 363 PRO A CA 1
ATOM 2864 C C . PRO A 1 368 ? 9.085 15.770 46.179 1.00 7.77 363 PRO A C 1
ATOM 2865 O O . PRO A 1 368 ? 10.109 15.246 45.756 1.00 7.97 363 PRO A O 1
ATOM 2869 N N . TRP A 1 369 ? 8.923 16.079 47.464 1.00 8.11 364 TRP A N 1
ATOM 2870 C CA . TRP A 1 369 ? 10.009 15.843 48.416 1.00 8.00 364 TRP A CA 1
ATOM 2871 C C . TRP A 1 369 ? 10.315 14.359 48.640 1.00 7.93 364 TRP A C 1
ATOM 2872 O O . TRP A 1 369 ? 11.359 14.016 49.192 1.00 8.02 364 TRP A O 1
ATOM 2883 N N . GLY A 1 370 ? 9.422 13.481 48.191 1.00 7.41 365 GLY A N 1
ATOM 2884 C CA . GLY A 1 370 ? 9.716 12.041 48.226 1.00 7.74 365 GLY A CA 1
ATOM 2885 C C . GLY A 1 370 ? 10.874 11.663 47.315 1.00 7.85 365 GLY A C 1
ATOM 2886 O O . GLY A 1 370 ? 11.608 10.709 47.586 1.00 7.86 365 GLY A O 1
ATOM 2887 N N . MET A 1 371 ? 11.046 12.415 46.230 1.00 7.49 366 MET A N 1
ATOM 2888 C CA . MET A 1 371 ? 12.169 12.200 45.315 1.00 7.27 366 MET A CA 1
ATOM 2889 C C . MET A 1 371 ? 13.488 12.494 46.033 1.00 7.19 366 MET A C 1
ATOM 2890 O O . MET A 1 371 ? 14.442 11.711 45.966 1.00 7.74 366 MET A O 1
ATOM 2895 N N . TYR A 1 372 ? 13.536 13.624 46.734 1.00 7.60 367 TYR A N 1
ATOM 2896 C CA . TYR A 1 372 ? 14.719 13.936 47.530 1.00 7.63 367 TYR A CA 1
ATOM 2897 C C . TYR A 1 372 ? 14.923 12.872 48.603 1.00 7.63 367 TYR A C 1
ATOM 2898 O O . TYR A 1 372 ? 16.033 12.379 48.795 1.00 7.42 367 TYR A O 1
ATOM 2907 N N . GLY A 1 373 ? 13.845 12.504 49.283 1.00 7.09 368 GLY A N 1
ATOM 2908 C CA . GLY A 1 373 ? 13.922 11.493 50.342 1.00 7.31 368 GLY A CA 1
ATOM 2909 C C . GLY A 1 373 ? 14.574 10.201 49.878 1.00 7.31 368 GLY A C 1
ATOM 2910 O O . GLY A 1 373 ? 15.518 9.708 50.499 1.00 7.27 368 GLY A O 1
ATOM 2911 N N . CYS A 1 374 ? 14.084 9.663 48.769 1.00 7.15 369 CYS A N 1
ATOM 2912 C CA . CYS A 1 374 ? 14.580 8.388 48.247 1.00 7.47 369 CYS A CA 1
ATOM 2913 C C . CYS A 1 374 ? 16.035 8.474 47.812 1.00 7.39 369 CYS A C 1
ATOM 2914 O O . CYS A 1 374 ? 16.830 7.567 48.093 1.00 7.49 369 CYS A O 1
ATOM 2917 N N . VAL A 1 375 ? 16.377 9.540 47.095 1.00 7.42 370 VAL A N 1
ATOM 2918 C CA . VAL A 1 375 ? 17.713 9.664 46.545 1.00 7.57 370 VAL A CA 1
ATOM 2919 C C . VAL A 1 375 ? 18.739 9.909 47.658 1.00 7.81 370 VAL A C 1
ATOM 2920 O O . VAL A 1 375 ? 19.786 9.256 47.699 1.00 7.90 370 VAL A O 1
ATOM 2924 N N . ASN A 1 376 ? 18.420 10.819 48.575 1.00 7.62 371 ASN A N 1
ATOM 2925 C CA . ASN A 1 376 ? 19.291 11.049 49.722 1.00 8.33 371 ASN A CA 1
ATOM 2926 C C . ASN A 1 376 ? 19.461 9.773 50.551 1.00 7.65 371 ASN A C 1
ATOM 2927 O O . ASN A 1 376 ? 20.553 9.479 51.044 1.00 7.76 371 ASN A O 1
ATOM 2932 N N . TYR A 1 377 ? 18.385 9.009 50.710 1.00 7.29 372 TYR A N 1
ATOM 2933 C CA . TYR A 1 377 ? 18.443 7.787 51.520 1.00 7.14 372 TYR A CA 1
ATOM 2934 C C . TYR A 1 377 ? 19.400 6.754 50.920 1.00 7.65 372 TYR A C 1
ATOM 2935 O O . TYR A 1 377 ? 20.235 6.176 51.626 1.00 7.65 372 TYR A O 1
ATOM 2944 N N . ILE A 1 378 ? 19.295 6.527 49.613 1.00 7.18 373 ILE A N 1
ATOM 2945 C CA . ILE A 1 378 ? 20.183 5.577 48.944 1.00 7.74 373 ILE A CA 1
ATOM 2946 C C . ILE A 1 378 ? 21.642 6.053 49.024 1.00 8.23 373 ILE A C 1
ATOM 2947 O O . ILE A 1 378 ? 22.559 5.256 49.292 1.00 8.13 373 ILE A O 1
ATOM 2952 N N . LYS A 1 379 ? 21.850 7.353 48.824 1.00 8.55 374 LYS A N 1
ATOM 2953 C CA . LYS A 1 379 ? 23.188 7.942 48.927 1.00 9.29 374 LYS A CA 1
ATOM 2954 C C . LYS A 1 379 ? 23.794 7.619 50.278 1.00 9.86 374 LYS A C 1
ATOM 2955 O O . LYS A 1 379 ? 24.913 7.104 50.350 1.00 10.06 374 LYS A O 1
ATOM 2961 N N . GLN A 1 380 ? 23.049 7.901 51.342 1.00 9.57 375 GLN A N 1
ATOM 2962 C CA . GLN A 1 380 ? 23.604 7.797 52.691 1.00 11.01 375 GLN A CA 1
ATOM 2963 C C . GLN A 1 380 ? 23.704 6.371 53.214 1.00 10.93 375 GLN A C 1
ATOM 2964 O O . GLN A 1 380 ? 24.600 6.056 53.998 1.00 11.57 375 GLN A O 1
ATOM 2970 N N . LYS A 1 381 ? 22.808 5.494 52.775 1.00 9.89 376 LYS A N 1
ATOM 2971 C CA . LYS A 1 381 ? 22.767 4.140 53.333 1.00 10.11 376 LYS A CA 1
ATOM 2972 C C . LYS A 1 381 ? 23.644 3.141 52.587 1.00 9.90 376 LYS A C 1
ATOM 2973 O O . LYS A 1 381 ? 24.233 2.237 53.197 1.00 10.60 376 LYS A O 1
ATOM 2979 N N . TYR A 1 382 ? 23.727 3.297 51.268 1.00 9.19 377 TYR A N 1
ATOM 2980 C CA . TYR A 1 382 ? 24.336 2.278 50.413 1.00 9.31 377 TYR A CA 1
ATOM 2981 C C . TYR A 1 382 ? 25.641 2.695 49.729 1.00 9.66 377 TYR A C 1
ATOM 2982 O O . TYR A 1 382 ? 25.994 2.161 48.675 1.00 9.80 377 TYR A O 1
ATOM 2991 N N . GLY A 1 383 ? 26.349 3.656 50.318 1.00 9.87 378 GLY A N 1
ATOM 2992 C CA . GLY A 1 383 ? 27.656 4.055 49.794 1.00 10.32 378 GLY A CA 1
ATOM 2993 C C . GLY A 1 383 ? 27.601 4.825 48.484 1.00 10.36 378 GLY A C 1
ATOM 2994 O O . GLY A 1 383 ? 28.522 4.757 47.672 1.00 11.01 378 GLY A O 1
ATOM 2995 N N . ASN A 1 384 ? 26.511 5.560 48.283 1.00 10.63 379 ASN A N 1
ATOM 2996 C CA . ASN A 1 384 ? 26.367 6.437 47.110 1.00 9.97 379 ASN A CA 1
ATOM 2997 C C . ASN A 1 384 ? 26.591 5.700 45.773 1.00 9.47 379 ASN A C 1
ATOM 2998 O O . ASN A 1 384 ? 27.434 6.104 44.961 1.00 9.23 379 ASN A O 1
ATOM 3003 N N . PRO A 1 385 ? 25.817 4.626 45.526 1.00 9.11 380 PRO A N 1
ATOM 3004 C CA . PRO A 1 385 ? 25.941 3.901 44.266 1.00 9.21 380 PRO A CA 1
ATOM 3005 C C . PRO A 1 385 ? 25.466 4.753 43.093 1.00 9.01 380 PRO A C 1
ATOM 3006 O O . PRO A 1 385 ? 24.723 5.725 43.288 1.00 8.64 380 PRO A O 1
ATOM 3010 N N . THR A 1 386 ? 25.884 4.398 41.882 1.00 8.51 381 THR A N 1
ATOM 3011 C CA . THR A 1 386 ? 25.374 5.107 40.709 1.00 8.54 381 THR A CA 1
ATOM 3012 C C . THR A 1 386 ? 23.898 4.761 40.526 1.00 8.15 381 THR A C 1
ATOM 3013 O O . THR A 1 386 ? 23.534 3.579 40.408 1.00 8.42 381 THR A O 1
ATOM 3017 N N . VAL A 1 387 ? 23.067 5.798 40.523 1.00 7.72 382 VAL A N 1
ATOM 3018 C CA . VAL A 1 387 ? 21.616 5.669 40.399 1.00 7.35 382 VAL A CA 1
ATOM 3019 C C . VAL A 1 387 ? 21.161 6.356 39.116 1.00 6.88 382 VAL A C 1
ATOM 3020 O O . VAL A 1 387 ? 21.690 7.401 38.736 1.00 7.11 382 VAL A O 1
ATOM 3024 N N . VAL A 1 388 ? 20.187 5.752 38.443 1.00 6.38 383 VAL A N 1
ATOM 3025 C CA . VAL A 1 388 ? 19.501 6.401 37.332 1.00 6.41 383 VAL A CA 1
ATOM 3026 C C . VAL A 1 388 ? 18.038 6.419 37.735 1.00 5.98 383 VAL A C 1
ATOM 3027 O O . VAL A 1 388 ? 17.502 5.380 38.141 1.00 6.39 383 VAL A O 1
ATOM 3031 N N . ILE A 1 389 ? 17.392 7.584 37.686 1.00 5.52 384 ILE A N 1
ATOM 3032 C CA . ILE A 1 389 ? 15.950 7.613 37.885 1.00 5.95 384 ILE A CA 1
ATOM 3033 C C . ILE A 1 389 ? 15.340 7.103 36.590 1.00 5.85 384 ILE A C 1
ATOM 3034 O O . ILE A 1 389 ? 15.365 7.783 35.568 1.00 6.26 384 ILE A O 1
ATOM 3039 N N . THR A 1 390 ? 14.841 5.875 36.626 1.00 5.72 385 THR A N 1
ATOM 3040 C CA . THR A 1 390 ? 14.404 5.190 35.412 1.00 6.07 385 THR A CA 1
ATOM 3041 C C . THR A 1 390 ? 12.918 5.369 35.085 1.00 5.72 385 THR A C 1
ATOM 3042 O O . THR A 1 390 ? 12.502 4.995 33.988 1.00 6.15 385 THR A O 1
ATOM 3046 N N . GLU A 1 391 ? 12.133 5.912 36.021 1.00 5.59 386 GLU A N 1
ATOM 3047 C CA . GLU A 1 391 ? 10.738 6.319 35.780 1.00 5.69 386 GLU A CA 1
ATOM 3048 C C . GLU A 1 391 ? 10.355 7.379 36.790 1.00 5.55 386 GLU A C 1
ATOM 3049 O O . GLU A 1 391 ? 10.699 7.268 37.972 1.00 6.27 386 GLU A O 1
ATOM 3055 N N . ASN A 1 392 ? 9.586 8.360 36.327 1.00 5.86 387 ASN A N 1
ATOM 3056 C CA . ASN A 1 392 ? 8.936 9.342 37.197 1.00 5.72 387 ASN A CA 1
ATOM 3057 C C . ASN A 1 392 ? 7.868 9.995 36.327 1.00 5.50 387 ASN A C 1
ATOM 3058 O O . ASN A 1 392 ? 8.140 10.362 35.180 1.00 5.37 387 ASN A O 1
ATOM 3063 N N . GLY A 1 393 ? 6.651 10.114 36.845 1.00 5.09 388 GLY A N 1
ATOM 3064 C CA . GLY A 1 393 ? 5.569 10.716 36.061 1.00 5.30 388 GLY A CA 1
ATOM 3065 C C . GLY A 1 393 ? 4.245 10.612 36.783 1.00 5.20 388 GLY A C 1
ATOM 3066 O O . GLY A 1 393 ? 4.178 10.107 37.909 1.00 5.25 388 GLY A O 1
ATOM 3067 N N . MET A 1 394 ? 3.184 11.082 36.134 1.00 5.38 389 MET A N 1
ATOM 3068 C CA . MET A 1 394 ? 1.846 11.051 36.741 1.00 5.62 389 MET A CA 1
ATOM 3069 C C . MET A 1 394 ? 0.781 10.918 35.662 1.00 5.58 389 MET A C 1
ATOM 3070 O O . MET A 1 394 ? 1.049 11.155 34.475 1.00 5.30 389 MET A O 1
ATOM 3075 N N . ASP A 1 395 ? -0.425 10.528 36.077 1.00 5.29 390 ASP A N 1
ATOM 3076 C CA . ASP A 1 395 ? -1.477 10.237 35.109 1.00 5.52 390 ASP A CA 1
ATOM 3077 C C . ASP A 1 395 ? -2.705 11.125 35.188 1.00 5.85 390 ASP A C 1
ATOM 3078 O O . ASP A 1 395 ? -3.093 11.602 36.260 1.00 5.77 390 ASP A O 1
ATOM 3083 N N . GLN A 1 396 ? -3.294 11.311 34.007 1.00 5.56 391 GLN A N 1
ATOM 3084 C CA . GLN A 1 396 ? -4.602 11.912 33.818 1.00 5.83 391 GLN A CA 1
ATOM 3085 C C . GLN A 1 396 ? -5.655 10.806 33.696 1.00 6.31 391 GLN A C 1
ATOM 3086 O O . GLN A 1 396 ? -5.338 9.661 33.328 1.00 6.14 391 GLN A O 1
ATOM 3092 N N . PRO A 1 397 ? -6.922 11.141 33.984 1.00 6.53 392 PRO A N 1
ATOM 3093 C CA . PRO A 1 397 ? -8.015 10.174 33.898 1.00 7.44 392 PRO A CA 1
ATOM 3094 C C . PRO A 1 397 ? -8.505 9.952 32.478 1.00 7.71 392 PRO A C 1
ATOM 3095 O O . PRO A 1 397 ? -8.066 10.635 31.550 1.00 7.25 392 PRO A O 1
ATOM 3099 N N . ALA A 1 398 ? -9.418 8.991 32.340 1.00 7.99 393 ALA A N 1
ATOM 3100 C CA . ALA A 1 398 ? -10.099 8.686 31.091 1.00 8.73 393 ALA A CA 1
ATOM 3101 C C . ALA A 1 398 ? -11.090 9.782 30.708 1.00 9.01 393 ALA A C 1
ATOM 3102 O O . ALA A 1 398 ? -11.456 10.627 31.528 1.00 9.00 393 ALA A O 1
ATOM 3104 N N . ASN A 1 399 ? -11.539 9.731 29.456 1.00 9.82 394 ASN A N 1
ATOM 3105 C CA . ASN A 1 399 ? -12.733 10.456 29.005 1.00 10.79 394 ASN A CA 1
ATOM 3106 C C . ASN A 1 399 ? -12.583 11.966 28.845 1.00 10.72 394 ASN A C 1
ATOM 3107 O O . ASN A 1 399 ? -13.582 12.671 28.700 1.00 11.32 394 ASN A O 1
ATOM 3112 N N . LEU A 1 400 ? -11.356 12.472 28.872 1.00 10.32 395 LEU A N 1
ATOM 3113 C CA . LEU A 1 400 ? -11.145 13.895 28.620 1.00 10.36 395 LEU A CA 1
ATOM 3114 C C . LEU A 1 400 ? -11.131 14.156 27.123 1.00 10.19 395 LEU A C 1
ATOM 3115 O O . LEU A 1 400 ? -10.979 13.233 26.307 1.00 10.27 395 LEU A O 1
ATOM 3120 N N . SER A 1 401 ? -11.296 15.420 26.750 1.00 10.40 396 SER A N 1
ATOM 3121 C CA . SER A 1 401 ? -11.152 15.801 25.358 1.00 11.13 396 SER A CA 1
ATOM 3122 C C . SER A 1 401 ? -9.676 15.870 24.994 1.00 11.01 396 SER A C 1
ATOM 3123 O O . SER A 1 401 ? -8.804 15.920 25.872 1.00 10.52 396 SER A O 1
ATOM 3126 N N . ARG A 1 402 ? -9.387 15.869 23.698 1.00 11.38 397 ARG A N 1
ATOM 3127 C CA . ARG A 1 402 ? -8.019 16.037 23.239 1.00 11.83 397 ARG A CA 1
ATOM 3128 C C . ARG A 1 402 ? -7.369 17.246 23.906 1.00 11.82 397 ARG A C 1
ATOM 3129 O O . ARG A 1 402 ? -6.275 17.135 24.474 1.00 10.45 397 ARG A O 1
ATOM 3137 N N . ASP A 1 403 ? -8.044 18.393 23.842 1.00 11.81 398 ASP A N 1
ATOM 3138 C CA . ASP A 1 403 ? -7.482 19.637 24.352 1.00 12.72 398 ASP A CA 1
ATOM 3139 C C . ASP A 1 403 ? -7.240 19.573 25.856 1.00 11.24 398 ASP A C 1
ATOM 3140 O O . ASP A 1 403 ? -6.236 20.083 26.351 1.00 11.03 398 ASP A O 1
ATOM 3145 N N . GLN A 1 404 ? -8.141 18.917 26.583 1.00 10.46 399 GLN A N 1
ATOM 3146 C CA . GLN A 1 404 ? -7.951 18.721 28.014 1.00 10.25 399 GLN A CA 1
ATOM 3147 C C . GLN A 1 404 ? -6.703 17.875 28.303 1.00 9.61 399 GLN A C 1
ATOM 3148 O O . GLN A 1 404 ? -5.976 18.156 29.243 1.00 9.86 399 GLN A O 1
ATOM 3154 N N . TYR A 1 405 ? -6.457 16.834 27.504 1.00 8.44 400 TYR A N 1
ATOM 3155 C CA . TYR A 1 405 ? -5.214 16.069 27.666 1.00 7.46 400 TYR A CA 1
ATOM 3156 C C . TYR A 1 405 ? -3.975 16.911 27.404 1.00 7.33 400 TYR A C 1
ATOM 3157 O O . TYR A 1 405 ? -2.981 16.807 28.134 1.00 7.10 400 TYR A O 1
ATOM 3166 N N . LEU A 1 406 ? -4.028 17.757 26.376 1.00 6.80 401 LEU A N 1
ATOM 3167 C CA . LEU A 1 406 ? -2.854 18.533 25.985 1.00 7.18 401 LEU A CA 1
ATOM 3168 C C . LEU A 1 406 ? -2.500 19.627 26.978 1.00 7.29 401 LEU A C 1
ATOM 3169 O O . LEU A 1 406 ? -1.332 19.947 27.130 1.00 7.40 401 LEU A O 1
ATOM 3174 N N . ARG A 1 407 ? -3.502 20.200 27.642 1.00 7.24 402 ARG A N 1
ATOM 3175 C CA . ARG A 1 407 ? -3.248 21.260 28.616 1.00 8.07 402 ARG A CA 1
ATOM 3176 C C . ARG A 1 407 ? -2.931 20.666 29.989 1.00 8.01 402 ARG A C 1
ATOM 3177 O O . ARG A 1 407 ? -3.622 20.901 30.981 1.00 8.01 402 ARG A O 1
ATOM 3185 N N . ASP A 1 408 ? -1.833 19.916 30.040 1.00 7.57 403 ASP A N 1
ATOM 3186 C CA . ASP A 1 408 ? -1.524 19.127 31.221 1.00 7.76 403 ASP A CA 1
ATOM 3187 C C . ASP A 1 408 ? -0.694 19.885 32.246 1.00 8.07 403 ASP A C 1
ATOM 3188 O O . ASP A 1 408 ? 0.400 19.471 32.632 1.00 7.56 403 ASP A O 1
ATOM 3193 N N . THR A 1 409 ? -1.259 20.998 32.702 1.00 9.02 404 THR A N 1
ATOM 3194 C CA . THR A 1 409 ? -0.547 21.900 33.605 1.00 9.63 404 THR A CA 1
ATOM 3195 C C . THR A 1 409 ? -0.142 21.208 34.922 1.00 8.91 404 THR A C 1
ATOM 3196 O O . THR A 1 409 ? 0.919 21.511 35.472 1.00 8.35 404 THR A O 1
ATOM 3200 N N . THR A 1 410 ? -0.940 20.248 35.394 1.00 8.11 405 THR A N 1
ATOM 3201 C CA . THR A 1 410 ? -0.599 19.534 36.623 1.00 8.61 405 THR A CA 1
ATOM 3202 C C . THR A 1 410 ? 0.660 18.693 36.416 1.00 8.01 405 THR A C 1
ATOM 3203 O O . THR A 1 410 ? 1.497 18.585 37.309 1.00 8.08 405 THR A O 1
ATOM 3207 N N . ARG A 1 411 ? 0.809 18.127 35.223 1.00 7.25 406 ARG A N 1
ATOM 3208 C CA . ARG A 1 411 ? 2.014 17.354 34.910 1.00 6.63 406 ARG A CA 1
ATOM 3209 C C . ARG A 1 411 ? 3.241 18.254 34.726 1.00 6.84 406 ARG A C 1
ATOM 3210 O O . ARG A 1 411 ? 4.342 17.907 35.142 1.00 6.53 406 ARG A O 1
ATOM 3218 N N . VAL A 1 412 ? 3.065 19.408 34.090 1.00 6.91 407 VAL A N 1
ATOM 3219 C CA . VAL A 1 412 ? 4.156 20.387 34.053 1.00 7.47 407 VAL A CA 1
ATOM 3220 C C . VAL A 1 412 ? 4.664 20.728 35.460 1.00 7.51 407 VAL A C 1
ATOM 3221 O O . VAL A 1 412 ? 5.865 20.685 35.722 1.00 8.00 407 VAL A O 1
ATOM 3225 N N . HIS A 1 413 ? 3.741 21.029 36.367 1.00 7.74 408 HIS A N 1
ATOM 3226 C CA . HIS A 1 413 ? 4.082 21.339 37.755 1.00 8.45 408 HIS A CA 1
ATOM 3227 C C . HIS A 1 413 ? 4.758 20.137 38.439 1.00 8.24 408 HIS A C 1
ATOM 3228 O O . HIS A 1 413 ? 5.724 20.296 39.181 1.00 8.03 408 HIS A O 1
ATOM 3235 N N . PHE A 1 414 ? 4.243 18.937 38.176 1.00 7.50 409 PHE A N 1
ATOM 3236 C CA . PHE A 1 414 ? 4.823 17.697 38.703 1.00 6.93 409 PHE A CA 1
ATOM 3237 C C . PHE A 1 414 ? 6.306 17.560 38.323 1.00 6.88 409 PHE A C 1
ATOM 3238 O O . PHE A 1 414 ? 7.173 17.392 39.188 1.00 6.71 409 PHE A O 1
ATOM 3246 N N . TYR A 1 415 ? 6.618 17.683 37.038 1.00 6.32 410 TYR A N 1
ATOM 3247 C CA . TYR A 1 415 ? 8.004 17.538 36.601 1.00 6.56 410 TYR A CA 1
ATOM 3248 C C . TYR A 1 415 ? 8.899 18.653 37.124 1.00 6.96 410 TYR A C 1
ATOM 3249 O O . TYR A 1 415 ? 10.008 18.386 37.582 1.00 7.22 410 TYR A O 1
ATOM 3258 N N . ARG A 1 416 ? 8.428 19.896 37.078 1.00 7.53 411 ARG A N 1
ATOM 3259 C CA . ARG A 1 416 ? 9.235 20.993 37.615 1.00 7.95 411 ARG A CA 1
ATOM 3260 C C . ARG A 1 416 ? 9.560 20.754 39.096 1.00 8.17 411 ARG A C 1
ATOM 3261 O O . ARG A 1 416 ? 10.709 20.902 39.511 1.00 7.80 411 ARG A O 1
ATOM 3269 N N . SER A 1 417 ? 8.563 20.351 39.876 1.00 7.91 412 SER A N 1
ATOM 3270 C CA . SER A 1 417 ? 8.750 20.163 41.319 1.00 8.11 412 SER A CA 1
ATOM 3271 C C . SER A 1 417 ? 9.619 18.963 41.648 1.00 7.86 412 SER A C 1
ATOM 3272 O O . SER A 1 417 ? 10.524 19.054 42.474 1.00 8.41 412 SER A O 1
ATOM 3275 N N . TYR A 1 418 ? 9.352 17.831 41.008 1.00 7.22 413 TYR A N 1
ATOM 3276 C CA . TYR A 1 418 ? 10.130 16.637 41.284 1.00 6.78 413 TYR A CA 1
ATOM 3277 C C . TYR A 1 418 ? 11.571 16.795 40.807 1.00 6.61 413 TYR A C 1
ATOM 3278 O O . TYR A 1 418 ? 12.499 16.343 41.488 1.00 7.09 413 TYR A O 1
ATOM 3287 N N . LEU A 1 419 ? 11.774 17.438 39.654 1.00 6.76 414 LEU A N 1
ATOM 3288 C CA . LEU A 1 419 ? 13.134 17.646 39.151 1.00 7.11 414 LEU A CA 1
ATOM 3289 C C . LEU A 1 419 ? 13.914 18.651 40.015 1.00 7.39 414 LEU A C 1
ATOM 3290 O O . LEU A 1 419 ? 15.131 18.530 40.166 1.00 7.78 414 LEU A O 1
ATOM 3295 N N . THR A 1 420 ? 13.211 19.618 40.599 1.00 7.64 415 THR A N 1
ATOM 3296 C CA . THR A 1 420 ? 13.852 20.541 41.537 1.00 8.08 415 THR A CA 1
ATOM 3297 C C . THR A 1 420 ? 14.320 19.791 42.786 1.00 7.91 415 THR A C 1
ATOM 3298 O O . THR A 1 420 ? 15.402 20.053 43.303 1.00 8.50 415 THR A O 1
ATOM 3302 N N . GLN A 1 421 ? 13.523 18.832 43.247 1.00 7.73 416 GLN A N 1
ATOM 3303 C CA . GLN A 1 421 ? 13.912 18.016 44.394 1.00 7.62 416 GLN A CA 1
ATOM 3304 C C . GLN A 1 421 ? 15.057 17.052 44.060 1.00 8.05 416 GLN A C 1
ATOM 3305 O O . GLN A 1 421 ? 15.940 16.815 44.893 1.00 8.08 416 GLN A O 1
ATOM 3311 N N . LEU A 1 422 ? 15.054 16.499 42.846 1.00 7.65 417 LEU A N 1
ATOM 3312 C CA . LEU A 1 422 ? 16.174 15.660 42.407 1.00 7.92 417 LEU A CA 1
ATOM 3313 C C . LEU A 1 422 ? 17.457 16.487 42.350 1.00 8.42 417 LEU A C 1
ATOM 3314 O O . LEU A 1 422 ? 18.508 16.054 42.832 1.00 8.75 417 LEU A O 1
ATOM 3319 N N . LYS A 1 423 ? 17.361 17.675 41.766 1.00 8.51 418 LYS A N 1
ATOM 3320 C CA . LYS A 1 423 ? 18.504 18.587 41.696 1.00 9.24 418 LYS A CA 1
ATOM 3321 C C . LYS A 1 423 ? 19.066 18.872 43.092 1.00 9.43 418 LYS A C 1
ATOM 3322 O O . LYS A 1 423 ? 20.280 18.894 43.280 1.00 9.48 418 LYS A O 1
ATOM 3328 N N . LYS A 1 424 ? 18.184 19.082 44.061 1.00 9.37 419 LYS A N 1
ATOM 3329 C CA . LYS A 1 424 ? 18.610 19.321 45.441 1.00 10.05 419 LYS A CA 1
ATOM 3330 C C . LYS A 1 424 ? 19.481 18.165 45.936 1.00 10.11 419 LYS A C 1
ATOM 3331 O O . LYS A 1 424 ? 20.544 18.385 46.523 1.00 10.74 419 LYS A O 1
ATOM 3337 N N . ALA A 1 425 ? 19.038 16.933 45.700 1.00 9.76 420 ALA A N 1
ATOM 3338 C CA . ALA A 1 425 ? 19.797 15.762 46.143 1.00 9.54 420 ALA A CA 1
ATOM 3339 C C . ALA A 1 425 ? 21.129 15.621 45.402 1.00 10.01 420 ALA A C 1
ATOM 3340 O O . ALA A 1 425 ? 22.148 15.258 45.999 1.00 10.21 420 ALA A O 1
ATOM 3342 N N . ILE A 1 426 ? 21.125 15.905 44.105 1.00 9.71 421 ILE A N 1
ATOM 3343 C CA . ILE A 1 426 ? 22.350 15.842 43.319 1.00 10.29 421 ILE A CA 1
ATOM 3344 C C . ILE A 1 426 ? 23.345 16.914 43.779 1.00 10.72 421 ILE A C 1
ATOM 3345 O O . ILE A 1 426 ? 24.549 16.660 43.891 1.00 10.89 421 ILE A O 1
ATOM 3350 N N . ASP A 1 427 ? 22.835 18.104 44.068 1.00 11.15 422 ASP A N 1
ATOM 3351 C CA . ASP A 1 427 ? 23.706 19.190 44.501 1.00 12.05 422 ASP A CA 1
ATOM 3352 C C . ASP A 1 427 ? 24.322 18.873 45.869 1.00 12.65 422 ASP A C 1
ATOM 3353 O O . ASP A 1 427 ? 25.388 19.393 46.203 1.00 14.05 422 ASP A O 1
ATOM 3358 N N . GLU A 1 428 ? 23.665 18.013 46.647 1.00 12.47 423 GLU A N 1
ATOM 3359 C CA . GLU A 1 428 ? 24.192 17.572 47.950 1.00 12.59 423 GLU A CA 1
ATOM 3360 C C . GLU A 1 428 ? 25.107 16.356 47.817 1.00 12.61 423 GLU A C 1
ATOM 3361 O O . GLU A 1 428 ? 25.596 15.831 48.819 1.00 13.59 423 GLU A O 1
ATOM 3367 N N . GLY A 1 429 ? 25.327 15.904 46.585 1.00 12.32 424 GLY A N 1
ATOM 3368 C CA . GLY A 1 429 ? 26.337 14.883 46.332 1.00 11.70 424 GLY A CA 1
ATOM 3369 C C . GLY A 1 429 ? 25.856 13.522 45.863 1.00 11.12 424 GLY A C 1
ATOM 3370 O O . GLY A 1 429 ? 26.664 12.613 45.700 1.00 11.15 424 GLY A O 1
ATOM 3371 N N . ALA A 1 430 ? 24.552 13.367 45.643 1.00 10.40 425 ALA A N 1
ATOM 3372 C CA . ALA A 1 430 ? 24.040 12.074 45.191 1.00 9.77 425 ALA A CA 1
ATOM 3373 C C . ALA A 1 430 ? 24.536 11.731 43.785 1.00 9.70 425 ALA A C 1
ATOM 3374 O O . ALA A 1 430 ? 24.506 12.558 42.880 1.00 9.71 425 ALA A O 1
ATOM 3376 N N . ASN A 1 431 ? 24.980 10.489 43.620 1.00 9.50 426 ASN A N 1
ATOM 3377 C CA . ASN A 1 431 ? 25.569 9.993 42.387 1.00 10.34 426 ASN A CA 1
ATOM 3378 C C . ASN A 1 431 ? 24.482 9.548 41.401 1.00 9.95 426 ASN A C 1
ATOM 3379 O O . ASN A 1 431 ? 24.376 8.369 41.068 1.00 10.36 426 ASN A O 1
ATOM 3384 N N . VAL A 1 432 ? 23.677 10.506 40.944 1.00 9.21 427 VAL A N 1
ATOM 3385 C CA . VAL A 1 432 ? 22.620 10.227 39.969 1.00 9.09 427 VAL A CA 1
ATOM 3386 C C . VAL A 1 432 ? 23.113 10.581 38.566 1.00 8.76 427 VAL A C 1
ATOM 3387 O O . VAL A 1 432 ? 23.580 11.703 38.330 1.00 9.33 427 VAL A O 1
ATOM 3391 N N . ALA A 1 433 ? 23.014 9.626 37.641 1.00 8.08 428 ALA A N 1
ATOM 3392 C CA . ALA A 1 433 ? 23.596 9.765 36.303 1.00 7.67 428 ALA A CA 1
ATOM 3393 C C . ALA A 1 433 ? 22.586 10.145 35.223 1.00 7.55 428 ALA A C 1
ATOM 3394 O O . ALA A 1 433 ? 22.970 10.564 34.130 1.00 8.04 428 ALA A O 1
ATOM 3396 N N . GLY A 1 434 ? 21.302 9.977 35.514 1.00 7.20 429 GLY A N 1
ATOM 3397 C CA . GLY A 1 434 ? 20.285 10.265 34.518 1.00 7.10 429 GLY A CA 1
ATOM 3398 C C . GLY A 1 434 ? 18.883 10.231 35.079 1.00 6.63 429 GLY A C 1
ATOM 3399 O O . GLY A 1 434 ? 18.662 9.830 36.232 1.00 6.72 429 GLY A O 1
ATOM 3400 N N . TYR A 1 435 ? 17.942 10.660 34.241 1.00 6.04 430 TYR A N 1
ATOM 3401 C CA . TYR A 1 435 ? 16.537 10.794 34.606 1.00 5.92 430 TYR A CA 1
ATOM 3402 C C . TYR A 1 435 ? 15.658 10.503 33.400 1.00 5.93 430 TYR A C 1
ATOM 3403 O O . TYR A 1 435 ? 15.855 11.084 32.323 1.00 6.09 430 TYR A O 1
ATOM 3412 N N . PHE A 1 436 ? 14.667 9.640 33.597 1.00 6.01 431 PHE A N 1
ATOM 3413 C CA . PHE A 1 436 ? 13.762 9.217 32.529 1.00 5.88 431 PHE A CA 1
ATOM 3414 C C . PHE A 1 436 ? 12.303 9.404 32.938 1.00 6.16 431 PHE A C 1
ATOM 3415 O O . PHE A 1 436 ? 11.873 8.937 34.002 1.00 6.50 431 PHE A O 1
ATOM 3423 N N . ALA A 1 437 ? 11.548 10.087 32.082 1.00 6.01 432 ALA A N 1
ATOM 3424 C CA . ALA A 1 437 ? 10.127 10.345 32.325 1.00 6.06 432 ALA A CA 1
ATOM 3425 C C . ALA A 1 437 ? 9.260 9.164 31.882 1.00 5.69 432 ALA A C 1
ATOM 3426 O O . ALA A 1 437 ? 9.336 8.738 30.723 1.00 6.41 432 ALA A O 1
ATOM 3428 N N . TRP A 1 438 ? 8.430 8.650 32.793 1.00 5.35 433 TRP A N 1
ATOM 3429 C CA . TRP A 1 438 ? 7.373 7.705 32.405 1.00 5.05 433 TRP A CA 1
ATOM 3430 C C . TRP A 1 438 ? 6.116 8.530 32.124 1.00 5.23 433 TRP A C 1
ATOM 3431 O O . TRP A 1 438 ? 5.604 9.159 33.044 1.00 5.35 433 TRP A O 1
ATOM 3442 N N . SER A 1 439 ? 5.604 8.576 30.892 1.00 5.06 434 SER A N 1
ATOM 3443 C CA . SER A 1 439 ? 6.064 7.845 29.724 1.00 5.08 434 SER A CA 1
ATOM 3444 C C . SER A 1 439 ? 6.161 8.796 28.535 1.00 5.12 434 SER A C 1
ATOM 3445 O O . SER A 1 439 ? 5.586 9.890 28.554 1.00 5.47 434 SER A O 1
ATOM 3448 N N . LEU A 1 440 ? 6.882 8.386 27.497 1.00 5.32 435 LEU A N 1
ATOM 3449 C CA . LEU A 1 440 ? 6.823 9.123 26.247 1.00 5.73 435 LEU A CA 1
ATOM 3450 C C . LEU A 1 440 ? 5.380 9.301 25.783 1.00 6.18 435 LEU A C 1
ATOM 3451 O O . LEU A 1 440 ? 5.002 10.383 25.334 1.00 6.56 435 LEU A O 1
ATOM 3456 N N . LEU A 1 441 ? 4.585 8.235 25.892 1.00 6.04 436 LEU A N 1
ATOM 3457 C CA . LEU A 1 441 ? 3.250 8.144 25.263 1.00 6.57 436 LEU A CA 1
ATOM 3458 C C . LEU A 1 441 ? 2.223 7.652 26.251 1.00 5.65 436 LEU A C 1
ATOM 3459 O O . LEU A 1 441 ? 2.510 6.773 27.061 1.00 5.87 436 LEU A O 1
ATOM 3464 N N . ASP A 1 442 ? 1.001 8.164 26.163 1.00 4.77 437 ASP A N 1
ATOM 3465 C CA . ASP A 1 442 ? -0.111 7.466 26.797 1.00 4.83 437 ASP A CA 1
ATOM 3466 C C . ASP A 1 442 ? -0.107 6.028 26.282 1.00 4.71 437 ASP A C 1
ATOM 3467 O O . ASP A 1 442 ? 0.158 5.786 25.096 1.00 5.50 437 ASP A O 1
ATOM 3472 N N . ASN A 1 443 ? -0.418 5.083 27.155 1.00 4.52 438 ASN A N 1
ATOM 3473 C CA . ASN A 1 443 ? -0.259 3.689 26.772 1.00 5.21 438 ASN A CA 1
ATOM 3474 C C . ASN A 1 443 ? -1.151 2.742 27.582 1.00 5.19 438 ASN A C 1
ATOM 3475 O O . ASN A 1 443 ? -2.064 3.194 28.274 1.00 5.90 438 ASN A O 1
ATOM 3480 N N . PHE A 1 444 ? -0.932 1.436 27.432 1.00 5.09 439 PHE A N 1
ATOM 3481 C CA . PHE A 1 444 ? -1.708 0.436 28.170 1.00 4.92 439 PHE A CA 1
ATOM 3482 C C . PHE A 1 444 ? -1.170 0.325 29.591 1.00 5.35 439 PHE A C 1
ATOM 3483 O O . PHE A 1 444 ? -0.099 -0.246 29.807 1.00 5.66 439 PHE A O 1
ATOM 3491 N N . GLU A 1 445 ? -1.915 0.870 30.553 1.00 5.85 440 GLU A N 1
ATOM 3492 C CA . GLU A 1 445 ? -1.469 0.911 31.952 1.00 6.66 440 GLU A CA 1
ATOM 3493 C C . GLU A 1 445 ? -1.994 -0.273 32.779 1.00 6.46 440 GLU A C 1
ATOM 3494 O O . GLU A 1 445 ? -2.753 -0.113 33.734 1.00 6.86 440 GLU A O 1
ATOM 3500 N N . TRP A 1 446 ? -1.570 -1.467 32.381 1.00 6.61 441 TRP A N 1
ATOM 3501 C CA . TRP A 1 446 ? -1.818 -2.690 33.146 1.00 6.48 441 TRP A CA 1
ATOM 3502 C C . TRP A 1 446 ? -3.296 -2.817 33.540 1.00 6.79 441 TRP A C 1
ATOM 3503 O O . TRP A 1 446 ? -4.138 -2.802 32.657 1.00 6.34 441 TRP A O 1
ATOM 3514 N N . LEU A 1 447 ? -3.616 -2.956 34.832 1.00 6.76 442 LEU A N 1
ATOM 3515 C CA . LEU A 1 447 ? -5.015 -3.178 35.236 1.00 7.77 442 LEU A CA 1
ATOM 3516 C C . LEU A 1 447 ? -5.931 -2.029 34.827 1.00 7.39 442 LEU A C 1
ATOM 3517 O O . LEU A 1 447 ? -7.135 -2.219 34.662 1.00 7.76 442 LEU A O 1
ATOM 3522 N N . SER A 1 448 ? -5.367 -0.830 34.686 1.00 7.03 443 SER A N 1
ATOM 3523 C CA . SER A 1 448 ? -6.154 0.336 34.306 1.00 7.63 443 SER A CA 1
ATOM 3524 C C . SER A 1 448 ? -6.390 0.424 32.801 1.00 6.97 443 SER A C 1
ATOM 3525 O O . SER A 1 448 ? -7.159 1.266 32.341 1.00 6.93 443 SER A O 1
ATOM 3528 N N . GLY A 1 449 ? -5.728 -0.433 32.030 1.00 6.57 444 GLY A N 1
ATOM 3529 C CA . GLY A 1 449 ? -5.889 -0.381 30.572 1.00 6.86 444 GLY A CA 1
ATOM 3530 C C . GLY A 1 449 ? -5.629 1.020 30.051 1.00 6.56 444 GLY A C 1
ATOM 3531 O O . GLY A 1 449 ? -4.627 1.656 30.416 1.00 6.71 444 GLY A O 1
ATOM 3532 N N . TYR A 1 450 ? -6.534 1.508 29.202 1.00 6.27 445 TYR A N 1
ATOM 3533 C CA . TYR A 1 450 ? -6.372 2.829 28.578 1.00 6.40 445 TYR A CA 1
ATOM 3534 C C . TYR A 1 450 ? -7.068 3.937 29.362 1.00 6.78 445 TYR A C 1
ATOM 3535 O O . TYR A 1 450 ? -7.238 5.037 28.858 1.00 7.56 445 TYR A O 1
ATOM 3544 N N . THR A 1 451 ? -7.437 3.652 30.607 1.00 6.59 446 THR A N 1
ATOM 3545 C CA . THR A 1 451 ? -8.125 4.650 31.438 1.00 7.36 446 THR A CA 1
ATOM 3546 C C . THR A 1 451 ? -7.173 5.520 32.261 1.00 7.62 446 THR A C 1
ATOM 3547 O O . THR A 1 451 ? -7.625 6.404 32.992 1.00 8.57 446 THR A O 1
ATOM 3551 N N . SER A 1 452 ? -5.873 5.259 32.150 1.00 6.95 447 SER A N 1
ATOM 3552 C CA . SER A 1 452 ? -4.831 6.025 32.840 1.00 6.67 447 SER A CA 1
ATOM 3553 C C . SER A 1 452 ? -3.860 6.537 31.782 1.00 6.36 447 SER A C 1
ATOM 3554 O O . SER A 1 452 ? -3.335 5.739 31.010 1.00 6.34 447 SER A O 1
ATOM 3557 N N . LYS A 1 453 ? -3.657 7.855 31.733 1.00 5.76 448 LYS A N 1
ATOM 3558 C CA . LYS A 1 453 ? -2.811 8.494 30.717 1.00 5.44 448 LYS A CA 1
ATOM 3559 C C . LYS A 1 453 ? -1.548 9.100 31.345 1.00 5.04 448 LYS A C 1
ATOM 3560 O O . LYS A 1 453 ? -1.608 10.178 31.966 1.00 5.23 448 LYS A O 1
ATOM 3566 N N . PHE A 1 454 ? -0.408 8.414 31.180 1.00 4.63 449 PHE A N 1
ATOM 3567 C CA . PHE A 1 454 ? 0.871 8.821 31.782 1.00 4.88 449 PHE A CA 1
ATOM 3568 C C . PHE A 1 454 ? 1.795 9.580 30.824 1.00 4.98 449 PHE A C 1
ATOM 3569 O O . PHE A 1 454 ? 2.886 10.002 31.214 1.00 5.00 449 PHE A O 1
ATOM 3577 N N . GLY A 1 455 ? 1.397 9.716 29.562 1.00 4.71 450 GLY A N 1
ATOM 3578 C CA . GLY A 1 455 ? 2.313 10.276 28.557 1.00 4.85 450 GLY A CA 1
ATOM 3579 C C . GLY A 1 455 ? 2.584 11.775 28.642 1.00 5.23 450 GLY A C 1
ATOM 3580 O O . GLY A 1 455 ? 1.724 12.567 29.050 1.00 5.78 450 GLY A O 1
ATOM 3581 N N . ILE A 1 456 ? 3.782 12.164 28.216 1.00 4.78 451 ILE A N 1
ATOM 3582 C CA . ILE A 1 456 ? 4.006 13.559 27.856 1.00 5.69 451 ILE A CA 1
ATOM 3583 C C . ILE A 1 456 ? 3.503 13.826 26.425 1.00 5.78 451 ILE A C 1
ATOM 3584 O O . ILE A 1 456 ? 3.357 14.978 26.020 1.00 6.30 451 ILE A O 1
ATOM 3589 N N . VAL A 1 457 ? 3.240 12.759 25.667 1.00 5.81 452 VAL A N 1
ATOM 3590 C CA . VAL A 1 457 ? 2.616 12.845 24.344 1.00 5.87 452 VAL A CA 1
ATOM 3591 C C . VAL A 1 457 ? 1.261 12.134 24.410 1.00 5.82 452 VAL A C 1
ATOM 3592 O O . VAL A 1 457 ? 1.168 10.995 24.877 1.00 6.08 452 VAL A O 1
ATOM 3596 N N . TYR A 1 458 ? 0.206 12.834 24.014 1.00 5.90 453 TYR A N 1
ATOM 3597 C CA . TYR A 1 458 ? -1.136 12.269 23.943 1.00 6.20 453 TYR A CA 1
ATOM 3598 C C . TYR A 1 458 ? -1.244 11.292 22.781 1.00 6.25 453 TYR A C 1
ATOM 3599 O O . TYR A 1 458 ? -0.752 11.558 21.683 1.00 6.45 453 TYR A O 1
ATOM 3608 N N . VAL A 1 459 ? -1.875 10.144 23.037 1.00 5.59 454 VAL A N 1
ATOM 3609 C CA . VAL A 1 459 ? -2.235 9.214 21.967 1.00 6.35 454 VAL A CA 1
ATOM 3610 C C . VAL A 1 459 ? -3.747 9.107 21.900 1.00 6.52 454 VAL A C 1
ATOM 3611 O O . VAL A 1 459 ? -4.408 8.775 22.892 1.00 6.81 454 VAL A O 1
ATOM 3615 N N . ASP A 1 460 ? -4.302 9.405 20.726 1.00 6.81 455 ASP A N 1
ATOM 3616 C CA . ASP A 1 460 ? -5.727 9.196 20.476 1.00 7.72 455 ASP A CA 1
ATOM 3617 C C . ASP A 1 460 ? -5.903 7.703 20.205 1.00 8.29 455 ASP A C 1
ATOM 3618 O O . ASP A 1 460 ? -5.389 7.185 19.219 1.00 7.86 455 ASP A O 1
ATOM 3623 N N . PHE A 1 461 ? -6.597 6.997 21.088 1.00 8.62 456 PHE A N 1
ATOM 3624 C CA . PHE A 1 461 ? -6.684 5.550 20.923 1.00 9.09 456 PHE A CA 1
ATOM 3625 C C . PHE A 1 461 ? -7.702 5.069 19.893 1.00 10.05 456 PHE A C 1
ATOM 3626 O O . PHE A 1 461 ? -7.812 3.870 19.645 1.00 11.75 456 PHE A O 1
ATOM 3634 N N . ASN A 1 462 ? -8.416 6.003 19.282 1.00 9.97 457 ASN A N 1
ATOM 3635 C CA . ASN A 1 462 ? -9.242 5.681 18.123 1.00 10.48 457 ASN A CA 1
ATOM 3636 C C . ASN A 1 462 ? -8.443 5.758 16.826 1.00 9.37 457 ASN A C 1
ATOM 3637 O O . ASN A 1 462 ? -8.491 4.844 16.002 1.00 9.77 457 ASN A O 1
ATOM 3642 N N . THR A 1 463 ? -7.686 6.837 16.659 1.00 8.52 458 THR A N 1
ATOM 3643 C CA . THR A 1 463 ? -6.983 7.091 15.407 1.00 7.83 458 THR A CA 1
ATOM 3644 C C . THR A 1 463 ? -5.491 6.740 15.469 1.00 7.70 458 THR A C 1
ATOM 3645 O O . THR A 1 463 ? -4.848 6.635 14.426 1.00 8.18 458 THR A O 1
ATOM 3649 N N . LEU A 1 464 ? -4.984 6.555 16.690 1.00 7.63 459 LEU A N 1
ATOM 3650 C CA . LEU A 1 464 ? -3.550 6.336 17.018 1.00 7.94 459 LEU A CA 1
ATOM 3651 C C . LEU A 1 464 ? -2.633 7.542 16.780 1.00 7.19 459 LEU A C 1
ATOM 3652 O O . LEU A 1 464 ? -1.418 7.442 16.922 1.00 6.92 459 LEU A O 1
ATOM 3657 N N . GLU A 1 465 ? -3.219 8.690 16.459 1.00 6.76 460 GLU A N 1
ATOM 3658 C CA . GLU A 1 465 ? -2.437 9.922 16.312 1.00 7.06 460 GLU A CA 1
ATOM 3659 C C . GLU A 1 465 ? -1.725 10.346 17.598 1.00 6.85 460 GLU A C 1
ATOM 3660 O O . GLU A 1 465 ? -2.275 10.233 18.696 1.00 6.98 460 GLU A O 1
ATOM 3666 N N . ARG A 1 466 ? -0.503 10.849 17.439 1.00 6.22 461 ARG A N 1
ATOM 3667 C CA . ARG A 1 466 ? 0.273 11.453 18.535 1.00 6.77 461 ARG A CA 1
ATOM 3668 C C . ARG A 1 466 ? 0.139 12.967 18.538 1.00 7.34 461 ARG A C 1
ATOM 3669 O O . ARG A 1 466 ? 0.173 13.597 17.481 1.00 7.84 461 ARG A O 1
ATOM 3677 N N . HIS A 1 467 ? 0.027 13.544 19.729 1.00 7.66 462 HIS A N 1
ATOM 3678 C CA . HIS A 1 467 ? 0.002 15.005 19.892 1.00 8.66 462 HIS A CA 1
ATOM 3679 C C . HIS A 1 467 ? 0.786 15.352 21.161 1.00 8.20 462 HIS A C 1
ATOM 3680 O O . HIS A 1 467 ? 0.342 15.016 22.252 1.00 7.27 462 HIS A O 1
ATOM 3687 N N . PRO A 1 468 ? 1.927 16.050 21.041 1.00 7.86 463 PRO A N 1
ATOM 3688 C CA . PRO A 1 468 ? 2.643 16.456 22.268 1.00 7.93 463 PRO A CA 1
ATOM 3689 C C . PRO A 1 468 ? 1.791 17.318 23.200 1.00 7.49 463 PRO A C 1
ATOM 3690 O O . PRO A 1 468 ? 1.085 18.222 22.738 1.00 7.83 463 PRO A O 1
ATOM 3694 N N . LYS A 1 469 ? 1.852 17.022 24.498 1.00 6.64 464 LYS A N 1
ATOM 3695 C CA . LYS A 1 469 ? 1.170 17.818 25.515 1.00 6.52 464 LYS A CA 1
ATOM 3696 C C . LYS A 1 469 ? 2.066 18.986 25.942 1.00 6.58 464 LYS A C 1
ATOM 3697 O O . LYS A 1 469 ? 3.241 19.065 25.561 1.00 6.72 464 LYS A O 1
ATOM 3703 N N . ALA A 1 470 ? 1.519 19.884 26.759 1.00 7.07 465 ALA A N 1
ATOM 3704 C CA . ALA A 1 470 ? 2.305 20.988 27.292 1.00 7.34 465 ALA A CA 1
ATOM 3705 C C . ALA A 1 470 ? 3.570 20.488 27.984 1.00 7.60 465 ALA A C 1
ATOM 3706 O O . ALA A 1 470 ? 4.631 21.098 27.862 1.00 8.20 465 ALA A O 1
ATOM 3708 N N . SER A 1 471 ? 3.468 19.372 28.694 1.00 7.77 466 SER A N 1
ATOM 3709 C CA . SER A 1 471 ? 4.640 18.834 29.384 1.00 7.72 466 SER A CA 1
ATOM 3710 C C . SER A 1 471 ? 5.760 18.416 28.427 1.00 7.66 466 SER A C 1
ATOM 3711 O O . SER A 1 471 ? 6.936 18.533 28.765 1.00 7.66 466 SER A O 1
ATOM 3714 N N . ALA A 1 472 ? 5.405 17.945 27.232 1.00 7.37 467 ALA A N 1
ATOM 3715 C CA . ALA A 1 472 ? 6.412 17.643 26.219 1.00 7.56 467 ALA A CA 1
ATOM 3716 C C . ALA A 1 472 ? 7.163 18.903 25.795 1.00 7.38 467 ALA A C 1
ATOM 3717 O O . ALA A 1 472 ? 8.395 18.887 25.655 1.00 7.29 467 ALA A O 1
ATOM 3719 N N . TYR A 1 473 ? 6.427 19.993 25.593 1.00 7.58 468 TYR A N 1
ATOM 3720 C CA . TYR A 1 473 ? 7.056 21.263 25.226 1.00 8.52 468 TYR A CA 1
ATOM 3721 C C . TYR A 1 473 ? 7.867 21.855 26.382 1.00 8.49 468 TYR A C 1
ATOM 3722 O O . TYR A 1 473 ? 8.885 22.510 26.154 1.00 8.28 468 TYR A O 1
ATOM 3731 N N . TRP A 1 474 ? 7.432 21.604 27.614 1.00 7.83 469 TRP A N 1
ATOM 3732 C CA . TRP A 1 474 ? 8.214 21.982 28.783 1.00 7.67 469 TRP A CA 1
ATOM 3733 C C . TRP A 1 474 ? 9.578 21.294 28.739 1.00 7.61 469 TRP A C 1
ATOM 3734 O O . TRP A 1 474 ? 10.616 21.947 28.906 1.00 7.97 469 TRP A O 1
ATOM 3745 N N . PHE A 1 475 ? 9.593 19.981 28.504 1.00 7.62 470 PHE A N 1
ATOM 3746 C CA . PHE A 1 475 ? 10.868 19.277 28.380 1.00 7.33 470 PHE A CA 1
ATOM 3747 C C . PHE A 1 475 ? 11.701 19.796 27.210 1.00 7.81 470 PHE A C 1
ATOM 3748 O O . PHE A 1 475 ? 12.914 19.951 27.342 1.00 7.98 470 PHE A O 1
ATOM 3756 N N . ARG A 1 476 ? 11.062 20.057 26.071 1.00 8.07 471 ARG A N 1
ATOM 3757 C CA . ARG A 1 476 ? 11.798 20.572 24.919 1.00 8.79 471 ARG A CA 1
ATOM 3758 C C . ARG A 1 476 ? 12.525 21.863 25.284 1.00 8.98 471 ARG A C 1
ATOM 3759 O O . ARG A 1 476 ? 13.698 22.026 24.947 1.00 8.80 471 ARG A O 1
ATOM 3767 N N . ASP A 1 477 ? 11.821 22.759 25.973 1.00 9.33 472 ASP A N 1
ATOM 3768 C CA . ASP A 1 477 ? 12.395 24.039 26.402 1.00 10.61 472 ASP A CA 1
ATOM 3769 C C . ASP A 1 477 ? 13.496 23.822 27.440 1.00 10.49 472 ASP A C 1
ATOM 3770 O O . ASP A 1 477 ? 14.566 24.429 27.366 1.00 11.02 472 ASP A O 1
ATOM 3775 N N . MET A 1 478 ? 13.233 22.971 28.425 1.00 10.51 473 MET A N 1
ATOM 3776 C CA . MET A 1 478 ? 14.194 22.732 29.503 1.00 10.52 473 MET A CA 1
ATOM 3777 C C . MET A 1 478 ? 15.484 22.085 28.993 1.00 10.57 473 MET A C 1
ATOM 3778 O O . MET A 1 478 ? 16.581 22.384 29.480 1.00 11.11 473 MET A O 1
ATOM 3783 N N . LEU A 1 479 ? 15.349 21.216 27.995 1.00 10.39 474 LEU A N 1
ATOM 3784 C CA . LEU A 1 479 ? 16.454 20.359 27.550 1.00 11.15 474 LEU A CA 1
ATOM 3785 C C . LEU A 1 479 ? 17.221 20.878 26.337 1.00 12.78 474 LEU A C 1
ATOM 3786 O O . LEU A 1 479 ? 18.116 20.195 25.823 1.00 12.36 474 LEU A O 1
ATOM 3791 N N . LYS A 1 480 ? 16.876 22.071 25.866 1.00 14.76 475 LYS A N 1
ATOM 3792 C CA . LYS A 1 480 ? 17.540 22.592 24.678 1.00 17.48 475 LYS A CA 1
ATOM 3793 C C . LYS A 1 480 ? 19.058 22.630 24.891 1.00 18.92 475 LYS A C 1
ATOM 3794 O O . LYS A 1 480 ? 19.536 23.016 25.961 1.00 19.15 475 LYS A O 1
ATOM 3800 N N . HIS A 1 481 ? 19.801 22.185 23.881 1.00 20.59 476 HIS A N 1
ATOM 3801 C CA . HIS A 1 481 ? 21.252 22.049 23.987 1.00 22.31 476 HIS A CA 1
ATOM 3802 C C . HIS A 1 481 ? 21.944 23.370 23.704 1.00 22.93 476 HIS A C 1
ATOM 3803 O O . HIS A 1 481 ? 21.402 24.217 22.996 1.00 24.14 476 HIS A O 1
ATOM 3810 N N . ASN B 1 10 ? -9.584 32.161 -10.526 1.00 26.72 5 ASN B N 1
ATOM 3811 C CA . ASN B 1 10 ? -9.615 31.391 -9.253 1.00 25.97 5 ASN B CA 1
ATOM 3812 C C . ASN B 1 10 ? -9.194 29.942 -9.461 1.00 24.36 5 ASN B C 1
ATOM 3813 O O . ASN B 1 10 ? -9.468 29.357 -10.508 1.00 24.25 5 ASN B O 1
ATOM 3818 N N . TRP B 1 11 ? -8.546 29.366 -8.451 1.00 22.31 6 TRP B N 1
ATOM 3819 C CA . TRP B 1 11 ? -7.912 28.055 -8.600 1.00 19.75 6 TRP B CA 1
ATOM 3820 C C . TRP B 1 11 ? -8.895 26.899 -8.804 1.00 17.95 6 TRP B C 1
ATOM 3821 O O . TRP B 1 11 ? -8.517 25.845 -9.303 1.00 16.87 6 TRP B O 1
ATOM 3832 N N . LEU B 1 12 ? -10.159 27.124 -8.465 1.00 16.35 7 LEU B N 1
ATOM 3833 C CA . LEU B 1 12 ? -11.211 26.126 -8.704 1.00 15.43 7 LEU B CA 1
ATOM 3834 C C . LEU B 1 12 ? -11.718 26.116 -10.147 1.00 14.90 7 LEU B C 1
ATOM 3835 O O . LEU B 1 12 ? -12.415 25.184 -10.552 1.00 14.47 7 LEU B O 1
ATOM 3840 N N . GLY B 1 13 ? -11.381 27.148 -10.918 1.00 14.68 8 GLY B N 1
ATOM 3841 C CA . GLY B 1 13 ? -11.792 27.197 -12.315 1.00 14.67 8 GLY B CA 1
ATOM 3842 C C . GLY B 1 13 ? -13.299 27.130 -12.486 1.00 14.87 8 GLY B C 1
ATOM 3843 O O . GLY B 1 13 ? -13.802 26.550 -13.454 1.00 15.13 8 GLY B O 1
ATOM 3844 N N . GLY B 1 14 ? -14.027 27.724 -11.547 1.00 14.88 9 GLY B N 1
ATOM 3845 C CA . GLY B 1 14 ? -15.484 27.739 -11.611 1.00 15.14 9 GLY B CA 1
ATOM 3846 C C . GLY B 1 14 ? -16.153 26.455 -11.157 1.00 14.86 9 GLY B C 1
ATOM 3847 O O . GLY B 1 14 ? -17.380 26.329 -11.215 1.00 15.96 9 GLY B O 1
ATOM 3848 N N . LEU B 1 15 ? -15.355 25.491 -10.703 1.00 14.25 10 LEU B N 1
ATOM 3849 C CA . LEU B 1 15 ? -15.908 24.228 -10.236 1.00 13.51 10 LEU B CA 1
ATOM 3850 C C . LEU B 1 15 ? -16.358 24.301 -8.780 1.00 13.43 10 LEU B C 1
ATOM 3851 O O . LEU B 1 15 ? -15.748 24.979 -7.954 1.00 13.95 10 LEU B O 1
ATOM 3856 N N . SER B 1 16 ? -17.438 23.586 -8.491 1.00 13.48 11 SER B N 1
ATOM 3857 C CA . SER B 1 16 ? -17.991 23.456 -7.153 1.00 13.62 11 SER B CA 1
ATOM 3858 C C . SER B 1 16 ? -19.081 22.401 -7.255 1.00 13.65 11 SER B C 1
ATOM 3859 O O . SER B 1 16 ? -19.390 21.936 -8.355 1.00 13.08 11 SER B O 1
ATOM 3862 N N . ARG B 1 17 ? -19.696 22.035 -6.135 1.00 13.79 12 ARG B N 1
ATOM 3863 C CA . ARG B 1 17 ? -20.804 21.084 -6.204 1.00 14.36 12 ARG B CA 1
ATOM 3864 C C . ARG B 1 17 ? -21.971 21.612 -7.041 1.00 14.48 12 ARG B C 1
ATOM 3865 O O . ARG B 1 17 ? -22.674 20.837 -7.686 1.00 14.77 12 ARG B O 1
ATOM 3873 N N . ALA B 1 18 ? -22.155 22.928 -7.056 1.00 14.67 13 ALA B N 1
ATOM 3874 C CA . ALA B 1 18 ? -23.204 23.539 -7.877 1.00 14.88 13 ALA B CA 1
ATOM 3875 C C . ALA B 1 18 ? -22.990 23.306 -9.373 1.00 14.52 13 ALA B C 1
ATOM 3876 O O . ALA B 1 18 ? -23.934 23.392 -10.170 1.00 15.70 13 ALA B O 1
ATOM 3878 N N . ALA B 1 19 ? -21.751 23.007 -9.756 1.00 13.91 14 ALA B N 1
ATOM 3879 C CA . ALA B 1 19 ? -21.409 22.782 -11.160 1.00 13.09 14 ALA B CA 1
ATOM 3880 C C . ALA B 1 19 ? -21.733 21.360 -11.634 1.00 12.69 14 ALA B C 1
ATOM 3881 O O . ALA B 1 19 ? -21.620 21.051 -12.822 1.00 12.95 14 ALA B O 1
ATOM 3883 N N . PHE B 1 20 ? -22.119 20.499 -10.696 1.00 12.08 15 PHE B N 1
ATOM 3884 C CA . PHE B 1 20 ? -22.451 19.112 -11.001 1.00 12.01 15 PHE B CA 1
ATOM 3885 C C . PHE B 1 20 ? -23.892 18.819 -10.598 1.00 12.55 15 PHE B C 1
ATOM 3886 O O . PHE B 1 20 ? -24.488 19.587 -9.830 1.00 12.45 15 PHE B O 1
ATOM 3894 N N . PRO B 1 21 ? -24.453 17.710 -11.107 1.00 12.87 16 PRO B N 1
ATOM 3895 C CA . PRO B 1 21 ? -25.859 17.420 -10.828 1.00 13.32 16 PRO B CA 1
ATOM 3896 C C . PRO B 1 21 ? -26.162 17.308 -9.344 1.00 13.98 16 PRO B C 1
ATOM 3897 O O . PRO B 1 21 ? -25.279 17.017 -8.526 1.00 13.08 16 PRO B O 1
ATOM 3901 N N . LYS B 1 22 ? -27.418 17.548 -8.997 1.00 14.60 17 LYS B N 1
ATOM 3902 C CA . LYS B 1 22 ? -27.856 17.384 -7.631 1.00 15.96 17 LYS B CA 1
ATOM 3903 C C . LYS B 1 22 ? -27.594 15.937 -7.207 1.00 15.59 17 LYS B C 1
ATOM 3904 O O . LYS B 1 22 ? -27.857 14.998 -7.960 1.00 16.24 17 LYS B O 1
ATOM 3910 N N . ARG B 1 23 ? -27.061 15.773 -6.004 1.00 15.58 18 ARG B N 1
ATOM 3911 C CA . ARG B 1 23 ? -26.761 14.451 -5.445 1.00 15.35 18 ARG B CA 1
ATOM 3912 C C . ARG B 1 23 ? -25.582 13.727 -6.109 1.00 13.82 18 ARG B C 1
ATOM 3913 O O . ARG B 1 23 ? -25.359 12.542 -5.846 1.00 13.89 18 ARG B O 1
ATOM 3921 N N . PHE B 1 24 ? -24.830 14.426 -6.954 1.00 11.96 19 PHE B N 1
ATOM 3922 C CA . PHE B 1 24 ? -23.625 13.839 -7.554 1.00 10.17 19 PHE B CA 1
ATOM 3923 C C . PHE B 1 24 ? -22.665 13.449 -6.435 1.00 9.60 19 PHE B C 1
ATOM 3924 O O . PHE B 1 24 ? -22.462 14.203 -5.487 1.00 10.05 19 PHE B O 1
ATOM 3932 N N . VAL B 1 25 ? -22.088 12.258 -6.555 1.00 8.50 20 VAL B N 1
ATOM 3933 C CA . VAL B 1 25 ? -21.258 11.683 -5.503 1.00 8.07 20 VAL B CA 1
ATOM 3934 C C . VAL B 1 25 ? -19.773 11.927 -5.774 1.00 7.56 20 VAL B C 1
ATOM 3935 O O . VAL B 1 25 ? -19.285 11.614 -6.855 1.00 8.00 20 VAL B O 1
ATOM 3939 N N . PHE B 1 26 ? -19.067 12.487 -4.791 1.00 7.04 21 PHE B N 1
ATOM 3940 C CA . PHE B 1 26 ? -17.610 12.649 -4.868 1.00 6.77 21 PHE B CA 1
ATOM 3941 C C . PHE B 1 26 ? -16.906 11.799 -3.822 1.00 6.66 21 PHE B C 1
ATOM 3942 O O . PHE B 1 26 ? -17.260 11.839 -2.634 1.00 6.90 21 PHE B O 1
ATOM 3950 N N . GLY B 1 27 ? -15.893 11.049 -4.251 1.00 6.32 22 GLY B N 1
ATOM 3951 C CA . GLY B 1 27 ? -15.167 10.174 -3.331 1.00 6.19 22 GLY B CA 1
ATOM 3952 C C . GLY B 1 27 ? -13.683 10.063 -3.625 1.00 5.87 22 GLY B C 1
ATOM 3953 O O . GLY B 1 27 ? -13.174 10.687 -4.572 1.00 6.33 22 GLY B O 1
ATOM 3954 N N . THR B 1 28 ? -12.993 9.288 -2.783 1.00 6.10 23 THR B N 1
ATOM 3955 C CA . THR B 1 28 ? -11.615 8.871 -3.034 1.00 6.23 23 THR B CA 1
ATOM 3956 C C . THR B 1 28 ? -11.585 7.348 -3.032 1.00 5.94 23 THR B C 1
ATOM 3957 O O . THR B 1 28 ? -12.548 6.706 -2.618 1.00 5.67 23 THR B O 1
ATOM 3961 N N . VAL B 1 29 ? -10.463 6.786 -3.463 1.00 5.76 24 VAL B N 1
ATOM 3962 C CA . VAL B 1 29 ? -10.364 5.347 -3.690 1.00 6.19 24 VAL B CA 1
ATOM 3963 C C . VAL B 1 29 ? -9.050 4.795 -3.167 1.00 5.73 24 VAL B C 1
ATOM 3964 O O . VAL B 1 29 ? -8.007 5.463 -3.242 1.00 6.49 24 VAL B O 1
ATOM 3968 N N . THR B 1 30 ? -9.123 3.581 -2.629 1.00 5.30 25 THR B N 1
ATOM 3969 C CA . THR B 1 30 ? -7.956 2.748 -2.367 1.00 5.65 25 THR B CA 1
ATOM 3970 C C . THR B 1 30 ? -8.325 1.314 -2.760 1.00 5.56 25 THR B C 1
ATOM 3971 O O . THR B 1 30 ? -9.452 1.037 -3.185 1.00 5.99 25 THR B O 1
ATOM 3975 N N . SER B 1 31 ? -7.368 0.399 -2.621 1.00 5.00 26 SER B N 1
ATOM 3976 C CA . SER B 1 31 ? -7.653 -1.029 -2.721 1.00 5.12 26 SER B CA 1
ATOM 3977 C C . SER B 1 31 ? -6.930 -1.739 -1.576 1.00 5.01 26 SER B C 1
ATOM 3978 O O . SER B 1 31 ? -5.945 -1.226 -1.035 1.00 4.82 26 SER B O 1
ATOM 3981 N N . ALA B 1 32 ? -7.423 -2.927 -1.221 1.00 4.66 27 ALA B N 1
ATOM 3982 C CA . ALA B 1 32 ? -6.979 -3.609 -0.003 1.00 4.85 27 ALA B CA 1
ATOM 3983 C C . ALA B 1 32 ? -5.463 -3.845 0.048 1.00 4.78 27 ALA B C 1
ATOM 3984 O O . ALA B 1 32 ? -4.793 -3.429 1.003 1.00 5.16 27 ALA B O 1
ATOM 3986 N N . TYR B 1 33 ? -4.916 -4.521 -0.957 1.00 4.43 28 TYR B N 1
ATOM 3987 C CA . TYR B 1 33 ? -3.492 -4.832 -0.914 1.00 4.60 28 TYR B CA 1
ATOM 3988 C C . TYR B 1 33 ? -2.637 -3.574 -0.995 1.00 5.15 28 TYR B C 1
ATOM 3989 O O . TYR B 1 33 ? -1.536 -3.532 -0.448 1.00 5.29 28 TYR B O 1
ATOM 3998 N N . GLN B 1 34 ? -3.146 -2.542 -1.657 1.00 4.87 29 GLN B N 1
ATOM 3999 C CA . GLN B 1 34 ? -2.361 -1.332 -1.827 1.00 4.83 29 GLN B CA 1
ATOM 4000 C C . GLN B 1 34 ? -2.262 -0.472 -0.573 1.00 5.13 29 GLN B C 1
ATOM 4001 O O . GLN B 1 34 ? -1.300 0.286 -0.437 1.00 4.78 29 GLN B O 1
ATOM 4007 N N . VAL B 1 35 ? -3.219 -0.590 0.352 1.00 4.63 30 VAL B N 1
ATOM 4008 C CA . VAL B 1 35 ? -3.200 0.264 1.544 1.00 5.25 30 VAL B CA 1
ATOM 4009 C C . VAL B 1 35 ? -3.294 -0.405 2.910 1.00 4.90 30 VAL B C 1
ATOM 4010 O O . VAL B 1 35 ? -2.835 0.169 3.888 1.00 5.22 30 VAL B O 1
ATOM 4014 N N . GLU B 1 36 ? -3.890 -1.591 3.003 1.00 5.16 31 GLU B N 1
ATOM 4015 C CA . GLU B 1 36 ? -4.193 -2.136 4.327 1.00 5.07 31 GLU B CA 1
ATOM 4016 C C . GLU B 1 36 ? -2.976 -2.447 5.182 1.00 5.19 31 GLU B C 1
ATOM 4017 O O . GLU B 1 36 ? -2.949 -2.127 6.381 1.00 5.61 31 GLU B O 1
ATOM 4023 N N . GLY B 1 37 ? -1.995 -3.106 4.582 1.00 5.44 32 GLY B N 1
ATOM 4024 C CA . GLY B 1 37 ? -0.972 -3.774 5.379 1.00 5.65 32 GLY B CA 1
ATOM 4025 C C . GLY B 1 37 ? -1.538 -4.976 6.109 1.00 5.67 32 GLY B C 1
ATOM 4026 O O . GLY B 1 37 ? -2.537 -5.565 5.698 1.00 6.01 32 GLY B O 1
ATOM 4027 N N . MET B 1 38 ? -0.881 -5.357 7.199 1.00 5.47 33 MET B N 1
ATOM 4028 C CA . MET B 1 38 ? -1.270 -6.558 7.938 1.00 5.99 33 MET B CA 1
ATOM 4029 C C . MET B 1 38 ? -1.503 -7.730 6.978 1.00 5.91 33 MET B C 1
ATOM 4030 O O . MET B 1 38 ? -2.483 -8.475 7.101 1.00 6.17 33 MET B O 1
ATOM 4035 N N . ALA B 1 39 ? -0.592 -7.885 6.020 1.00 6.11 34 ALA B N 1
ATOM 4036 C CA . ALA B 1 39 ? -0.813 -8.840 4.938 1.00 6.28 34 ALA B CA 1
ATOM 4037 C C . ALA B 1 39 ? -0.765 -10.285 5.423 1.00 6.79 34 ALA B C 1
ATOM 4038 O O . ALA B 1 39 ? -1.466 -11.143 4.885 1.00 7.15 34 ALA B O 1
ATOM 4040 N N . ALA B 1 40 ? 0.078 -10.553 6.419 1.00 7.20 35 ALA B N 1
ATOM 4041 C CA . ALA B 1 40 ? 0.197 -11.906 6.960 1.00 8.39 35 ALA B CA 1
ATOM 4042 C C . ALA B 1 40 ? -0.158 -11.896 8.438 1.00 8.89 35 ALA B C 1
ATOM 4043 O O . ALA B 1 40 ? 0.376 -12.671 9.228 1.00 11.00 35 ALA B O 1
ATOM 4045 N N . SER B 1 41 ? -1.081 -11.015 8.799 1.00 8.13 36 SER B N 1
ATOM 4046 C CA . SER B 1 41 ? -1.522 -10.869 10.180 1.00 8.09 36 SER B CA 1
ATOM 4047 C C . SER B 1 41 ? -3.040 -10.740 10.213 1.00 8.32 36 SER B C 1
ATOM 4048 O O . SER B 1 41 ? -3.698 -10.628 9.171 1.00 8.07 36 SER B O 1
ATOM 4051 N N . GLY B 1 42 ? -3.606 -10.762 11.410 1.00 8.43 37 GLY B N 1
ATOM 4052 C CA . GLY B 1 42 ? -5.050 -10.684 11.559 1.00 7.66 37 GLY B CA 1
ATOM 4053 C C . GLY B 1 42 ? -5.767 -11.859 10.920 1.00 7.23 37 GLY B C 1
ATOM 4054 O O . GLY B 1 42 ? -6.950 -11.761 10.600 1.00 7.46 37 GLY B O 1
ATOM 4055 N N . GLY B 1 43 ? -5.048 -12.961 10.735 1.00 7.19 38 GLY B N 1
ATOM 4056 C CA . GLY B 1 43 ? -5.616 -14.168 10.126 1.00 7.52 38 GLY B CA 1
ATOM 4057 C C . GLY B 1 43 ? -5.650 -14.203 8.605 1.00 7.39 38 GLY B C 1
ATOM 4058 O O . GLY B 1 43 ? -6.097 -15.194 8.021 1.00 8.30 38 GLY B O 1
ATOM 4059 N N . ARG B 1 44 ? -5.188 -13.140 7.949 1.00 7.11 39 ARG B N 1
ATOM 4060 C CA . ARG B 1 44 ? -5.250 -13.093 6.485 1.00 6.68 39 ARG B CA 1
ATOM 4061 C C . ARG B 1 44 ? -4.372 -14.159 5.846 1.00 6.70 39 ARG B C 1
ATOM 4062 O O . ARG B 1 44 ? -3.215 -14.343 6.240 1.00 7.68 39 ARG B O 1
ATOM 4070 N N . GLY B 1 45 ? -4.923 -14.854 4.851 1.00 6.70 40 GLY B N 1
ATOM 4071 C CA . GLY B 1 45 ? -4.139 -15.787 4.028 1.00 7.43 40 GLY B CA 1
ATOM 4072 C C . GLY B 1 45 ? -3.508 -15.074 2.844 1.00 7.37 40 GLY B C 1
ATOM 4073 O O . GLY B 1 45 ? -3.929 -13.979 2.482 1.00 7.07 40 GLY B O 1
ATOM 4074 N N . PRO B 1 46 ? -2.494 -15.683 2.220 1.00 7.41 41 PRO B N 1
ATOM 4075 C CA . PRO B 1 46 ? -1.812 -14.985 1.125 1.00 7.45 41 PRO B CA 1
ATOM 4076 C C . PRO B 1 46 ? -2.641 -14.903 -0.153 1.00 7.51 41 PRO B C 1
ATOM 4077 O O . PRO B 1 46 ? -3.441 -15.797 -0.441 1.00 7.58 41 PRO B O 1
ATOM 4081 N N . SER B 1 47 ? -2.448 -13.819 -0.895 1.00 7.37 42 SER B N 1
ATOM 4082 C CA . SER B 1 47 ? -2.974 -13.684 -2.245 1.00 7.05 42 SER B CA 1
ATOM 4083 C C . SER B 1 47 ? -1.864 -13.958 -3.249 1.00 7.00 42 SER B C 1
ATOM 4084 O O . SER B 1 47 ? -0.679 -14.067 -2.889 1.00 6.84 42 SER B O 1
ATOM 4087 N N . ILE B 1 48 ? -2.244 -14.038 -4.521 1.00 7.08 43 ILE B N 1
ATOM 4088 C CA . ILE B 1 48 ? -1.244 -14.191 -5.571 1.00 7.07 43 ILE B CA 1
ATOM 4089 C C . ILE B 1 48 ? -0.274 -13.005 -5.593 1.00 7.01 43 ILE B C 1
ATOM 4090 O O . ILE B 1 48 ? 0.875 -13.156 -6.009 1.00 7.28 43 ILE B O 1
ATOM 4095 N N . TRP B 1 49 ? -0.720 -11.834 -5.129 1.00 6.84 44 TRP B N 1
ATOM 4096 C CA . TRP B 1 49 ? 0.163 -10.661 -5.061 1.00 6.78 44 TRP B CA 1
ATOM 4097 C C . TRP B 1 49 ? 1.177 -10.748 -3.922 1.00 7.08 44 TRP B C 1
ATOM 4098 O O . TRP B 1 49 ? 2.289 -10.212 -4.036 1.00 7.40 44 TRP B O 1
ATOM 4109 N N . ASP B 1 50 ? 0.814 -11.417 -2.827 1.00 7.18 45 ASP B N 1
ATOM 4110 C CA . ASP B 1 50 ? 1.779 -11.612 -1.751 1.00 7.69 45 ASP B CA 1
ATOM 4111 C C . ASP B 1 50 ? 2.932 -12.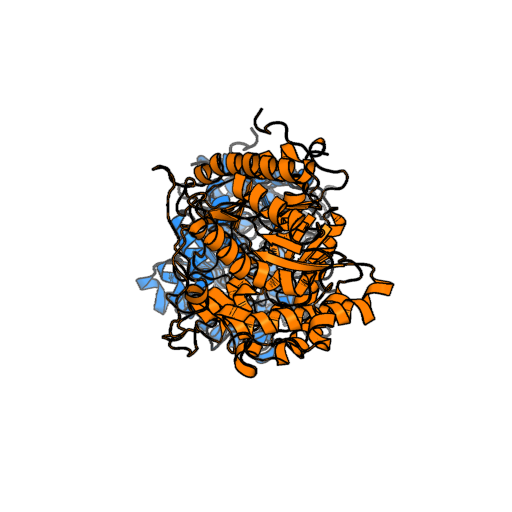464 -2.256 1.00 7.80 45 ASP B C 1
ATOM 4112 O O . ASP B 1 50 ? 4.095 -12.119 -2.060 1.00 8.79 45 ASP B O 1
ATOM 4117 N N . ALA B 1 51 ? 2.612 -13.575 -2.912 1.00 7.94 46 ALA B N 1
ATOM 4118 C CA . ALA B 1 51 ? 3.651 -14.470 -3.416 1.00 7.93 46 ALA B CA 1
ATOM 4119 C C . ALA B 1 51 ? 4.498 -13.767 -4.468 1.00 8.28 46 ALA B C 1
ATOM 4120 O O . ALA B 1 51 ? 5.718 -13.874 -4.464 1.00 8.76 46 ALA B O 1
ATOM 4122 N N . PHE B 1 52 ? 3.839 -13.040 -5.364 1.00 7.89 47 PHE B N 1
ATOM 4123 C CA . PHE B 1 52 ? 4.523 -12.305 -6.425 1.00 7.53 47 PHE B CA 1
ATOM 4124 C C . PHE B 1 52 ? 5.466 -11.251 -5.852 1.00 7.60 47 PHE B C 1
ATOM 4125 O O . PHE B 1 52 ? 6.644 -11.187 -6.219 1.00 7.47 47 PHE B O 1
ATOM 4133 N N . ALA B 1 53 ? 4.967 -10.434 -4.929 1.00 7.65 48 ALA B N 1
ATOM 4134 C CA . ALA B 1 53 ? 5.775 -9.314 -4.439 1.00 8.00 48 ALA B CA 1
ATOM 4135 C C . ALA B 1 53 ? 6.944 -9.758 -3.569 1.00 8.42 48 ALA B C 1
ATOM 4136 O O . ALA B 1 53 ? 7.948 -9.044 -3.459 1.00 9.00 48 ALA B O 1
ATOM 4138 N N . HIS B 1 54 ? 6.822 -10.939 -2.964 1.00 8.46 49 HIS B N 1
ATOM 4139 C CA . HIS B 1 54 ? 7.892 -11.479 -2.132 1.00 9.41 49 HIS B CA 1
ATOM 4140 C C . HIS B 1 54 ? 8.990 -12.190 -2.923 1.00 10.27 49 HIS B C 1
ATOM 4141 O O . HIS B 1 54 ? 9.984 -12.625 -2.342 1.00 12.06 49 HIS B O 1
ATOM 4148 N N . THR B 1 55 ? 8.829 -12.282 -4.239 1.00 10.11 50 THR B N 1
ATOM 4149 C CA . THR B 1 55 ? 9.850 -12.878 -5.097 1.00 11.02 50 THR B CA 1
ATOM 4150 C C . THR B 1 55 ? 10.799 -11.783 -5.574 1.00 10.97 50 THR B C 1
ATOM 4151 O O . THR B 1 55 ? 10.356 -10.814 -6.176 1.00 10.37 50 THR B O 1
ATOM 4155 N N . PRO B 1 56 ? 12.109 -11.925 -5.296 1.00 11.40 51 PRO B N 1
ATOM 4156 C CA . PRO B 1 56 ? 13.048 -10.874 -5.694 1.00 11.43 51 PRO B CA 1
ATOM 4157 C C . PRO B 1 56 ? 12.957 -10.538 -7.178 1.00 10.82 51 PRO B C 1
ATOM 4158 O O . PRO B 1 56 ? 12.835 -11.441 -8.011 1.00 10.94 51 PRO B O 1
ATOM 4162 N N . GLY B 1 57 ? 13.009 -9.244 -7.485 1.00 10.17 52 GLY B N 1
ATOM 4163 C CA . GLY B 1 57 ? 12.981 -8.755 -8.865 1.00 9.96 52 GLY B CA 1
ATOM 4164 C C . GLY B 1 57 ? 11.611 -8.410 -9.427 1.00 9.61 52 GLY B C 1
ATOM 4165 O O . GLY B 1 57 ? 11.504 -7.729 -10.444 1.00 10.59 52 GLY B O 1
ATOM 4166 N N . ASN B 1 58 ? 10.545 -8.882 -8.786 1.00 9.14 53 ASN B N 1
ATOM 4167 C CA . ASN B 1 58 ? 9.214 -8.656 -9.339 1.00 8.89 53 ASN B CA 1
ATOM 4168 C C . ASN B 1 58 ? 8.701 -7.229 -9.177 1.00 9.03 53 ASN B C 1
ATOM 4169 O O . ASN B 1 58 ? 8.025 -6.717 -10.064 1.00 10.12 53 ASN B O 1
ATOM 4174 N N . VAL B 1 59 ? 9.016 -6.604 -8.045 1.00 8.22 54 VAL B N 1
ATOM 4175 C CA . VAL B 1 59 ? 8.551 -5.256 -7.735 1.00 8.47 54 VAL B CA 1
ATOM 4176 C C . VAL B 1 59 ? 9.747 -4.329 -7.523 1.00 7.87 54 VAL B C 1
ATOM 4177 O O . VAL B 1 59 ? 10.803 -4.761 -7.035 1.00 8.29 54 VAL B O 1
ATOM 4181 N N . ALA B 1 60 ? 9.592 -3.062 -7.896 1.00 7.88 55 ALA B N 1
ATOM 4182 C CA . ALA B 1 60 ? 10.632 -2.059 -7.667 1.00 8.25 55 ALA B CA 1
ATOM 4183 C C . ALA B 1 60 ? 11.158 -2.141 -6.235 1.00 8.30 55 ALA B C 1
ATOM 4184 O O . ALA B 1 60 ? 10.383 -2.163 -5.271 1.00 8.37 55 ALA B O 1
ATOM 4186 N N . GLY B 1 61 ? 12.479 -2.201 -6.093 1.00 8.38 56 GLY B N 1
ATOM 4187 C CA . GLY B 1 61 ? 13.107 -2.233 -4.781 1.00 8.71 56 GLY B CA 1
ATOM 4188 C C . GLY B 1 61 ? 12.804 -3.473 -3.952 1.00 8.85 56 GLY B C 1
ATOM 4189 O O . GLY B 1 61 ? 13.064 -3.483 -2.750 1.00 9.39 56 GLY B O 1
ATOM 4190 N N . ASN B 1 62 ? 12.265 -4.513 -4.589 1.00 8.67 57 ASN B N 1
ATOM 4191 C CA . ASN B 1 62 ? 11.811 -5.727 -3.895 1.00 9.17 57 ASN B CA 1
ATOM 4192 C C . ASN B 1 62 ? 10.819 -5.399 -2.789 1.00 8.73 57 ASN B C 1
ATOM 4193 O O . ASN B 1 62 ? 10.788 -6.048 -1.744 1.00 9.18 57 ASN B O 1
ATOM 4198 N N . GLN B 1 63 ? 9.999 -4.385 -3.035 1.00 8.36 58 GLN B N 1
ATOM 4199 C CA . GLN B 1 63 ? 9.020 -3.960 -2.043 1.00 8.53 58 GLN B CA 1
ATOM 4200 C C . GLN B 1 63 ? 7.733 -4.773 -2.140 1.00 7.70 58 GLN B C 1
ATOM 4201 O O . GLN B 1 63 ? 7.483 -5.480 -3.121 1.00 7.98 58 GLN B O 1
ATOM 4207 N N . ASN B 1 64 ? 6.919 -4.683 -1.096 1.00 7.08 59 ASN B N 1
ATOM 4208 C CA . ASN B 1 64 ? 5.698 -5.469 -1.034 1.00 6.91 59 ASN B CA 1
ATOM 4209 C C . ASN B 1 64 ? 4.664 -4.718 -0.201 1.00 6.10 59 ASN B C 1
ATOM 4210 O O . ASN B 1 64 ? 4.945 -3.638 0.320 1.00 6.38 59 ASN B O 1
ATOM 4215 N N . GLY B 1 65 ? 3.466 -5.287 -0.090 1.00 5.76 60 GLY B N 1
ATOM 4216 C CA . GLY B 1 65 ? 2.389 -4.679 0.690 1.00 5.71 60 GLY B CA 1
ATOM 4217 C C . GLY B 1 65 ? 2.246 -5.209 2.109 1.00 5.66 60 GLY B C 1
ATOM 4218 O O . GLY B 1 65 ? 1.171 -5.094 2.704 1.00 6.40 60 GLY B O 1
ATOM 4219 N N . ASP B 1 66 ? 3.313 -5.773 2.680 1.00 5.59 61 ASP B N 1
ATOM 4220 C CA . ASP B 1 66 ? 3.208 -6.314 4.044 1.00 5.94 61 ASP B CA 1
ATOM 4221 C C . ASP B 1 66 ? 2.656 -5.275 5.024 1.00 5.70 61 ASP B C 1
ATOM 4222 O O . ASP B 1 66 ? 1.787 -5.604 5.845 1.00 6.18 61 ASP B O 1
ATOM 4227 N N . VAL B 1 67 ? 3.167 -4.044 4.931 1.00 5.86 62 VAL B N 1
ATOM 4228 C CA . VAL B 1 67 ? 2.744 -2.933 5.806 1.00 6.16 62 VAL B CA 1
ATOM 4229 C C . VAL B 1 67 ? 1.973 -1.882 5.015 1.00 5.69 62 VAL B C 1
ATOM 4230 O O . VAL B 1 67 ? 0.970 -1.357 5.498 1.00 6.25 62 VAL B O 1
ATOM 4234 N N . ALA B 1 68 ? 2.421 -1.588 3.797 1.00 5.66 63 ALA B N 1
ATOM 4235 C CA . ALA B 1 68 ? 1.743 -0.597 2.944 1.00 5.82 63 ALA B CA 1
ATOM 4236 C C . ALA B 1 68 ? 1.531 0.711 3.723 1.00 5.45 63 ALA B C 1
ATOM 4237 O O . ALA B 1 68 ? 2.492 1.228 4.285 1.00 6.34 63 ALA B O 1
ATOM 4239 N N . THR B 1 69 ? 0.309 1.251 3.755 1.00 5.16 64 THR B N 1
ATOM 4240 C CA . THR B 1 69 ? 0.049 2.468 4.531 1.00 5.41 64 THR B CA 1
ATOM 4241 C C . THR B 1 69 ? -0.428 2.160 5.951 1.00 5.30 64 THR B C 1
ATOM 4242 O O . THR B 1 69 ? -0.675 3.082 6.733 1.00 5.65 64 THR B O 1
ATOM 4246 N N . ASP B 1 70 ? -0.583 0.875 6.273 1.00 5.07 65 ASP B N 1
ATOM 4247 C CA . ASP B 1 70 ? -1.092 0.431 7.580 1.00 5.34 65 ASP B CA 1
ATOM 4248 C C . ASP B 1 70 ? -2.488 0.997 7.871 1.00 5.55 65 ASP B C 1
ATOM 4249 O O . ASP B 1 70 ? -2.827 1.290 9.021 1.00 5.39 65 ASP B O 1
ATOM 4254 N N . GLN B 1 71 ? -3.316 1.122 6.833 1.00 5.48 66 GLN B N 1
ATOM 4255 C CA . GLN B 1 71 ? -4.685 1.575 7.043 1.00 5.77 66 GLN B CA 1
ATOM 4256 C C . GLN B 1 71 ? -5.434 0.620 7.987 1.00 6.17 66 GLN B C 1
ATOM 4257 O O . GLN B 1 71 ? -6.368 1.029 8.677 1.00 6.44 66 GLN B O 1
ATOM 4263 N N . TYR B 1 72 ? -5.013 -0.644 8.044 1.00 5.83 67 TYR B N 1
ATOM 4264 C CA . TYR B 1 72 ? -5.628 -1.606 8.962 1.00 6.63 67 TYR B CA 1
ATOM 4265 C C . TYR B 1 72 ? -5.680 -1.068 10.394 1.00 6.65 67 TYR B C 1
ATOM 4266 O O . TYR B 1 72 ? -6.685 -1.239 11.083 1.00 7.86 67 TYR B O 1
ATOM 4275 N N . HIS B 1 73 ? -4.608 -0.422 10.843 1.00 7.20 68 HIS B N 1
ATOM 4276 C CA . HIS B 1 73 ? -4.580 0.125 12.196 1.00 7.58 68 HIS B CA 1
ATOM 4277 C C . HIS B 1 73 ? -5.051 1.575 12.253 1.00 9.04 68 HIS B C 1
ATOM 4278 O O . HIS B 1 73 ? -5.545 2.020 13.284 1.00 11.41 68 HIS B O 1
ATOM 4285 N N . ARG B 1 74 ? -4.943 2.280 11.134 1.00 8.45 69 ARG B N 1
ATOM 4286 C CA . ARG B 1 74 ? -5.124 3.734 11.111 1.00 9.29 69 ARG B CA 1
ATOM 4287 C C . ARG B 1 74 ? -6.409 4.183 10.443 1.00 8.52 69 ARG B C 1
ATOM 4288 O O . ARG B 1 74 ? -6.556 5.365 10.138 1.00 7.56 69 ARG B O 1
ATOM 4296 N N . TYR B 1 75 ? -7.329 3.258 10.194 1.00 7.35 70 TYR B N 1
ATOM 4297 C CA . TYR B 1 75 ? -8.483 3.592 9.355 1.00 7.08 70 TYR B CA 1
ATOM 4298 C C . TYR B 1 75 ? -9.313 4.773 9.883 1.00 6.67 70 TYR B C 1
ATOM 4299 O O . TYR B 1 75 ? -9.852 5.537 9.098 1.00 7.00 70 TYR B O 1
ATOM 4308 N N . LYS B 1 76 ? -9.412 4.943 11.200 1.00 6.33 71 LYS B N 1
ATOM 4309 C CA . LYS B 1 76 ? -10.190 6.069 11.715 1.00 6.29 71 LYS B CA 1
ATOM 4310 C C . LYS B 1 76 ? -9.509 7.411 11.420 1.00 6.07 71 LYS B C 1
ATOM 4311 O O . LYS B 1 76 ? -10.193 8.409 11.148 1.00 6.68 71 LYS B O 1
ATOM 4317 N N . GLU B 1 77 ? -8.175 7.438 11.446 1.00 6.16 72 GLU B N 1
ATOM 4318 C CA . GLU B 1 77 ? -7.460 8.626 11.012 1.00 6.48 72 GLU B CA 1
ATOM 4319 C C . GLU B 1 77 ? -7.808 8.948 9.563 1.00 6.59 72 GLU B C 1
ATOM 4320 O O . GLU B 1 77 ? -8.078 10.108 9.220 1.00 6.58 72 GLU B O 1
ATOM 4326 N N . ASP B 1 78 ? -7.781 7.929 8.707 1.00 6.50 73 ASP B N 1
ATOM 4327 C CA . ASP B 1 78 ? -8.004 8.156 7.287 1.00 6.36 73 ASP B CA 1
ATOM 4328 C C . ASP B 1 78 ? -9.456 8.556 6.974 1.00 6.22 73 ASP B C 1
ATOM 4329 O O . ASP B 1 78 ? -9.689 9.406 6.107 1.00 6.41 73 ASP B O 1
ATOM 4334 N N . VAL B 1 79 ? -10.418 7.964 7.680 1.00 6.18 74 VAL B N 1
ATOM 4335 C CA . VAL B 1 79 ? -11.824 8.349 7.512 1.00 6.68 74 VAL B CA 1
ATOM 4336 C C . VAL B 1 79 ? -12.040 9.787 8.007 1.00 6.63 74 VAL B C 1
ATOM 4337 O O . VAL B 1 79 ? -12.703 10.589 7.349 1.00 6.67 74 VAL B O 1
ATOM 4341 N N . ASN B 1 80 ? -11.444 10.135 9.143 1.00 6.74 75 ASN B N 1
ATOM 4342 C CA . ASN B 1 80 ? -11.529 11.515 9.605 1.00 7.09 75 ASN B CA 1
ATOM 4343 C C . ASN B 1 80 ? -10.988 12.476 8.557 1.00 7.45 75 ASN B C 1
ATOM 4344 O O . ASN B 1 80 ? -11.565 13.530 8.315 1.00 7.74 75 ASN B O 1
ATOM 4349 N N . LEU B 1 81 ? -9.880 12.107 7.927 1.00 7.50 76 LEU B N 1
ATOM 4350 C CA . LEU B 1 81 ? -9.272 12.961 6.922 1.00 8.73 76 LEU B CA 1
ATOM 4351 C C . LEU B 1 81 ? -10.192 13.137 5.719 1.00 8.41 76 LEU B C 1
ATOM 4352 O O . LEU B 1 81 ? -10.415 14.254 5.260 1.00 9.01 76 LEU B O 1
ATOM 4357 N N . MET B 1 82 ? -10.731 12.044 5.195 1.00 7.86 77 MET B N 1
ATOM 4358 C CA . MET B 1 82 ? -11.577 12.183 4.014 1.00 8.41 77 MET B CA 1
ATOM 4359 C C . MET B 1 82 ? -12.829 13.013 4.321 1.00 8.48 77 MET B C 1
ATOM 4360 O O . MET B 1 82 ? -13.283 13.794 3.473 1.00 8.95 77 MET B O 1
ATOM 4365 N N . LYS B 1 83 ? -13.363 12.884 5.533 1.00 8.08 78 LYS B N 1
ATOM 4366 C CA . LYS B 1 83 ? -14.511 13.701 5.922 1.00 8.52 78 LYS B CA 1
ATOM 4367 C C . LYS B 1 83 ? -14.125 15.181 5.978 1.00 8.67 78 LYS B C 1
ATOM 4368 O O . LYS B 1 83 ? -14.877 16.056 5.524 1.00 8.55 78 LYS B O 1
ATOM 4374 N N . SER B 1 84 ? -12.939 15.457 6.509 1.00 8.86 79 SER B N 1
ATOM 4375 C CA . SER B 1 84 ? -12.451 16.837 6.621 1.00 9.32 79 SER B CA 1
ATOM 4376 C C . SER B 1 84 ? -12.226 17.488 5.255 1.00 9.18 79 SER B C 1
ATOM 4377 O O . SER B 1 84 ? -12.235 18.720 5.134 1.00 9.95 79 SER B O 1
ATOM 4380 N N . LEU B 1 85 ? -12.039 16.655 4.230 1.00 8.37 80 LEU B N 1
ATOM 4381 C CA . LEU B 1 85 ? -11.798 17.136 2.873 1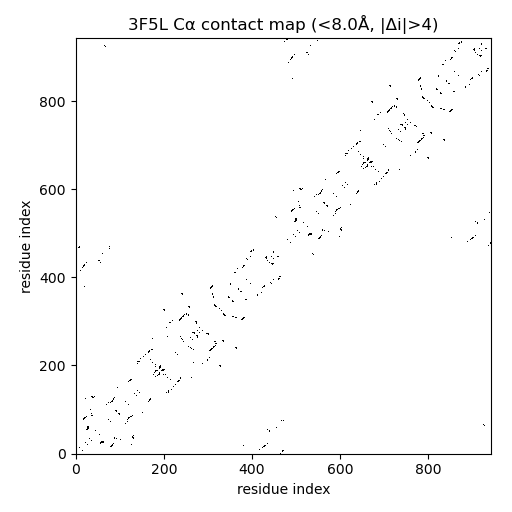.00 8.15 80 LEU B CA 1
ATOM 4382 C C . LEU B 1 85 ? -13.112 17.244 2.075 1.00 8.12 80 LEU B C 1
ATOM 4383 O O . LEU B 1 85 ? -13.100 17.535 0.876 1.00 8.26 80 LEU B O 1
ATOM 4388 N N . ASN B 1 86 ? -14.235 17.020 2.759 1.00 8.03 81 ASN B N 1
ATOM 4389 C CA . ASN B 1 86 ? -15.582 17.209 2.193 1.00 8.08 81 ASN B CA 1
ATOM 4390 C C . ASN B 1 86 ? -16.034 16.165 1.165 1.00 8.10 81 ASN B C 1
ATOM 4391 O O . ASN B 1 86 ? -16.984 16.392 0.413 1.00 8.58 81 ASN B O 1
ATOM 4396 N N . PHE B 1 87 ? -15.395 15.001 1.167 1.00 7.73 82 PHE B N 1
ATOM 4397 C CA . PHE B 1 87 ? -15.887 13.892 0.341 1.00 7.66 82 PHE B CA 1
ATOM 4398 C C . PHE B 1 87 ? -17.178 13.271 0.890 1.00 7.93 82 PHE B C 1
ATOM 4399 O O . PHE B 1 87 ? -17.445 13.352 2.085 1.00 8.87 82 PHE B O 1
ATOM 4407 N N . ASP B 1 88 ? -17.956 12.648 0.000 1.00 8.35 83 ASP B N 1
ATOM 4408 C CA . ASP B 1 88 ? -19.233 12.011 0.328 1.00 8.80 83 ASP B CA 1
ATOM 4409 C C . ASP B 1 88 ? -19.121 10.509 0.477 1.00 7.81 83 ASP B C 1
ATOM 4410 O O . ASP B 1 88 ? -19.993 9.890 1.078 1.00 7.48 83 ASP B O 1
ATOM 4415 N N . ALA B 1 89 ? -18.092 9.923 -0.137 1.00 6.93 84 ALA B N 1
ATOM 4416 C CA . ALA B 1 89 ? -18.047 8.478 -0.354 1.00 6.48 84 ALA B CA 1
ATOM 4417 C C . ALA B 1 89 ? -16.608 8.009 -0.369 1.00 5.90 84 ALA B C 1
ATOM 4418 O O . ALA B 1 89 ? -15.696 8.800 -0.621 1.00 6.43 84 ALA B O 1
ATOM 4420 N N . TYR B 1 90 ? -16.427 6.718 -0.118 1.00 5.49 85 TYR B N 1
ATOM 4421 C CA . TYR B 1 90 ? -15.106 6.088 -0.142 1.00 5.33 85 TYR B CA 1
ATOM 4422 C C . TYR B 1 90 ? -15.225 4.762 -0.866 1.00 5.22 85 TYR B C 1
ATOM 4423 O O . TYR B 1 90 ? -16.029 3.914 -0.475 1.00 5.59 85 TYR B O 1
ATOM 4432 N N . ARG B 1 91 ? -14.438 4.601 -1.927 1.00 4.80 86 ARG B N 1
ATOM 4433 C CA . ARG B 1 91 ? -14.359 3.315 -2.626 1.00 5.18 86 ARG B CA 1
ATOM 4434 C C . ARG B 1 91 ? -13.147 2.558 -2.097 1.00 5.53 86 ARG B C 1
ATOM 4435 O O . ARG B 1 91 ? -12.022 3.075 -2.134 1.00 5.88 86 ARG B O 1
ATOM 4443 N N . PHE B 1 92 ? -13.382 1.351 -1.597 1.00 5.60 87 PHE B N 1
ATOM 4444 C CA . PHE B 1 92 ? -12.305 0.502 -1.085 1.00 5.39 87 PHE B CA 1
ATOM 4445 C C . PHE B 1 92 ? -12.656 -0.930 -1.428 1.00 5.16 87 PHE B C 1
ATOM 4446 O O . PHE B 1 92 ? -13.773 -1.200 -1.885 1.00 5.81 87 PHE B O 1
ATOM 4454 N N . SER B 1 93 ? -11.716 -1.849 -1.233 1.00 5.05 88 SER B N 1
ATOM 4455 C CA . SER B 1 93 ? -12.005 -3.247 -1.520 1.00 4.97 88 SER B CA 1
ATOM 4456 C C . SER B 1 93 ? -11.859 -4.145 -0.303 1.00 5.18 88 SER B C 1
ATOM 4457 O O . SER B 1 93 ? -11.137 -3.828 0.644 1.00 5.24 88 SER B O 1
ATOM 4460 N N . ILE B 1 94 ? -12.585 -5.261 -0.338 1.00 5.38 89 ILE B N 1
ATOM 4461 C CA . ILE B 1 94 ? -12.448 -6.320 0.651 1.00 5.78 89 ILE B CA 1
ATOM 4462 C C . ILE B 1 94 ? -11.452 -7.346 0.112 1.00 5.57 89 ILE B C 1
ATOM 4463 O O . ILE B 1 94 ? -11.577 -7.819 -1.032 1.00 6.01 89 ILE B O 1
ATOM 4468 N N . SER B 1 95 ? -10.448 -7.675 0.923 1.00 5.25 90 SER B N 1
ATOM 4469 C CA . SER B 1 95 ? -9.505 -8.733 0.565 1.00 5.40 90 SER B CA 1
ATOM 4470 C C . SER B 1 95 ? -10.142 -10.109 0.779 1.00 5.19 90 SER B C 1
ATOM 4471 O O . SER B 1 95 ? -10.432 -10.511 1.911 1.00 5.46 90 SER B O 1
ATOM 4474 N N . TRP B 1 96 ? -10.337 -10.833 -0.317 1.00 5.07 91 TRP B N 1
ATOM 4475 C CA . TRP B 1 96 ? -10.956 -12.161 -0.286 1.00 5.17 91 TRP B CA 1
ATOM 4476 C C . TRP B 1 96 ? -10.229 -13.060 0.706 1.00 5.41 91 TRP B C 1
ATOM 4477 O O . TRP B 1 96 ? -10.866 -13.728 1.520 1.00 5.84 91 TRP B O 1
ATOM 4488 N N . SER B 1 97 ? -8.900 -13.051 0.660 1.00 5.41 92 SER B N 1
ATOM 4489 C CA . SER B 1 97 ? -8.122 -13.921 1.550 1.00 6.04 92 SER B CA 1
ATOM 4490 C C . SER B 1 97 ? -8.031 -13.427 2.993 1.00 6.44 92 SER B C 1
ATOM 4491 O O . SER B 1 97 ? -7.580 -14.176 3.859 1.00 6.19 92 SER B O 1
ATOM 4494 N N . ARG B 1 98 ? -8.485 -12.206 3.269 1.00 6.43 93 ARG B N 1
ATOM 4495 C CA . ARG B 1 98 ? -8.642 -11.781 4.660 1.00 6.05 93 ARG B CA 1
ATOM 4496 C C . ARG B 1 98 ? -9.940 -12.352 5.244 1.00 6.70 93 ARG B C 1
ATOM 4497 O O . ARG B 1 98 ? -10.019 -12.585 6.449 1.00 7.28 93 ARG B O 1
ATOM 4505 N N . ILE B 1 99 ? -10.946 -12.580 4.396 1.00 6.94 94 ILE B N 1
ATOM 4506 C CA . ILE B 1 99 ? -12.215 -13.187 4.822 1.00 7.67 94 ILE B CA 1
ATOM 4507 C C . ILE B 1 99 ? -12.141 -14.713 4.818 1.00 7.45 94 ILE B C 1
ATOM 4508 O O . ILE B 1 99 ? -12.485 -15.363 5.808 1.00 7.64 94 ILE B O 1
ATOM 4513 N N . PHE B 1 100 ? -11.698 -15.270 3.694 1.00 7.00 95 PHE B N 1
ATOM 4514 C CA . PHE B 1 100 ? -11.501 -16.715 3.553 1.00 7.04 95 PHE B CA 1
ATOM 4515 C C . PHE B 1 100 ? -10.030 -16.954 3.253 1.00 7.26 95 PHE B C 1
ATOM 4516 O O . PHE B 1 100 ? -9.617 -16.843 2.099 1.00 7.10 95 PHE B O 1
ATOM 4524 N N . PRO B 1 101 ? -9.222 -17.295 4.274 1.00 7.77 96 PRO B N 1
ATOM 4525 C CA . PRO B 1 101 ? -7.790 -17.419 4.009 1.00 8.31 96 PRO B CA 1
ATOM 4526 C C . PRO B 1 101 ? -7.454 -18.400 2.879 1.00 8.84 96 PRO B C 1
ATOM 4527 O O . PRO B 1 101 ? -6.457 -18.204 2.180 1.00 9.86 96 PRO B O 1
ATOM 4531 N N . ASP B 1 102 ? -8.274 -19.437 2.699 1.00 9.24 97 ASP B N 1
ATOM 4532 C CA . ASP B 1 102 ? -8.059 -20.422 1.637 1.00 10.20 97 ASP B CA 1
ATOM 4533 C C . ASP B 1 102 ? -8.946 -20.169 0.413 1.00 9.95 97 ASP B C 1
ATOM 4534 O O . ASP B 1 102 ? -8.945 -20.960 -0.536 1.00 10.01 97 ASP B O 1
ATOM 4539 N N . GLY B 1 103 ? -9.714 -19.081 0.439 1.00 9.00 98 GLY B N 1
ATOM 4540 C CA . GLY B 1 103 ? -10.592 -18.712 -0.674 1.00 9.62 98 GLY B CA 1
ATOM 4541 C C . GLY B 1 103 ? -11.959 -19.369 -0.643 1.00 9.93 98 GLY B C 1
ATOM 4542 O O . GLY B 1 103 ? -12.862 -18.968 -1.377 1.00 11.19 98 GLY B O 1
ATOM 4543 N N . GLU B 1 104 ? -12.102 -20.374 0.218 1.00 9.67 99 GLU B N 1
ATOM 4544 C CA . GLU B 1 104 ? -13.315 -21.170 0.363 1.00 10.11 99 GLU B CA 1
ATOM 4545 C C . GLU B 1 104 ? -13.211 -21.808 1.746 1.00 10.17 99 GLU B C 1
ATOM 4546 O O . GLU B 1 104 ? -12.118 -21.881 2.316 1.00 10.73 99 GLU B O 1
ATOM 4552 N N . GLY B 1 105 ? -14.331 -22.271 2.290 1.00 11.24 100 GLY B N 1
ATOM 4553 C CA . GLY B 1 105 ? -14.300 -22.925 3.591 1.00 11.48 100 GLY B CA 1
ATOM 4554 C C . GLY B 1 105 ? -14.330 -21.992 4.793 1.00 11.31 100 GLY B C 1
ATOM 4555 O O . GLY B 1 105 ? -15.278 -21.232 4.978 1.00 12.04 100 GLY B O 1
ATOM 4556 N N . ARG B 1 106 ? -13.289 -22.076 5.619 1.00 11.87 101 ARG B N 1
ATOM 4557 C CA . ARG B 1 106 ? -13.253 -21.412 6.925 1.00 12.35 101 ARG B CA 1
ATOM 4558 C C . ARG B 1 106 ? -13.236 -19.882 6.821 1.00 11.45 101 ARG B C 1
ATOM 4559 O O . ARG B 1 106 ? -12.462 -19.312 6.042 1.00 12.23 101 ARG B O 1
ATOM 4567 N N . VAL B 1 107 ? -14.104 -19.235 7.598 1.00 10.81 102 VAL B N 1
ATOM 4568 C CA . VAL B 1 107 ? -14.157 -17.781 7.697 1.00 10.50 102 VAL B CA 1
ATOM 4569 C C . VAL B 1 107 ? -13.208 -17.296 8.791 1.00 10.12 102 VAL B C 1
ATOM 4570 O O . VAL B 1 107 ? -13.182 -17.849 9.905 1.00 10.82 102 VAL B O 1
ATOM 4574 N N . ASN B 1 108 ? -12.427 -16.269 8.467 1.00 9.39 103 ASN B N 1
ATOM 4575 C CA . ASN B 1 108 ? -11.550 -15.602 9.426 1.00 8.92 103 ASN B CA 1
ATOM 4576 C C . ASN B 1 108 ? -12.324 -14.486 10.119 1.00 8.61 103 ASN B C 1
ATOM 4577 O O . ASN B 1 108 ? -12.487 -13.399 9.573 1.00 8.07 103 ASN B O 1
ATOM 4582 N N . GLN B 1 109 ? -12.823 -14.751 11.322 1.00 8.49 104 GLN B N 1
ATOM 4583 C CA . GLN B 1 109 ? -13.679 -13.783 12.006 1.00 9.16 104 GLN B CA 1
ATOM 4584 C C . GLN B 1 109 ? -13.001 -12.436 12.275 1.00 8.27 104 GLN B C 1
ATOM 4585 O O . GLN B 1 109 ? -13.657 -11.391 12.263 1.00 8.24 104 GLN B O 1
ATOM 4591 N N . GLU B 1 110 ? -11.693 -12.461 12.526 1.00 8.04 105 GLU B N 1
ATOM 4592 C CA . GLU B 1 110 ? -10.960 -11.223 12.786 1.00 8.10 105 GLU B CA 1
ATOM 4593 C C . GLU B 1 110 ? -10.997 -10.318 11.547 1.00 7.68 105 GLU B C 1
ATOM 4594 O O . GLU B 1 110 ? -11.079 -9.093 11.665 1.00 7.98 105 GLU B O 1
ATOM 4600 N N . GLY B 1 111 ? -10.936 -10.938 10.368 1.00 7.32 106 GLY B N 1
ATOM 4601 C CA . GLY B 1 111 ? -10.998 -10.198 9.103 1.00 7.52 106 GLY B CA 1
ATOM 4602 C C . GLY B 1 111 ? -12.371 -9.596 8.886 1.00 7.22 106 GLY B C 1
ATOM 4603 O O . GLY B 1 111 ? -12.509 -8.430 8.512 1.00 7.71 106 GLY B O 1
ATOM 4604 N N . VAL B 1 112 ? -13.414 -10.384 9.141 1.00 7.26 107 VAL B N 1
ATOM 4605 C CA . VAL B 1 112 ? -14.785 -9.864 9.103 1.00 7.56 107 VAL B CA 1
ATOM 4606 C C . VAL B 1 112 ? -14.957 -8.655 10.036 1.00 7.44 107 VAL B C 1
ATOM 4607 O O . VAL B 1 112 ? -15.585 -7.648 9.675 1.00 7.92 107 VAL B O 1
ATOM 4611 N N . ALA B 1 113 ? -14.384 -8.753 11.235 1.00 7.18 108 ALA B N 1
ATOM 4612 C CA . ALA B 1 113 ? -14.487 -7.674 12.209 1.00 7.38 108 ALA B CA 1
ATOM 4613 C C . ALA B 1 113 ? -13.846 -6.383 11.713 1.00 7.00 108 ALA B C 1
ATOM 4614 O O . ALA B 1 113 ? -14.374 -5.301 11.954 1.00 7.25 108 ALA B O 1
ATOM 4616 N N . TYR B 1 114 ? -12.703 -6.495 11.028 1.00 6.54 109 TYR B N 1
ATOM 4617 C CA . TYR B 1 114 ? -12.064 -5.308 10.465 1.00 6.65 109 TYR B CA 1
ATOM 4618 C C . TYR B 1 114 ? -13.015 -4.579 9.512 1.00 6.59 109 TYR B C 1
ATOM 4619 O O . TYR B 1 114 ? -13.238 -3.374 9.645 1.00 6.70 109 TYR B O 1
ATOM 4628 N N . TYR B 1 115 ? -13.581 -5.304 8.549 1.00 6.47 110 TYR B N 1
ATOM 4629 C CA . TYR B 1 115 ? -14.456 -4.632 7.599 1.00 6.46 110 TYR B CA 1
ATOM 4630 C C . TYR B 1 115 ? -15.728 -4.095 8.252 1.00 6.47 110 TYR B C 1
ATOM 4631 O O . TYR B 1 115 ? -16.202 -3.016 7.888 1.00 6.45 110 TYR B O 1
ATOM 4640 N N . ASN B 1 116 ? -16.269 -4.825 9.227 1.00 6.73 111 ASN B N 1
ATOM 4641 C CA . ASN B 1 116 ? -17.395 -4.289 9.988 1.00 7.11 111 ASN B CA 1
ATOM 4642 C C . ASN B 1 116 ? -17.035 -2.970 10.669 1.00 7.15 111 ASN B C 1
ATOM 4643 O O . ASN B 1 116 ? -17.802 -2.012 10.628 1.00 7.62 111 ASN B O 1
ATOM 4648 N N . ASN B 1 117 ? -15.849 -2.920 11.270 1.00 7.04 112 ASN B N 1
ATOM 4649 C CA . ASN B 1 117 ? -15.412 -1.712 11.969 1.00 7.56 112 ASN B CA 1
ATOM 4650 C C . ASN B 1 117 ? -15.211 -0.538 11.012 1.00 7.10 112 ASN B C 1
ATOM 4651 O O . ASN B 1 117 ? -15.605 0.596 11.301 1.00 7.60 112 ASN B O 1
ATOM 4656 N N . LEU B 1 118 ? -14.615 -0.818 9.855 1.00 7.07 113 LEU B N 1
ATOM 4657 C CA . LEU B 1 118 ? -14.414 0.205 8.834 1.00 6.81 113 LEU B CA 1
ATOM 4658 C C . LEU B 1 118 ? -15.750 0.737 8.291 1.00 6.70 113 LEU B C 1
ATOM 4659 O O . LEU B 1 118 ? -15.979 1.952 8.224 1.00 6.62 113 LEU B O 1
ATOM 4664 N N . ILE B 1 119 ? -16.622 -0.183 7.897 1.00 6.71 114 ILE B N 1
ATOM 4665 C CA . ILE B 1 119 ? -17.937 0.179 7.363 1.00 6.59 114 ILE B CA 1
ATOM 4666 C C . ILE B 1 119 ? -18.724 0.988 8.392 1.00 6.66 114 ILE B C 1
ATOM 4667 O O . ILE B 1 119 ? -19.304 2.024 8.059 1.00 7.26 114 ILE B O 1
ATOM 4672 N N . ASN B 1 120 ? -18.746 0.513 9.633 1.00 7.27 115 ASN B N 1
ATOM 4673 C CA . ASN B 1 120 ? -19.505 1.224 10.658 1.00 7.29 115 ASN B CA 1
ATOM 4674 C C . ASN B 1 120 ? -18.939 2.614 10.921 1.00 7.34 115 ASN B C 1
ATOM 4675 O O . ASN B 1 120 ? -19.692 3.578 11.113 1.00 8.36 115 ASN B O 1
ATOM 4680 N N . TYR B 1 121 ? -17.616 2.744 10.905 1.00 7.66 116 TYR B N 1
ATOM 4681 C CA . TYR B 1 121 ? -17.036 4.069 11.126 1.00 7.34 116 TYR B CA 1
ATOM 4682 C C . TYR B 1 121 ? -17.307 5.032 9.969 1.00 7.28 116 TYR B C 1
ATOM 4683 O O . TYR B 1 121 ? -17.609 6.207 10.191 1.00 8.08 116 TYR B O 1
ATOM 4692 N N . LEU B 1 122 ? -17.195 4.546 8.730 1.00 7.20 117 LEU B N 1
ATOM 4693 C CA . LEU B 1 122 ? -17.575 5.351 7.566 1.00 7.33 117 LEU B CA 1
ATOM 4694 C C . LEU B 1 122 ? -18.991 5.878 7.729 1.00 7.63 117 LEU B C 1
ATOM 4695 O O . LEU B 1 122 ? -19.252 7.072 7.572 1.00 7.78 117 LEU B O 1
ATOM 4700 N N . LEU B 1 123 ? -19.918 4.987 8.047 1.00 8.36 118 LEU B N 1
ATOM 4701 C CA . LEU B 1 123 ? -21.318 5.400 8.169 1.00 9.35 118 LEU B CA 1
ATOM 4702 C C . LEU B 1 123 ? -21.517 6.391 9.331 1.00 10.10 118 LEU B C 1
ATOM 4703 O O . LEU B 1 123 ? -22.247 7.374 9.195 1.00 10.84 118 LEU B O 1
ATOM 4708 N N . GLN B 1 124 ? -20.853 6.140 10.458 1.00 10.39 119 GLN B N 1
ATOM 4709 C CA . GLN B 1 124 ? -20.905 7.063 11.595 1.00 11.54 119 GLN B CA 1
ATOM 4710 C C . GLN B 1 124 ? -20.463 8.473 11.187 1.00 11.55 119 GLN B C 1
ATOM 4711 O O . GLN B 1 124 ? -21.018 9.471 11.659 1.00 12.19 119 GLN B O 1
ATOM 4717 N N . LYS B 1 125 ? -19.477 8.549 10.292 1.00 10.82 120 LYS B N 1
ATOM 4718 C CA . LYS B 1 125 ? -18.910 9.821 9.850 1.00 11.05 120 LYS B CA 1
ATOM 4719 C C . LYS B 1 125 ? -19.588 10.394 8.593 1.00 10.91 120 LYS B C 1
ATOM 4720 O O . LYS B 1 125 ? -19.132 11.397 8.042 1.00 12.04 120 LYS B O 1
ATOM 4726 N N . GLY B 1 126 ? -20.665 9.755 8.143 1.00 10.46 121 GLY B N 1
ATOM 4727 C CA . GLY B 1 126 ? -21.429 10.262 7.004 1.00 10.63 121 GLY B CA 1
ATOM 4728 C C . GLY B 1 126 ? -20.767 10.045 5.654 1.00 10.07 121 GLY B C 1
ATOM 4729 O O . GLY B 1 126 ? -21.024 10.775 4.703 1.00 11.22 121 GLY B O 1
ATOM 4730 N N . ILE B 1 127 ? -19.919 9.025 5.564 1.00 9.19 122 ILE B N 1
ATOM 4731 C CA . ILE B 1 127 ? -19.250 8.684 4.297 1.00 8.52 122 ILE B CA 1
ATOM 4732 C C . ILE B 1 127 ? -19.836 7.370 3.752 1.00 8.13 122 ILE B C 1
ATOM 4733 O O . ILE B 1 127 ? -19.859 6.349 4.453 1.00 8.91 122 ILE B O 1
ATOM 4738 N N . THR B 1 128 ? -20.303 7.389 2.506 1.00 7.31 123 THR B N 1
ATOM 4739 C CA . THR B 1 128 ? -20.956 6.209 1.917 1.00 7.26 123 THR B CA 1
ATOM 4740 C C . THR B 1 128 ? -19.916 5.198 1.434 1.00 6.83 123 THR B C 1
ATOM 4741 O O . THR B 1 128 ? -19.054 5.552 0.645 1.00 7.20 123 THR B O 1
ATOM 4745 N N . PRO B 1 129 ? -19.998 3.935 1.896 1.00 6.99 124 PRO B N 1
ATOM 4746 C CA . PRO B 1 129 ? -19.064 2.918 1.407 1.00 6.98 124 PRO B CA 1
ATOM 4747 C C . PRO B 1 129 ? -19.433 2.403 0.014 1.00 7.10 124 PRO B C 1
ATOM 4748 O O . PRO B 1 129 ? -20.579 2.012 -0.221 1.00 7.60 124 PRO B O 1
ATOM 4752 N N . TYR B 1 130 ? -18.464 2.430 -0.900 1.00 6.63 125 TYR B N 1
ATOM 4753 C CA . TYR B 1 130 ? -18.585 1.811 -2.227 1.00 6.57 125 TYR B CA 1
ATOM 4754 C C . TYR B 1 130 ? -17.559 0.690 -2.222 1.00 6.58 125 TYR B C 1
ATOM 4755 O O . TYR B 1 130 ? -16.354 0.936 -2.130 1.00 7.18 125 TYR B O 1
ATOM 4764 N N . VAL B 1 131 ? -18.020 -0.548 -2.304 1.00 6.01 126 VAL B N 1
ATOM 4765 C CA . VAL B 1 131 ? -17.173 -1.678 -1.928 1.00 6.20 126 VAL B CA 1
ATOM 4766 C C . VAL B 1 131 ? -16.908 -2.616 -3.091 1.00 5.97 126 VAL B C 1
ATOM 4767 O O . VAL B 1 131 ? -17.834 -3.223 -3.631 1.00 5.91 126 VAL B O 1
ATOM 4771 N N . ASN B 1 132 ? -15.637 -2.729 -3.472 1.00 5.52 127 ASN B N 1
ATOM 4772 C CA . ASN B 1 132 ? -15.193 -3.750 -4.421 1.00 6.47 127 ASN B CA 1
ATOM 4773 C C . ASN B 1 132 ? -14.948 -5.081 -3.737 1.00 6.36 127 ASN B C 1
ATOM 4774 O O . ASN B 1 132 ? -14.303 -5.135 -2.691 1.00 6.81 127 ASN B O 1
ATOM 4779 N N . LEU B 1 133 ? -15.435 -6.162 -4.335 1.00 6.22 128 LEU B N 1
ATOM 4780 C CA . LEU B 1 133 ? -15.181 -7.497 -3.796 1.00 6.78 128 LEU B CA 1
ATOM 4781 C C . LEU B 1 133 ? -13.805 -8.032 -4.189 1.00 6.69 128 LEU B C 1
ATOM 4782 O O . LEU B 1 133 ? -13.251 -8.894 -3.510 1.00 6.82 128 LEU B O 1
ATOM 4787 N N . TYR B 1 134 ? -13.265 -7.537 -5.296 1.00 6.65 129 TYR B N 1
ATOM 4788 C CA . TYR B 1 134 ? -12.036 -8.093 -5.850 1.00 6.89 129 TYR B CA 1
ATOM 4789 C C . TYR B 1 134 ? -11.211 -6.985 -6.472 1.00 7.17 129 TYR B C 1
ATOM 4790 O O . TYR B 1 134 ? -11.730 -6.187 -7.256 1.00 8.48 129 TYR B O 1
ATOM 4799 N N . HIS B 1 135 ? -9.925 -6.939 -6.129 1.00 6.77 130 HIS B N 1
ATOM 4800 C CA . HIS B 1 135 ? -9.006 -5.958 -6.710 1.00 7.32 130 HIS B CA 1
ATOM 4801 C C . HIS B 1 135 ? -7.617 -6.603 -6.871 1.00 7.59 130 HIS B C 1
ATOM 4802 O O . HIS B 1 135 ? -6.656 -6.251 -6.179 1.00 7.77 130 HIS B O 1
ATOM 4809 N N . TYR B 1 136 ? -7.556 -7.576 -7.787 1.00 7.63 131 TYR B N 1
ATOM 4810 C CA . TYR B 1 136 ? -6.339 -8.310 -8.193 1.00 8.05 131 TYR B CA 1
ATOM 4811 C C . TYR B 1 136 ? -5.877 -9.396 -7.228 1.00 8.18 131 TYR B C 1
ATOM 4812 O O . TYR B 1 136 ? -4.994 -10.191 -7.568 1.00 8.40 131 TYR B O 1
ATOM 4821 N N . ASP B 1 137 ? -6.456 -9.419 -6.038 1.00 7.39 132 ASP B N 1
ATOM 4822 C CA . ASP B 1 137 ? -5.908 -10.174 -4.924 1.00 7.40 132 ASP B CA 1
ATOM 4823 C C . ASP B 1 137 ? -6.526 -11.562 -4.726 1.00 7.55 132 ASP B C 1
ATOM 4824 O O . ASP B 1 137 ? -6.985 -11.911 -3.632 1.00 7.60 132 ASP B O 1
ATOM 4829 N N . LEU B 1 138 ? -6.513 -12.371 -5.782 1.00 7.46 133 LEU B N 1
ATOM 4830 C CA . LEU B 1 138 ? -6.999 -13.746 -5.688 1.00 7.23 133 LEU B CA 1
ATOM 4831 C C . LEU B 1 138 ? -6.270 -14.525 -4.578 1.00 6.67 133 LEU B C 1
ATOM 4832 O O . LEU B 1 138 ? -5.040 -14.492 -4.509 1.00 6.65 133 LEU B O 1
ATOM 4837 N N . PRO B 1 139 ? -7.016 -15.226 -3.702 1.00 6.57 134 PRO B N 1
ATOM 4838 C CA . PRO B 1 139 ? -6.351 -16.082 -2.725 1.00 6.78 134 PRO B CA 1
ATOM 4839 C C . PRO B 1 139 ? -5.387 -17.057 -3.400 1.00 6.82 134 PRO B C 1
ATOM 4840 O O . PRO B 1 139 ? -5.748 -17.738 -4.367 1.00 7.32 134 PRO B O 1
ATOM 4844 N N . LEU B 1 140 ? -4.166 -17.129 -2.880 1.00 6.92 135 LEU B N 1
ATOM 4845 C CA . LEU B 1 140 ? -3.144 -18.008 -3.447 1.00 7.57 135 LEU B CA 1
ATOM 4846 C C . LEU B 1 140 ? -3.620 -19.459 -3.501 1.00 7.60 135 LEU B C 1
ATOM 4847 O O . LEU B 1 140 ? -3.318 -20.188 -4.450 1.00 7.85 135 LEU B O 1
ATOM 4852 N N . ALA B 1 141 ? -4.366 -19.879 -2.489 1.00 7.79 136 ALA B N 1
ATOM 4853 C CA . ALA B 1 141 ? -4.854 -21.251 -2.452 1.00 8.48 136 ALA B CA 1
ATOM 4854 C C . ALA B 1 141 ? -5.732 -21.586 -3.661 1.00 8.81 136 ALA B C 1
ATOM 4855 O O . ALA B 1 141 ? -5.705 -22.724 -4.160 1.00 9.31 136 ALA B O 1
ATOM 4857 N N . LEU B 1 142 ? -6.511 -20.615 -4.137 1.00 8.43 137 LEU B N 1
ATOM 4858 C CA . LEU B 1 142 ? -7.370 -20.840 -5.313 1.00 8.38 137 LEU B CA 1
ATOM 4859 C C . LEU B 1 142 ? -6.571 -20.893 -6.605 1.00 8.66 137 LEU B C 1
ATOM 4860 O O . LEU B 1 142 ? -6.904 -21.655 -7.518 1.00 9.23 137 LEU B O 1
ATOM 4865 N N . GLU B 1 143 ? -5.515 -20.089 -6.695 1.00 8.58 138 GLU B N 1
ATOM 4866 C CA . GLU B 1 143 ? -4.621 -20.164 -7.841 1.00 8.68 138 GLU B CA 1
ATOM 4867 C C . GLU B 1 143 ? -4.008 -21.565 -7.931 1.00 8.92 138 GLU B C 1
ATOM 4868 O O . GLU B 1 143 ? -3.997 -22.194 -8.999 1.00 9.33 138 GLU B O 1
ATOM 4874 N N . LYS B 1 144 ? -3.510 -22.058 -6.802 1.00 8.99 139 LYS B N 1
ATOM 4875 C CA . LYS B 1 144 ? -2.830 -23.356 -6.773 1.00 9.91 139 LYS B CA 1
ATOM 4876 C C . LYS B 1 144 ? -3.782 -24.536 -6.985 1.00 10.03 139 LYS B C 1
ATOM 4877 O O . LYS B 1 144 ? -3.460 -25.468 -7.733 1.00 11.03 139 LYS B O 1
ATOM 4883 N N . LYS B 1 145 ? -4.949 -24.489 -6.356 1.00 9.40 140 LYS B N 1
ATOM 4884 C CA . LYS B 1 145 ? -5.891 -25.613 -6.391 1.00 9.82 140 LYS B CA 1
ATOM 4885 C C . LYS B 1 145 ? -6.690 -25.685 -7.693 1.00 9.79 140 LYS B C 1
ATOM 4886 O O . LYS B 1 145 ? -6.930 -26.777 -8.226 1.00 10.66 140 LYS B O 1
ATOM 4892 N N . TYR B 1 146 ? -7.102 -24.532 -8.206 1.00 9.50 141 TYR B N 1
ATOM 4893 C CA . TYR B 1 146 ? -8.038 -24.475 -9.329 1.00 9.05 141 TYR B CA 1
ATOM 4894 C C . TYR B 1 146 ? -7.447 -23.902 -10.607 1.00 9.05 141 TYR B C 1
ATOM 4895 O O . TYR B 1 146 ? -8.047 -24.039 -11.675 1.00 9.82 141 TYR B O 1
ATOM 4904 N N . GLY B 1 147 ? -6.298 -23.238 -10.512 1.00 8.84 142 GLY B N 1
ATOM 4905 C CA . GLY B 1 147 ? -5.750 -22.523 -11.657 1.00 8.92 142 GLY B CA 1
ATOM 4906 C C . GLY B 1 147 ? -6.367 -21.150 -11.861 1.00 8.68 142 GLY B C 1
ATOM 4907 O O . GLY B 1 147 ? -6.293 -20.584 -12.958 1.00 9.03 142 GLY B O 1
ATOM 4908 N N . GLY B 1 148 ? -6.990 -20.607 -10.818 1.00 8.33 143 GLY B N 1
ATOM 4909 C CA . GLY B 1 148 ? -7.481 -19.233 -10.888 1.00 8.09 143 GLY B CA 1
ATOM 4910 C C . GLY B 1 148 ? -8.443 -18.989 -12.045 1.00 7.88 143 GLY B C 1
ATOM 4911 O O . GLY B 1 148 ? -9.289 -19.834 -12.355 1.00 8.37 143 GLY B O 1
ATOM 4912 N N . TRP B 1 149 ? -8.304 -17.832 -12.684 1.00 7.87 144 TRP B N 1
ATOM 4913 C CA . TRP B 1 149 ? -9.288 -17.361 -13.658 1.00 7.83 144 TRP B CA 1
ATOM 4914 C C . TRP B 1 149 ? -9.331 -18.165 -14.966 1.00 8.28 144 TRP B C 1
ATOM 4915 O O . TRP B 1 149 ? -10.186 -17.929 -15.810 1.00 8.57 144 TRP B O 1
ATOM 4926 N N . LEU B 1 150 ? -8.418 -19.118 -15.116 1.00 8.61 145 LEU B N 1
ATOM 4927 C CA . LEU B 1 150 ? -8.487 -20.037 -16.246 1.00 9.17 145 LEU B CA 1
ATOM 4928 C C . LEU B 1 150 ? -9.609 -21.059 -16.058 1.00 9.16 145 LEU B C 1
ATOM 4929 O O . LEU B 1 150 ? -10.060 -21.679 -17.026 1.00 10.35 145 LEU B O 1
ATOM 4934 N N . ASN B 1 151 ? -10.060 -21.237 -14.818 1.00 8.74 146 ASN B N 1
ATOM 4935 C CA . ASN B 1 151 ? -11.046 -22.265 -14.482 1.00 8.79 146 ASN B CA 1
ATOM 4936 C C . ASN B 1 151 ? -12.462 -21.707 -14.368 1.00 8.83 146 ASN B C 1
ATOM 4937 O O . ASN B 1 151 ? -12.720 -20.790 -13.590 1.00 9.11 146 ASN B O 1
ATOM 4942 N N . ALA B 1 152 ? -13.386 -22.258 -15.154 1.00 9.14 147 ALA B N 1
ATOM 4943 C CA . ALA B 1 152 ? -14.783 -21.846 -15.102 1.00 9.09 147 ALA B CA 1
ATOM 4944 C C . ALA B 1 152 ? -15.414 -22.002 -13.715 1.00 8.95 147 ALA B C 1
ATOM 4945 O O . ALA B 1 152 ? -16.415 -21.355 -13.400 1.00 9.41 147 ALA B O 1
ATOM 4947 N N . LYS B 1 153 ? -14.822 -22.855 -12.883 1.00 9.02 148 LYS B N 1
ATOM 4948 C CA . LYS B 1 153 ? -15.273 -23.036 -11.505 1.00 9.84 148 LYS B CA 1
ATOM 4949 C C . LYS B 1 153 ? -15.178 -21.746 -10.674 1.00 8.98 148 LYS B C 1
ATOM 4950 O O . LYS B 1 153 ? -15.800 -21.634 -9.614 1.00 9.04 148 LYS B O 1
ATOM 4956 N N . MET B 1 154 ? -14.399 -20.779 -11.147 1.00 8.80 149 MET B N 1
ATOM 4957 C CA . MET B 1 154 ? -14.315 -19.489 -10.467 1.00 8.35 149 MET B CA 1
ATOM 4958 C C . MET B 1 154 ? -15.671 -18.830 -10.314 1.00 8.23 149 MET B C 1
ATOM 4959 O O . MET B 1 154 ? -15.876 -18.087 -9.364 1.00 8.29 149 MET B O 1
ATOM 4964 N N . ALA B 1 155 ? -16.600 -19.083 -11.234 1.00 8.13 150 ALA B N 1
ATOM 4965 C CA . ALA B 1 155 ? -17.931 -18.492 -11.077 1.00 8.10 150 ALA B CA 1
ATOM 4966 C C . ALA B 1 155 ? -18.593 -18.931 -9.767 1.00 8.33 150 ALA B C 1
ATOM 4967 O O . ALA B 1 155 ? -19.125 -18.102 -9.017 1.00 8.35 150 ALA B O 1
ATOM 4969 N N . ASP B 1 156 ? -18.535 -20.234 -9.487 1.00 8.57 151 ASP B N 1
ATOM 4970 C CA . ASP B 1 156 ? -19.077 -20.780 -8.236 1.00 8.88 151 ASP B CA 1
ATOM 4971 C C . ASP B 1 156 ? -18.313 -20.253 -7.021 1.00 8.30 151 ASP B C 1
ATOM 4972 O O . ASP B 1 156 ? -18.916 -19.855 -6.018 1.00 8.47 151 ASP B O 1
ATOM 4977 N N . LEU B 1 157 ? -16.986 -20.280 -7.105 1.00 7.97 152 LEU B N 1
ATOM 4978 C CA . LEU B 1 157 ? -16.144 -19.866 -5.981 1.00 7.73 152 LEU B CA 1
ATOM 4979 C C . LEU B 1 157 ? -16.349 -18.393 -5.648 1.00 7.48 152 LEU B C 1
ATOM 4980 O O . LEU B 1 157 ? -16.466 -18.011 -4.473 1.00 7.59 152 LEU B O 1
ATOM 4985 N N . PHE B 1 158 ? -16.394 -17.561 -6.685 1.00 7.09 153 PHE B N 1
ATOM 4986 C CA . PHE B 1 158 ? -16.612 -16.132 -6.490 1.00 6.84 153 PHE B CA 1
ATOM 4987 C C . PHE B 1 158 ? -18.021 -15.853 -5.978 1.00 7.03 153 PHE B C 1
ATOM 4988 O O . PHE B 1 158 ? -18.209 -15.018 -5.099 1.00 7.33 153 PHE B O 1
ATOM 4996 N N . THR B 1 159 ? -19.006 -16.572 -6.508 1.00 7.05 154 THR B N 1
ATOM 4997 C CA . THR B 1 159 ? -20.373 -16.354 -6.064 1.00 7.37 154 THR B CA 1
ATOM 4998 C C . THR B 1 159 ? -20.531 -16.676 -4.587 1.00 7.28 154 THR B C 1
ATOM 4999 O O . THR B 1 159 ? -21.226 -15.968 -3.880 1.00 7.46 154 THR B O 1
ATOM 5003 N N . GLU B 1 160 ? -19.877 -17.728 -4.111 1.00 7.67 155 GLU B N 1
ATOM 5004 C CA . GLU B 1 160 ? -20.011 -18.082 -2.707 1.00 8.35 155 GLU B CA 1
ATOM 5005 C C . GLU B 1 160 ? -19.370 -17.044 -1.784 1.00 7.67 155 GLU B C 1
ATOM 5006 O O . GLU B 1 160 ? -19.925 -16.717 -0.726 1.00 8.26 155 GLU B O 1
ATOM 5012 N N . TYR B 1 161 ? -18.229 -16.499 -2.213 1.00 7.44 156 TYR B N 1
ATOM 5013 C CA . TYR B 1 161 ? -17.568 -15.400 -1.501 1.00 7.03 156 TYR B CA 1
ATOM 5014 C C . TYR B 1 161 ? -18.450 -14.147 -1.502 1.00 6.72 156 TYR B C 1
ATOM 5015 O O . TYR B 1 161 ? -18.654 -13.508 -0.465 1.00 7.10 156 TYR B O 1
ATOM 5024 N N . ALA B 1 162 ? -18.976 -13.803 -2.673 1.00 7.25 157 ALA B N 1
ATOM 5025 C CA . ALA B 1 162 ? -19.868 -12.655 -2.794 1.00 7.18 157 ALA B CA 1
ATOM 5026 C C . ALA B 1 162 ? -21.097 -12.802 -1.906 1.00 7.03 157 ALA B C 1
ATOM 5027 O O . ALA B 1 162 ? -21.484 -11.855 -1.204 1.00 7.16 157 ALA B O 1
ATOM 5029 N N . ASP B 1 163 ? -21.699 -13.991 -1.935 1.00 7.00 158 ASP B N 1
ATOM 5030 C CA . ASP B 1 163 ? -22.858 -14.294 -1.102 1.00 7.61 158 ASP B CA 1
ATOM 5031 C C . ASP B 1 163 ? -22.548 -14.010 0.374 1.00 7.33 158 ASP B C 1
ATOM 5032 O O . ASP B 1 163 ? -23.331 -13.352 1.069 1.00 7.56 158 ASP B O 1
ATOM 5037 N N . PHE B 1 164 ? -21.401 -14.493 0.853 1.00 7.42 159 PHE B N 1
ATOM 5038 C CA . PHE B 1 164 ? -21.017 -14.230 2.238 1.00 7.57 159 PHE B CA 1
ATOM 5039 C C . PHE B 1 164 ? -20.928 -12.739 2.519 1.00 7.22 159 PHE B C 1
ATOM 5040 O O . PHE B 1 164 ? -21.390 -12.274 3.561 1.00 7.64 159 PHE B O 1
ATOM 5048 N N . CYS B 1 165 ? -20.318 -11.990 1.605 1.00 6.93 160 CYS B N 1
ATOM 5049 C CA . CYS B 1 165 ? -20.191 -10.547 1.801 1.00 6.90 160 CYS B CA 1
ATOM 5050 C C . CYS B 1 165 ? -21.549 -9.839 1.794 1.00 6.75 160 CYS B C 1
ATOM 5051 O O . CYS B 1 165 ? -21.801 -8.947 2.609 1.00 7.00 160 CYS B O 1
ATOM 5054 N N . PHE B 1 166 ? -22.432 -10.242 0.884 1.00 6.68 161 PHE B N 1
ATOM 5055 C CA . PHE B 1 166 ? -23.769 -9.655 0.845 1.00 7.14 161 PHE B CA 1
ATOM 5056 C C . PHE B 1 166 ? -24.502 -9.911 2.168 1.00 7.50 161 PHE B C 1
ATOM 5057 O O . PHE B 1 166 ? -25.096 -9.007 2.760 1.00 8.01 161 PHE B O 1
ATOM 5065 N N . LYS B 1 167 ? -24.468 -11.154 2.630 1.00 8.42 162 LYS B N 1
ATOM 5066 C CA . LYS B 1 167 ? -25.128 -11.524 3.877 1.00 9.21 162 LYS B CA 1
ATOM 5067 C C . LYS B 1 167 ? -24.580 -10.735 5.067 1.00 9.08 162 LYS B C 1
ATOM 5068 O O . LYS B 1 167 ? -25.331 -10.248 5.919 1.00 9.54 162 LYS B O 1
ATOM 5074 N N . THR B 1 168 ? -23.261 -10.600 5.108 1.00 8.19 163 THR B N 1
ATOM 5075 C CA . THR B 1 168 ? -22.567 -10.107 6.289 1.00 8.39 163 THR B CA 1
ATOM 5076 C C . THR B 1 168 ? -22.536 -8.580 6.364 1.00 7.90 163 THR B C 1
ATOM 5077 O O . THR B 1 168 ? -22.626 -8.007 7.444 1.00 8.78 163 THR B O 1
ATOM 5081 N N . PHE B 1 169 ? -22.437 -7.923 5.213 1.00 7.47 164 PHE B N 1
ATOM 5082 C CA . PHE B 1 169 ? -22.273 -6.474 5.182 1.00 7.35 164 PHE B CA 1
ATOM 5083 C C . PHE B 1 169 ? -23.400 -5.734 4.476 1.00 7.38 164 PHE B C 1
ATOM 5084 O O . PHE B 1 169 ? -23.508 -4.521 4.612 1.00 7.30 164 PHE B O 1
ATOM 5092 N N . GLY B 1 170 ? -24.239 -6.459 3.737 1.00 7.54 165 GLY B N 1
ATOM 5093 C CA . GLY B 1 170 ? -25.215 -5.845 2.830 1.00 7.93 165 GLY B CA 1
ATOM 5094 C C . GLY B 1 170 ? -26.381 -5.107 3.469 1.00 8.17 165 GLY B C 1
ATOM 5095 O O . GLY B 1 170 ? -27.078 -4.342 2.800 1.00 8.30 165 GLY B O 1
ATOM 5096 N N . ASN B 1 171 ? -26.612 -5.326 4.761 1.00 8.70 166 ASN B N 1
ATOM 5097 C CA . ASN B 1 171 ? -27.590 -4.498 5.466 1.00 9.94 166 ASN B CA 1
ATOM 5098 C C . ASN B 1 171 ? -27.124 -3.049 5.599 1.00 9.65 166 ASN B C 1
ATOM 5099 O O . ASN B 1 171 ? -27.933 -2.144 5.785 1.00 10.12 166 ASN B O 1
ATOM 5104 N N . ARG B 1 172 ? -25.813 -2.845 5.464 1.00 9.03 167 ARG B N 1
ATOM 5105 C CA . ARG B 1 172 ? -25.209 -1.520 5.565 1.00 9.02 167 ARG B CA 1
ATOM 5106 C C . ARG B 1 172 ? -24.621 -1.032 4.241 1.00 8.81 167 ARG B C 1
ATOM 5107 O O . ARG B 1 172 ? -24.759 0.140 3.898 1.00 10.00 167 ARG B O 1
ATOM 5115 N N . VAL B 1 173 ? -23.963 -1.926 3.503 1.00 8.31 168 VAL B N 1
ATOM 5116 C CA . VAL B 1 173 ? -23.377 -1.580 2.204 1.00 7.91 168 VAL B CA 1
ATOM 5117 C C . VAL B 1 173 ? -24.428 -1.711 1.106 1.00 7.61 168 VAL B C 1
ATOM 5118 O O . VAL B 1 173 ? -25.024 -2.775 0.945 1.00 8.04 168 VAL B O 1
ATOM 5122 N N . LYS B 1 174 ? -24.658 -0.624 0.374 1.00 7.54 169 LYS B N 1
ATOM 5123 C CA . LYS B 1 174 ? -25.682 -0.586 -0.676 1.00 7.80 169 LYS B CA 1
ATOM 5124 C C . LYS B 1 174 ? -25.100 -0.351 -2.073 1.00 7.52 169 LYS B C 1
ATOM 5125 O O . LYS B 1 174 ? -25.831 -0.341 -3.058 1.00 8.13 169 LYS B O 1
ATOM 5131 N N . HIS B 1 175 ? -23.783 -0.161 -2.154 1.00 7.20 170 HIS B N 1
ATOM 5132 C CA . HIS B 1 175 ? -23.119 0.087 -3.430 1.00 7.08 170 HIS B CA 1
ATOM 5133 C C . HIS B 1 175 ? -21.936 -0.850 -3.556 1.00 7.03 170 HIS B C 1
ATOM 5134 O O . HIS B 1 175 ? -20.911 -0.647 -2.902 1.00 7.59 170 HIS B O 1
ATOM 5141 N N . TRP B 1 176 ? -22.088 -1.880 -4.383 1.00 6.56 171 TRP B N 1
ATOM 5142 C CA . TRP B 1 176 ? -21.048 -2.891 -4.575 1.00 6.53 171 TRP B CA 1
ATOM 5143 C C . TRP B 1 176 ? -20.470 -2.840 -5.977 1.00 6.57 171 TRP B C 1
ATOM 5144 O O . TRP B 1 176 ? -21.134 -2.384 -6.913 1.00 6.77 171 TRP B O 1
ATOM 5155 N N . PHE B 1 177 ? -19.237 -3.329 -6.112 1.00 6.23 172 PHE B N 1
ATOM 5156 C CA . PHE B 1 177 ? -18.649 -3.664 -7.403 1.00 6.62 172 PHE B CA 1
ATOM 5157 C C . PHE B 1 177 ? -18.062 -5.053 -7.253 1.00 6.67 172 PHE B C 1
ATOM 5158 O O . PHE B 1 177 ? -17.559 -5.401 -6.192 1.00 6.88 172 PHE B O 1
ATOM 5166 N N . THR B 1 178 ? -18.113 -5.846 -8.315 1.00 6.70 173 THR B N 1
ATOM 5167 C CA . THR B 1 178 ? -17.503 -7.168 -8.285 1.00 7.15 173 THR B CA 1
ATOM 5168 C C . THR B 1 178 ? -15.999 -7.048 -8.515 1.00 7.73 173 THR B C 1
ATOM 5169 O O . THR B 1 178 ? -15.204 -7.212 -7.581 1.00 9.40 173 THR B O 1
ATOM 5173 N N . PHE B 1 179 ? -15.614 -6.708 -9.739 1.00 7.52 174 PHE B N 1
ATOM 5174 C CA . PHE B 1 179 ? -14.210 -6.743 -10.153 1.00 7.35 174 PHE B CA 1
ATOM 5175 C C . PHE B 1 179 ? -13.649 -5.371 -10.464 1.00 7.82 174 PHE B C 1
ATOM 5176 O O . PHE B 1 179 ? -14.403 -4.415 -10.680 1.00 8.76 174 PHE B O 1
ATOM 5184 N N . ASN B 1 180 ? -12.318 -5.301 -10.488 1.00 8.43 175 ASN B N 1
ATOM 5185 C CA . ASN B 1 180 ? -11.582 -4.111 -10.895 1.00 7.86 175 ASN B CA 1
ATOM 5186 C C . ASN B 1 180 ? -10.662 -4.414 -12.071 1.00 8.03 175 ASN B C 1
ATOM 5187 O O . ASN B 1 180 ? -9.722 -5.217 -11.959 1.00 8.35 175 ASN B O 1
ATOM 5192 N N . GLN B 1 181 ? -10.930 -3.771 -13.198 1.00 8.17 176 GLN B N 1
ATOM 5193 C CA . GLN B 1 181 ? -10.051 -3.848 -14.369 1.00 7.84 176 GLN B CA 1
ATOM 5194 C C . GLN B 1 181 ? -9.709 -5.275 -14.817 1.00 8.07 176 GLN B C 1
ATOM 5195 O O . GLN B 1 181 ? -8.532 -5.622 -14.932 1.00 7.78 176 GLN B O 1
ATOM 5201 N N . PRO B 1 182 ? -10.729 -6.092 -15.109 1.00 7.81 177 PRO B N 1
ATOM 5202 C CA . PRO B 1 182 ? -10.447 -7.424 -15.631 1.00 7.91 177 PRO B CA 1
ATOM 5203 C C . PRO B 1 182 ? -9.601 -7.375 -16.905 1.00 7.95 177 PRO B C 1
ATOM 5204 O O . PRO B 1 182 ? -8.845 -8.303 -17.159 1.00 8.18 177 PRO B O 1
ATOM 5208 N N . ARG B 1 183 ? -9.701 -6.305 -17.690 1.00 7.52 178 ARG B N 1
ATOM 5209 C CA . ARG B 1 183 ? -8.842 -6.176 -18.876 1.00 7.55 178 ARG B CA 1
ATOM 5210 C C . ARG B 1 183 ? -7.363 -6.222 -18.505 1.00 7.65 178 ARG B C 1
ATOM 5211 O O . ARG B 1 183 ? -6.558 -6.846 -19.206 1.00 8.23 178 ARG B O 1
ATOM 5219 N N . ILE B 1 184 ? -7.004 -5.540 -17.419 1.00 8.01 179 ILE B N 1
ATOM 5220 C CA . ILE B 1 184 ? -5.610 -5.481 -16.994 1.00 8.63 179 ILE B CA 1
ATOM 5221 C C . ILE B 1 184 ? -5.140 -6.820 -16.423 1.00 8.24 179 ILE B C 1
ATOM 5222 O O . ILE B 1 184 ? -3.992 -7.213 -16.656 1.00 8.53 179 ILE B O 1
ATOM 5227 N N . VAL B 1 185 ? -6.004 -7.528 -15.691 1.00 7.86 180 VAL B N 1
ATOM 5228 C CA . VAL B 1 185 ? -5.668 -8.878 -15.248 1.00 7.98 180 VAL B CA 1
ATOM 5229 C C . VAL B 1 185 ? -5.410 -9.781 -16.458 1.00 8.02 180 VAL B C 1
ATOM 5230 O O . VAL B 1 185 ? -4.401 -10.499 -16.513 1.00 8.04 180 VAL B O 1
ATOM 5234 N N . ALA B 1 186 ? -6.296 -9.722 -17.451 1.00 7.47 181 ALA B N 1
ATOM 5235 C CA . ALA B 1 186 ? -6.105 -10.515 -18.672 1.00 7.94 181 ALA B CA 1
ATOM 5236 C C . ALA B 1 186 ? -4.820 -10.105 -19.410 1.00 8.00 181 ALA B C 1
ATOM 5237 O O . ALA B 1 186 ? -4.015 -10.959 -19.802 1.00 8.75 181 ALA B O 1
ATOM 5239 N N . LEU B 1 187 ? -4.623 -8.806 -19.604 1.00 7.78 182 LEU B N 1
ATOM 5240 C CA . LEU B 1 187 ? -3.472 -8.308 -20.350 1.00 7.87 182 LEU B CA 1
ATOM 5241 C C . LEU B 1 187 ? -2.156 -8.607 -19.632 1.00 7.96 182 LEU B C 1
ATOM 5242 O O . LEU B 1 187 ? -1.247 -9.232 -20.192 1.00 8.70 182 LEU B O 1
ATOM 5247 N N . LEU B 1 188 ? -2.029 -8.139 -18.396 1.00 7.99 183 LEU B N 1
ATOM 5248 C CA . LEU B 1 188 ? -0.737 -8.253 -17.723 1.00 8.32 183 LEU B CA 1
ATOM 5249 C C . LEU B 1 188 ? -0.500 -9.624 -17.109 1.00 8.43 183 LEU B C 1
ATOM 5250 O O . LEU B 1 188 ? 0.639 -10.079 -17.034 1.00 8.84 183 LEU B O 1
ATOM 5255 N N . GLY B 1 189 ? -1.560 -10.290 -16.683 1.00 8.31 184 GLY B N 1
ATOM 5256 C CA . GLY B 1 189 ? -1.415 -11.594 -16.067 1.00 8.25 184 GLY B CA 1
ATOM 5257 C C . GLY B 1 189 ? -1.279 -12.744 -17.041 1.00 8.56 184 GLY B C 1
ATOM 5258 O O . GLY B 1 189 ? -0.702 -13.782 -16.685 1.00 8.66 184 GLY B O 1
ATOM 5259 N N . TYR B 1 190 ? -1.801 -12.574 -18.262 1.00 8.14 185 TYR B N 1
ATOM 5260 C CA . TYR B 1 190 ? -1.948 -13.691 -19.198 1.00 8.38 185 TYR B CA 1
ATOM 5261 C C . TYR B 1 190 ? -1.513 -13.427 -20.640 1.00 8.76 185 TYR B C 1
ATOM 5262 O O . TYR B 1 190 ? -1.392 -14.375 -21.419 1.00 9.53 185 TYR B O 1
ATOM 5271 N N . ASP B 1 191 ? -1.287 -12.164 -20.998 1.00 9.21 186 ASP B N 1
ATOM 5272 C CA . ASP B 1 191 ? -0.771 -11.818 -22.329 1.00 9.76 186 ASP B CA 1
ATOM 5273 C C . ASP B 1 191 ? 0.716 -11.479 -22.192 1.00 10.44 186 ASP B C 1
ATOM 5274 O O . ASP B 1 191 ? 1.582 -12.211 -22.685 1.00 10.57 186 ASP B O 1
ATOM 5279 N N . GLN B 1 192 ? 1.022 -10.411 -21.463 1.00 10.41 187 GLN B N 1
ATOM 5280 C CA . GLN B 1 192 ? 2.411 -9.978 -21.274 1.00 11.69 187 GLN B CA 1
ATOM 5281 C C . GLN B 1 192 ? 3.128 -10.760 -20.165 1.00 11.82 187 GLN B C 1
ATOM 5282 O O . GLN B 1 192 ? 4.355 -10.873 -20.165 1.00 12.51 187 GLN B O 1
ATOM 5288 N N . GLY B 1 193 ? 2.377 -11.261 -19.194 1.00 11.32 188 GLY B N 1
ATOM 5289 C CA . GLY B 1 193 ? 2.965 -12.050 -18.119 1.00 11.48 188 GLY B CA 1
ATOM 5290 C C . GLY B 1 193 ? 3.795 -11.258 -17.125 1.00 11.27 188 GLY B C 1
ATOM 5291 O O . GLY B 1 193 ? 4.718 -11.802 -16.518 1.00 12.14 188 GLY B O 1
ATOM 5292 N N . THR B 1 194 ? 3.453 -9.988 -16.933 1.00 10.90 189 THR B N 1
ATOM 5293 C CA . THR B 1 194 ? 4.196 -9.119 -16.013 1.00 11.23 189 THR B CA 1
ATOM 5294 C C . THR B 1 194 ? 3.478 -8.912 -14.672 1.00 11.13 189 THR B C 1
ATOM 5295 O O . THR B 1 194 ? 4.059 -8.347 -13.748 1.00 13.05 189 THR B O 1
ATOM 5299 N N . ASN B 1 195 ? 2.222 -9.338 -14.564 1.00 10.13 190 ASN B N 1
ATOM 5300 C CA . ASN B 1 195 ? 1.525 -9.373 -13.267 1.00 9.39 190 ASN B CA 1
ATOM 5301 C C . ASN B 1 195 ? 1.219 -10.836 -12.940 1.00 9.22 190 ASN B C 1
ATOM 5302 O O . ASN B 1 195 ? 1.184 -11.667 -13.846 1.00 9.03 190 ASN B O 1
ATOM 5307 N N . PRO B 1 196 ? 0.966 -11.159 -11.662 1.00 8.82 191 PRO B N 1
ATOM 5308 C CA . PRO B 1 196 ? 0.639 -12.563 -11.364 1.00 9.50 191 PRO B CA 1
ATOM 5309 C C . PRO B 1 196 ? -0.627 -12.979 -12.118 1.00 9.80 191 PRO B C 1
ATOM 5310 O O . PRO B 1 196 ? -1.551 -12.167 -12.246 1.00 10.32 191 PRO B O 1
ATOM 5314 N N . PRO B 1 197 ? -0.689 -14.236 -12.613 1.00 9.62 192 PRO B N 1
ATOM 5315 C CA . PRO B 1 197 ? 0.222 -15.360 -12.371 1.00 9.86 192 PRO B CA 1
ATOM 5316 C C . PRO B 1 197 ? 1.450 -15.436 -13.287 1.00 10.02 192 PRO B C 1
ATOM 5317 O O . PRO B 1 197 ? 2.085 -16.495 -13.345 1.00 10.77 192 PRO B O 1
ATOM 5321 N N . LYS B 1 198 ? 1.781 -14.353 -13.987 1.00 10.16 193 LYS B N 1
ATOM 5322 C CA . LYS B 1 198 ? 2.978 -14.299 -14.853 1.00 10.78 193 LYS B CA 1
ATOM 5323 C C . LYS B 1 198 ? 2.929 -15.348 -15.953 1.00 10.99 193 LYS B C 1
ATOM 5324 O O . LYS B 1 198 ? 3.907 -16.064 -16.204 1.00 11.71 193 LYS B O 1
ATOM 5330 N N . ARG B 1 199 ? 1.788 -15.447 -16.614 1.00 10.42 194 ARG B N 1
ATOM 5331 C CA . ARG B 1 199 ? 1.631 -16.401 -17.703 1.00 10.28 194 ARG B CA 1
ATOM 5332 C C . ARG B 1 199 ? 1.681 -15.692 -19.040 1.00 10.49 194 ARG B C 1
ATOM 5333 O O . ARG B 1 199 ? 1.214 -14.557 -19.174 1.00 10.21 194 ARG B O 1
ATOM 5341 N N . CYS B 1 200 ? 2.279 -16.367 -20.020 1.00 10.82 195 CYS B N 1
ATOM 5342 C CA . CYS B 1 200 ? 2.408 -15.847 -21.368 1.00 12.11 195 CYS B CA 1
ATOM 5343 C C . CYS B 1 200 ? 3.061 -16.936 -22.210 1.00 12.33 195 CYS B C 1
ATOM 5344 O O . CYS B 1 200 ? 3.501 -17.952 -21.674 1.00 12.48 195 CYS B O 1
ATOM 5347 N N . THR B 1 201 ? 3.099 -16.745 -23.519 1.00 12.76 196 THR B N 1
ATOM 5348 C CA . THR B 1 201 ? 3.649 -17.763 -24.400 1.00 14.06 196 THR B CA 1
ATOM 5349 C C . THR B 1 201 ? 5.088 -18.145 -24.027 1.00 15.65 196 THR B C 1
ATOM 5350 O O . THR B 1 201 ? 5.408 -19.330 -23.938 1.00 16.49 196 THR B O 1
ATOM 5354 N N . LYS B 1 202 ? 5.933 -17.155 -23.764 1.00 17.42 197 LYS B N 1
ATOM 5355 C CA . LYS B 1 202 ? 7.346 -17.436 -23.436 1.00 19.18 197 LYS B CA 1
ATOM 5356 C C . LYS B 1 202 ? 7.625 -17.699 -21.946 1.00 19.56 197 LYS B C 1
ATOM 5357 O O . LYS B 1 202 ? 8.740 -18.086 -21.573 1.00 20.66 197 LYS B O 1
ATOM 5363 N N . CYS B 1 203 ? 6.606 -17.540 -21.106 1.00 19.09 198 CYS B N 1
ATOM 5364 C CA . CYS B 1 203 ? 6.781 -17.483 -19.647 1.00 18.42 198 CYS B CA 1
ATOM 5365 C C . CYS B 1 203 ? 7.112 -18.797 -18.931 1.00 17.98 198 CYS B C 1
ATOM 5366 O O . CYS B 1 203 ? 6.603 -19.860 -19.286 1.00 17.95 198 CYS B O 1
ATOM 5369 N N . ALA B 1 204 ? 7.939 -18.696 -17.891 1.00 17.78 199 ALA B N 1
ATOM 5370 C CA . ALA B 1 204 ? 8.339 -19.843 -17.075 1.00 17.34 199 ALA B CA 1
ATOM 5371 C C . ALA B 1 204 ? 7.150 -20.568 -16.455 1.00 17.09 199 ALA B C 1
ATOM 5372 O O . ALA B 1 204 ? 7.153 -21.794 -16.322 1.00 17.27 199 ALA B O 1
ATOM 5374 N N . ALA B 1 205 ? 6.129 -19.809 -16.071 1.00 16.41 200 ALA B N 1
ATOM 5375 C CA . ALA B 1 205 ? 4.950 -20.391 -15.442 1.00 16.07 200 ALA B CA 1
ATOM 5376 C C . ALA B 1 205 ? 4.062 -21.130 -16.436 1.00 15.37 200 ALA B C 1
ATOM 5377 O O . ALA B 1 205 ? 3.131 -21.834 -16.036 1.00 16.79 200 ALA B O 1
ATOM 5379 N N . GLY B 1 206 ? 4.356 -20.973 -17.722 1.00 14.72 201 GLY B N 1
ATOM 5380 C CA . GLY B 1 206 ? 3.504 -21.511 -18.777 1.00 13.77 201 GLY B CA 1
ATOM 5381 C C . GLY B 1 206 ? 2.589 -20.431 -19.322 1.00 13.32 201 GLY B C 1
ATOM 5382 O O . GLY B 1 206 ? 2.699 -19.263 -18.929 1.00 12.92 201 GLY B O 1
ATOM 5383 N N . GLY B 1 207 ? 1.693 -20.819 -20.225 1.00 12.86 202 GLY B N 1
ATOM 5384 C CA . GLY B 1 207 ? 0.711 -19.887 -20.770 1.00 12.24 202 GLY B CA 1
ATOM 5385 C C . GLY B 1 207 ? 0.642 -19.840 -22.282 1.00 12.13 202 GLY B C 1
ATOM 5386 O O . GLY B 1 207 ? 1.336 -20.586 -22.989 1.00 12.72 202 GLY B O 1
ATO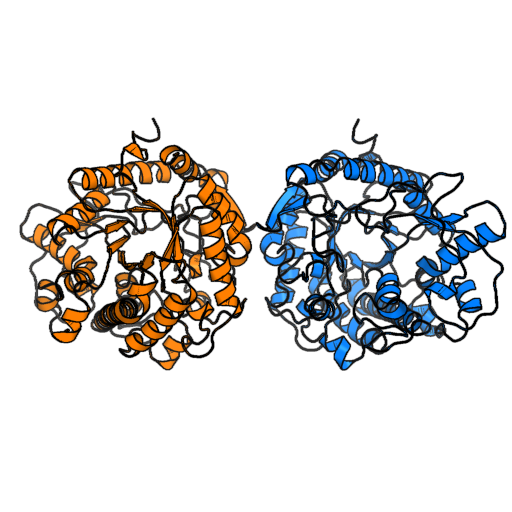M 5387 N N . ASN B 1 208 ? -0.228 -18.961 -22.768 1.00 10.95 203 ASN B N 1
ATOM 5388 C CA . ASN B 1 208 ? -0.477 -18.789 -24.193 1.00 10.58 203 ASN B CA 1
ATOM 5389 C C . ASN B 1 208 ? -1.144 -17.433 -24.357 1.00 10.04 203 ASN B C 1
ATOM 5390 O O . ASN B 1 208 ? -2.331 -17.270 -24.044 1.00 9.58 203 ASN B O 1
ATOM 5395 N N . SER B 1 209 ? -0.371 -16.470 -24.838 1.00 9.62 204 SER B N 1
ATOM 5396 C CA . SER B 1 209 ? -0.821 -15.082 -24.929 1.00 9.67 204 SER B CA 1
ATOM 5397 C C . SER B 1 209 ? -1.965 -14.878 -25.922 1.00 9.61 204 SER B C 1
ATOM 5398 O O . SER B 1 209 ? -2.657 -13.854 -25.865 1.00 9.98 204 SER B O 1
ATOM 5401 N N . ALA B 1 210 ? -2.157 -15.846 -26.822 1.00 9.76 205 ALA B N 1
ATOM 5402 C CA . ALA B 1 210 ? -3.212 -15.758 -27.836 1.00 9.87 205 ALA B CA 1
ATOM 5403 C C . ALA B 1 210 ? -4.560 -16.315 -27.379 1.00 9.86 205 ALA B C 1
ATOM 5404 O O . ALA B 1 210 ? -5.589 -16.010 -27.981 1.00 10.35 205 ALA B O 1
ATOM 5406 N N . THR B 1 211 ? -4.558 -17.141 -26.337 1.00 9.62 206 THR B N 1
ATOM 5407 C CA . THR B 1 211 ? -5.790 -17.799 -25.900 1.00 9.55 206 THR B CA 1
ATOM 5408 C C . THR B 1 211 ? -6.215 -17.439 -24.474 1.00 8.92 206 THR B C 1
ATOM 5409 O O . THR B 1 211 ? -7.405 -17.216 -24.210 1.00 9.01 206 THR B O 1
ATOM 5413 N N . GLU B 1 212 ? -5.256 -17.407 -23.556 1.00 8.54 207 GLU B N 1
ATOM 5414 C CA . GLU B 1 212 ? -5.577 -17.263 -22.134 1.00 8.12 207 GLU B CA 1
ATOM 5415 C C . GLU B 1 212 ? -6.241 -15.934 -21.747 1.00 7.53 207 GLU B C 1
ATOM 5416 O O . GLU B 1 212 ? -7.152 -15.933 -20.920 1.00 7.78 207 GLU B O 1
ATOM 5422 N N . PRO B 1 213 ? -5.808 -14.811 -22.342 1.00 7.34 208 PRO B N 1
ATOM 5423 C CA . PRO B 1 213 ? -6.508 -13.567 -21.998 1.00 7.39 208 PRO B CA 1
ATOM 5424 C C . PRO B 1 213 ? -8.011 -13.646 -22.257 1.00 7.38 208 PRO B C 1
ATOM 5425 O O . PRO B 1 213 ? -8.808 -13.099 -21.479 1.00 7.71 208 PRO B O 1
ATOM 5429 N N . TYR B 1 214 ? -8.401 -14.331 -23.332 1.00 6.94 209 TYR B N 1
ATOM 5430 C CA . TYR B 1 214 ? -9.822 -14.461 -23.677 1.00 6.87 209 TYR B CA 1
ATOM 5431 C C . TYR B 1 214 ? -10.583 -15.396 -22.743 1.00 6.93 209 TYR B C 1
ATOM 5432 O O . TYR B 1 214 ? -11.739 -15.152 -22.407 1.00 6.79 209 TYR B O 1
ATOM 5441 N N . ILE B 1 215 ? -9.933 -16.471 -22.320 1.00 6.82 210 ILE B N 1
ATOM 5442 C CA . ILE B 1 215 ? -10.532 -17.388 -21.358 1.00 7.44 210 ILE B CA 1
ATOM 5443 C C . ILE B 1 215 ? -10.781 -16.664 -20.028 1.00 6.83 210 ILE B C 1
ATOM 5444 O O . ILE B 1 215 ? -11.858 -16.788 -19.430 1.00 7.29 210 ILE B O 1
ATOM 5449 N N . VAL B 1 216 ? -9.771 -15.924 -19.581 1.00 6.72 211 VAL B N 1
ATOM 5450 C CA . VAL B 1 216 ? -9.831 -15.180 -18.325 1.00 6.61 211 VAL B CA 1
ATOM 5451 C C . VAL B 1 216 ? -10.944 -14.114 -18.343 1.00 6.54 211 VAL B C 1
ATOM 5452 O O . VAL B 1 216 ? -11.767 -14.054 -17.416 1.00 6.89 211 VAL B O 1
ATOM 5456 N N . ALA B 1 217 ? -11.003 -13.305 -19.405 1.00 6.56 212 ALA B N 1
ATOM 5457 C CA . ALA B 1 217 ? -12.061 -12.296 -19.517 1.00 6.40 212 ALA B CA 1
ATOM 5458 C C . ALA B 1 217 ? -13.449 -12.946 -19.480 1.00 6.26 212 ALA B C 1
ATOM 5459 O O . ALA B 1 217 ? -14.371 -12.449 -18.829 1.00 6.43 212 ALA B O 1
ATOM 5461 N N . HIS B 1 218 ? -13.594 -14.071 -20.179 1.00 6.71 213 HIS B N 1
ATOM 5462 C CA . HIS B 1 218 ? -14.857 -14.777 -20.223 1.00 6.60 213 HIS B CA 1
ATOM 5463 C C . HIS B 1 218 ? -15.267 -15.209 -18.829 1.00 6.67 213 HIS B C 1
ATOM 5464 O O . HIS B 1 218 ? -16.426 -15.048 -18.430 1.00 6.62 213 HIS B O 1
ATOM 5471 N N . ASN B 1 219 ? -14.311 -15.744 -18.071 1.00 6.55 214 ASN B N 1
ATOM 5472 C CA . ASN B 1 219 ? -14.626 -16.189 -16.724 1.00 6.50 214 ASN B CA 1
ATOM 5473 C C . ASN B 1 219 ? -14.929 -15.035 -15.768 1.00 6.52 214 ASN B C 1
ATOM 5474 O O . ASN B 1 219 ? -15.756 -15.175 -14.889 1.00 6.59 214 ASN B O 1
ATOM 5479 N N . PHE B 1 220 ? -14.286 -13.884 -15.954 1.00 6.20 215 PHE B N 1
ATOM 5480 C CA . PHE B 1 220 ? -14.667 -12.713 -15.156 1.00 6.19 215 PHE B CA 1
ATOM 5481 C C . PHE B 1 220 ? -16.118 -12.314 -15.448 1.00 6.19 215 PHE B C 1
ATOM 5482 O O . PHE B 1 220 ? -16.880 -12.018 -14.524 1.00 6.82 215 PHE B O 1
ATOM 5490 N N . LEU B 1 221 ? -16.491 -12.293 -16.727 1.00 6.12 216 LEU B N 1
ATOM 5491 C CA . LEU B 1 221 ? -17.862 -11.921 -17.102 1.00 6.05 216 LEU B CA 1
ATOM 5492 C C . LEU B 1 221 ? -18.896 -12.910 -16.543 1.00 6.33 216 LEU B C 1
ATOM 5493 O O . LEU B 1 221 ? -19.920 -12.503 -15.993 1.00 6.65 216 LEU B O 1
ATOM 5498 N N . LEU B 1 222 ? -18.620 -14.208 -16.674 1.00 6.06 217 LEU B N 1
ATOM 5499 C CA . LEU B 1 222 ? -19.540 -15.219 -16.157 1.00 6.35 217 LEU B CA 1
ATOM 5500 C C . LEU B 1 222 ? -19.624 -15.169 -14.635 1.00 6.12 217 LEU B C 1
ATOM 5501 O O . LEU B 1 222 ? -20.694 -15.378 -14.064 1.00 6.67 217 LEU B O 1
ATOM 5506 N N . SER B 1 223 ? -18.496 -14.899 -13.984 1.00 6.09 218 SER B N 1
ATOM 5507 C CA . SER B 1 223 ? -18.468 -14.804 -12.521 1.00 6.04 218 SER B CA 1
ATOM 5508 C C . SER B 1 223 ? -19.221 -13.582 -12.007 1.00 6.13 218 SER B C 1
ATOM 5509 O O . SER B 1 223 ? -19.946 -13.665 -11.006 1.00 6.37 218 SER B O 1
ATOM 5512 N N . HIS B 1 224 ? -19.032 -12.454 -12.685 1.00 6.02 219 HIS B N 1
ATOM 5513 C CA . HIS B 1 224 ? -19.783 -11.259 -12.371 1.00 5.80 219 HIS B CA 1
ATOM 5514 C C . HIS B 1 224 ? -21.282 -11.552 -12.466 1.00 6.04 219 HIS B C 1
ATOM 5515 O O . HIS B 1 224 ? -22.059 -11.228 -11.565 1.00 6.35 219 HIS B O 1
ATOM 5522 N N . ALA B 1 225 ? -21.693 -12.167 -13.570 1.00 6.00 220 ALA B N 1
ATOM 5523 C CA . ALA B 1 225 ? -23.115 -12.406 -13.810 1.00 6.42 220 ALA B CA 1
ATOM 5524 C C . ALA B 1 225 ? -23.708 -13.344 -12.766 1.00 6.45 220 ALA B C 1
ATOM 5525 O O . ALA B 1 225 ? -24.838 -13.150 -12.316 1.00 6.61 220 ALA B O 1
ATOM 5527 N N . ALA B 1 226 ? -22.954 -14.375 -12.383 1.00 6.52 221 ALA B N 1
ATOM 5528 C CA . ALA B 1 226 ? -23.412 -15.303 -11.351 1.00 6.80 221 ALA B CA 1
ATOM 5529 C C . ALA B 1 226 ? -23.569 -14.613 -10.000 1.00 6.61 221 ALA B C 1
ATOM 5530 O O . ALA B 1 226 ? -24.539 -14.865 -9.284 1.00 7.56 221 ALA B O 1
ATOM 5532 N N . ALA B 1 227 ? -22.613 -13.755 -9.644 1.00 6.54 222 ALA B N 1
ATOM 5533 C CA . ALA B 1 227 ? -22.681 -13.058 -8.358 1.00 6.47 222 ALA B CA 1
ATOM 5534 C C . ALA B 1 227 ? -23.865 -12.100 -8.311 1.00 6.72 222 ALA B C 1
ATOM 5535 O O . ALA B 1 227 ? -24.555 -11.993 -7.294 1.00 6.80 222 ALA B O 1
ATOM 5537 N N . VAL B 1 228 ? -24.110 -11.408 -9.417 1.00 6.46 223 VAL B N 1
ATOM 5538 C CA . VAL B 1 228 ? -25.244 -10.501 -9.488 1.00 6.90 223 VAL B CA 1
ATOM 5539 C C . VAL B 1 228 ? -26.575 -11.269 -9.461 1.00 7.05 223 VAL B C 1
ATOM 5540 O O . VAL B 1 228 ? -27.525 -10.850 -8.790 1.00 7.53 223 VAL B O 1
ATOM 5544 N N . ALA B 1 229 ? -26.650 -12.399 -10.160 1.00 6.91 224 ALA B N 1
ATOM 5545 C CA . ALA B 1 229 ? -27.870 -13.211 -10.086 1.00 7.31 224 ALA B CA 1
ATOM 5546 C C . ALA B 1 229 ? -28.155 -13.639 -8.642 1.00 7.18 224 ALA B C 1
ATOM 5547 O O . ALA B 1 229 ? -29.310 -13.624 -8.202 1.00 7.55 224 ALA B O 1
ATOM 5549 N N . ARG B 1 230 ? -27.115 -14.030 -7.906 1.00 7.03 225 ARG B N 1
ATOM 5550 C CA . ARG B 1 230 ? -27.269 -14.354 -6.493 1.00 7.34 225 ARG B CA 1
ATOM 5551 C C . ARG B 1 230 ? -27.762 -13.157 -5.685 1.00 7.16 225 ARG B C 1
ATOM 5552 O O . ARG B 1 230 ? -28.686 -13.284 -4.876 1.00 7.78 225 ARG B O 1
ATOM 5560 N N . TYR B 1 231 ? -27.149 -11.993 -5.905 1.00 7.01 226 TYR B N 1
ATOM 5561 C CA . TYR B 1 231 ? -27.603 -10.788 -5.211 1.00 7.42 226 TYR B CA 1
ATOM 5562 C C . TYR B 1 231 ? -29.092 -10.556 -5.463 1.00 7.66 226 TYR B C 1
ATOM 5563 O O . TYR B 1 231 ? -29.877 -10.363 -4.528 1.00 7.61 226 TYR B O 1
ATOM 5572 N N . ARG B 1 232 ? -29.478 -10.572 -6.732 1.00 8.29 227 ARG B N 1
ATOM 5573 C CA . ARG B 1 232 ? -30.838 -10.210 -7.111 1.00 8.60 227 ARG B CA 1
ATOM 5574 C C . ARG B 1 232 ? -31.881 -11.207 -6.623 1.00 9.46 227 ARG B C 1
ATOM 5575 O O . ARG B 1 232 ? -33.000 -10.822 -6.258 1.00 10.56 227 ARG B O 1
ATOM 5583 N N . THR B 1 233 ? -31.525 -12.483 -6.613 1.00 9.52 228 THR B N 1
ATOM 5584 C CA . THR B 1 233 ? -32.487 -13.512 -6.219 1.00 10.68 228 THR B CA 1
ATOM 5585 C C . THR B 1 233 ? -32.583 -13.721 -4.715 1.00 11.09 228 THR B C 1
ATOM 5586 O O . THR B 1 233 ? -33.637 -14.108 -4.218 1.00 12.06 228 THR B O 1
ATOM 5590 N N . LYS B 1 234 ? -31.508 -13.445 -3.981 1.00 10.74 229 LYS B N 1
ATOM 5591 C CA . LYS B 1 234 ? -31.463 -13.767 -2.548 1.00 11.06 229 LYS B CA 1
ATOM 5592 C C . LYS B 1 234 ? -31.441 -12.556 -1.609 1.00 11.15 229 LYS B C 1
ATOM 5593 O O . LYS B 1 234 ? -32.011 -12.610 -0.516 1.00 12.34 229 LYS B O 1
ATOM 5599 N N . TYR B 1 235 ? -30.786 -11.471 -2.016 1.00 10.03 230 TYR B N 1
ATOM 5600 C CA . TYR B 1 235 ? -30.508 -10.358 -1.098 1.00 9.37 230 TYR B CA 1
ATOM 5601 C C . TYR B 1 235 ? -31.179 -9.038 -1.425 1.00 9.00 230 TYR B C 1
ATOM 5602 O O . TYR B 1 235 ? -31.405 -8.233 -0.527 1.00 8.90 230 TYR B O 1
ATOM 5611 N N . GLN B 1 236 ? -31.495 -8.809 -2.696 1.00 9.14 231 GLN B N 1
ATOM 5612 C CA . GLN B 1 236 ? -31.937 -7.493 -3.137 1.00 9.90 231 GLN B CA 1
ATOM 5613 C C . GLN B 1 236 ? -33.258 -7.040 -2.519 1.00 9.81 231 GLN B C 1
ATOM 5614 O O . GLN B 1 236 ? -33.420 -5.868 -2.198 1.00 9.24 231 GLN B O 1
ATOM 5620 N N . ALA B 1 237 ? -34.204 -7.956 -2.364 1.00 10.45 232 ALA B N 1
ATOM 5621 C CA . ALA B 1 237 ? -35.512 -7.566 -1.833 1.00 10.81 232 ALA B CA 1
ATOM 5622 C C . ALA B 1 237 ? -35.366 -6.908 -0.460 1.00 10.87 232 ALA B C 1
ATOM 5623 O O . ALA B 1 237 ? -35.964 -5.855 -0.196 1.00 11.39 232 ALA B O 1
ATOM 5625 N N . ALA B 1 238 ? -34.555 -7.517 0.402 1.00 10.67 233 ALA B N 1
ATOM 5626 C CA . ALA B 1 238 ? -34.349 -7.005 1.751 1.00 10.79 233 ALA B CA 1
ATOM 5627 C C . ALA B 1 238 ? -33.386 -5.826 1.760 1.00 10.60 233 ALA B C 1
ATOM 5628 O O . ALA B 1 238 ? -33.634 -4.823 2.419 1.00 11.66 233 ALA B O 1
ATOM 5630 N N . GLN B 1 239 ? -32.293 -5.940 1.012 1.00 9.30 234 GLN B N 1
ATOM 5631 C CA . GLN B 1 239 ? -31.190 -4.979 1.135 1.00 9.13 234 GLN B CA 1
ATOM 5632 C C . GLN B 1 239 ? -31.320 -3.752 0.242 1.00 9.16 234 GLN B C 1
ATOM 5633 O O . GLN B 1 239 ? -30.871 -2.663 0.601 1.00 8.97 234 GLN B O 1
ATOM 5639 N N . GLN B 1 240 ? -31.914 -3.931 -0.932 1.00 9.28 235 GLN B N 1
ATOM 5640 C CA . GLN B 1 240 ? -32.228 -2.811 -1.817 1.00 9.76 235 GLN B CA 1
ATOM 5641 C C . GLN B 1 240 ? -31.006 -1.988 -2.195 1.00 9.90 235 GLN B C 1
ATOM 5642 O O . GLN B 1 240 ? -31.048 -0.756 -2.259 1.00 10.91 235 GLN B O 1
ATOM 5648 N N . GLY B 1 241 ? -29.916 -2.700 -2.463 1.00 9.44 236 GLY B N 1
ATOM 5649 C CA . GLY B 1 241 ? -28.689 -2.092 -2.968 1.00 9.05 236 GLY B CA 1
ATOM 5650 C C . GLY B 1 241 ? -28.449 -2.394 -4.440 1.0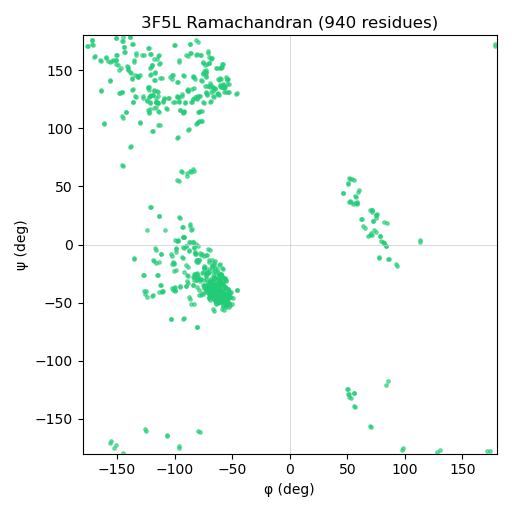0 8.79 236 GLY B C 1
ATOM 5651 O O . GLY B 1 241 ? -29.345 -2.841 -5.170 1.00 8.70 236 GLY B O 1
ATOM 5652 N N . LYS B 1 242 ? -27.216 -2.161 -4.873 1.00 8.39 237 LYS B N 1
ATOM 5653 C CA . LYS B 1 242 ? -26.852 -2.244 -6.286 1.00 8.78 237 LYS B CA 1
ATOM 5654 C C . LYS B 1 242 ? -25.469 -2.868 -6.423 1.00 7.90 237 LYS B C 1
ATOM 5655 O O . LYS B 1 242 ? -24.645 -2.784 -5.504 1.00 7.86 237 LYS B O 1
ATOM 5661 N N . VAL B 1 243 ? -25.229 -3.503 -7.566 1.00 7.12 238 VAL B N 1
ATOM 5662 C CA . VAL B 1 243 ? -23.936 -4.117 -7.859 1.00 7.13 238 VAL B CA 1
ATOM 5663 C C . VAL B 1 243 ? -23.509 -3.754 -9.273 1.00 7.09 238 VAL B C 1
ATOM 5664 O O . VAL B 1 243 ? -24.274 -3.939 -10.226 1.00 7.90 238 VAL B O 1
ATOM 5668 N N . GLY B 1 244 ? -22.288 -3.233 -9.404 1.00 6.81 239 GLY B N 1
ATOM 5669 C CA . GLY B 1 244 ? -21.701 -2.943 -10.713 1.00 6.93 239 GLY B CA 1
ATOM 5670 C C . GLY B 1 244 ? -20.348 -3.616 -10.877 1.00 6.68 239 GLY B C 1
ATOM 5671 O O . GLY B 1 244 ? -20.044 -4.608 -10.207 1.00 6.45 239 GLY B O 1
ATOM 5672 N N . ILE B 1 245 ? -19.556 -3.086 -11.808 1.00 6.46 240 ILE B N 1
ATOM 5673 C CA . ILE B 1 245 ? -18.243 -3.630 -12.144 1.00 6.54 240 ILE B CA 1
ATOM 5674 C C . ILE B 1 245 ? -17.377 -2.452 -12.564 1.00 6.35 240 ILE B C 1
ATOM 5675 O O . ILE B 1 245 ? -17.902 -1.455 -13.041 1.00 7.45 240 ILE B O 1
ATOM 5680 N N . VAL B 1 246 ? -16.067 -2.549 -12.338 1.00 6.13 241 VAL B N 1
ATOM 5681 C CA . VAL B 1 246 ? -15.146 -1.464 -12.680 1.00 6.28 241 VAL B CA 1
ATOM 5682 C C . VAL B 1 246 ? -14.264 -1.859 -13.859 1.00 6.50 241 VAL B C 1
ATOM 5683 O O . VAL B 1 246 ? -13.576 -2.879 -13.801 1.00 6.41 241 VAL B O 1
ATOM 5687 N N . LEU B 1 247 ? -14.295 -1.053 -14.921 1.00 6.24 242 LEU B N 1
ATOM 5688 C CA . LEU B 1 247 ? -13.565 -1.317 -16.155 1.00 6.72 242 LEU B CA 1
ATOM 5689 C C . LEU B 1 247 ? -12.636 -0.148 -16.464 1.00 7.06 242 LEU B C 1
ATOM 5690 O O . LEU B 1 247 ? -13.032 1.015 -16.350 1.00 7.21 242 LEU B O 1
ATOM 5695 N N . ASP B 1 248 ? -11.393 -0.438 -16.847 1.00 7.40 243 ASP B N 1
ATOM 5696 C CA . ASP B 1 248 ? -10.527 0.630 -17.338 1.00 8.11 243 ASP B CA 1
ATOM 5697 C C . ASP B 1 248 ? -10.898 1.024 -18.764 1.00 7.87 243 ASP B C 1
ATOM 5698 O O . ASP B 1 248 ? -11.219 0.178 -19.608 1.00 8.20 243 ASP B O 1
ATOM 5703 N N . PHE B 1 249 ? -10.844 2.323 -19.027 1.00 8.02 244 PHE B N 1
ATOM 5704 C CA . PHE B 1 249 ? -11.055 2.831 -20.377 1.00 8.75 244 PHE B CA 1
ATOM 5705 C C . PHE B 1 249 ? -10.157 4.032 -20.573 1.00 9.24 244 PHE B C 1
ATOM 5706 O O . PHE B 1 249 ? -10.375 5.082 -19.973 1.00 10.01 244 PHE B O 1
ATOM 5714 N N . ASN B 1 250 ? -9.127 3.863 -21.389 1.00 9.31 245 ASN B N 1
ATOM 5715 C CA . ASN B 1 250 ? -8.377 5.018 -21.869 1.00 9.64 245 ASN B CA 1
ATOM 5716 C C . ASN B 1 250 ? -8.819 5.338 -23.287 1.00 9.23 245 ASN B C 1
ATOM 5717 O O . ASN B 1 250 ? -9.204 4.448 -24.051 1.00 9.78 245 ASN B O 1
ATOM 5722 N N . TRP B 1 251 ? -8.825 6.616 -23.614 1.00 8.52 246 TRP B N 1
ATOM 5723 C CA . TRP B 1 251 ? -9.388 7.048 -24.880 1.00 8.40 246 TRP B CA 1
ATOM 5724 C C . TRP B 1 251 ? -8.449 6.734 -26.044 1.00 8.47 246 TRP B C 1
ATOM 5725 O O . TRP B 1 251 ? -7.223 6.728 -25.894 1.00 9.39 246 TRP B O 1
ATOM 5736 N N . TYR B 1 252 ? -9.039 6.435 -27.197 1.00 8.31 247 TYR B N 1
ATOM 5737 C CA . TYR B 1 252 ? -8.295 6.293 -28.439 1.00 8.57 247 TYR B CA 1
ATOM 5738 C C . TYR B 1 252 ? -8.836 7.296 -29.442 1.00 8.86 247 TYR B C 1
ATOM 5739 O O . TYR B 1 252 ? -10.047 7.364 -29.675 1.00 9.23 247 TYR B O 1
ATOM 5748 N N . GLU B 1 253 ? -7.924 8.079 -30.016 1.00 9.15 248 GLU B N 1
ATOM 5749 C CA . GLU B 1 253 ? -8.256 9.106 -30.992 1.00 10.02 248 GLU B CA 1
ATOM 5750 C C . GLU B 1 253 ? -7.564 8.803 -32.310 1.00 9.85 248 GLU B C 1
ATOM 5751 O O . GLU B 1 253 ? -6.365 8.568 -32.340 1.00 9.94 248 GLU B O 1
ATOM 5757 N N . ALA B 1 254 ? -8.315 8.793 -33.403 1.00 9.99 249 ALA B N 1
ATOM 5758 C CA . ALA B 1 254 ? -7.719 8.546 -34.712 1.00 10.46 249 ALA B CA 1
ATOM 5759 C C . ALA B 1 254 ? -6.621 9.570 -35.021 1.00 10.85 249 ALA B C 1
ATOM 5760 O O . ALA B 1 254 ? -6.787 10.764 -34.777 1.00 11.33 249 ALA B O 1
ATOM 5762 N N . LEU B 1 255 ? -5.518 9.095 -35.586 1.00 11.45 250 LEU B N 1
ATOM 5763 C CA . LEU B 1 255 ? -4.399 9.975 -35.919 1.00 12.50 250 LEU B CA 1
ATOM 5764 C C . LEU B 1 255 ? -4.790 10.990 -36.987 1.00 12.95 250 LEU B C 1
ATOM 5765 O O . LEU B 1 255 ? -4.308 12.129 -36.983 1.00 13.60 250 LEU B O 1
ATOM 5770 N N . SER B 1 256 ? -5.660 10.562 -37.894 1.00 13.39 251 SER B N 1
ATOM 5771 C CA . SER B 1 256 ? -6.157 11.415 -38.967 1.00 14.03 251 SER B CA 1
ATOM 5772 C C . SER B 1 256 ? -7.603 11.031 -39.250 1.00 14.61 251 SER B C 1
ATOM 5773 O O . SER B 1 256 ? -8.121 10.067 -38.676 1.00 14.11 251 SER B O 1
ATOM 5776 N N . ASN B 1 257 ? -8.253 11.772 -40.145 1.00 15.51 252 ASN B N 1
ATOM 5777 C CA . ASN B 1 257 ? -9.629 11.463 -40.510 1.00 16.51 252 ASN B CA 1
ATOM 5778 C C . ASN B 1 257 ? -9.738 10.418 -41.622 1.00 16.27 252 ASN B C 1
ATOM 5779 O O . ASN B 1 257 ? -10.814 10.216 -42.181 1.00 16.76 252 ASN B O 1
ATOM 5784 N N . SER B 1 258 ? -8.635 9.747 -41.941 1.00 15.82 253 SER B N 1
ATOM 5785 C CA . SER B 1 258 ? -8.681 8.680 -42.947 1.00 15.69 253 SER B CA 1
ATOM 5786 C C . SER B 1 258 ? -9.575 7.525 -42.490 1.00 15.93 253 SER B C 1
ATOM 5787 O O . SER B 1 258 ? -9.738 7.285 -41.289 1.00 15.65 253 SER B O 1
ATOM 5790 N N . THR B 1 259 ? -10.160 6.818 -43.449 1.00 15.97 254 THR B N 1
ATOM 5791 C CA . THR B 1 259 ? -11.001 5.668 -43.149 1.00 16.16 254 THR B CA 1
ATOM 5792 C C . THR B 1 259 ? -10.222 4.675 -42.294 1.00 15.66 254 THR B C 1
ATOM 5793 O O . THR B 1 259 ? -10.730 4.145 -41.317 1.00 15.09 254 THR B O 1
ATOM 5797 N N . GLU B 1 260 ? -8.971 4.452 -42.663 1.00 15.15 255 GLU B N 1
ATOM 5798 C CA . GLU B 1 260 ? -8.119 3.476 -41.998 1.00 15.35 255 GLU B CA 1
ATOM 5799 C C . GLU B 1 260 ? -7.772 3.868 -40.549 1.00 14.35 255 GLU B C 1
ATOM 5800 O O . GLU B 1 260 ? -7.805 3.022 -39.643 1.00 13.94 255 GLU B O 1
ATOM 5806 N N . ASP B 1 261 ? -7.472 5.142 -40.315 1.00 13.06 256 ASP B N 1
ATOM 5807 C CA . ASP B 1 261 ? -7.152 5.587 -38.954 1.00 12.38 256 ASP B CA 1
ATOM 5808 C C . ASP B 1 261 ? -8.408 5.622 -38.076 1.00 12.03 256 ASP B C 1
ATOM 5809 O O . ASP B 1 261 ? -8.355 5.241 -36.900 1.00 11.60 256 ASP B O 1
ATOM 5814 N N . GLN B 1 262 ? -9.535 6.068 -38.629 1.00 11.72 257 GLN B N 1
ATOM 5815 C CA . GLN B 1 262 ? -10.780 6.057 -37.862 1.00 11.76 257 GLN B CA 1
ATOM 5816 C C . GLN B 1 262 ? -11.165 4.629 -37.486 1.00 11.35 257 GLN B C 1
ATOM 5817 O O . GLN B 1 262 ? -11.602 4.371 -36.362 1.00 10.75 257 GLN B O 1
ATOM 5823 N N . ALA B 1 263 ? -10.984 3.697 -38.416 1.00 10.96 258 ALA B N 1
ATOM 5824 C CA . ALA B 1 263 ? -11.263 2.290 -38.144 1.00 10.53 258 ALA B CA 1
ATOM 5825 C C . ALA B 1 263 ? -10.345 1.744 -37.050 1.00 10.15 258 ALA B C 1
ATOM 5826 O O . ALA B 1 263 ? -10.784 0.968 -36.208 1.00 10.30 258 ALA B O 1
ATOM 5828 N N . ALA B 1 264 ? -9.076 2.139 -37.070 1.00 9.87 259 ALA B N 1
ATOM 5829 C CA . ALA B 1 264 ? -8.127 1.677 -36.053 1.00 9.44 259 ALA B CA 1
ATOM 5830 C C . ALA B 1 264 ? -8.525 2.160 -34.663 1.00 9.29 259 ALA B C 1
ATOM 5831 O O . ALA B 1 264 ? -8.505 1.386 -33.702 1.00 9.04 259 ALA B O 1
ATOM 5833 N N . ALA B 1 265 ? -8.873 3.434 -34.549 1.00 9.20 260 ALA B N 1
ATOM 5834 C CA . ALA B 1 265 ? -9.282 3.973 -33.256 1.00 9.00 260 ALA B CA 1
ATOM 5835 C C . ALA B 1 265 ? -10.504 3.233 -32.736 1.00 9.08 260 ALA B C 1
ATOM 5836 O O . ALA B 1 265 ? -10.591 2.916 -31.545 1.00 8.74 260 ALA B O 1
ATOM 5838 N N . GLN B 1 266 ? -11.441 2.925 -33.622 1.00 9.07 261 GLN B N 1
ATOM 5839 C CA . GLN B 1 266 ? -12.654 2.226 -33.205 1.00 9.27 261 GLN B CA 1
ATOM 5840 C C . GLN B 1 266 ? -12.367 0.774 -32.812 1.00 9.20 261 GLN B C 1
ATOM 5841 O O . GLN B 1 266 ? -12.958 0.265 -31.849 1.00 9.07 261 GLN B O 1
ATOM 5847 N N . ARG B 1 267 ? -11.477 0.103 -33.550 1.00 9.35 262 ARG B N 1
ATOM 5848 C CA . ARG B 1 267 ? -11.055 -1.257 -33.211 1.00 9.70 262 ARG B CA 1
ATOM 5849 C C . ARG B 1 267 ? -10.441 -1.276 -31.816 1.00 9.06 262 ARG B C 1
ATOM 5850 O O . ARG B 1 267 ? -10.713 -2.169 -31.016 1.00 8.70 262 ARG B O 1
ATOM 5858 N N . ALA B 1 268 ? -9.593 -0.290 -31.540 1.00 8.31 263 ALA B N 1
ATOM 5859 C CA . ALA B 1 268 ? -8.964 -0.185 -30.227 1.00 8.04 263 ALA B CA 1
ATOM 5860 C C . ALA B 1 268 ? -10.004 -0.020 -29.127 1.00 7.95 263 ALA B C 1
ATOM 5861 O O . ALA B 1 268 ? -9.925 -0.670 -28.084 1.00 8.30 263 ALA B O 1
ATOM 5863 N N . ARG B 1 269 ? -10.987 0.845 -29.355 1.00 7.31 264 ARG B N 1
ATOM 5864 C CA . ARG B 1 269 ? -12.046 1.016 -28.364 1.00 7.42 264 ARG B CA 1
ATOM 5865 C C . ARG B 1 269 ? -12.779 -0.302 -28.132 1.00 7.06 264 ARG B C 1
ATOM 5866 O O . ARG B 1 269 ? -13.037 -0.684 -26.985 1.00 7.11 264 ARG B O 1
ATOM 5874 N N . ASP B 1 270 ? -13.101 -1.011 -29.211 1.00 7.16 265 ASP B N 1
ATOM 5875 C CA . ASP B 1 270 ? -13.798 -2.293 -29.084 1.00 7.67 265 ASP B CA 1
ATOM 5876 C C . ASP B 1 270 ? -13.003 -3.377 -28.333 1.00 7.11 265 ASP B C 1
ATOM 5877 O O . ASP B 1 270 ? -13.572 -4.116 -27.523 1.00 7.64 265 ASP B O 1
ATOM 5882 N N . PHE B 1 271 ? -11.704 -3.483 -28.604 1.00 6.99 266 PHE B N 1
ATOM 5883 C CA . PHE B 1 271 ? -10.851 -4.467 -27.935 1.00 6.81 266 PHE B CA 1
ATOM 5884 C C . PHE B 1 271 ? -10.535 -4.065 -26.489 1.00 6.86 266 PHE B C 1
ATOM 5885 O O . PHE B 1 271 ? -10.153 -4.921 -25.677 1.00 7.71 266 PHE B O 1
ATOM 5893 N N . HIS B 1 272 ? -10.680 -2.778 -26.175 1.00 7.00 267 HIS B N 1
ATOM 5894 C CA . HIS B 1 272 ? -10.348 -2.264 -24.842 1.00 7.17 267 HIS B CA 1
ATOM 5895 C C . HIS B 1 272 ? -11.557 -2.273 -23.902 1.00 7.30 267 HIS B C 1
ATOM 5896 O O . HIS B 1 272 ? -11.557 -2.983 -22.886 1.00 7.83 267 HIS B O 1
ATOM 5903 N N . ILE B 1 273 ? -12.586 -1.495 -24.243 1.00 6.89 268 ILE B N 1
ATOM 5904 C CA . ILE B 1 273 ? -13.792 -1.393 -23.418 1.00 7.55 268 ILE B CA 1
ATOM 5905 C C . ILE B 1 273 ? -14.951 -2.246 -23.954 1.00 6.96 268 ILE B C 1
ATOM 5906 O O . ILE B 1 273 ? -15.697 -2.834 -23.175 1.00 7.40 268 ILE B O 1
ATOM 5911 N N . GLY B 1 274 ? -15.100 -2.330 -25.274 1.00 6.96 269 GLY B N 1
ATOM 5912 C CA . GLY B 1 274 ? -16.183 -3.128 -25.860 1.00 6.88 269 GLY B CA 1
ATOM 5913 C C . GLY B 1 274 ? -16.147 -4.586 -25.438 1.00 6.69 269 GLY B C 1
ATOM 5914 O O . GLY B 1 274 ? -17.190 -5.230 -25.289 1.00 6.97 269 GLY B O 1
ATOM 5915 N N . TRP B 1 275 ? -14.932 -5.097 -25.256 1.00 6.46 270 TRP B N 1
ATOM 5916 C CA . TRP B 1 275 ? -14.708 -6.467 -24.805 1.00 6.59 270 TRP B CA 1
ATOM 5917 C C . TRP B 1 275 ? -15.604 -6.829 -23.624 1.00 6.42 270 TRP B C 1
ATOM 5918 O O . TRP B 1 275 ? -16.124 -7.949 -23.555 1.00 6.81 270 TRP B O 1
ATOM 5929 N N . TYR B 1 276 ? -15.788 -5.871 -22.705 1.00 7.13 271 TYR B N 1
ATOM 5930 C CA . TYR B 1 276 ? -16.656 -6.060 -21.529 1.00 7.45 271 TYR B CA 1
ATOM 5931 C C . TYR B 1 276 ? -18.019 -5.390 -21.653 1.00 7.70 271 TYR B C 1
ATOM 5932 O O . TYR B 1 276 ? -19.024 -5.960 -21.216 1.00 7.99 271 TYR B O 1
ATOM 5941 N N . LEU B 1 277 ? -18.074 -4.205 -22.261 1.00 8.41 272 LEU B N 1
ATOM 5942 C CA . LEU B 1 277 ? -19.339 -3.472 -22.314 1.00 8.68 272 LEU B CA 1
ATOM 5943 C C . LEU B 1 277 ? -20.340 -4.044 -23.295 1.00 8.48 272 LEU B C 1
ATOM 5944 O O . LEU B 1 277 ? -21.541 -3.988 -23.049 1.00 8.86 272 LEU B O 1
ATOM 5949 N N . ASP B 1 278 ? -19.885 -4.570 -24.424 1.00 7.77 273 ASP B N 1
ATOM 5950 C CA . ASP B 1 278 ? -20.850 -5.183 -25.323 1.00 7.57 273 ASP B CA 1
ATOM 5951 C C . ASP B 1 278 ? -21.527 -6.392 -24.677 1.00 7.20 273 ASP B C 1
ATOM 5952 O O . ASP B 1 278 ? -22.737 -6.520 -24.751 1.00 7.39 273 ASP B O 1
ATOM 5957 N N . PRO B 1 279 ? -20.761 -7.269 -24.006 1.00 6.62 274 PRO B N 1
ATOM 5958 C CA . PRO B 1 279 ? -21.472 -8.306 -23.244 1.00 6.75 274 PRO B CA 1
ATOM 5959 C C . PRO B 1 279 ? -22.432 -7.751 -22.174 1.00 7.00 274 PRO B C 1
ATOM 5960 O O . PRO B 1 279 ? -23.594 -8.173 -22.107 1.00 7.19 274 PRO B O 1
ATOM 5964 N N . LEU B 1 280 ? -21.959 -6.820 -21.352 1.00 6.74 275 LEU B N 1
ATOM 5965 C CA . LEU B 1 280 ? -22.755 -6.329 -20.220 1.00 6.64 275 LEU B CA 1
ATOM 5966 C C . LEU B 1 280 ? -23.987 -5.536 -20.626 1.00 6.71 275 LEU B C 1
ATOM 5967 O O . LEU B 1 280 ? -25.006 -5.568 -19.932 1.00 6.79 275 LEU B O 1
ATOM 5972 N N . ILE B 1 281 ? -23.901 -4.826 -21.746 1.00 6.97 276 ILE B N 1
ATOM 5973 C CA . ILE B 1 281 ? -25.018 -3.991 -22.199 1.00 7.68 276 ILE B CA 1
ATOM 5974 C C . ILE B 1 281 ? -25.844 -4.663 -23.298 1.00 7.67 276 ILE B C 1
ATOM 5975 O O . ILE B 1 281 ? -27.083 -4.578 -23.298 1.00 8.42 276 ILE B O 1
ATOM 5980 N N . ASN B 1 282 ? -25.157 -5.330 -24.219 1.00 7.99 277 ASN B N 1
ATOM 5981 C CA . ASN B 1 282 ? -25.813 -5.874 -25.416 1.00 7.97 277 ASN B CA 1
ATOM 5982 C C . ASN B 1 282 ? -25.894 -7.398 -25.493 1.00 8.07 277 ASN B C 1
ATOM 5983 O O . ASN B 1 282 ? -26.548 -7.935 -26.393 1.00 9.07 277 ASN B O 1
ATOM 5988 N N . GLY B 1 283 ? -25.231 -8.094 -24.576 1.00 7.82 278 GLY B N 1
ATOM 5989 C CA . GLY B 1 283 ? -25.270 -9.561 -24.562 1.00 8.34 278 GLY B CA 1
ATOM 5990 C C . GLY B 1 283 ? -24.453 -10.267 -25.637 1.00 8.26 278 GLY B C 1
ATOM 5991 O O . GLY B 1 283 ? -24.750 -11.409 -25.988 1.00 9.50 278 GLY B O 1
ATOM 5992 N N . HIS B 1 284 ? -23.410 -9.617 -26.153 1.00 8.16 279 HIS B N 1
ATOM 5993 C CA . HIS B 1 284 ? -22.488 -10.271 -27.093 1.00 7.62 279 HIS B CA 1
ATOM 5994 C C . HIS B 1 284 ? -21.143 -9.554 -27.093 1.00 7.49 279 HIS B C 1
ATOM 5995 O O . HIS B 1 284 ? -21.054 -8.381 -26.723 1.00 7.48 279 HIS B O 1
ATOM 6002 N N . TYR B 1 285 ? -20.096 -10.253 -27.516 1.00 7.50 280 TYR B N 1
ATOM 6003 C CA . TYR B 1 285 ? -18.801 -9.612 -27.726 1.00 7.53 280 TYR B CA 1
ATOM 6004 C C . TYR B 1 285 ? -18.842 -8.682 -28.942 1.00 7.83 280 TYR B C 1
ATOM 6005 O O . TYR B 1 285 ? -19.674 -8.858 -29.839 1.00 8.41 280 TYR B O 1
ATOM 6014 N N . PRO B 1 286 ? -17.949 -7.685 -28.990 1.00 7.81 281 PRO B N 1
ATOM 6015 C CA . PRO B 1 286 ? -17.921 -6.834 -30.180 1.00 7.93 281 PRO B CA 1
ATOM 6016 C C . PRO B 1 286 ? -17.758 -7.644 -31.462 1.00 8.41 281 PRO B C 1
ATOM 6017 O O . PRO B 1 286 ? -17.010 -8.632 -31.497 1.00 8.30 281 PRO B O 1
ATOM 6021 N N . GLN B 1 287 ? -18.444 -7.215 -32.519 1.00 8.98 282 GLN B N 1
ATOM 6022 C CA . GLN B 1 287 ? -18.374 -7.917 -33.798 1.00 9.56 282 GLN B CA 1
ATOM 6023 C C . GLN B 1 287 ? -16.937 -8.030 -34.300 1.00 9.61 282 GLN B C 1
ATOM 6024 O O . GLN B 1 287 ? -16.536 -9.079 -34.786 1.00 9.39 282 GLN B O 1
ATOM 6030 N N . ILE B 1 288 ? -16.157 -6.962 -34.161 1.00 9.76 283 ILE B N 1
ATOM 6031 C CA . ILE B 1 288 ? -14.783 -6.986 -34.666 1.00 9.80 283 ILE B CA 1
ATOM 6032 C C . ILE B 1 288 ? -13.937 -8.035 -33.937 1.00 9.80 283 ILE B C 1
ATOM 6033 O O . ILE B 1 288 ? -13.058 -8.656 -34.533 1.00 9.19 283 ILE B O 1
ATOM 6038 N N . MET B 1 289 ? -14.201 -8.229 -32.647 1.00 9.17 284 MET B N 1
ATOM 6039 C CA . MET B 1 289 ? -13.498 -9.272 -31.907 1.00 9.10 284 MET B CA 1
ATOM 6040 C C . MET B 1 289 ? -13.915 -10.651 -32.384 1.00 9.15 284 MET B C 1
ATOM 6041 O O . MET B 1 289 ? -13.068 -11.525 -32.551 1.00 9.33 284 MET B O 1
ATOM 6046 N N . GLN B 1 290 ? -15.212 -10.855 -32.608 1.00 9.35 285 GLN B N 1
ATOM 6047 C CA . GLN B 1 290 ? -15.669 -12.128 -33.160 1.00 10.10 285 GLN B CA 1
ATOM 6048 C C . GLN B 1 290 ? -15.014 -12.392 -34.515 1.00 10.56 285 GLN B C 1
ATOM 6049 O O . GLN B 1 290 ? -14.565 -13.513 -34.787 1.00 10.83 285 GLN B O 1
ATOM 6055 N N . ASP B 1 291 ? -14.941 -11.353 -35.342 1.00 10.83 286 ASP B N 1
ATOM 6056 C CA . ASP B 1 291 ? -14.395 -11.488 -36.699 1.00 11.70 286 ASP B CA 1
ATOM 6057 C C . ASP B 1 291 ? -12.896 -11.788 -36.726 1.00 11.62 286 ASP B C 1
ATOM 6058 O O . ASP B 1 291 ? -12.423 -12.543 -37.580 1.00 12.16 286 ASP B O 1
ATOM 6063 N N . LEU B 1 292 ? -12.137 -11.171 -35.824 1.00 11.01 287 LEU B N 1
ATOM 6064 C CA . LEU B 1 292 ? -10.678 -11.290 -35.868 1.00 11.26 287 LEU B CA 1
ATOM 6065 C C . LEU B 1 292 ? -10.144 -12.390 -34.963 1.00 11.39 287 LEU B C 1
ATOM 6066 O O . LEU B 1 292 ? -9.158 -13.053 -35.296 1.00 11.85 287 LEU B O 1
ATOM 6071 N N . VAL B 1 293 ? -10.780 -12.583 -33.811 1.00 10.74 288 VAL B N 1
ATOM 6072 C CA . VAL B 1 293 ? -10.287 -13.545 -32.827 1.00 10.89 288 VAL B CA 1
ATOM 6073 C C . VAL B 1 293 ? -10.867 -14.941 -33.072 1.00 11.13 288 VAL B C 1
ATOM 6074 O O . VAL B 1 293 ? -10.254 -15.946 -32.721 1.00 10.95 288 VAL B O 1
ATOM 6078 N N . LYS B 1 294 ? -12.048 -14.988 -33.686 1.00 11.88 289 LYS B N 1
ATOM 6079 C CA . LYS B 1 294 ? -12.622 -16.242 -34.186 1.00 12.59 289 LYS B CA 1
ATOM 6080 C C . LYS B 1 294 ? -12.734 -17.302 -33.086 1.00 12.52 289 LYS B C 1
ATOM 6081 O O . LYS B 1 294 ? -13.295 -17.029 -32.029 1.00 12.01 289 LYS B O 1
ATOM 6087 N N . ASP B 1 295 ? -12.210 -18.503 -33.305 1.00 12.79 290 ASP B N 1
ATOM 6088 C CA . ASP B 1 295 ? -12.448 -19.568 -32.341 1.00 13.95 290 ASP B CA 1
ATOM 6089 C C . ASP B 1 295 ? -11.684 -19.421 -31.014 1.00 12.99 290 ASP B C 1
ATOM 6090 O O . ASP B 1 295 ? -11.949 -20.149 -30.051 1.00 13.89 290 ASP B O 1
ATOM 6095 N N . ARG B 1 296 ? -10.765 -18.459 -30.955 1.00 11.85 291 ARG B N 1
ATOM 6096 C CA . ARG B 1 296 ? -10.069 -18.171 -29.700 1.00 10.98 291 ARG B CA 1
ATOM 6097 C C . ARG B 1 296 ? -10.930 -17.329 -28.756 1.00 10.66 291 ARG B C 1
ATOM 6098 O O . ARG B 1 296 ? -10.623 -17.203 -27.573 1.00 10.82 291 ARG B O 1
ATOM 6106 N N . LEU B 1 297 ? -12.015 -16.768 -29.275 1.00 9.87 292 LEU B N 1
ATOM 6107 C CA . LEU B 1 297 ? -12.946 -16.018 -28.435 1.00 9.51 292 LEU B CA 1
ATOM 6108 C C . LEU B 1 297 ? -14.084 -16.941 -27.999 1.00 9.63 292 LEU B C 1
ATOM 6109 O O . LEU B 1 297 ? -14.836 -17.439 -28.836 1.00 9.69 292 LEU B O 1
ATOM 6114 N N . PRO B 1 298 ? -14.208 -17.204 -26.691 1.00 9.24 293 PRO B N 1
ATOM 6115 C CA . PRO B 1 298 ? -15.284 -18.093 -26.247 1.00 9.36 293 PRO B CA 1
ATOM 6116 C C . PRO B 1 298 ? -16.660 -17.548 -26.644 1.00 9.68 293 PRO B C 1
ATOM 6117 O O . PRO B 1 298 ? -16.826 -16.338 -26.836 1.00 9.20 293 PRO B O 1
ATOM 6121 N N . LYS B 1 299 ? -17.618 -18.451 -26.806 1.00 9.99 294 LYS B N 1
ATOM 6122 C CA . LYS B 1 299 ? -18.974 -18.095 -27.174 1.00 11.43 294 LYS B CA 1
ATOM 6123 C C . LYS B 1 299 ? -19.889 -18.235 -25.976 1.00 10.76 294 LYS B C 1
ATOM 6124 O O . LYS B 1 299 ? -19.933 -19.281 -25.341 1.00 12.10 294 LYS B O 1
ATOM 6130 N N . PHE B 1 300 ? -20.620 -17.172 -25.660 1.00 10.04 295 PHE B N 1
ATOM 6131 C CA . PHE B 1 300 ? -21.694 -17.272 -24.685 1.00 9.47 295 PHE B CA 1
ATOM 6132 C C . PHE B 1 300 ? -22.836 -18.082 -25.261 1.00 9.74 295 PHE B C 1
ATOM 6133 O O . PHE B 1 300 ? -23.233 -17.858 -26.400 1.00 10.23 295 PHE B O 1
ATOM 6141 N N . THR B 1 301 ? -23.403 -18.982 -24.468 1.00 9.54 296 THR B N 1
ATOM 6142 C CA . THR B 1 301 ? -24.666 -19.590 -24.865 1.00 10.09 296 THR B CA 1
ATOM 6143 C C . THR B 1 301 ? -25.733 -18.506 -24.760 1.00 10.14 296 THR B C 1
ATOM 6144 O O . THR B 1 301 ? -25.532 -17.491 -24.082 1.00 9.44 296 THR B O 1
ATOM 6148 N N . PRO B 1 302 ? -26.882 -18.694 -25.424 1.00 10.09 297 PRO B N 1
ATOM 6149 C CA . PRO B 1 302 ? -27.956 -17.715 -25.272 1.00 10.33 297 PRO B CA 1
ATOM 6150 C C . PRO B 1 302 ? -28.323 -17.474 -23.802 1.00 9.92 297 PRO B C 1
ATOM 6151 O O . PRO B 1 302 ? -28.578 -16.320 -23.415 1.00 9.76 297 PRO B O 1
ATOM 6155 N N . GLU B 1 303 ? -28.347 -18.526 -22.988 1.00 10.00 298 GLU B N 1
ATOM 6156 C CA . GLU B 1 303 ? -28.684 -18.393 -21.572 1.00 10.40 298 GLU B CA 1
ATOM 6157 C C . GLU B 1 303 ? -27.616 -17.587 -20.813 1.00 9.54 298 GLU B C 1
ATOM 6158 O O . GLU B 1 303 ? -27.943 -16.715 -20.006 1.00 9.55 298 GLU B O 1
ATOM 6164 N N . GLN B 1 304 ? -26.346 -17.864 -21.082 1.00 8.85 299 GLN B N 1
ATOM 6165 C CA . GLN B 1 304 ? -25.263 -17.113 -20.448 1.00 8.72 299 GLN B CA 1
ATOM 6166 C C . GLN B 1 304 ? -25.304 -15.640 -20.857 1.00 7.99 299 GLN B C 1
ATOM 6167 O O . GLN B 1 304 ? -25.131 -14.737 -20.020 1.00 8.13 299 GLN B O 1
ATOM 6173 N N . ALA B 1 305 ? -25.533 -15.398 -22.143 1.00 7.77 300 ALA B N 1
ATOM 6174 C CA . ALA B 1 305 ? -25.589 -14.039 -22.643 1.00 7.71 300 ALA B CA 1
ATOM 6175 C C . ALA B 1 305 ? -26.715 -13.268 -21.971 1.00 7.52 300 ALA B C 1
ATOM 6176 O O . ALA B 1 305 ? -26.565 -12.075 -21.673 1.00 7.49 300 ALA B O 1
ATOM 6178 N N . ARG B 1 306 ? -27.839 -13.932 -21.724 1.00 7.43 301 ARG B N 1
ATOM 6179 C CA . ARG B 1 306 ? -28.978 -13.282 -21.074 1.00 7.60 301 ARG B CA 1
ATOM 6180 C C . ARG B 1 306 ? -28.710 -13.036 -19.588 1.00 8.17 301 ARG B C 1
ATOM 6181 O O . ARG B 1 306 ? -29.261 -12.102 -19.001 1.00 8.19 301 ARG B O 1
ATOM 6189 N N . LEU B 1 307 ? -27.862 -13.861 -18.977 1.00 7.78 302 LEU B N 1
ATOM 6190 C CA . LEU B 1 307 ? -27.448 -13.642 -17.588 1.00 8.05 302 LEU B CA 1
ATOM 6191 C C . LEU B 1 307 ? -26.475 -12.456 -17.485 1.00 7.68 302 LEU B C 1
ATOM 6192 O O . LEU B 1 307 ? -26.521 -11.666 -16.524 1.00 7.39 302 LEU B O 1
ATOM 6197 N N . VAL B 1 308 ? -25.585 -12.333 -18.469 1.00 6.98 303 VAL B N 1
ATOM 6198 C CA . VAL B 1 308 ? -24.584 -11.266 -18.474 1.00 7.02 303 VAL B CA 1
ATOM 6199 C C . VAL B 1 308 ? -25.187 -9.918 -18.874 1.00 6.67 303 VAL B C 1
ATOM 6200 O O . VAL B 1 308 ? -24.884 -8.885 -18.274 1.00 7.11 303 VAL B O 1
ATOM 6204 N N . LYS B 1 309 ? -26.052 -9.917 -19.883 1.00 6.52 304 LYS B N 1
ATOM 6205 C CA . LYS B 1 309 ? -26.682 -8.675 -20.313 1.00 6.40 304 LYS B CA 1
ATOM 6206 C C . LYS B 1 309 ? -27.520 -8.075 -19.189 1.00 6.52 304 LYS B C 1
ATOM 6207 O O . LYS B 1 309 ? -28.355 -8.755 -18.597 1.00 6.65 304 LYS B O 1
ATOM 6213 N N . GLY B 1 310 ? -27.300 -6.796 -18.905 1.00 6.71 305 GLY B N 1
ATOM 6214 C CA . GLY B 1 310 ? -28.067 -6.089 -17.883 1.00 7.34 305 GLY B CA 1
ATOM 6215 C C . GLY B 1 310 ? -27.633 -6.386 -16.461 1.00 7.57 305 GLY B C 1
ATOM 6216 O O . GLY B 1 310 ? -28.288 -5.947 -15.511 1.00 8.51 305 GLY B O 1
ATOM 6217 N N . SER B 1 311 ? -26.525 -7.114 -16.300 1.00 7.13 306 SER B N 1
ATOM 6218 C CA . SER B 1 311 ? -26.068 -7.539 -14.971 1.00 7.36 306 SER B CA 1
ATOM 6219 C C . SER B 1 311 ? -25.245 -6.511 -14.199 1.00 7.52 306 SER B C 1
ATOM 6220 O O . SER B 1 311 ? -24.797 -6.809 -13.100 1.00 8.23 306 SER B O 1
ATOM 6223 N N . ALA B 1 312 ? -25.056 -5.324 -14.760 1.00 7.96 307 ALA B N 1
ATOM 6224 C CA . ALA B 1 312 ? -24.392 -4.235 -14.023 1.00 8.56 307 ALA B CA 1
ATOM 6225 C C . ALA B 1 312 ? -25.380 -3.095 -13.782 1.00 8.84 307 ALA B C 1
ATOM 6226 O O . ALA B 1 312 ? -25.924 -2.531 -14.731 1.00 10.06 307 ALA B O 1
ATOM 6228 N N . ASP B 1 313 ? -25.602 -2.751 -12.518 1.00 8.91 308 ASP B N 1
ATOM 6229 C CA . ASP B 1 313 ? -26.506 -1.647 -12.168 1.00 9.17 308 ASP B CA 1
ATOM 6230 C C . ASP B 1 313 ? -25.911 -0.275 -12.492 1.00 9.07 308 ASP B C 1
ATOM 6231 O O . ASP B 1 313 ? -26.636 0.712 -12.669 1.00 10.22 308 ASP B O 1
ATOM 6236 N N . TYR B 1 314 ? -24.584 -0.219 -12.543 1.00 8.36 309 TYR B N 1
ATOM 6237 C CA . TYR B 1 314 ? -23.852 0.952 -13.027 1.00 7.74 309 TYR B CA 1
ATOM 6238 C C . TYR B 1 314 ? -22.513 0.444 -13.542 1.00 7.60 309 TYR B C 1
ATOM 6239 O O . TYR B 1 314 ? -22.064 -0.657 -13.167 1.00 8.13 309 TYR B O 1
ATOM 6248 N N . ILE B 1 315 ? -21.897 1.229 -14.418 1.00 7.50 310 ILE B N 1
ATOM 6249 C CA . ILE B 1 315 ? -20.601 0.882 -14.961 1.00 7.85 310 ILE B CA 1
ATOM 6250 C C . ILE B 1 315 ? -19.553 1.783 -14.325 1.00 7.45 310 ILE B C 1
ATOM 6251 O O . ILE B 1 315 ? -19.605 3.005 -14.481 1.00 7.95 310 ILE B O 1
ATOM 6256 N N . GLY B 1 316 ? -18.617 1.193 -13.587 1.00 7.22 311 GLY B N 1
ATOM 6257 C CA . GLY B 1 316 ? -17.473 1.960 -13.103 1.00 6.83 311 GLY B CA 1
ATOM 6258 C C . GLY B 1 316 ? -16.442 2.081 -14.213 1.00 6.63 311 GLY B C 1
ATOM 6259 O O . GLY B 1 316 ? -16.052 1.080 -14.827 1.00 6.69 311 GLY B O 1
ATOM 6260 N N . ILE B 1 317 ? -16.020 3.309 -14.494 1.00 6.01 312 ILE B N 1
ATOM 6261 C CA . ILE B 1 317 ? -14.966 3.550 -15.474 1.00 6.66 312 ILE B CA 1
ATOM 6262 C C . ILE B 1 317 ? -13.757 4.168 -14.782 1.00 6.50 312 ILE B C 1
ATOM 6263 O O . ILE B 1 317 ? -13.857 5.222 -14.143 1.00 6.75 312 ILE B O 1
ATOM 6268 N N . ASN B 1 318 ? -12.615 3.496 -14.909 1.00 5.94 313 ASN B N 1
ATOM 6269 C CA . ASN B 1 318 ? -11.330 4.045 -14.492 1.00 6.08 313 ASN B CA 1
ATOM 6270 C C . ASN B 1 318 ? -10.714 4.731 -15.700 1.00 6.38 313 ASN B C 1
ATOM 6271 O O . ASN B 1 318 ? -10.367 4.072 -16.687 1.00 7.74 313 ASN B O 1
ATOM 6276 N N . GLN B 1 319 ? -10.594 6.054 -15.629 1.00 6.36 314 GLN B N 1
ATOM 6277 C CA . GLN B 1 319 ? -10.204 6.853 -16.791 1.00 6.79 314 GLN B CA 1
ATOM 6278 C C . GLN B 1 319 ? -8.941 7.608 -16.430 1.00 7.08 314 GLN B C 1
ATOM 6279 O O . GLN B 1 319 ? -8.934 8.341 -15.447 1.00 7.80 314 GLN B O 1
ATOM 6285 N N . TYR B 1 320 ? -7.867 7.404 -17.193 1.00 6.85 315 TYR B N 1
ATOM 6286 C CA . TYR B 1 320 ? -6.595 8.084 -16.914 1.00 7.06 315 TYR B CA 1
ATOM 6287 C C . TYR B 1 320 ? -6.030 8.890 -18.069 1.00 7.10 315 TYR B C 1
ATOM 6288 O O . TYR B 1 320 ? -5.561 10.007 -17.867 1.00 7.09 315 TYR B O 1
ATOM 6297 N N . THR B 1 321 ? -6.049 8.310 -19.265 1.00 7.35 316 THR B N 1
ATOM 6298 C CA . THR B 1 321 ? -5.247 8.855 -20.353 1.00 7.98 316 THR B CA 1
ATOM 6299 C C . THR B 1 321 ? -5.864 8.586 -21.727 1.00 7.95 316 THR B C 1
ATOM 6300 O O . THR B 1 321 ? -6.988 8.093 -21.825 1.00 7.64 316 THR B O 1
ATOM 6304 N N . ALA B 1 322 ? -5.114 8.923 -22.775 1.00 8.14 317 ALA B N 1
ATOM 6305 C CA . ALA B 1 322 ? -5.563 8.808 -24.159 1.00 8.42 317 ALA B CA 1
ATOM 6306 C C . ALA B 1 322 ? -4.353 8.555 -25.050 1.00 9.10 317 ALA B C 1
ATOM 6307 O O . ALA B 1 322 ? -3.231 8.917 -24.691 1.00 9.38 317 ALA B O 1
ATOM 6309 N N . SER B 1 323 ? -4.595 7.937 -26.209 1.00 9.61 318 SER B N 1
ATOM 6310 C CA . SER B 1 323 ? -3.543 7.626 -27.196 1.00 10.20 318 SER B CA 1
ATOM 6311 C C . SER B 1 323 ? -4.073 7.919 -28.592 1.00 10.26 318 SER B C 1
ATOM 6312 O O . SER B 1 323 ? -5.276 7.772 -28.850 1.00 9.98 318 SER B O 1
ATOM 6315 N N . TYR B 1 324 ? -3.180 8.327 -29.491 1.00 10.13 319 TYR B N 1
ATOM 6316 C CA . TYR B 1 324 ? -3.509 8.368 -30.921 1.00 10.52 319 TYR B CA 1
ATOM 6317 C C . TYR B 1 324 ? -3.324 6.982 -31.526 1.00 10.75 319 TYR B C 1
ATOM 6318 O O . TYR B 1 324 ? -2.395 6.256 -31.163 1.00 11.25 319 TYR B O 1
ATOM 6327 N N . MET B 1 325 ? -4.198 6.636 -32.469 1.00 10.99 320 MET B N 1
ATOM 6328 C CA . MET B 1 325 ? -4.130 5.358 -33.166 1.00 11.90 320 MET B CA 1
ATOM 6329 C C . MET B 1 325 ? -4.035 5.547 -34.676 1.00 11.58 320 MET B C 1
ATOM 6330 O O . MET B 1 325 ? -4.776 6.332 -35.265 1.00 11.11 320 MET B O 1
ATOM 6335 N N . LYS B 1 326 ? -3.122 4.792 -35.279 1.00 12.02 321 LYS B N 1
ATOM 6336 C CA . LYS B 1 326 ? -2.920 4.769 -36.720 1.00 12.69 321 LYS B CA 1
ATOM 6337 C C . LYS B 1 326 ? -3.346 3.397 -37.229 1.00 13.35 321 LYS B C 1
ATOM 6338 O O . LYS B 1 326 ? -3.137 2.372 -36.567 1.00 13.04 321 LYS B O 1
ATOM 6344 N N . GLY B 1 327 ? -3.942 3.384 -38.415 1.00 14.36 322 GLY B N 1
ATOM 6345 C CA . GLY B 1 327 ? -4.465 2.159 -38.979 1.00 16.25 322 GLY B CA 1
ATOM 6346 C C . GLY B 1 327 ? -3.514 1.495 -39.947 1.00 17.72 322 GLY B C 1
ATOM 6347 O O . GLY B 1 327 ? -2.371 1.930 -40.131 1.00 18.07 322 GLY B O 1
ATOM 6348 N N . GLN B 1 328 ? -4.012 0.430 -40.559 1.00 18.73 323 GLN B N 1
ATOM 6349 C CA . GLN B 1 328 ? -3.245 -0.424 -41.433 1.00 20.80 323 GLN B CA 1
ATOM 6350 C C . GLN B 1 328 ? -4.269 -1.323 -42.112 1.00 21.53 323 GLN B C 1
ATOM 6351 O O . GLN B 1 328 ? -5.409 -1.421 -41.656 1.00 21.76 323 GLN B O 1
ATOM 6357 N N . GLN B 1 329 ? -3.892 -1.959 -43.214 1.00 22.82 324 GLN B N 1
ATOM 6358 C CA . GLN B 1 329 ? -4.813 -2.880 -43.861 1.00 23.72 324 GLN B CA 1
ATOM 6359 C C . GLN B 1 329 ? -4.939 -4.129 -42.992 1.00 23.48 324 GLN B C 1
ATOM 6360 O O . GLN B 1 329 ? -3.934 -4.709 -42.582 1.00 23.54 324 GLN B O 1
ATOM 6366 N N . LEU B 1 330 ? -6.170 -4.524 -42.681 1.00 23.75 325 LEU B N 1
ATOM 6367 C CA . LEU B 1 330 ? -6.391 -5.743 -41.905 1.00 24.12 325 LEU B CA 1
ATOM 6368 C C . LEU B 1 330 ? -5.868 -6.954 -42.669 1.00 24.84 325 LEU B C 1
ATOM 6369 O O . LEU B 1 330 ? -6.184 -7.145 -43.850 1.00 25.03 325 LEU B O 1
ATOM 6374 N N . MET B 1 331 ? -5.063 -7.762 -41.988 1.00 25.50 326 MET B N 1
ATOM 6375 C CA . MET B 1 331 ? -4.382 -8.887 -42.612 1.00 26.45 326 MET B CA 1
ATOM 6376 C C . MET B 1 331 ? -4.738 -10.205 -41.948 1.00 26.31 326 MET B C 1
ATOM 6377 O O . MET B 1 331 ? -5.056 -10.250 -40.762 1.00 26.10 326 MET B O 1
ATOM 6382 N N . GLN B 1 332 ? -4.680 -11.281 -42.725 1.00 26.35 327 GLN B N 1
ATOM 6383 C CA . GLN B 1 332 ? -4.714 -12.623 -42.177 1.00 26.41 327 GLN B CA 1
ATOM 6384 C C . GLN B 1 332 ? -3.352 -12.890 -41.544 1.00 26.01 327 GLN B C 1
ATOM 6385 O O . GLN B 1 332 ? -2.322 -12.792 -42.212 1.00 26.35 327 GLN B O 1
ATOM 6391 N N . GLN B 1 333 ? -3.339 -13.207 -40.252 1.00 25.03 328 GLN B N 1
ATOM 6392 C CA . GLN B 1 333 ? -2.081 -13.413 -39.539 1.00 24.29 328 GLN B CA 1
ATOM 6393 C C . GLN B 1 333 ? -2.159 -14.585 -38.560 1.00 23.24 328 GLN B C 1
ATOM 6394 O O . GLN B 1 333 ? -3.228 -14.903 -38.043 1.00 23.28 328 GLN B O 1
ATOM 6400 N N . THR B 1 334 ? -1.024 -15.237 -38.325 1.00 22.17 329 THR B N 1
ATOM 6401 C CA . THR B 1 334 ? -0.940 -16.278 -37.307 1.00 21.27 329 THR B CA 1
ATOM 6402 C C . THR B 1 334 ? -1.121 -15.615 -35.941 1.00 20.00 329 THR B C 1
ATOM 6403 O O . THR B 1 334 ? -0.435 -14.640 -35.636 1.00 20.30 329 THR B O 1
ATOM 6407 N N . PRO B 1 335 ? -2.059 -16.126 -35.123 1.00 18.85 330 PRO B N 1
ATOM 6408 C CA . PRO B 1 335 ? -2.290 -15.505 -33.816 1.00 17.94 330 PRO B CA 1
ATOM 6409 C C . PRO B 1 335 ? -1.056 -15.534 -32.923 1.00 16.91 330 PRO B C 1
ATOM 6410 O O . PRO B 1 335 ? -0.358 -16.545 -32.857 1.00 17.10 330 PRO B O 1
ATOM 6414 N N . THR B 1 336 ? -0.793 -14.422 -32.243 1.00 15.28 331 THR B N 1
ATOM 6415 C CA . THR B 1 336 ? 0.307 -14.356 -31.292 1.00 14.38 331 THR B CA 1
ATOM 6416 C C . THR B 1 336 ? -0.139 -13.860 -29.912 1.00 13.19 331 THR B C 1
ATOM 6417 O O . THR B 1 336 ? 0.320 -14.373 -28.896 1.00 12.83 331 THR B O 1
ATOM 6421 N N . SER B 1 337 ? -1.027 -12.866 -29.870 1.00 12.03 332 SER B N 1
ATOM 6422 C CA . SER B 1 337 ? -1.468 -12.321 -28.582 1.00 10.82 332 SER B CA 1
ATOM 6423 C C . SER B 1 337 ? -2.739 -11.490 -28.692 1.00 10.07 332 SER B C 1
ATOM 6424 O O . SER B 1 337 ? -3.063 -10.966 -29.751 1.00 9.80 332 SER B O 1
ATOM 6427 N N . TYR B 1 338 ? -3.438 -11.343 -27.569 1.00 9.54 333 TYR B N 1
ATOM 6428 C CA . TYR B 1 338 ? -4.535 -10.383 -27.478 1.00 9.11 333 TYR B CA 1
ATOM 6429 C C . TYR B 1 338 ? -4.096 -9.016 -27.991 1.00 9.00 333 TYR B C 1
ATOM 6430 O O . TYR B 1 338 ? -4.807 -8.389 -28.769 1.00 8.93 333 TYR B O 1
ATOM 6439 N N . SER B 1 339 ? -2.918 -8.562 -27.571 1.00 9.34 334 SER B N 1
ATOM 6440 C CA . SER B 1 339 ? -2.430 -7.246 -27.987 1.00 10.15 334 SER B CA 1
ATOM 6441 C C . SER B 1 339 ? -2.277 -7.115 -29.499 1.00 10.33 334 SER B C 1
ATOM 6442 O O . SER B 1 339 ? -2.676 -6.116 -30.084 1.00 10.83 334 SER B O 1
ATOM 6445 N N . ALA B 1 340 ? -1.690 -8.130 -30.120 1.00 10.27 335 ALA B N 1
ATOM 6446 C CA . ALA B 1 340 ? -1.457 -8.112 -31.562 1.00 10.50 335 ALA B CA 1
ATOM 6447 C C . ALA B 1 340 ? -2.750 -8.286 -32.365 1.00 10.55 335 ALA B C 1
ATOM 6448 O O . ALA B 1 340 ? -2.833 -7.874 -33.530 1.00 10.72 335 ALA B O 1
ATOM 6450 N N . ASP B 1 341 ? -3.767 -8.873 -31.736 1.00 9.99 336 ASP B N 1
ATOM 6451 C CA . ASP B 1 341 ? -5.053 -9.102 -32.400 1.00 10.05 336 ASP B CA 1
ATOM 6452 C C . ASP B 1 341 ? -5.744 -7.813 -32.840 1.00 9.92 336 ASP B C 1
ATOM 6453 O O . ASP B 1 341 ? -6.559 -7.837 -33.764 1.00 10.23 336 ASP B O 1
ATOM 6458 N N . TRP B 1 342 ? -5.444 -6.693 -32.181 1.00 9.72 337 TRP B N 1
ATOM 6459 C CA . TRP B 1 342 ? -6.139 -5.452 -32.492 1.00 9.94 337 TRP B CA 1
ATOM 6460 C C . TRP B 1 342 ? -5.802 -4.951 -33.890 1.00 10.33 337 TRP B C 1
ATOM 6461 O O . TRP B 1 342 ? -6.587 -4.221 -34.490 1.00 11.00 337 TRP B O 1
ATOM 6472 N N . GLN B 1 343 ? -4.611 -5.311 -34.372 1.00 10.79 338 GLN B N 1
ATOM 6473 C CA . GLN B 1 343 ? -4.075 -4.796 -35.643 1.00 11.60 338 GLN B CA 1
ATOM 6474 C C . GLN B 1 343 ? -4.139 -3.273 -35.725 1.00 11.66 338 GLN B C 1
ATOM 6475 O O . GLN B 1 343 ? -4.674 -2.704 -36.684 1.00 12.03 338 GLN B O 1
ATOM 6481 N N . VAL B 1 344 ? -3.578 -2.623 -34.706 1.00 11.98 339 VAL B N 1
ATOM 6482 C CA . VAL B 1 344 ? -3.459 -1.167 -34.678 1.00 12.41 339 VAL B CA 1
ATOM 6483 C C . VAL B 1 344 ? -2.033 -0.739 -34.385 1.00 13.03 339 VAL B C 1
ATOM 6484 O O . VAL B 1 344 ? -1.209 -1.520 -33.900 1.00 12.92 339 VAL B O 1
ATOM 6488 N N . THR B 1 345 ? -1.754 0.525 -34.674 1.00 14.02 340 THR B N 1
ATOM 6489 C CA . THR B 1 345 ? -0.439 1.078 -34.458 1.00 15.29 340 THR B CA 1
ATOM 6490 C C . THR B 1 345 ? -0.546 2.275 -33.531 1.00 15.51 340 THR B C 1
ATOM 6491 O O . THR B 1 345 ? -1.160 3.279 -33.863 1.00 15.52 340 THR B O 1
ATOM 6495 N N . TYR B 1 346 ? 0.030 2.143 -32.350 1.00 16.39 341 TYR B N 1
ATOM 6496 C CA . TYR B 1 346 ? 0.130 3.249 -31.436 1.00 17.22 341 TYR B CA 1
ATOM 6497 C C . TYR B 1 346 ? 1.122 4.264 -31.997 1.00 17.56 341 TYR B C 1
ATOM 6498 O O . TYR B 1 346 ? 2.156 3.887 -32.557 1.00 17.90 341 TYR B O 1
ATOM 6507 N N . VAL B 1 347 ? 0.796 5.545 -31.874 1.00 17.66 342 VAL B N 1
ATOM 6508 C CA . VAL B 1 347 ? 1.738 6.589 -32.270 1.00 17.94 342 VAL B CA 1
ATOM 6509 C C . VAL B 1 347 ? 1.785 7.655 -31.194 1.00 17.86 342 VAL B C 1
ATOM 6510 O O . VAL B 1 347 ? 0.786 7.927 -30.534 1.00 17.64 342 VAL B O 1
ATOM 6514 N N . PHE B 1 348 ? 2.962 8.245 -31.009 1.00 17.89 343 PHE B N 1
ATOM 6515 C CA . PHE B 1 348 ? 3.198 9.224 -29.941 1.00 17.83 343 PHE B CA 1
ATOM 6516 C C . PHE B 1 348 ? 2.538 10.596 -30.157 1.00 17.87 343 PHE B C 1
ATOM 6517 O O . PHE B 1 348 ? 2.129 11.259 -29.201 1.00 17.39 343 PHE B O 1
ATOM 6525 N N . ALA B 1 349 ? 2.441 11.031 -31.405 1.00 17.61 344 ALA B N 1
ATOM 6526 C CA . ALA B 1 349 ? 2.160 12.442 -31.649 1.00 17.31 344 ALA B CA 1
ATOM 6527 C C . ALA B 1 349 ? 1.270 12.667 -32.859 1.00 16.76 344 ALA B C 1
ATOM 6528 O O . ALA B 1 349 ? 1.084 11.768 -33.678 1.00 16.85 344 ALA B O 1
ATOM 6530 N N . LYS B 1 350 ? 0.735 13.884 -32.954 1.00 16.83 345 LYS B N 1
ATOM 6531 C CA . LYS B 1 350 ? -0.037 14.316 -34.114 1.00 17.13 345 LYS B CA 1
ATOM 6532 C C . LYS B 1 350 ? 0.387 15.737 -34.483 1.00 17.33 345 LYS B C 1
ATOM 6533 O O . LYS B 1 350 ? 0.508 16.602 -33.621 1.00 17.11 345 LYS B O 1
ATOM 6539 N N . ASN B 1 351 ? 0.630 15.970 -35.768 1.00 17.57 346 ASN B N 1
ATOM 6540 C CA . ASN B 1 351 ? 1.072 17.287 -36.228 1.00 18.59 346 ASN B CA 1
ATOM 6541 C C . ASN B 1 351 ? 2.286 17.799 -35.449 1.00 18.46 346 ASN B C 1
ATOM 6542 O O . ASN B 1 351 ? 2.395 18.993 -35.163 1.00 19.18 346 ASN B O 1
ATOM 6547 N N . GLY B 1 352 ? 3.189 16.883 -35.104 1.00 18.27 347 GLY B N 1
ATOM 6548 C CA . GLY B 1 352 ? 4.446 17.234 -34.451 1.00 18.46 347 GLY B CA 1
ATOM 6549 C C . GLY B 1 352 ? 4.363 17.454 -32.952 1.00 18.44 347 GLY B C 1
ATOM 6550 O O . GLY B 1 352 ? 5.370 17.761 -32.320 1.00 19.08 347 GLY B O 1
ATOM 6551 N N . LYS B 1 353 ? 3.173 17.289 -32.380 1.00 18.10 348 LYS B N 1
ATOM 6552 C CA . LYS B 1 353 ? 2.961 17.552 -30.954 1.00 18.30 348 LYS B CA 1
ATOM 6553 C C . LYS B 1 353 ? 2.537 16.294 -30.202 1.00 17.37 348 LYS B C 1
ATOM 6554 O O . LYS B 1 353 ? 1.634 15.588 -30.641 1.00 17.73 348 LYS B O 1
ATOM 6560 N N . PRO B 1 354 ? 3.182 16.019 -29.056 1.00 16.70 349 PRO B N 1
ATOM 6561 C CA . PRO B 1 354 ? 2.763 14.901 -28.209 1.00 15.79 349 PRO B CA 1
ATOM 6562 C C . PRO B 1 354 ? 1.318 15.097 -27.756 1.00 14.26 349 PRO B C 1
ATOM 6563 O O . PRO B 1 354 ? 0.866 16.235 -27.620 1.00 14.56 349 PRO B O 1
ATOM 6567 N N . ILE B 1 355 ? 0.618 13.998 -27.498 1.00 13.05 350 ILE B N 1
ATOM 6568 C CA . ILE B 1 355 ? -0.776 14.073 -27.061 1.00 11.74 350 ILE B CA 1
ATOM 6569 C C . ILE B 1 355 ? -0.897 14.827 -25.728 1.00 11.44 350 ILE B C 1
ATOM 6570 O O . ILE B 1 355 ? -1.903 15.474 -25.456 1.00 10.97 350 ILE B O 1
ATOM 6575 N N . GLY B 1 356 ? 0.151 14.754 -24.912 1.00 10.94 351 GLY B N 1
ATOM 6576 C CA . GLY B 1 356 ? 0.212 15.502 -23.657 1.00 10.95 351 GLY B CA 1
ATOM 6577 C C . GLY B 1 356 ? 1.508 15.158 -22.944 1.00 10.56 351 GLY B C 1
ATOM 6578 O O . GLY B 1 356 ? 2.218 14.255 -23.370 1.00 11.58 351 GLY B O 1
ATOM 6579 N N . PRO B 1 357 ? 1.811 15.868 -21.849 1.00 10.61 352 PRO B N 1
ATOM 6580 C CA . PRO B 1 357 ? 2.980 15.536 -21.031 1.00 10.20 352 PRO B CA 1
ATOM 6581 C C . PRO B 1 357 ? 2.713 14.296 -20.180 1.00 10.05 352 PRO B C 1
ATOM 6582 O O . PRO B 1 357 ? 1.550 13.974 -19.907 1.00 10.63 352 PRO B O 1
ATOM 6586 N N . GLN B 1 358 ? 3.770 13.605 -19.764 1.00 9.58 353 GLN B N 1
ATOM 6587 C CA . GLN B 1 358 ? 3.612 12.399 -18.949 1.00 8.74 353 GLN B CA 1
ATOM 6588 C C . GLN B 1 358 ? 3.680 12.725 -17.469 1.00 8.43 353 GLN B C 1
ATOM 6589 O O . GLN B 1 358 ? 4.413 13.618 -17.050 1.00 8.10 353 GLN B O 1
ATOM 6595 N N . ALA B 1 359 ? 2.911 11.987 -16.677 1.00 7.44 354 ALA B N 1
ATOM 6596 C CA . ALA B 1 359 ? 3.103 11.980 -15.231 1.00 7.16 354 ALA B CA 1
ATOM 6597 C C . ALA B 1 359 ? 4.288 11.056 -14.938 1.00 7.25 354 ALA B C 1
ATOM 6598 O O . ALA B 1 359 ? 5.098 10.776 -15.831 1.00 7.39 354 ALA B O 1
ATOM 6600 N N . ASN B 1 360 ? 4.412 10.579 -13.705 1.00 6.81 355 ASN B N 1
ATOM 6601 C CA . ASN B 1 360 ? 5.512 9.666 -13.385 1.00 6.68 355 ASN B CA 1
ATOM 6602 C C . ASN B 1 360 ? 5.425 8.339 -14.144 1.00 6.95 355 ASN B C 1
ATOM 6603 O O . ASN B 1 360 ? 6.427 7.834 -14.660 1.00 7.77 355 ASN B O 1
ATOM 6608 N N . SER B 1 361 ? 4.227 7.773 -14.212 1.00 6.81 356 SER B N 1
ATOM 6609 C CA . SER B 1 361 ? 4.029 6.514 -14.912 1.00 7.25 356 SER B CA 1
ATOM 6610 C C . SER B 1 361 ? 4.122 6.742 -16.417 1.00 7.70 356 SER B C 1
ATOM 6611 O O . SER B 1 361 ? 3.480 7.644 -16.953 1.00 7.71 356 SER B O 1
ATOM 6614 N N . ASN B 1 362 ? 4.921 5.923 -17.099 1.00 8.01 357 ASN B N 1
ATOM 6615 C CA . ASN B 1 362 ? 5.216 6.144 -18.518 1.00 8.72 357 ASN B CA 1
ATOM 6616 C C . ASN B 1 362 ? 3.970 6.071 -19.394 1.00 9.04 357 ASN B C 1
ATOM 6617 O O . ASN B 1 362 ? 3.909 6.724 -20.434 1.00 9.94 357 ASN B O 1
ATOM 6622 N N . TRP B 1 363 ? 2.982 5.286 -18.969 1.00 9.20 358 TRP B N 1
ATOM 6623 C CA . TRP B 1 363 ? 1.742 5.117 -19.739 1.00 9.46 358 TRP B CA 1
ATOM 6624 C C . TRP B 1 363 ? 0.760 6.265 -19.525 1.00 9.35 358 TRP B C 1
ATOM 6625 O O . TRP B 1 363 ? -0.215 6.395 -20.267 1.00 9.92 358 TRP B O 1
ATOM 6636 N N . LEU B 1 364 ? 1.005 7.097 -18.515 1.00 8.30 359 LEU B N 1
ATOM 6637 C CA . LEU B 1 364 ? 0.014 8.106 -18.129 1.00 7.77 359 LEU B CA 1
ATOM 6638 C C . LEU B 1 364 ? 0.324 9.460 -18.753 1.00 7.60 359 LEU B C 1
ATOM 6639 O O . LEU B 1 364 ? 1.093 10.251 -18.209 1.00 8.21 359 LEU B O 1
ATOM 6644 N N . TYR B 1 365 ? -0.266 9.704 -19.922 1.00 7.52 360 TYR B N 1
ATOM 6645 C CA . TYR B 1 365 ? -0.189 11.002 -20.585 1.00 7.60 360 TYR B CA 1
ATOM 6646 C C . TYR B 1 365 ? -1.351 11.851 -20.079 1.00 7.45 360 TYR B C 1
ATOM 6647 O O . TYR B 1 365 ? -2.487 11.378 -19.992 1.00 7.67 360 TYR B O 1
ATOM 6656 N N . ILE B 1 366 ? -1.060 13.088 -19.709 1.00 7.57 361 ILE B N 1
ATOM 6657 C CA . ILE B 1 366 ? -2.065 13.984 -19.167 1.00 7.76 361 ILE B CA 1
ATOM 6658 C C . ILE B 1 366 ? -2.845 14.582 -20.332 1.00 7.70 361 ILE B C 1
ATOM 6659 O O . ILE B 1 366 ? -2.346 15.467 -21.037 1.00 8.26 361 ILE B O 1
ATOM 6664 N N . VAL B 1 367 ? -4.061 14.071 -20.530 1.00 7.51 362 VAL B N 1
ATOM 6665 C CA . VAL B 1 367 ? -4.909 14.430 -21.673 1.00 7.68 362 VAL B CA 1
ATOM 6666 C C . VAL B 1 367 ? -6.349 14.606 -21.193 1.00 7.54 362 VAL B C 1
ATOM 6667 O O . VAL B 1 367 ? -7.161 13.687 -21.265 1.00 7.67 362 VAL B O 1
ATOM 6671 N N . PRO B 1 368 ? -6.684 15.800 -20.686 1.00 7.51 363 PRO B N 1
ATOM 6672 C CA . PRO B 1 368 ? -8.000 15.964 -20.080 1.00 7.64 363 PRO B CA 1
ATOM 6673 C C . PRO B 1 368 ? -9.161 15.677 -21.037 1.00 7.67 363 PRO B C 1
ATOM 6674 O O . PRO B 1 368 ? -10.179 15.141 -20.608 1.00 7.96 363 PRO B O 1
ATOM 6678 N N . TRP B 1 369 ? -9.001 16.005 -22.321 1.00 8.09 364 TRP B N 1
ATOM 6679 C CA . TRP B 1 369 ? -10.067 15.736 -23.288 1.00 8.03 364 TRP B CA 1
ATOM 6680 C C . TRP B 1 369 ? -10.364 14.251 -23.507 1.00 7.85 364 TRP B C 1
ATOM 6681 O O . TRP B 1 369 ? -11.404 13.905 -24.061 1.00 7.98 364 TRP B O 1
ATOM 6692 N N . GLY B 1 370 ? -9.479 13.372 -23.047 1.00 7.67 365 GLY B N 1
ATOM 6693 C CA . GLY B 1 370 ? -9.767 11.941 -23.087 1.00 7.78 365 GLY B CA 1
ATOM 6694 C C . GLY B 1 370 ? -10.917 11.561 -22.169 1.00 7.99 365 GLY B C 1
ATOM 6695 O O . GLY B 1 370 ? -11.643 10.597 -22.424 1.00 8.17 365 GLY B O 1
ATOM 6696 N N . MET B 1 371 ? -11.077 12.307 -21.079 1.00 7.65 366 MET B N 1
ATOM 6697 C CA . MET B 1 371 ? -12.200 12.086 -20.165 1.00 7.44 366 MET B CA 1
ATOM 6698 C C . MET B 1 371 ? -13.528 12.354 -20.872 1.00 7.43 366 MET B C 1
ATOM 6699 O O . MET B 1 371 ? -14.469 11.550 -20.798 1.00 7.89 366 MET B O 1
ATOM 6704 N N . TYR B 1 372 ? -13.597 13.483 -21.576 1.00 7.66 367 TYR B N 1
ATOM 6705 C CA . TYR B 1 372 ? -14.775 13.795 -22.371 1.00 7.68 367 TYR B CA 1
ATOM 6706 C C . TYR B 1 372 ? -14.971 12.724 -23.439 1.00 7.88 367 TYR B C 1
ATOM 6707 O O . TYR B 1 372 ? -16.083 12.230 -23.644 1.00 7.76 367 TYR B O 1
ATOM 6716 N N . GLY B 1 373 ? -13.889 12.364 -24.122 1.00 7.36 368 GLY B N 1
ATOM 6717 C CA . GLY B 1 373 ? -13.952 11.356 -25.176 1.00 7.55 368 GLY B CA 1
ATOM 6718 C C . GLY B 1 373 ? -14.604 10.070 -24.704 1.00 7.24 368 GLY B C 1
ATOM 6719 O O . GLY B 1 373 ? -15.557 9.579 -25.311 1.00 7.40 368 GLY B O 1
ATOM 6720 N N . CYS B 1 374 ? -14.094 9.520 -23.606 1.00 7.34 369 CYS B N 1
ATOM 6721 C CA . CYS B 1 374 ? -14.604 8.265 -23.070 1.00 7.55 369 CYS B CA 1
ATOM 6722 C C . CYS B 1 374 ? -16.059 8.349 -22.638 1.00 7.48 369 CYS B C 1
ATOM 6723 O O . CYS B 1 374 ? -16.855 7.448 -22.932 1.00 7.44 369 CYS B O 1
ATOM 6726 N N . VAL B 1 375 ? -16.397 9.413 -21.921 1.00 7.61 370 VAL B N 1
ATOM 6727 C CA . VAL B 1 375 ? -17.736 9.530 -21.373 1.00 7.65 370 VAL B CA 1
ATOM 6728 C C . VAL B 1 375 ? -18.770 9.763 -22.482 1.00 8.07 370 VAL B C 1
ATOM 6729 O O . VAL B 1 375 ? -19.824 9.115 -22.514 1.00 8.19 370 VAL B O 1
ATOM 6733 N N . ASN B 1 376 ? -18.455 10.669 -23.403 1.00 7.59 371 ASN B N 1
ATOM 6734 C CA . ASN B 1 376 ? -19.326 10.882 -24.555 1.00 8.49 371 ASN B CA 1
ATOM 6735 C C . ASN B 1 376 ? -19.488 9.614 -25.392 1.00 7.88 371 ASN B C 1
ATOM 6736 O O . ASN B 1 376 ? -20.578 9.315 -25.887 1.00 7.81 371 ASN B O 1
ATOM 6741 N N . TYR B 1 377 ? -18.406 8.858 -25.557 1.00 7.38 372 TYR B N 1
ATOM 6742 C CA . TYR B 1 377 ? -18.461 7.634 -26.356 1.00 7.46 372 TYR B CA 1
ATOM 6743 C C . TYR B 1 377 ? -19.420 6.611 -25.747 1.00 7.71 372 TYR B C 1
ATOM 6744 O O . TYR B 1 377 ? -20.253 6.034 -26.449 1.00 7.78 372 TYR B O 1
ATOM 6753 N N . ILE B 1 378 ? -19.302 6.381 -24.443 1.00 7.47 373 ILE B N 1
ATOM 6754 C CA . ILE B 1 378 ? -20.188 5.433 -23.766 1.00 7.96 373 ILE B CA 1
ATOM 6755 C C . ILE B 1 378 ? -21.639 5.906 -23.841 1.00 8.33 373 ILE B C 1
ATOM 6756 O O . ILE B 1 378 ? -22.545 5.104 -24.106 1.00 8.08 373 ILE B O 1
ATOM 6761 N N . LYS B 1 379 ? -21.855 7.204 -23.629 1.00 8.68 374 LYS B N 1
ATOM 6762 C CA . LYS B 1 379 ? -23.198 7.780 -23.742 1.00 9.28 374 LYS B CA 1
ATOM 6763 C C . LYS B 1 379 ? -23.817 7.452 -25.095 1.00 9.82 374 LYS B C 1
ATOM 6764 O O . LYS B 1 379 ? -24.935 6.928 -25.165 1.00 10.50 374 LYS B O 1
ATOM 6770 N N . GLN B 1 380 ? -23.075 7.728 -26.162 1.00 9.74 375 GLN B N 1
ATOM 6771 C CA . GLN B 1 380 ? -23.627 7.643 -27.512 1.00 11.00 375 GLN B CA 1
ATOM 6772 C C . GLN B 1 380 ? -23.743 6.217 -28.036 1.00 10.87 375 GLN B C 1
ATOM 6773 O O . GLN B 1 380 ? -24.649 5.914 -28.816 1.00 11.43 375 GLN B O 1
ATOM 6779 N N . LYS B 1 381 ? -22.836 5.338 -27.617 1.00 9.93 376 LYS B N 1
ATOM 6780 C CA . LYS B 1 381 ? -22.784 3.987 -28.168 1.00 10.13 376 LYS B CA 1
ATOM 6781 C C . LYS B 1 381 ? -23.645 2.983 -27.419 1.00 9.92 376 LYS B C 1
ATOM 6782 O O . LYS B 1 381 ? -24.222 2.088 -28.037 1.00 10.52 376 LYS B O 1
ATOM 6788 N N . TYR B 1 382 ? -23.730 3.131 -26.100 1.00 9.33 377 TYR B N 1
ATOM 6789 C CA . TYR B 1 382 ? -24.328 2.106 -25.242 1.00 9.32 377 TYR B CA 1
ATOM 6790 C C . TYR B 1 382 ? -25.627 2.514 -24.543 1.00 9.72 377 TYR B C 1
ATOM 6791 O O . TYR B 1 382 ? -25.965 1.967 -23.492 1.00 9.93 377 TYR B O 1
ATOM 6800 N N . GLY B 1 383 ? -26.346 3.473 -25.126 1.00 10.12 378 GLY B N 1
ATOM 6801 C CA . GLY B 1 383 ? -27.648 3.864 -24.602 1.00 10.47 378 GLY B CA 1
ATOM 6802 C C . GLY B 1 383 ? -27.593 4.632 -23.294 1.00 10.38 378 GLY B C 1
ATOM 6803 O O . GLY B 1 383 ? -28.522 4.569 -22.494 1.00 10.90 378 GLY B O 1
ATOM 6804 N N . ASN B 1 384 ? -26.493 5.351 -23.076 1.00 10.56 379 ASN B N 1
ATOM 6805 C CA . ASN B 1 384 ? -26.357 6.238 -21.913 1.00 10.15 379 ASN B CA 1
ATOM 6806 C C . ASN B 1 384 ? -26.572 5.511 -20.577 1.00 9.37 379 ASN B C 1
ATOM 6807 O O . ASN B 1 384 ? -27.413 5.912 -19.774 1.00 9.67 379 ASN B O 1
ATOM 6812 N N . PRO B 1 385 ? -25.801 4.432 -20.329 1.00 9.33 380 PRO B N 1
ATOM 6813 C CA . PRO B 1 385 ? -25.937 3.703 -19.074 1.00 9.11 380 PRO B CA 1
ATOM 6814 C C . PRO B 1 385 ? -25.453 4.549 -17.900 1.00 9.04 380 PRO B C 1
ATOM 6815 O O . PRO B 1 385 ? -24.696 5.511 -18.095 1.00 8.69 380 PRO B O 1
ATOM 6819 N N . THR B 1 386 ? -25.869 4.197 -16.688 1.00 8.48 381 THR B N 1
ATOM 6820 C CA . THR B 1 386 ? -25.361 4.909 -15.523 1.00 8.61 381 THR B CA 1
ATOM 6821 C C . THR B 1 386 ? -23.879 4.580 -15.341 1.00 7.98 381 THR B C 1
ATOM 6822 O O . THR B 1 386 ? -23.499 3.405 -15.241 1.00 8.30 381 THR B O 1
ATOM 6826 N N . VAL B 1 387 ? -23.058 5.624 -15.325 1.00 7.58 382 VAL B N 1
ATOM 6827 C CA . VAL B 1 387 ? -21.606 5.499 -15.206 1.00 7.25 382 VAL B CA 1
ATOM 6828 C C . VAL B 1 387 ? -21.140 6.175 -13.925 1.00 7.02 382 VAL B C 1
ATOM 6829 O O . VAL B 1 387 ? -21.662 7.217 -13.536 1.00 7.06 382 VAL B O 1
ATOM 6833 N N . VAL B 1 388 ? -20.167 5.564 -13.260 1.00 6.60 383 VAL B N 1
ATOM 6834 C CA . VAL B 1 388 ? -19.473 6.220 -12.159 1.00 6.57 383 VAL B CA 1
ATOM 6835 C C . VAL B 1 388 ? -18.006 6.264 -12.565 1.00 6.24 383 VAL B C 1
ATOM 6836 O O . VAL B 1 388 ? -17.458 5.242 -12.979 1.00 6.41 383 VAL B O 1
ATOM 6840 N N . ILE B 1 389 ? -17.370 7.429 -12.501 1.00 5.60 384 ILE B N 1
ATOM 6841 C CA . ILE B 1 389 ? -15.919 7.468 -12.716 1.00 5.93 384 ILE B CA 1
ATOM 6842 C C . ILE B 1 389 ? -15.306 6.960 -11.426 1.00 5.78 384 ILE B C 1
ATOM 6843 O O . ILE B 1 389 ? -15.327 7.651 -10.407 1.00 6.28 384 ILE B O 1
ATOM 6848 N N . THR B 1 390 ? -14.791 5.735 -11.464 1.00 5.98 385 THR B N 1
ATOM 6849 C CA . THR B 1 390 ? -14.360 5.054 -10.250 1.00 5.92 385 THR B CA 1
ATOM 6850 C C . THR B 1 390 ? -12.874 5.233 -9.926 1.00 5.76 385 THR B C 1
ATOM 6851 O O . THR B 1 390 ? -12.457 4.889 -8.827 1.00 6.27 385 THR B O 1
ATOM 6855 N N . GLU B 1 391 ? -12.097 5.781 -10.862 1.00 5.81 386 GLU B N 1
ATOM 6856 C CA . GLU B 1 391 ? -10.707 6.206 -10.634 1.00 5.92 386 GLU B CA 1
ATOM 6857 C C . GLU B 1 391 ? -10.330 7.269 -11.650 1.00 5.80 386 GLU B C 1
ATOM 6858 O O . GLU B 1 391 ? -10.670 7.154 -12.832 1.00 6.46 386 GLU B O 1
ATOM 6864 N N . ASN B 1 392 ? -9.583 8.267 -11.179 1.00 6.09 387 ASN B N 1
ATOM 6865 C CA . ASN B 1 392 ? -8.928 9.253 -12.038 1.00 5.77 387 ASN B CA 1
ATOM 6866 C C . ASN B 1 392 ? -7.875 9.944 -11.178 1.00 5.74 387 ASN B C 1
ATOM 6867 O O . ASN B 1 392 ? -8.149 10.326 -10.031 1.00 5.58 387 ASN B O 1
ATOM 6872 N N . GLY B 1 393 ? -6.662 10.083 -11.706 1.00 5.51 388 GLY B N 1
ATOM 6873 C CA . GLY B 1 393 ? -5.579 10.687 -10.927 1.00 5.64 388 GLY B CA 1
ATOM 6874 C C . GLY B 1 393 ? -4.261 10.557 -11.644 1.00 5.59 388 GLY B C 1
ATOM 6875 O O . GLY B 1 393 ? -4.211 10.058 -12.779 1.00 5.63 388 GLY B O 1
ATOM 6876 N N . MET B 1 394 ? -3.195 11.026 -10.994 1.00 5.84 389 MET B N 1
ATOM 6877 C CA . MET B 1 394 ? -1.860 10.992 -11.603 1.00 6.02 389 MET B CA 1
ATOM 6878 C C . MET B 1 394 ? -0.795 10.875 -10.530 1.00 5.67 389 MET B C 1
ATOM 6879 O O . MET B 1 394 ? -1.058 11.143 -9.346 1.00 6.04 389 MET B O 1
ATOM 6884 N N . ASP B 1 395 ? 0.409 10.491 -10.949 1.00 5.82 390 ASP B N 1
ATOM 6885 C CA . ASP B 1 395 ? 1.469 10.201 -9.980 1.00 5.69 390 ASP B CA 1
ATOM 6886 C C . ASP B 1 395 ? 2.690 11.092 -10.060 1.00 6.12 390 ASP B C 1
ATOM 6887 O O . ASP B 1 395 ? 3.071 11.566 -11.136 1.00 6.60 390 ASP B O 1
ATOM 6892 N N . GLN B 1 396 ? 3.278 11.300 -8.882 1.00 6.02 391 GLN B N 1
ATOM 6893 C CA . GLN B 1 396 ? 4.589 11.922 -8.712 1.00 6.28 391 GLN B CA 1
ATOM 6894 C C . GLN B 1 396 ? 5.649 10.826 -8.574 1.00 6.58 391 GLN B C 1
ATOM 6895 O O . GLN B 1 396 ? 5.336 9.695 -8.196 1.00 6.71 391 GLN B O 1
ATOM 6901 N N . PRO B 1 397 ? 6.920 11.167 -8.855 1.00 7.04 392 PRO B N 1
ATOM 6902 C CA . PRO B 1 397 ? 7.995 10.181 -8.769 1.00 7.69 392 PRO B CA 1
ATOM 6903 C C . PRO B 1 397 ? 8.500 9.981 -7.347 1.00 7.94 392 PRO B C 1
ATOM 6904 O O . PRO B 1 397 ? 8.070 10.688 -6.423 1.00 7.83 392 PRO B O 1
ATOM 6908 N N . ALA B 1 398 ? 9.425 9.030 -7.205 1.00 8.48 393 ALA B N 1
ATOM 6909 C CA . ALA B 1 398 ? 10.111 8.731 -5.960 1.00 9.02 393 ALA B CA 1
ATOM 6910 C C . ALA B 1 398 ? 11.107 9.835 -5.585 1.00 9.34 393 ALA B C 1
ATOM 6911 O O . ALA B 1 398 ? 11.468 10.685 -6.407 1.00 9.53 393 ALA B O 1
ATOM 6913 N N . ASN B 1 399 ? 11.540 9.807 -4.329 1.00 10.16 394 ASN B N 1
ATOM 6914 C CA . ASN B 1 399 ? 12.735 10.536 -3.893 1.00 11.05 394 ASN B CA 1
ATOM 6915 C C . ASN B 1 399 ? 12.576 12.046 -3.745 1.00 11.17 394 ASN B C 1
ATOM 6916 O O . ASN B 1 399 ? 13.572 12.762 -3.589 1.00 12.03 394 ASN B O 1
ATOM 6921 N N . LEU B 1 400 ? 11.349 12.552 -3.802 1.00 10.82 395 LEU B N 1
ATOM 6922 C CA . LEU B 1 400 ? 11.147 13.984 -3.590 1.00 10.64 395 LEU B CA 1
ATOM 6923 C C . LEU B 1 400 ? 11.151 14.304 -2.104 1.00 10.64 395 LEU B C 1
ATOM 6924 O O . LEU B 1 400 ? 11.016 13.425 -1.259 1.00 11.03 395 LEU B O 1
ATOM 6929 N N . SER B 1 401 ? 11.308 15.580 -1.780 1.00 11.03 396 SER B N 1
ATOM 6930 C CA . SER B 1 401 ? 11.187 15.982 -0.386 1.00 11.49 396 SER B CA 1
ATOM 6931 C C . SER B 1 401 ? 9.717 16.043 -0.008 1.00 11.46 396 SER B C 1
ATOM 6932 O O . SER B 1 401 ? 8.851 16.112 -0.892 1.00 11.09 396 SER B O 1
ATOM 6935 N N . ARG B 1 402 ? 9.432 16.057 1.291 1.00 11.99 397 ARG B N 1
ATOM 6936 C CA . ARG B 1 402 ? 8.059 16.199 1.763 1.00 12.21 397 ARG B CA 1
ATOM 6937 C C . ARG B 1 402 ? 7.413 17.425 1.120 1.00 12.20 397 ARG B C 1
ATOM 6938 O O . ARG B 1 402 ? 6.323 17.358 0.556 1.00 11.09 397 ARG B O 1
ATOM 6946 N N . ASP B 1 403 ? 8.102 18.555 1.184 1.00 12.27 398 ASP B N 1
ATOM 6947 C CA . ASP B 1 403 ? 7.535 19.787 0.670 1.00 13.06 398 ASP B CA 1
ATOM 6948 C C . ASP B 1 403 ? 7.266 19.728 -0.847 1.00 11.83 398 ASP B C 1
ATOM 6949 O O . ASP B 1 403 ? 6.270 20.273 -1.336 1.00 11.83 398 ASP B O 1
ATOM 6954 N N . GLN B 1 404 ? 8.146 19.065 -1.593 1.00 11.15 399 GLN B N 1
ATOM 6955 C CA . GLN B 1 404 ? 7.921 18.844 -3.020 1.00 10.75 399 GLN B CA 1
ATOM 6956 C C . GLN B 1 404 ? 6.665 18.006 -3.270 1.00 9.97 399 GLN B C 1
ATOM 6957 O O . GLN B 1 404 ? 5.896 18.292 -4.191 1.00 10.53 399 GLN B O 1
ATOM 6963 N N . TYR B 1 405 ? 6.456 16.976 -2.460 1.00 9.13 400 TYR B N 1
ATOM 6964 C CA . TYR B 1 405 ? 5.241 16.167 -2.591 1.00 7.92 400 TYR B CA 1
ATOM 6965 C C . TYR B 1 405 ? 3.996 17.002 -2.322 1.00 7.81 400 TYR B C 1
ATOM 6966 O O . TYR B 1 405 ? 2.994 16.874 -3.031 1.00 8.06 400 TYR B O 1
ATOM 6975 N N . LEU B 1 406 ? 4.051 17.869 -1.314 1.00 7.51 401 LEU B N 1
ATOM 6976 C CA . LEU B 1 406 ? 2.857 18.622 -0.921 1.00 7.55 401 LEU B CA 1
ATOM 6977 C C . LEU B 1 406 ? 2.481 19.716 -1.916 1.00 7.77 401 LEU B C 1
ATOM 6978 O O . LEU B 1 406 ? 1.308 20.048 -2.063 1.00 8.19 401 LEU B O 1
ATOM 6983 N N . ARG B 1 407 ? 3.478 20.271 -2.595 1.00 7.89 402 ARG B N 1
ATOM 6984 C CA . ARG B 1 407 ? 3.215 21.317 -3.568 1.00 8.62 402 ARG B CA 1
ATOM 6985 C C . ARG B 1 407 ? 2.899 20.709 -4.935 1.00 8.52 402 ARG B C 1
ATOM 6986 O O . ARG B 1 407 ? 3.612 20.936 -5.919 1.00 8.88 402 ARG B O 1
ATOM 6994 N N . ASP B 1 408 ? 1.802 19.955 -4.995 1.00 8.44 403 ASP B N 1
ATOM 6995 C CA . ASP B 1 408 ? 1.507 19.136 -6.168 1.00 8.22 403 ASP B CA 1
ATOM 6996 C C . ASP B 1 408 ? 0.688 19.894 -7.207 1.00 8.65 403 ASP B C 1
ATOM 6997 O O . ASP B 1 408 ? -0.433 19.516 -7.572 1.00 8.50 403 ASP B O 1
ATOM 7002 N N . THR B 1 409 ? 1.283 20.974 -7.700 1.00 9.60 404 THR B N 1
ATOM 7003 C CA . THR B 1 409 ? 0.567 21.891 -8.579 1.00 10.16 404 THR B CA 1
ATOM 7004 C C . THR B 1 409 ? 0.122 21.207 -9.885 1.00 9.13 404 THR B C 1
ATOM 7005 O O . THR B 1 409 ? -0.952 21.513 -10.411 1.00 9.05 404 THR B O 1
ATOM 7009 N N . THR B 1 410 ? 0.918 20.263 -10.380 1.00 8.70 405 THR B N 1
ATOM 7010 C CA . THR B 1 410 ? 0.549 19.513 -11.590 1.00 8.98 405 THR B CA 1
ATOM 7011 C C . THR B 1 410 ? -0.710 18.674 -11.355 1.00 8.33 405 THR B C 1
ATOM 7012 O O . THR B 1 410 ? -1.565 18.575 -12.236 1.00 8.56 405 THR B O 1
ATOM 7016 N N . ARG B 1 411 ? -0.843 18.104 -10.159 1.00 7.77 406 ARG B N 1
ATOM 7017 C CA . ARG B 1 411 ? -2.050 17.340 -9.820 1.00 7.05 406 ARG B CA 1
ATOM 7018 C C . ARG B 1 411 ? -3.273 18.242 -9.633 1.00 7.15 406 ARG B C 1
ATOM 7019 O O . ARG B 1 411 ? -4.396 17.892 -10.034 1.00 6.82 406 ARG B O 1
ATOM 7027 N N . VAL B 1 412 ? -3.079 19.406 -9.023 1.00 7.29 407 VAL B N 1
ATOM 7028 C CA . VAL B 1 412 ? -4.178 20.363 -8.942 1.00 7.61 407 VAL B CA 1
ATOM 7029 C C . VAL B 1 412 ? -4.706 20.695 -10.344 1.00 7.80 407 VAL B C 1
ATOM 7030 O O . VAL B 1 412 ? -5.917 20.695 -10.583 1.00 8.33 407 VAL B O 1
ATOM 7034 N N . HIS B 1 413 ? -3.789 20.976 -11.262 1.00 8.23 408 HIS B N 1
ATOM 7035 C CA . HIS B 1 413 ? -4.149 21.295 -12.649 1.00 8.62 408 HIS B CA 1
ATOM 7036 C C . HIS B 1 413 ? -4.836 20.093 -13.328 1.00 8.31 408 HIS B C 1
ATOM 7037 O O . HIS B 1 413 ? -5.820 20.249 -14.052 1.00 8.61 408 HIS B O 1
ATOM 7044 N N . PHE B 1 414 ? -4.322 18.897 -13.061 1.00 7.82 409 PHE B N 1
ATOM 7045 C CA . PHE B 1 414 ? -4.897 17.660 -13.571 1.00 7.17 409 PHE B CA 1
ATOM 7046 C C . PHE B 1 414 ? -6.373 17.529 -13.181 1.00 7.28 409 PHE B C 1
ATOM 7047 O O . PHE B 1 414 ? -7.243 17.354 -14.046 1.00 7.26 409 PHE B O 1
ATOM 7055 N N . TYR B 1 415 ? -6.678 17.642 -11.890 1.00 6.63 410 TYR B N 1
ATOM 7056 C CA . TYR B 1 415 ? -8.062 17.490 -11.447 1.00 6.70 410 TYR B CA 1
ATOM 7057 C C . TYR B 1 415 ? -8.963 18.602 -11.966 1.00 6.85 410 TYR B C 1
ATOM 7058 O O . TYR B 1 415 ? -10.079 18.344 -12.420 1.00 7.36 410 TYR B O 1
ATOM 7067 N N . ARG B 1 416 ? -8.487 19.846 -11.925 1.00 7.71 411 ARG B N 1
ATOM 7068 C CA . ARG B 1 416 ? -9.295 20.937 -12.463 1.00 8.04 411 ARG B CA 1
ATOM 7069 C C . ARG B 1 416 ? -9.629 20.689 -13.942 1.00 8.37 411 ARG B C 1
ATOM 7070 O O . ARG B 1 416 ? -10.784 20.838 -14.352 1.00 8.10 411 ARG B O 1
ATOM 7078 N N . SER B 1 417 ? -8.629 20.296 -14.731 1.00 8.15 412 SER B N 1
ATOM 7079 C CA . SER B 1 417 ? -8.836 20.096 -16.172 1.00 8.36 412 SER B CA 1
ATOM 7080 C C . SER B 1 417 ? -9.715 18.887 -16.482 1.00 8.27 412 SER B C 1
ATOM 7081 O O . SER B 1 417 ? -10.643 18.969 -17.287 1.00 8.67 412 SER B O 1
ATOM 7084 N N . TYR B 1 418 ? -9.411 17.757 -15.856 1.00 7.72 413 TYR B N 1
ATOM 7085 C CA . TYR B 1 418 ? -10.179 16.550 -16.116 1.00 6.99 413 TYR B CA 1
ATOM 7086 C C . TYR B 1 418 ? -11.627 16.695 -15.635 1.00 6.82 413 TYR B C 1
ATOM 7087 O O . TYR B 1 418 ? -12.556 16.226 -16.312 1.00 7.17 413 TYR B O 1
ATOM 7096 N N . LEU B 1 419 ? -11.835 17.329 -14.479 1.00 7.02 414 LEU B N 1
ATOM 7097 C CA . LEU B 1 419 ? -13.199 17.539 -13.988 1.00 7.26 414 LEU B CA 1
ATOM 7098 C C . LEU B 1 419 ? -13.990 18.528 -14.854 1.00 7.58 414 LEU B C 1
ATOM 7099 O O . LEU B 1 419 ? -15.205 18.388 -15.004 1.00 8.23 414 LEU B O 1
ATOM 7104 N N . THR B 1 420 ? -13.301 19.509 -15.423 1.00 7.52 415 THR B N 1
ATOM 7105 C CA . THR B 1 420 ? -13.94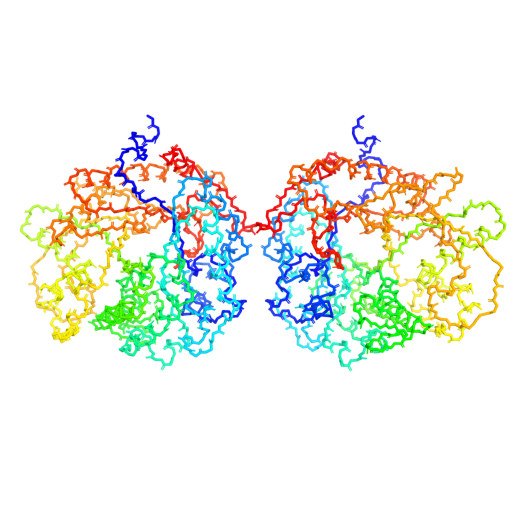6 20.425 -16.369 1.00 8.18 415 THR B CA 1
ATOM 7106 C C . THR B 1 420 ? -14.419 19.654 -17.605 1.00 8.01 415 THR B C 1
ATOM 7107 O O . THR B 1 420 ? -15.521 19.880 -18.107 1.00 8.58 415 THR B O 1
ATOM 7111 N N . GLN B 1 421 ? -13.608 18.714 -18.074 1.00 7.87 416 GLN B N 1
ATOM 7112 C CA . GLN B 1 421 ? -13.992 17.885 -19.221 1.00 7.88 416 GLN B CA 1
ATOM 7113 C C . GLN B 1 421 ? -15.135 16.922 -18.890 1.00 8.17 416 GLN B C 1
ATOM 7114 O O . GLN B 1 421 ? -16.025 16.696 -19.720 1.00 8.26 416 GLN B O 1
ATOM 7120 N N . LEU B 1 422 ? -15.116 16.350 -17.686 1.00 7.76 417 LEU B N 1
ATOM 7121 C CA . LEU B 1 422 ? -16.226 15.513 -17.240 1.00 7.92 417 LEU B CA 1
ATOM 7122 C C . LEU B 1 422 ? -17.509 16.327 -17.182 1.00 8.44 417 LEU B C 1
ATOM 7123 O O . LEU B 1 422 ? -18.558 15.884 -17.666 1.00 8.74 417 LEU B O 1
ATOM 7128 N N . LYS B 1 423 ? -17.428 17.512 -16.582 1.00 8.72 418 LYS B N 1
ATOM 7129 C CA . LYS B 1 423 ? -18.579 18.412 -16.508 1.00 9.45 418 LYS B CA 1
ATOM 7130 C C . LYS B 1 423 ? -19.146 18.688 -17.908 1.00 9.69 418 LYS B C 1
ATOM 7131 O O . LYS B 1 423 ? -20.360 18.682 -18.096 1.00 9.99 418 LYS B O 1
ATOM 7137 N N . LYS B 1 424 ? -18.269 18.904 -18.880 1.00 9.65 419 LYS B N 1
ATOM 7138 C CA . LYS B 1 424 ? -18.700 19.141 -20.259 1.00 10.29 419 LYS B CA 1
ATOM 7139 C C . LYS B 1 424 ? -19.561 17.977 -20.753 1.00 10.26 419 LYS B C 1
ATOM 7140 O O . LYS B 1 424 ? -20.630 18.174 -21.331 1.00 10.83 419 LYS B O 1
ATOM 7146 N N . ALA B 1 425 ? -19.110 16.752 -20.515 1.00 9.95 420 ALA B N 1
ATOM 7147 C CA . ALA B 1 425 ? -19.857 15.581 -20.959 1.00 9.72 420 ALA B CA 1
ATOM 7148 C C . ALA B 1 425 ? -21.191 15.440 -20.219 1.00 10.09 420 ALA B C 1
ATOM 7149 O O . ALA B 1 425 ? -22.217 15.094 -20.819 1.00 10.28 420 ALA B O 1
ATOM 7151 N N . ILE B 1 426 ? -21.181 15.707 -18.917 1.00 10.03 421 ILE B N 1
ATOM 7152 C CA . ILE B 1 426 ? -22.408 15.638 -18.125 1.00 10.43 421 ILE B CA 1
ATOM 7153 C C . ILE B 1 426 ? -23.412 16.700 -18.586 1.00 10.85 421 ILE B C 1
ATOM 7154 O O . ILE B 1 426 ? -24.609 16.420 -18.713 1.00 11.16 421 ILE B O 1
ATOM 7159 N N . ASP B 1 427 ? -22.921 17.906 -18.852 1.00 11.25 422 ASP B N 1
ATOM 7160 C CA . ASP B 1 427 ? -23.788 18.987 -19.303 1.00 12.37 422 ASP B CA 1
ATOM 7161 C C . ASP B 1 427 ? -24.411 18.667 -20.667 1.00 12.71 422 ASP B C 1
ATOM 7162 O O . ASP B 1 427 ? -25.499 19.160 -20.987 1.00 14.35 422 ASP B O 1
ATOM 7167 N N . GLU B 1 428 ? -23.746 17.821 -21.451 1.00 12.43 423 GLU B N 1
ATOM 7168 C CA . GLU B 1 428 ? -24.274 17.376 -22.750 1.00 12.77 423 GLU B CA 1
ATOM 7169 C C . GLU B 1 428 ? -25.187 16.160 -22.615 1.00 12.62 423 GLU B C 1
ATOM 7170 O O . GLU B 1 428 ? -25.685 15.634 -23.611 1.00 13.61 423 GLU B O 1
ATOM 7176 N N . GLY B 1 429 ? -25.410 15.713 -21.383 1.00 12.28 424 GLY B N 1
ATOM 7177 C CA . GLY B 1 429 ? -26.407 14.680 -21.124 1.00 11.89 424 GLY B CA 1
ATOM 7178 C C . GLY B 1 429 ? -25.908 13.323 -20.649 1.00 11.15 424 GLY B C 1
ATOM 7179 O O . GLY B 1 429 ? -26.707 12.411 -20.457 1.00 11.33 424 GLY B O 1
ATOM 7180 N N . ALA B 1 430 ? -24.601 13.169 -20.454 1.00 10.56 425 ALA B N 1
ATOM 7181 C CA . ALA B 1 430 ? -24.078 11.875 -19.991 1.00 9.89 425 ALA B CA 1
ATOM 7182 C C . ALA B 1 430 ? -24.557 11.527 -18.582 1.00 9.88 425 ALA B C 1
ATOM 7183 O O . ALA B 1 430 ? -24.510 12.352 -17.676 1.00 9.67 425 ALA B O 1
ATOM 7185 N N . ASN B 1 431 ? -24.997 10.285 -18.413 1.00 9.50 426 ASN B N 1
ATOM 7186 C CA . ASN B 1 431 ? -25.578 9.783 -17.176 1.00 10.47 426 ASN B CA 1
ATOM 7187 C C . ASN B 1 431 ? -24.489 9.349 -16.181 1.00 9.92 426 ASN B C 1
ATOM 7188 O O . ASN B 1 431 ? -24.391 8.174 -15.814 1.00 10.24 426 ASN B O 1
ATOM 7193 N N . VAL B 1 432 ? -23.671 10.305 -15.750 1.00 9.35 427 VAL B N 1
ATOM 7194 C CA . VAL B 1 432 ? -22.612 10.033 -14.775 1.00 8.99 427 VAL B CA 1
ATOM 7195 C C . VAL B 1 432 ? -23.115 10.380 -13.374 1.00 8.90 427 VAL B C 1
ATOM 7196 O O . VAL B 1 432 ? -23.596 11.498 -13.142 1.00 9.28 427 VAL B O 1
ATOM 7200 N N . ALA B 1 433 ? -23.003 9.425 -12.448 1.00 8.14 428 ALA B N 1
ATOM 7201 C CA . ALA B 1 433 ? -23.581 9.567 -11.109 1.00 7.80 428 ALA B CA 1
ATOM 7202 C C . ALA B 1 433 ? -22.575 9.957 -10.032 1.00 7.66 428 ALA B C 1
ATOM 7203 O O . ALA B 1 433 ? -22.966 10.372 -8.939 1.00 8.17 428 ALA B O 1
ATOM 7205 N N . GLY B 1 434 ? -21.286 9.811 -10.327 1.00 7.40 429 GLY B N 1
ATOM 7206 C CA . GLY B 1 434 ? -20.271 10.107 -9.331 1.00 7.50 429 GLY B CA 1
ATOM 7207 C C . GLY B 1 434 ? -18.873 10.069 -9.898 1.00 6.65 429 GLY B C 1
ATOM 7208 O O . GLY B 1 434 ? -18.661 9.670 -11.049 1.00 6.84 429 GLY B O 1
ATOM 7209 N N . TYR B 1 435 ? -17.928 10.489 -9.060 1.00 6.43 430 TYR B N 1
ATOM 7210 C CA . TYR B 1 435 ? -16.520 10.641 -9.427 1.00 5.96 430 TYR B CA 1
ATOM 7211 C C . TYR B 1 435 ? -15.638 10.355 -8.218 1.00 5.95 430 TYR B C 1
ATOM 7212 O O . TYR B 1 435 ? -15.853 10.915 -7.135 1.00 6.16 430 TYR B O 1
ATOM 7221 N N . PHE B 1 436 ? -14.632 9.504 -8.423 1.00 6.14 431 PHE B N 1
ATOM 7222 C CA . PHE B 1 436 ? -13.729 9.061 -7.362 1.00 6.06 431 PHE B CA 1
ATOM 7223 C C . PHE B 1 436 ? -12.272 9.273 -7.769 1.00 6.15 431 PHE B C 1
ATOM 7224 O O . PHE B 1 436 ? -11.849 8.822 -8.839 1.00 6.96 431 PHE B O 1
ATOM 7232 N N . ALA B 1 437 ? -11.523 9.968 -6.918 1.00 6.38 432 ALA B N 1
ATOM 7233 C CA . ALA B 1 437 ? -10.106 10.252 -7.166 1.00 6.17 432 ALA B CA 1
ATOM 7234 C C . ALA B 1 437 ? -9.216 9.082 -6.726 1.00 5.96 432 ALA B C 1
ATOM 7235 O O . ALA B 1 437 ? -9.268 8.662 -5.556 1.00 6.87 432 ALA B O 1
ATOM 7237 N N . TRP B 1 438 ? -8.389 8.569 -7.643 1.00 5.46 433 TRP B N 1
ATOM 7238 C CA . TRP B 1 438 ? -7.330 7.623 -7.264 1.00 5.39 433 TRP B CA 1
ATOM 7239 C C . TRP B 1 438 ? -6.074 8.456 -7.001 1.00 5.51 433 TRP B C 1
ATOM 7240 O O . TRP B 1 438 ? -5.576 9.085 -7.929 1.00 6.12 433 TRP B O 1
ATOM 7251 N N . SER B 1 439 ? -5.560 8.518 -5.772 1.00 5.47 434 SER B N 1
ATOM 7252 C CA . SER B 1 439 ? -6.026 7.790 -4.598 1.00 5.42 434 SER B CA 1
ATOM 7253 C C . SER B 1 439 ? -6.119 8.741 -3.417 1.00 5.42 434 SER B C 1
ATOM 7254 O O . SER B 1 439 ? -5.553 9.844 -3.448 1.00 5.60 434 SER B O 1
ATOM 7257 N N . LEU B 1 440 ? -6.818 8.314 -2.364 1.00 5.57 435 LEU B N 1
ATOM 7258 C CA . LEU B 1 440 ? -6.769 9.049 -1.110 1.00 5.93 435 LEU B CA 1
ATOM 7259 C C . LEU B 1 440 ? -5.321 9.247 -0.656 1.00 6.24 435 LEU B C 1
ATOM 7260 O O . LEU B 1 440 ? -4.954 10.343 -0.222 1.00 6.74 435 LEU B O 1
ATOM 7265 N N . LEU B 1 441 ? -4.516 8.186 -0.759 1.00 6.26 436 LEU B N 1
ATOM 7266 C CA . LEU B 1 441 ? -3.188 8.115 -0.117 1.00 6.90 436 LEU B CA 1
ATOM 7267 C C . LEU B 1 441 ? -2.160 7.640 -1.113 1.00 6.01 436 LEU B C 1
ATOM 7268 O O . LEU B 1 441 ? -2.458 6.759 -1.914 1.00 6.76 436 LEU B O 1
ATOM 7273 N N . ASP B 1 442 ? -0.935 8.158 -1.038 1.00 5.12 437 ASP B N 1
ATOM 7274 C CA . ASP B 1 442 ? 0.177 7.460 -1.687 1.00 5.10 437 ASP B CA 1
ATOM 7275 C C . ASP B 1 442 ? 0.187 6.033 -1.156 1.00 4.89 437 ASP B C 1
ATOM 7276 O O . ASP B 1 442 ? -0.046 5.814 0.040 1.00 5.41 437 ASP B O 1
ATOM 7281 N N . ASN B 1 443 ? 0.474 5.068 -2.024 1.00 4.82 438 ASN B N 1
ATOM 7282 C CA . ASN B 1 443 ? 0.331 3.673 -1.629 1.00 5.33 438 ASN B CA 1
ATOM 7283 C C . ASN B 1 443 ? 1.222 2.735 -2.442 1.00 5.47 438 ASN B C 1
ATOM 7284 O O . ASN B 1 443 ? 2.131 3.195 -3.125 1.00 6.19 438 ASN B O 1
ATOM 7289 N N . PHE B 1 444 ? 0.999 1.428 -2.303 1.00 5.54 439 PHE B N 1
ATOM 7290 C CA . PHE B 1 444 ? 1.769 0.421 -3.034 1.00 5.44 439 PHE B CA 1
ATOM 7291 C C . PHE B 1 444 ? 1.234 0.300 -4.456 1.00 5.75 439 PHE B C 1
ATOM 7292 O O . PHE B 1 444 ? 0.163 -0.272 -4.668 1.00 5.99 439 PHE B O 1
ATOM 7300 N N . GLU B 1 445 ? 1.974 0.848 -5.421 1.00 6.25 440 GLU B N 1
ATOM 7301 C CA . GLU B 1 445 ? 1.534 0.890 -6.819 1.00 6.80 440 GLU B CA 1
ATOM 7302 C C . GLU B 1 445 ? 2.066 -0.301 -7.637 1.00 6.62 440 GLU B C 1
ATOM 7303 O O . GLU B 1 445 ? 2.816 -0.143 -8.601 1.00 7.14 440 GLU B O 1
ATOM 7309 N N . TRP B 1 446 ? 1.656 -1.497 -7.229 1.00 6.62 441 TRP B N 1
ATOM 7310 C CA . TRP B 1 446 ? 1.909 -2.718 -7.998 1.00 6.80 441 TRP B CA 1
ATOM 7311 C C . TRP B 1 446 ? 3.388 -2.848 -8.396 1.00 6.88 441 TRP B C 1
ATOM 7312 O O . TRP B 1 446 ? 4.245 -2.827 -7.516 1.00 6.47 441 TRP B O 1
ATOM 7323 N N . LEU B 1 447 ? 3.701 -2.995 -9.688 1.00 7.06 442 LEU B N 1
ATOM 7324 C CA . LEU B 1 447 ? 5.113 -3.179 -10.093 1.00 7.89 442 LEU B CA 1
ATOM 7325 C C . LEU B 1 447 ? 6.020 -2.023 -9.673 1.00 7.46 442 LEU B C 1
ATOM 7326 O O . LEU B 1 447 ? 7.228 -2.203 -9.501 1.00 8.31 442 LEU B O 1
ATOM 7331 N N . SER B 1 448 ? 5.447 -0.829 -9.540 1.00 7.46 443 SER B N 1
ATOM 7332 C CA . SER B 1 448 ? 6.224 0.347 -9.172 1.00 7.90 443 SER B CA 1
ATOM 7333 C C . SER B 1 448 ? 6.462 0.436 -7.667 1.00 7.17 443 SER B C 1
ATOM 7334 O O . SER B 1 448 ? 7.219 1.287 -7.214 1.00 7.46 443 SER B O 1
ATOM 7337 N N . GLY B 1 449 ? 5.819 -0.435 -6.896 1.00 6.76 444 GLY B N 1
ATOM 7338 C CA . GLY B 1 449 ? 5.965 -0.383 -5.438 1.00 7.07 444 GLY B CA 1
ATOM 7339 C C . GLY B 1 449 ? 5.698 1.016 -4.912 1.00 6.84 444 GLY B C 1
ATOM 7340 O O . GLY B 1 449 ? 4.697 1.643 -5.271 1.00 7.44 444 GLY B O 1
ATOM 7341 N N . TYR B 1 450 ? 6.601 1.511 -4.068 1.00 6.61 445 TYR B N 1
ATOM 7342 C CA . TYR B 1 450 ? 6.439 2.835 -3.453 1.00 6.65 445 TYR B CA 1
ATOM 7343 C C . TYR B 1 450 ? 7.122 3.948 -4.240 1.00 6.98 445 TYR B C 1
ATOM 7344 O O . TYR B 1 450 ? 7.283 5.055 -3.739 1.00 8.11 445 TYR B O 1
ATOM 7353 N N . THR B 1 451 ? 7.491 3.661 -5.484 1.00 6.75 446 THR B N 1
ATOM 7354 C CA . THR B 1 451 ? 8.170 4.669 -6.307 1.00 7.47 446 THR B CA 1
ATOM 7355 C C . THR B 1 451 ? 7.203 5.537 -7.122 1.00 7.86 446 THR B C 1
ATOM 7356 O O . THR B 1 451 ? 7.631 6.438 -7.840 1.00 8.79 446 THR B O 1
ATOM 7360 N N . SER B 1 452 ? 5.910 5.259 -7.011 1.00 7.17 447 SER B N 1
ATOM 7361 C CA . SER B 1 452 ? 4.860 6.018 -7.699 1.00 6.94 447 SER B CA 1
ATOM 7362 C C . SER B 1 452 ? 3.884 6.535 -6.648 1.00 6.67 447 SER B C 1
ATOM 7363 O O . SER B 1 452 ? 3.353 5.739 -5.865 1.00 6.82 447 SER B O 1
ATOM 7366 N N . LYS B 1 453 ? 3.665 7.851 -6.626 1.00 5.70 448 LYS B N 1
ATOM 7367 C CA . LYS B 1 453 ? 2.827 8.496 -5.604 1.00 5.55 448 LYS B CA 1
ATOM 7368 C C . LYS B 1 453 ? 1.562 9.106 -6.226 1.00 5.28 448 LYS B C 1
ATOM 7369 O O . LYS B 1 453 ? 1.616 10.192 -6.825 1.00 5.82 448 LYS B O 1
ATOM 7375 N N . PHE B 1 454 ? 0.426 8.421 -6.061 1.00 5.00 449 PHE B N 1
ATOM 7376 C CA . PHE B 1 454 ? -0.856 8.817 -6.659 1.00 5.11 449 PHE B CA 1
ATOM 7377 C C . PHE B 1 454 ? -1.771 9.569 -5.688 1.00 5.35 449 PHE B C 1
ATOM 7378 O O . PHE B 1 454 ? -2.865 9.998 -6.066 1.00 5.35 449 PHE B O 1
ATOM 7386 N N . GLY B 1 455 ? -1.357 9.724 -4.438 1.00 5.42 450 GLY B N 1
ATOM 7387 C CA . GLY B 1 455 ? -2.283 10.261 -3.426 1.00 5.18 450 GLY B CA 1
ATOM 7388 C C . GLY B 1 455 ? -2.559 11.756 -3.512 1.00 5.33 450 GLY B C 1
ATOM 7389 O O . GLY B 1 455 ? -1.694 12.543 -3.923 1.00 6.18 450 GLY B O 1
ATOM 7390 N N . ILE B 1 456 ? -3.765 12.149 -3.107 1.00 4.99 451 ILE B N 1
ATOM 7391 C CA . ILE B 1 456 ? -3.993 13.547 -2.750 1.00 5.74 451 ILE B CA 1
ATOM 7392 C C . ILE B 1 456 ? -3.484 13.823 -1.320 1.00 6.15 451 ILE B C 1
ATOM 7393 O O . ILE B 1 456 ? -3.328 14.980 -0.921 1.00 6.65 451 ILE B O 1
ATOM 7398 N N . VAL B 1 457 ? -3.224 12.760 -0.556 1.00 6.08 452 VAL B N 1
ATOM 7399 C CA . VAL B 1 457 ? -2.578 12.843 0.760 1.00 6.10 452 VAL B CA 1
ATOM 7400 C C . VAL B 1 457 ? -1.217 12.138 0.672 1.00 6.03 452 VAL B C 1
ATOM 7401 O O . VAL B 1 457 ? -1.112 11.005 0.192 1.00 6.40 452 VAL B O 1
ATOM 7405 N N . TYR B 1 458 ? -0.170 12.837 1.084 1.00 6.17 453 TYR B N 1
ATOM 7406 C CA . TYR B 1 458 ? 1.181 12.297 1.140 1.00 6.54 453 TYR B CA 1
ATOM 7407 C C . TYR B 1 458 ? 1.322 11.332 2.306 1.00 6.56 453 TYR B C 1
ATOM 7408 O O . TYR B 1 458 ? 0.847 11.611 3.411 1.00 7.09 453 TYR B O 1
ATOM 7417 N N . VAL B 1 459 ? 1.973 10.194 2.059 1.00 6.06 454 VAL B N 1
ATOM 7418 C CA . VAL B 1 459 ? 2.334 9.263 3.125 1.00 6.34 454 VAL B CA 1
ATOM 7419 C C . VAL B 1 459 ? 3.848 9.181 3.190 1.00 6.77 454 VAL B C 1
ATOM 7420 O O . VAL B 1 459 ? 4.519 8.884 2.197 1.00 7.01 454 VAL B O 1
ATOM 7424 N N . ASP B 1 460 ? 4.396 9.482 4.361 1.00 7.07 455 ASP B N 1
ATOM 7425 C CA . ASP B 1 460 ? 5.819 9.304 4.600 1.00 8.02 455 ASP B CA 1
ATOM 7426 C C . ASP B 1 460 ? 6.013 7.817 4.876 1.00 8.48 455 ASP B C 1
ATOM 7427 O O . ASP B 1 460 ? 5.518 7.311 5.870 1.00 8.46 455 ASP B O 1
ATOM 7432 N N . PHE B 1 461 ? 6.715 7.107 3.997 1.00 8.88 456 PHE B N 1
ATOM 7433 C CA . PHE B 1 461 ? 6.807 5.652 4.162 1.00 9.24 456 PHE B CA 1
ATOM 7434 C C . PHE B 1 461 ? 7.842 5.166 5.170 1.00 10.20 456 PHE B C 1
ATOM 7435 O O . PHE B 1 461 ? 7.978 3.968 5.404 1.00 12.09 456 PHE B O 1
ATOM 7443 N N . ASN B 1 462 ? 8.535 6.111 5.790 1.00 10.11 457 ASN B N 1
ATOM 7444 C CA . ASN B 1 462 ? 9.355 5.786 6.952 1.00 10.42 457 ASN B CA 1
ATOM 7445 C C . ASN B 1 462 ? 8.570 5.849 8.253 1.00 9.54 457 ASN B C 1
ATOM 7446 O O . ASN B 1 462 ? 8.675 4.956 9.092 1.00 10.29 457 ASN B O 1
ATOM 7451 N N . THR B 1 463 ? 7.785 6.909 8.415 1.00 8.61 458 THR B N 1
ATOM 7452 C CA . THR B 1 463 ? 7.062 7.143 9.657 1.00 7.95 458 THR B CA 1
ATOM 7453 C C . THR B 1 463 ? 5.582 6.771 9.573 1.00 7.81 458 THR B C 1
ATOM 7454 O O . THR B 1 463 ? 4.929 6.643 10.601 1.00 8.53 458 THR B O 1
ATOM 7458 N N . LEU B 1 464 ? 5.085 6.632 8.343 1.00 7.82 459 LEU B N 1
ATOM 7459 C CA . LEU B 1 464 ? 3.655 6.389 8.011 1.00 8.07 459 LEU B CA 1
ATOM 7460 C C . LEU B 1 464 ? 2.724 7.585 8.275 1.00 7.47 459 LEU B C 1
ATOM 7461 O O . LEU B 1 464 ? 1.510 7.475 8.135 1.00 7.40 459 LEU B O 1
ATOM 7466 N N . GLU B 1 465 ? 3.303 8.736 8.599 1.00 7.28 460 GLU B N 1
ATOM 7467 C CA . GLU B 1 465 ? 2.508 9.953 8.776 1.00 7.37 460 GLU B CA 1
ATOM 7468 C C . GLU B 1 465 ? 1.791 10.367 7.494 1.00 7.22 460 GLU B C 1
ATOM 7469 O O . GLU B 1 465 ? 2.345 10.245 6.390 1.00 7.69 460 GLU B O 1
ATOM 7475 N N . ARG B 1 466 ? 0.568 10.869 7.657 1.00 6.42 461 ARG B N 1
ATOM 7476 C CA . ARG B 1 466 ? -0.222 11.463 6.562 1.00 6.89 461 ARG B CA 1
ATOM 7477 C C . ARG B 1 466 ? -0.102 12.980 6.558 1.00 7.45 461 ARG B C 1
ATOM 7478 O O . ARG B 1 466 ? -0.155 13.616 7.612 1.00 7.99 461 ARG B O 1
ATOM 7486 N N . HIS B 1 467 ? 0.006 13.560 5.365 1.00 7.68 462 HIS B N 1
ATOM 7487 C CA . HIS B 1 467 ? 0.036 15.024 5.201 1.00 8.84 462 HIS B CA 1
ATOM 7488 C C . HIS B 1 467 ? -0.748 15.367 3.929 1.00 8.41 462 HIS B C 1
ATOM 7489 O O . HIS B 1 467 ? -0.309 15.027 2.839 1.00 7.85 462 HIS B O 1
ATOM 7496 N N . PRO B 1 468 ? -1.893 16.061 4.049 1.00 8.12 463 PRO B N 1
ATOM 7497 C CA . PRO B 1 468 ? -2.611 16.461 2.824 1.00 8.27 463 PRO B CA 1
ATOM 7498 C C . PRO B 1 468 ? -1.768 17.329 1.888 1.00 7.91 463 PRO B C 1
ATOM 7499 O O . PRO B 1 468 ? -1.072 18.261 2.338 1.00 7.83 463 PRO B O 1
ATOM 7503 N N . LYS B 1 469 ? -1.832 17.025 0.593 1.00 6.76 464 LYS B N 1
ATOM 7504 C CA . LYS B 1 469 ? -1.162 17.827 -0.425 1.00 6.97 464 LYS B CA 1
ATOM 7505 C C . LYS B 1 469 ? -2.068 18.980 -0.852 1.00 6.81 464 LYS B C 1
ATOM 7506 O O . LYS B 1 469 ? -3.249 19.051 -0.471 1.00 7.45 464 LYS B O 1
ATOM 7512 N N . ALA B 1 470 ? -1.522 19.884 -1.665 1.00 7.46 465 ALA B N 1
ATOM 7513 C CA . ALA B 1 470 ? -2.321 20.979 -2.205 1.00 7.71 465 ALA B CA 1
ATOM 7514 C C . ALA B 1 470 ? -3.586 20.474 -2.899 1.00 7.75 465 ALA B C 1
ATOM 7515 O O . ALA B 1 470 ? -4.650 21.084 -2.787 1.00 8.68 465 ALA B O 1
ATOM 7517 N N . SER B 1 471 ? -3.480 19.350 -3.605 1.00 7.85 466 SER B N 1
ATOM 7518 C CA . SER B 1 471 ? -4.647 18.794 -4.289 1.00 7.86 466 SER B CA 1
ATOM 7519 C C . SER B 1 471 ? -5.758 18.385 -3.322 1.00 7.69 466 SER B C 1
ATOM 7520 O O . SER B 1 471 ? -6.940 18.502 -3.648 1.00 8.02 466 SER B O 1
ATOM 7523 N N . ALA B 1 472 ? -5.392 17.899 -2.136 1.00 7.67 467 ALA B N 1
ATOM 7524 C CA . ALA B 1 472 ? -6.395 17.598 -1.120 1.00 7.60 467 ALA B CA 1
ATOM 7525 C C . ALA B 1 472 ? -7.137 18.865 -0.677 1.00 7.51 467 ALA B C 1
ATOM 7526 O O . ALA B 1 472 ? -8.359 18.862 -0.504 1.00 7.89 467 ALA B O 1
ATOM 7528 N N . TYR B 1 473 ? -6.393 19.952 -0.492 1.00 8.08 468 TYR B N 1
ATOM 7529 C CA . TYR B 1 473 ? -7.032 21.214 -0.118 1.00 8.66 468 TYR B CA 1
ATOM 7530 C C . TYR B 1 473 ? -7.859 21.793 -1.263 1.00 8.70 468 TYR B C 1
ATOM 7531 O O . TYR B 1 473 ? -8.873 22.454 -1.034 1.00 8.80 468 TYR B O 1
ATOM 7540 N N . TRP B 1 474 ? -7.445 21.515 -2.493 1.00 8.10 469 TRP B N 1
ATOM 7541 C CA . TRP B 1 474 ? -8.236 21.895 -3.656 1.00 8.05 469 TRP B CA 1
ATOM 7542 C C . TRP B 1 474 ? -9.602 21.214 -3.592 1.00 7.98 469 TRP B C 1
ATOM 7543 O O . TRP B 1 474 ? -10.633 21.861 -3.758 1.00 8.53 469 TRP B O 1
ATOM 7554 N N . PHE B 1 475 ? -9.620 19.900 -3.357 1.00 7.72 470 PHE B N 1
ATOM 7555 C CA . PHE B 1 475 ? -10.889 19.186 -3.227 1.00 7.63 470 PHE B CA 1
ATOM 7556 C C . PHE B 1 475 ? -11.716 19.717 -2.053 1.00 8.28 470 PHE B C 1
ATOM 7557 O O . PHE B 1 475 ? -12.936 19.879 -2.166 1.00 8.33 470 PHE B O 1
ATOM 7565 N N . ARG B 1 476 ? -11.066 19.977 -0.921 1.00 8.53 471 ARG B N 1
ATOM 7566 C CA . ARG B 1 476 ? -11.795 20.490 0.238 1.00 8.92 471 ARG B CA 1
ATOM 7567 C C . ARG B 1 476 ? -12.534 21.788 -0.110 1.00 8.99 471 ARG B C 1
ATOM 7568 O O . ARG B 1 476 ? -13.704 21.969 0.248 1.00 9.27 471 ARG B O 1
ATOM 7576 N N . ASP B 1 477 ? -11.841 22.668 -0.825 1.00 9.54 472 ASP B N 1
ATOM 7577 C CA . ASP B 1 477 ? -12.426 23.940 -1.266 1.00 10.78 472 ASP B CA 1
ATOM 7578 C C . ASP B 1 477 ? -13.538 23.717 -2.291 1.00 10.52 472 ASP B C 1
ATOM 7579 O O . ASP B 1 477 ? -14.600 24.332 -2.212 1.00 11.04 472 ASP B O 1
ATOM 7584 N N . MET B 1 478 ? -13.275 22.860 -3.274 1.00 10.71 473 MET B N 1
ATOM 7585 C CA . MET B 1 478 ? -14.230 22.607 -4.347 1.00 10.68 473 MET B CA 1
ATOM 7586 C C . MET B 1 478 ? -15.519 21.964 -3.825 1.00 10.71 473 MET B C 1
ATOM 7587 O O . MET B 1 478 ? -16.625 22.267 -4.310 1.00 11.36 473 MET B O 1
ATOM 7592 N N . LEU B 1 479 ? -15.381 21.097 -2.823 1.00 10.52 474 LEU B N 1
ATOM 7593 C CA . LEU B 1 479 ? -16.481 20.241 -2.374 1.00 11.47 474 LEU B CA 1
ATOM 7594 C C . LEU B 1 479 ? -17.249 20.773 -1.169 1.00 12.87 474 LEU B C 1
ATOM 7595 O O . LEU B 1 479 ? -18.155 20.106 -0.658 1.00 12.86 474 LEU B O 1
ATOM 7600 N N . LYS B 1 480 ? -16.887 21.961 -0.698 1.00 15.00 475 LYS B N 1
ATOM 7601 C CA . LYS B 1 480 ? -17.535 22.471 0.506 1.00 17.68 475 LYS B CA 1
ATOM 7602 C C . LYS B 1 480 ? -19.050 22.536 0.296 1.00 19.18 475 LYS B C 1
ATOM 7603 O O . LYS B 1 480 ? -19.519 22.959 -0.766 1.00 19.42 475 LYS B O 1
ATOM 7609 N N . HIS B 1 481 ? -19.798 22.067 1.296 1.00 20.97 476 HIS B N 1
ATOM 7610 C CA . HIS B 1 481 ? -21.251 21.914 1.189 1.00 22.72 476 HIS B CA 1
ATOM 7611 C C . HIS B 1 481 ? -21.955 23.232 1.455 1.00 23.32 476 HIS B C 1
ATOM 7612 O O . HIS B 1 481 ? -21.419 24.096 2.149 1.00 24.57 476 HIS B O 1
#

Radius of gyration: 33.57 Å; Cα contacts (8 Å, |Δi|>4): 2072; chains: 2; bounding box: 71×57×113 Å

CATH classification: 3.20.20.80

B-factor: mean 12.45, std 8.48, range [4.38, 133.99]

Sequence (944 aa):
NWLGGLSRAAFPKRFVFGTVTSAYQVEGMAASGGRGPSIWDAFAHTPGNVAGNQNGDVATDQYHRYKEDVNLMKSLNFDAYRFSISWSRIFPDGEGRVNQEGVAYYNNLINYLLQKGITPYVNLYHYDLPLALEKKYGGWLNAKMADLFTEYADFCFKTFGNRVKHWFTFNQPRIVALLGYDQGTNPPKRCTKCAAGGNSATEPYIVAHNFLLSHAAAVARYRTKYQAAQQGKVGIVLDFNWYEALSNSTEDQAAAQRARDFHIGWYLDPLINGHYPQIMQDLVKDRLPKFTPEQARLVKGSADYIGINQYTASYMKGQQLMQQTPTSYSADWQVTYVFAKNGKPIGPQANSNWLYIVPWGMYGCVNYIKQKYGNPTVVITENGMDQPANLSRDQYLRDTTRVHFYRSYLTQLKKAIDEGANVAGYFAWSLLDNFEWLSGYTSKFGIVYVDFNTLERHPKASAYWFRDMLKHNWLGGLSRAAFPKRFVFGTVTSAYQVEGMAASGGRGPSIWDAFAHTPGNVAGNQNGDVATDQYHRYKEDVNLMKSLNFDAYRFSISWSRIFPDGEGRVNQEGVAYYNNLINYLLQKGITPYVNLYHYDLPLALEKKYGGWLNAKMADLFTEYADFCFKTFGNRVKHWFTFNQPRIVALLGYDQGTNPPKRCTKCAAGGNSATEPYIVAHNFLLSHAAAVARYRTKYQAAQQGKVGIVLDFNWYEALSNSTEDQAAAQRARDFHIGWYLDPLINGHYPQIMQDLVKDRLPKFTPEQARLVKGSADYIGINQYTASYMKGQQLMQQTPTSYSADWQVTYVFAKNGKPIGPQANSNWLYIVPWGMYGCVNYIKQKYGNPTVVITENGMDQPANLSRDQYLRDTTRVHFYRSYLTQLKKAIDEGANVAGYFAWSLLDNFEWLSGYTSKFGIVYVDFNTLERHPKASAYWFRDMLKH

Nearest PDB structures (foldseek):
  3scu-assembly2_B  TM=1.002E+00  e=1.034E-103  Oryza sativa Japonica Group
  4qlk-assembly2_B  TM=1.002E+00  e=8.105E-104  Oryza sativa Japonica Group
  3scs-assembly2_B  TM=1.002E+00  e=2.612E-103  Oryza sativa Japonica Group
  4qll-assembly2_B  TM=1.002E+00  e=2.933E-103  Oryza sativa Japonica Group
  3scw-assembly2_B  TM=1.002E+00  e=1.183E-102  Oryza sativa Japonica Group

Secondary structure (DSSP, 8-state):
-TTTT-SGGGS-TT-EEEEE--HHHH---TTSTTPPPBHHHHHHTSTTSSGGG--SSSTT-HHHHHHHHHHHHHHTT--EEEEE--HHHH-TTSSS---HHHHHHHHHHHHHHHHTT-EEEEES-SS--BHHHHHHH-GGGSTTHHHHHHHHHHHHHHHHTTT--EEEEEE-HHHHHIIIIIS--STT---TT-TT---TTTHHHHHHHHHHHHHHHHHHHIIIIIHHHH--EEEEEEE--EEEESSSSHHHHHHHHHHHIIIIIHHHIIIIISS--HHHHHHHGGGS----HHHHHHHTT--SSEEEE---EEEEE-----------HHHHT--EEESEETTEESS-B-SSTT-B--THHHHHHHHHHHHHTT---EEEEE----EESS--HHHHH--HHHHHHHHHHHHHHHHHHHTT--EEEEEEE-SB----GGGGGGEE--SEEE-TTT--EEE-HHHHHHHHHT--/-TTTT-SGGGS-TT-EEEEE--HHHH---TTSTTPPPBHHHHHHTSTTSSGGG--SSSTT-HHHHHHHHHHHHHHTT--EEEEE--HHHHSTTSSS---HHHHHHHHHHHHHHHHTT-EEEEES-SS--BHHHHHHH-GGGSTTHHHHHHHHHHHHHHHHTTT--EEEEEE-HHHHHIIIIIS--STT---TT-TT---TTTHHHHHHHHHHHHHHHHHHHIIIIIHHHH--EEEEEEE--EEEESSSSHHHHHHHHHHHIIIIIHHHIIIIISS--HHHHHHHGGGS----HHHHHHHTT--SSEEEE---EEEEE-----------HHHHT--EEESEETTEESS-B-SSTT-B--THHHHHHHHHHHHHTT---EEEEE----EESS--HHHHH--HHHHHHHHHHHHHHHHHHHTT--EEEEEEE-SB----GGGGGGEE--SEEE-TTT--EEE-HHHHHHHHHT--

Solvent-accessible surface area: 33951 Å² total; per-residue (Å²): 158,96,31,45,68,6,40,49,102,18,10,45,173,211,12,32,1,1,0,0,3,0,2,9,0,2,9,4,13,5,94,16,8,42,18,6,68,0,14,3,13,43,12,2,100,66,108,69,25,5,37,65,82,81,33,1,53,55,5,0,0,5,23,20,5,32,47,22,0,1,45,30,0,89,61,2,34,6,31,0,0,2,6,2,0,1,0,0,1,0,19,12,71,3,51,63,150,37,12,123,99,0,11,46,10,0,36,75,3,0,70,25,0,76,139,49,56,3,49,2,15,0,0,0,2,6,13,0,0,0,31,37,0,31,162,139,43,26,0,3,53,52,68,91,0,19,74,16,0,7,99,3,0,9,29,0,0,122,34,0,0,111,71,0,64,48,0,0,0,0,2,22,1,21,28,15,0,19,38,0,2,10,92,6,56,10,10,23,81,52,5,95,196,29,121,58,28,27,60,8,8,40,17,0,0,63,0,0,16,10,1,0,24,0,0,1,26,0,1,30,70,2,98,118,122,19,75,82,87,9,132,10,106,0,0,0,0,2,9,0,28,24,17,60,10,35,46,132,51,124,77,6,77,42,0,0,51,14,0,26,16,0,2,0,0,0,1,0,8,0,1,43,62,14,84,7,5,112,39,0,74,75,38,2,108,127,45,6,36,146,28,64,107,131,60,17,148,80,1,82,40,2,19,50,10,2,0,1,0,0,17,6,1,21,24,8,86,5,68,118,64,118,156,74,117,64,85,16,0,51,43,6,22,14,35,57,90,27,140,37,74,136,72,146,90,20,13,92,95,15,51,12,121,118,0,32,22,1,34,93,0,0,46,8,0,4,42,24,2,50,136,94,9,70,46,21,44,5,7,0,0,10,0,0,6,2,17,59,27,150,56,58,111,72,100,6,40,172,4,104,73,1,9,104,2,0,64,24,0,0,60,40,0,55,96,2,19,96,90,40,8,64,9,42,1,0,0,0,8,0,0,0,0,3,0,31,26,66,38,0,34,57,1,15,5,0,0,0,21,0,21,58,94,4,7,46,22,36,31,0,30,0,0,84,1,0,99,39,1,0,132,162,158,95,30,45,69,6,38,50,101,17,9,46,174,208,13,30,1,0,0,0,2,1,3,8,1,2,8,3,12,5,95,17,9,42,18,6,69,0,14,3,13,43,12,2,100,67,106,68,24,5,36,64,82,82,33,1,54,57,5,0,0,4,24,20,3,28,46,22,0,1,45,30,0,91,61,2,34,6,31,0,1,1,5,2,0,1,0,0,1,0,18,10,71,3,50,64,150,38,12,126,97,0,11,46,9,0,36,77,4,0,68,24,0,73,139,48,55,2,49,2,15,0,1,0,1,5,12,1,0,0,32,38,0,32,160,138,46,27,0,3,50,50,69,92,0,19,77,14,0,8,98,2,0,8,30,0,0,120,34,0,0,111,69,0,63,48,0,0,0,0,2,22,1,22,29,15,0,19,38,0,2,11,91,6,54,10,9,24,82,53,5,94,196,28,120,58,28,26,60,8,8,40,17,0,0,64,0,0,17,10,1,0,26,0,0,1,25,0,2,30,69,2,100,118,124,19,75,82,87,11,132,11,104,0,0,0,0,2,8,0,28,24,16,61,10,35,46,130,52,124,78,7,80,42,0,0,52,14,0,26,16,0,2,0,0,0,1,0,8,1,1,42,60,15,83,6,5,111,36,0,72,75,39,2,109,128,45,4,36,146,29,63,108,131,60,17,146,82,1,82,40,1,18,51,10,2,0,0,0,0,17,7,1,20,23,9,86,5,68,120,63,119,155,75,114,64,85,15,0,49,42,5,22,13,35,57,91,27,137,36,77,136,72,144,90,19,12,92,97,16,49,12,120,122,0,34,23,0,32,93,0,0,44,8,0,4,42,22,2,52,137,92,8,69,47,22,45,6,6,0,0,10,0,0,7,2,17,58,28,151,55,58,112,72,99,5,42,170,5,102,71,1,10,102,2,0,63,25,0,0,59,40,0,56,99,2,18,97,91,40,8,62,9,44,0,1,0,0,8,0,0,0,0,3,0,30,26,67,37,0,34,57,1,15,6,0,0,0,21,1,20,59,98,4,8,44,19,38,30,0,30,0,0,84,1,0,100,40,1,0,129,161

Organism: Oryza sativa subsp. japonica (NCBI:txid39947)

Foldseek 3Di:
DLLLPFFCVLDDPQFAEAFEDECLWAAACQVHLQFAAFLQQVQLCDPPLAVVSDGSNCWLNCLVVVLVLLVLRVLLQGQAYEYEQQCRLQVVLLDDDGRVSSLVSVVVNLVSCVVSRYAYAYEHDERGHRPNCCVPAVPLLHLCVLVSLLVSLLVCCVSCLLRHFHYEYYAALLCCLCCDAQVLSAPVREHCVGPVYHAQLARSQSSLVSVLLSLLSNLVCCVPPPCVPRVHFYAYEHEDFAEAFLDPDPFSVLLRVLCRLLRVQQQQCLQAPLFRDPLCCVQSPPSHDDDDPVSSVSRYVSGLEYAYAYFYYWYKGGDPDDDDDGGHSVVSSRIDTDQDHPPHGQAPAFPDPPGGLHLLRLLRVQLCCVPPRVQGEYEHAEYWGWHFPDDDPQVQQAPVVGSVSCSSNVVSNSVNVVVPRNYRYYYYPHCEQTQDRNHGNGIGTHCWYADVVVSDTHGHVNSNSSSVNNPD/DLLLPFFVVLDDPQFAEAFEDECLWAAACCVHLQFAAFLQQVQLCDPPLAVVSDGSNCWLNCLVVVLVLLVLRVLLQGQAYEYEQQCRLQVVLLDDDGRVSSLVSVVVNLVSCVVSRYAYAYEHDERGHRPNCCVPAVPLLHLCVLVSLLVSLLVCCVSCLLRHQHYEYYAALVCCLCCDAQVLSAPVREHCVGPVYHAQLARSQSSLVSVLLSLLSNLVCCVPPPCVPRVGFYAHEHEDFAEAFLDPDPFSVLLRVLVRLLRVQQQQCLQAPLFRDPLCCVQSPPSHDDDDPVSSVSRHVSGLEYAYAYFYYWYKGGDPDDDDDGGHSVVSSRIDTDQDHPPHGQACAFPDPPGGLHLLRLLRVQLCCVVPRVQHEYEHAEYWGWHFPDDDPQVQQAPVVGSVSCSSNVVSNSVNVVVPRNYRYYYYPHCEQTQDRNHGNGIGTHCWYADVVVSDTHGHPNSNSSSVNNPD